Protein AF-0000000087191770 (afdb_homodimer)

pLDDT: mean 87.29, std 17.78, range [25.58, 98.81]

Solvent-accessible surface area (backbone atoms only — not comparable to full-atom values): 45806 Å² total; per-residue (Å²): 61,39,18,42,29,46,66,27,35,41,39,40,50,39,38,47,44,65,54,40,71,90,58,90,42,52,38,33,34,34,71,60,96,37,43,56,50,73,69,57,51,58,70,58,73,58,81,58,78,39,78,43,78,31,52,62,39,42,44,56,72,62,70,34,41,80,88,36,58,60,39,39,45,22,48,60,33,58,56,41,35,36,49,43,40,28,40,20,50,73,40,55,88,48,69,49,63,42,40,36,34,34,60,69,76,62,84,80,74,65,52,56,57,36,42,49,52,29,49,41,34,44,61,30,34,45,16,45,6,56,53,44,31,54,52,51,34,49,52,30,48,23,73,72,40,86,39,81,29,55,32,47,28,41,62,65,82,64,63,78,74,65,59,69,93,67,58,62,89,79,43,53,57,19,38,31,37,46,56,49,72,68,44,60,70,48,62,67,58,43,49,50,54,51,49,50,52,42,49,50,28,70,75,34,73,72,30,37,29,35,38,35,40,85,66,60,93,89,59,87,52,93,62,80,49,90,66,49,64,76,64,51,46,70,65,36,83,87,43,64,50,94,44,34,47,82,43,71,75,61,64,68,68,55,53,74,60,41,57,30,42,35,30,46,55,47,69,62,51,55,43,35,44,47,18,62,26,40,36,35,29,42,20,26,71,43,50,24,60,92,49,41,32,49,70,46,58,45,27,42,20,70,40,18,68,56,40,45,76,71,66,52,74,48,54,71,31,64,71,46,31,34,36,54,45,28,66,31,95,56,66,72,88,56,36,40,49,63,44,30,51,50,52,52,54,57,56,68,42,76,65,67,81,54,46,62,46,70,67,37,73,55,45,10,54,73,32,49,43,62,48,19,43,76,58,36,20,40,81,76,23,45,56,31,91,92,41,59,51,74,66,74,81,67,40,62,63,50,49,58,46,50,56,54,44,53,57,51,48,58,52,48,57,56,51,45,55,66,57,46,52,60,52,58,58,53,61,67,71,102,60,40,20,39,28,47,68,26,35,42,40,40,49,39,39,47,43,64,53,40,71,88,57,89,42,51,37,34,34,35,72,62,97,38,43,55,52,72,68,56,49,58,70,59,72,56,80,58,79,39,79,45,78,31,51,62,38,43,42,57,72,62,70,35,42,77,86,37,60,59,42,38,44,22,49,59,34,57,56,40,36,34,49,43,40,27,40,21,49,71,40,56,87,47,68,49,63,42,42,37,35,33,60,70,74,61,81,80,74,63,54,56,58,37,41,49,51,29,50,40,34,42,61,30,34,48,16,46,6,57,54,44,31,54,53,51,34,48,53,31,49,21,73,71,40,87,41,81,32,57,33,47,28,40,62,64,81,66,63,78,74,65,59,69,92,67,58,63,88,78,42,54,58,20,38,31,38,45,56,49,74,68,46,59,68,49,61,67,57,45,49,49,53,51,49,50,54,42,48,50,27,70,74,32,73,74,31,37,29,36,38,36,40,87,65,59,94,87,60,87,53,94,63,80,50,91,66,47,64,73,63,51,44,72,63,37,83,88,43,62,50,93,43,34,46,82,42,70,73,62,65,67,67,56,54,75,60,40,56,30,42,34,30,48,54,46,69,63,51,55,42,35,44,46,18,61,28,42,38,37,29,41,19,27,72,43,51,24,61,92,51,41,33,49,71,46,55,45,27,41,20,70,41,18,68,58,41,46,76,72,67,52,75,47,54,70,32,65,69,45,32,36,37,54,46,28,65,32,95,58,63,73,87,56,36,38,49,63,43,30,50,50,51,52,54,57,55,67,42,76,66,68,81,54,48,63,46,70,68,39,73,54,45,10,54,71,31,49,45,61,48,19,43,76,58,35,20,40,82,75,23,46,58,31,91,91,41,60,52,74,64,76,82,66,43,60,65,52,49,60,45,49,55,52,44,51,56,51,47,58,52,48,56,57,53,45,54,67,57,46,50,60,52,56,56,54,61,68,71,103

Structure (mmCIF, N/CA/C/O backbone):
data_AF-0000000087191770-model_v1
#
loop_
_entity.id
_entity.type
_entity.pdbx_description
1 polymer 'Uncharacterized protein'
#
loop_
_atom_site.group_PDB
_atom_site.id
_atom_site.type_symbol
_atom_site.label_atom_id
_atom_site.label_alt_id
_atom_site.label_comp_id
_atom_site.label_asym_id
_atom_site.label_entity_id
_atom_site.label_seq_id
_atom_site.pdbx_PDB_ins_code
_atom_site.Cartn_x
_atom_site.Cartn_y
_atom_site.Cartn_z
_atom_site.occupancy
_atom_site.B_iso_or_equiv
_atom_site.auth_seq_id
_atom_site.auth_comp_id
_atom_site.auth_asym_id
_atom_site.auth_atom_id
_atom_site.pdbx_PDB_model_num
ATOM 1 N N . MET A 1 1 ? 1.428 -27.531 -14.336 1 95.94 1 MET A N 1
ATOM 2 C CA . MET A 1 1 ? 1.643 -26.141 -13.969 1 95.94 1 MET A CA 1
ATOM 3 C C . MET A 1 1 ? 1.146 -25.203 -15.062 1 95.94 1 MET A C 1
ATOM 5 O O . MET A 1 1 ? 1.35 -25.469 -16.25 1 95.94 1 MET A O 1
ATOM 9 N N . LEU A 1 2 ? 0.427 -24.172 -14.688 1 96.81 2 LEU A N 1
ATOM 10 C CA . LEU A 1 2 ? -0.014 -23.125 -15.602 1 96.81 2 LEU A CA 1
ATOM 11 C C . LEU A 1 2 ? 0.756 -21.828 -15.367 1 96.81 2 LEU A C 1
ATOM 13 O O . LEU A 1 2 ? 0.868 -21.375 -14.227 1 96.81 2 LEU A O 1
ATOM 17 N N . ALA A 1 3 ? 1.304 -21.266 -16.422 1 95.31 3 ALA A N 1
ATOM 18 C CA . ALA A 1 3 ? 1.997 -19.984 -16.328 1 95.31 3 ALA A CA 1
ATOM 19 C C . ALA A 1 3 ? 1.536 -19.031 -17.438 1 95.31 3 ALA A C 1
ATOM 21 O O . ALA A 1 3 ? 1.21 -19.469 -18.531 1 95.31 3 ALA A O 1
ATOM 22 N N . ASP A 1 4 ? 1.535 -17.766 -17.172 1 93.44 4 ASP A N 1
ATOM 23 C CA . ASP A 1 4 ? 1.05 -16.797 -18.156 1 93.44 4 ASP A CA 1
ATOM 24 C C . ASP A 1 4 ? 2.143 -15.805 -18.531 1 93.44 4 ASP A C 1
ATOM 26 O O . ASP A 1 4 ? 1.888 -14.836 -19.25 1 93.44 4 ASP A O 1
ATOM 30 N N . SER A 1 5 ? 3.314 -15.906 -17.984 1 87.94 5 SER A N 1
ATOM 31 C CA . SER A 1 5 ? 4.461 -15.07 -18.312 1 87.94 5 SER A CA 1
ATOM 32 C C . SER A 1 5 ? 5.773 -15.805 -18.062 1 87.94 5 SER A C 1
ATOM 34 O O . SER A 1 5 ? 5.785 -16.875 -17.438 1 87.94 5 SER A O 1
ATOM 36 N N . ASP A 1 6 ? 6.855 -15.258 -18.516 1 82.06 6 ASP A N 1
ATOM 37 C CA . ASP A 1 6 ? 8.172 -15.859 -18.328 1 82.06 6 ASP A CA 1
ATOM 38 C C . ASP A 1 6 ? 8.57 -15.867 -16.844 1 82.06 6 ASP A C 1
ATOM 40 O O . ASP A 1 6 ? 9.07 -16.875 -16.344 1 82.06 6 ASP A O 1
ATOM 44 N N . THR A 1 7 ? 8.312 -14.75 -16.141 1 83.88 7 THR A N 1
ATOM 45 C CA . THR A 1 7 ? 8.672 -14.641 -14.727 1 83.88 7 THR A CA 1
ATOM 46 C C . THR A 1 7 ? 7.883 -15.641 -13.891 1 83.88 7 THR A C 1
ATOM 48 O O . THR A 1 7 ? 8.438 -16.266 -12.984 1 83.88 7 THR A O 1
ATOM 51 N N . ARG A 1 8 ? 6.688 -15.844 -14.258 1 91.62 8 ARG A N 1
ATOM 52 C CA . ARG A 1 8 ? 5.848 -16.75 -13.484 1 91.62 8 ARG A CA 1
ATOM 53 C C . ARG A 1 8 ? 6.113 -18.203 -13.875 1 91.62 8 ARG A C 1
ATOM 55 O O . ARG A 1 8 ? 6 -19.109 -13.047 1 91.62 8 ARG A O 1
ATOM 62 N N . TRP A 1 9 ? 6.559 -18.422 -15.109 1 90.69 9 TRP A N 1
ATOM 63 C CA . TRP A 1 9 ? 7.051 -19.75 -15.469 1 90.69 9 TRP A CA 1
ATOM 64 C C . TRP A 1 9 ? 8.281 -20.109 -14.633 1 90.69 9 TRP A C 1
ATOM 66 O O . TRP A 1 9 ? 8.352 -21.203 -14.07 1 90.69 9 TRP A O 1
ATOM 76 N N . LYS A 1 10 ? 9.164 -19.188 -14.531 1 86.44 10 LYS A N 1
ATOM 77 C CA . LYS A 1 10 ? 10.375 -19.438 -13.758 1 86.44 10 LYS A CA 1
ATOM 78 C C . LYS A 1 10 ? 10.039 -19.781 -12.305 1 86.44 10 LYS A C 1
ATOM 80 O O . LYS A 1 10 ? 10.523 -20.766 -11.766 1 86.44 10 LYS A O 1
ATOM 85 N N . TRP A 1 11 ? 9.266 -18.969 -11.719 1 92.75 11 TRP A N 1
ATOM 86 C CA . TRP A 1 11 ? 8.867 -19.219 -10.336 1 92.75 11 TRP A CA 1
ATOM 87 C C . TRP A 1 11 ? 8.164 -20.562 -10.211 1 92.75 11 TRP A C 1
ATOM 89 O O . TRP A 1 11 ? 8.492 -21.359 -9.328 1 92.75 11 TRP A O 1
ATOM 99 N N . GLY A 1 12 ? 7.168 -20.797 -11.078 1 95.06 12 GLY A N 1
ATOM 100 C CA . GLY A 1 12 ? 6.379 -22.016 -11.016 1 95.06 12 GLY A CA 1
ATOM 101 C C . GLY A 1 12 ? 7.211 -23.281 -11.188 1 95.06 12 GLY A C 1
ATOM 102 O O . GLY A 1 12 ? 7.07 -24.234 -10.422 1 95.06 12 GLY A O 1
ATOM 103 N N . ALA A 1 13 ? 8.078 -23.266 -12.195 1 93.38 13 ALA A N 1
ATOM 104 C CA . ALA A 1 13 ? 8.906 -24.438 -12.484 1 93.38 13 ALA A CA 1
ATOM 105 C C . ALA A 1 13 ? 9.859 -24.75 -11.336 1 93.38 13 ALA A C 1
ATOM 107 O O . ALA A 1 13 ? 9.992 -25.891 -10.914 1 93.38 13 ALA A O 1
ATOM 108 N N . LEU A 1 14 ? 10.43 -23.719 -10.812 1 92.31 14 LEU A N 1
ATOM 109 C CA . LEU A 1 14 ? 11.359 -23.906 -9.703 1 92.31 14 LEU A CA 1
ATOM 110 C C . LEU A 1 14 ? 10.617 -24.344 -8.438 1 92.31 14 LEU A C 1
ATOM 112 O O . LEU A 1 14 ? 11.117 -25.172 -7.68 1 92.31 14 LEU A O 1
ATOM 116 N N . THR A 1 15 ? 9.477 -23.797 -8.234 1 95.81 15 THR A N 1
ATOM 117 C CA . THR A 1 15 ? 8.648 -24.188 -7.102 1 95.81 15 THR A CA 1
ATOM 118 C C . THR A 1 15 ? 8.227 -25.641 -7.219 1 95.81 15 THR A C 1
ATOM 120 O O . THR A 1 15 ? 8.297 -26.406 -6.246 1 95.81 15 THR A O 1
ATOM 123 N N . ALA A 1 16 ? 7.816 -26.031 -8.438 1 95.81 16 ALA A N 1
ATOM 124 C CA . ALA A 1 16 ? 7.441 -27.422 -8.672 1 95.81 16 ALA A CA 1
ATOM 125 C C . ALA A 1 16 ? 8.594 -28.359 -8.336 1 95.81 16 ALA A C 1
ATOM 127 O O . ALA A 1 16 ? 8.391 -29.375 -7.672 1 95.81 16 ALA A O 1
ATOM 128 N N . HIS A 1 17 ? 9.758 -27.953 -8.719 1 92.88 17 HIS A N 1
ATOM 129 C CA . HIS A 1 17 ? 10.938 -28.766 -8.461 1 92.88 17 HIS A CA 1
ATOM 130 C C . HIS A 1 17 ? 11.242 -28.844 -6.969 1 92.88 17 HIS A C 1
ATOM 132 O O . HIS A 1 17 ? 11.664 -29.891 -6.469 1 92.88 17 HIS A O 1
ATOM 138 N N . ARG A 1 18 ? 11.023 -27.734 -6.277 1 93.25 18 ARG A N 1
ATOM 139 C CA . ARG A 1 18 ? 11.281 -27.703 -4.84 1 93.25 18 ARG A CA 1
ATOM 140 C C . ARG A 1 18 ? 10.25 -28.531 -4.082 1 93.25 18 ARG A C 1
ATOM 142 O O . ARG A 1 18 ? 10.586 -29.188 -3.086 1 93.25 18 ARG A O 1
ATOM 149 N N . LEU A 1 19 ? 9.039 -28.547 -4.535 1 95.19 19 LEU A N 1
ATOM 150 C CA . LEU A 1 19 ? 7.941 -29.219 -3.85 1 95.19 19 LEU A CA 1
ATOM 151 C C . LEU A 1 19 ? 7.992 -30.719 -4.102 1 95.19 19 LEU A C 1
ATOM 153 O O . LEU A 1 19 ? 7.66 -31.516 -3.215 1 95.19 19 LEU A O 1
ATOM 157 N N . ALA A 1 20 ? 8.359 -31.109 -5.312 1 93.31 20 ALA A N 1
ATOM 158 C CA . ALA A 1 20 ? 8.367 -32.531 -5.699 1 93.31 20 ALA A CA 1
ATOM 159 C C . ALA A 1 20 ? 9.555 -32.844 -6.605 1 93.31 20 ALA A C 1
ATOM 161 O O . ALA A 1 20 ? 9.391 -33.031 -7.809 1 93.31 20 ALA A O 1
ATOM 162 N N . PRO A 1 21 ? 10.641 -32.938 -5.953 1 89.75 21 PRO A N 1
ATOM 163 C CA . PRO A 1 21 ? 11.82 -33.25 -6.762 1 89.75 21 PRO A CA 1
ATOM 164 C C . PRO A 1 21 ? 11.688 -34.562 -7.531 1 89.75 21 PRO A C 1
ATOM 166 O O . PRO A 1 21 ? 11.289 -35.594 -6.957 1 89.75 21 PRO A O 1
ATOM 169 N N . GLY A 1 22 ? 11.898 -34.562 -8.828 1 88.38 22 GLY A N 1
ATOM 170 C CA . GLY A 1 22 ? 11.906 -35.781 -9.648 1 88.38 22 GLY A CA 1
ATOM 171 C C . GLY A 1 22 ? 10.555 -36.094 -10.258 1 88.38 22 GLY A C 1
ATOM 172 O O . GLY A 1 22 ? 10.43 -37 -11.062 1 88.38 22 GLY A O 1
ATOM 173 N N . ALA A 1 23 ? 9.531 -35.406 -9.836 1 92.06 23 ALA A N 1
ATOM 174 C CA . ALA A 1 23 ? 8.195 -35.625 -10.383 1 92.06 23 ALA A CA 1
ATOM 175 C C . ALA A 1 23 ? 8.102 -35.125 -11.828 1 92.06 23 ALA A C 1
ATOM 177 O O . ALA A 1 23 ? 8.859 -34.25 -12.234 1 92.06 23 ALA A O 1
ATOM 178 N N . ARG A 1 24 ? 7.199 -35.719 -12.539 1 94.19 24 ARG A N 1
ATOM 179 C CA . ARG A 1 24 ? 6.922 -35.25 -13.891 1 94.19 24 ARG A CA 1
ATOM 180 C C . ARG A 1 24 ? 6.281 -33.844 -13.859 1 94.19 24 ARG A C 1
ATOM 182 O O . ARG A 1 24 ? 5.41 -33.594 -13.031 1 94.19 24 ARG A O 1
ATOM 189 N N . LEU A 1 25 ? 6.789 -32.969 -14.711 1 94.38 25 LEU A N 1
ATOM 190 C CA . LEU A 1 25 ? 6.266 -31.625 -14.805 1 94.38 25 LEU A CA 1
ATOM 191 C C . LEU A 1 25 ? 5.703 -31.359 -16.203 1 94.38 25 LEU A C 1
ATOM 193 O O . LEU A 1 25 ? 6.449 -31.344 -17.188 1 94.38 25 LEU A O 1
ATOM 197 N N . ASP A 1 26 ? 4.41 -31.234 -16.359 1 94.81 26 ASP A N 1
ATOM 198 C CA . ASP A 1 26 ? 3.783 -30.75 -17.578 1 94.81 26 ASP A CA 1
ATOM 199 C C . ASP A 1 26 ? 3.518 -29.25 -17.5 1 94.81 26 ASP A C 1
ATOM 201 O O . ASP A 1 26 ? 2.803 -28.781 -16.609 1 94.81 26 ASP A O 1
ATOM 205 N N . GLY A 1 27 ? 4.09 -28.531 -18.422 1 93.81 27 GLY A N 1
ATOM 206 C CA . GLY A 1 27 ? 3.93 -27.094 -18.469 1 93.81 27 GLY A CA 1
ATOM 207 C C . GLY A 1 27 ? 2.846 -26.625 -19.422 1 93.81 27 GLY A C 1
ATOM 208 O O . GLY A 1 27 ? 2.814 -27.047 -20.578 1 93.81 27 GLY A O 1
ATOM 209 N N . PHE A 1 28 ? 1.908 -25.875 -18.938 1 94.69 28 PHE A N 1
ATOM 210 C CA . PHE A 1 28 ? 0.887 -25.203 -19.75 1 94.69 28 PHE A CA 1
ATOM 211 C C . PHE A 1 28 ? 1.129 -23.703 -19.781 1 94.69 28 PHE A C 1
ATOM 213 O O . PHE A 1 28 ? 1.325 -23.062 -18.734 1 94.69 28 PHE A O 1
ATOM 220 N N . LEU A 1 29 ? 1.186 -23.156 -20.953 1 93.88 29 LEU A N 1
ATOM 221 C CA . LEU A 1 29 ? 1.36 -21.719 -21.141 1 93.88 29 LEU A CA 1
ATOM 222 C C . LEU A 1 29 ? 0.061 -21.062 -21.609 1 93.88 29 LEU A C 1
ATOM 224 O O . LEU A 1 29 ? -0.452 -21.375 -22.688 1 93.88 29 LEU A O 1
ATOM 228 N N . LEU A 1 30 ? -0.453 -20.203 -20.766 1 94.81 30 LEU A N 1
ATOM 229 C CA . LEU A 1 30 ? -1.713 -19.531 -21.094 1 94.81 30 LEU A CA 1
ATOM 230 C C . LEU A 1 30 ? -1.538 -18.578 -22.266 1 94.81 30 LEU A C 1
ATOM 232 O O . LEU A 1 30 ? -0.66 -17.719 -22.234 1 94.81 30 LEU A O 1
ATOM 236 N N . ARG A 1 31 ? -2.396 -18.719 -23.203 1 89.69 31 ARG A N 1
ATOM 237 C CA . ARG A 1 31 ? -2.338 -17.844 -24.375 1 89.69 31 ARG A CA 1
ATOM 238 C C . ARG A 1 31 ? -2.662 -16.406 -24 1 89.69 31 ARG A C 1
ATOM 240 O O . ARG A 1 31 ? -3.654 -16.141 -23.312 1 89.69 31 ARG A O 1
ATOM 247 N N . GLY A 1 32 ? -1.785 -15.539 -24.312 1 81.94 32 GLY A N 1
ATOM 248 C CA . GLY A 1 32 ? -1.969 -14.117 -24.062 1 81.94 32 GLY A CA 1
ATOM 249 C C . GLY A 1 32 ? -0.791 -13.273 -24.5 1 81.94 32 GLY A C 1
ATOM 250 O O . GLY A 1 32 ? 0.093 -13.758 -25.219 1 81.94 32 GLY A O 1
ATOM 251 N N . ARG A 1 33 ? -0.726 -12.047 -24.141 1 69.75 33 ARG A N 1
ATOM 252 C CA . ARG A 1 33 ? 0.277 -11.078 -24.594 1 69.75 33 ARG A CA 1
ATOM 253 C C . ARG A 1 33 ? 1.642 -11.398 -23.984 1 69.75 33 ARG A C 1
ATOM 255 O O . ARG A 1 33 ? 2.676 -11.094 -24.594 1 69.75 33 ARG A O 1
ATOM 262 N N . ALA A 1 34 ? 1.578 -12.086 -22.875 1 70.88 34 ALA A N 1
ATOM 263 C CA . ALA A 1 34 ? 2.832 -12.289 -22.156 1 70.88 34 ALA A CA 1
ATOM 264 C C . ALA A 1 34 ? 3.24 -13.766 -22.172 1 70.88 34 ALA A C 1
ATOM 266 O O . ALA A 1 34 ? 3.99 -14.211 -21.297 1 70.88 34 ALA A O 1
ATOM 267 N N . THR A 1 35 ? 2.766 -14.484 -23.141 1 74.56 35 THR A N 1
ATOM 268 C CA . THR A 1 35 ? 3.139 -15.891 -23.25 1 74.56 35 THR A CA 1
ATOM 269 C C . THR A 1 35 ? 4.645 -16.031 -23.438 1 74.56 35 THR A C 1
ATOM 271 O O . THR A 1 35 ? 5.227 -15.383 -24.312 1 74.56 35 THR A O 1
ATOM 274 N N . PRO A 1 36 ? 5.262 -16.781 -22.578 1 75.75 36 PRO A N 1
ATOM 275 C CA . PRO A 1 36 ? 6.719 -16.906 -22.656 1 75.75 36 PRO A CA 1
ATOM 276 C C . PRO A 1 36 ? 7.195 -17.5 -23.984 1 75.75 36 PRO A C 1
ATOM 278 O O . PRO A 1 36 ? 6.504 -18.344 -24.562 1 75.75 36 PRO A O 1
ATOM 281 N N . THR A 1 37 ? 8.352 -16.984 -24.438 1 70.38 37 THR A N 1
ATOM 282 C CA . THR A 1 37 ? 8.992 -17.562 -25.609 1 70.38 37 THR A CA 1
ATOM 283 C C . THR A 1 37 ? 9.781 -18.812 -25.234 1 70.38 37 THR A C 1
ATOM 285 O O . THR A 1 37 ? 10.039 -19.047 -24.047 1 70.38 37 THR A O 1
ATOM 288 N N . ARG A 1 38 ? 10.195 -19.578 -26.234 1 68.25 38 ARG A N 1
ATOM 289 C CA . ARG A 1 38 ? 10.984 -20.781 -26.016 1 68.25 38 ARG A CA 1
ATOM 290 C C . ARG A 1 38 ? 12.305 -20.469 -25.328 1 68.25 38 ARG A C 1
ATOM 292 O O . ARG A 1 38 ? 12.742 -21.203 -24.453 1 68.25 38 ARG A O 1
ATOM 299 N N . ARG A 1 39 ? 12.938 -19.453 -25.734 1 64.06 39 ARG A N 1
ATOM 300 C CA . ARG A 1 39 ? 14.203 -19.047 -25.125 1 64.06 39 ARG A CA 1
ATOM 301 C C . ARG A 1 39 ? 14.039 -18.766 -23.641 1 64.06 39 ARG A C 1
ATOM 303 O O . ARG A 1 39 ? 14.859 -19.188 -22.828 1 64.06 39 ARG A O 1
ATOM 310 N N . GLN A 1 40 ? 12.953 -18.094 -23.344 1 66.44 40 GLN A N 1
ATOM 311 C CA . GLN A 1 40 ? 12.703 -17.719 -21.953 1 66.44 40 GLN A CA 1
ATOM 312 C C . GLN A 1 40 ? 12.438 -18.953 -21.094 1 66.44 40 GLN A C 1
ATOM 314 O O . GLN A 1 40 ? 12.859 -19.016 -19.938 1 66.44 40 GLN A O 1
ATOM 319 N N . LEU A 1 41 ? 11.859 -19.891 -21.75 1 71.75 41 LEU A N 1
ATOM 320 C CA . LEU A 1 41 ? 11.531 -21.125 -21.047 1 71.75 41 LEU A CA 1
ATOM 321 C C . LEU A 1 41 ? 12.789 -21.922 -20.75 1 71.75 41 LEU A C 1
ATOM 323 O O . LEU A 1 41 ? 12.906 -22.531 -19.672 1 71.75 41 LEU A O 1
ATOM 327 N N . THR A 1 42 ? 13.766 -21.828 -21.578 1 67.69 42 THR A N 1
ATOM 328 C CA . THR A 1 42 ? 14.977 -22.625 -21.438 1 67.69 42 THR A CA 1
ATOM 329 C C . THR A 1 42 ? 15.945 -21.969 -20.453 1 67.69 42 THR A C 1
ATOM 331 O O . THR A 1 42 ? 16.75 -22.641 -19.828 1 67.69 42 THR A O 1
ATOM 334 N N . GLU A 1 43 ? 15.797 -20.719 -20.281 1 64.81 43 GLU A N 1
ATOM 335 C CA . GLU A 1 43 ? 16.703 -19.984 -19.406 1 64.81 43 GLU A CA 1
ATOM 336 C C . GLU A 1 43 ? 16.469 -20.344 -17.938 1 64.81 43 GLU A C 1
ATOM 338 O O . GLU A 1 43 ? 17.375 -20.172 -17.109 1 64.81 43 GLU A O 1
ATOM 343 N N . VAL A 1 44 ? 15.336 -20.891 -17.625 1 65.69 44 VAL A N 1
ATOM 344 C CA . VAL A 1 44 ? 14.984 -21.172 -16.234 1 65.69 44 VAL A CA 1
ATOM 345 C C . VAL A 1 44 ? 15.695 -22.438 -15.773 1 65.69 44 VAL A C 1
ATOM 347 O O . VAL A 1 44 ? 15.906 -22.641 -14.57 1 65.69 44 VAL A O 1
ATOM 350 N N . GLY A 1 45 ? 16.234 -23.203 -16.578 1 66.38 45 GLY A N 1
ATOM 351 C CA . GLY A 1 45 ? 17 -24.391 -16.234 1 66.38 45 GLY A CA 1
ATOM 352 C C . GLY A 1 45 ? 16.109 -25.562 -15.828 1 66.38 45 GLY A C 1
ATOM 353 O O . GLY A 1 45 ? 16.609 -26.609 -15.414 1 66.38 45 GLY A O 1
ATOM 354 N N . VAL A 1 46 ? 14.875 -25.375 -15.672 1 69.06 46 VAL A N 1
ATOM 355 C CA . VAL A 1 46 ? 13.969 -26.484 -15.375 1 69.06 46 VAL A CA 1
ATOM 356 C C . VAL A 1 46 ? 13.273 -26.938 -16.656 1 69.06 46 VAL A C 1
ATOM 358 O O . VAL A 1 46 ? 12.711 -26.125 -17.391 1 69.06 46 VAL A O 1
ATOM 361 N N . ARG A 1 47 ? 13.508 -28.188 -16.875 1 78.44 47 ARG A N 1
ATOM 362 C CA . ARG A 1 47 ? 12.938 -28.734 -18.094 1 78.44 47 ARG A CA 1
ATOM 363 C C . ARG A 1 47 ? 11.586 -29.391 -17.828 1 78.44 47 ARG A C 1
ATOM 365 O O . ARG A 1 47 ? 11.477 -30.266 -16.969 1 78.44 47 ARG A O 1
ATOM 372 N N . ALA A 1 48 ? 10.617 -28.906 -18.484 1 85.94 48 ALA A N 1
ATOM 373 C CA . ALA A 1 48 ? 9.305 -29.547 -18.453 1 85.94 48 ALA A CA 1
ATOM 374 C C . ALA A 1 48 ? 9.281 -30.797 -19.328 1 85.94 48 ALA A C 1
ATOM 376 O O . ALA A 1 48 ? 9.953 -30.844 -20.359 1 85.94 48 ALA A O 1
ATOM 377 N N . ASP A 1 49 ? 8.562 -31.766 -18.922 1 88.44 49 ASP A N 1
ATOM 378 C CA . ASP A 1 49 ? 8.414 -33 -19.688 1 88.44 49 ASP A CA 1
ATOM 379 C C . ASP A 1 49 ? 7.531 -32.781 -20.922 1 88.44 49 ASP A C 1
ATOM 381 O O . ASP A 1 49 ? 7.703 -33.438 -21.938 1 88.44 49 ASP A O 1
ATOM 385 N N . ALA A 1 50 ? 6.633 -31.859 -20.781 1 89.5 50 ALA A N 1
ATOM 386 C CA . ALA A 1 50 ? 5.754 -31.438 -21.859 1 89.5 50 ALA A CA 1
ATOM 387 C C . ALA A 1 50 ? 5.406 -29.969 -21.75 1 89.5 50 ALA A C 1
ATOM 389 O O . ALA A 1 50 ? 5.324 -29.422 -20.641 1 89.5 50 ALA A O 1
ATOM 390 N N . LEU A 1 51 ? 5.273 -29.328 -22.906 1 90.12 51 LEU A N 1
ATOM 391 C CA . LEU A 1 51 ? 4.891 -27.922 -22.969 1 90.12 51 LEU A CA 1
ATOM 392 C C . LEU A 1 51 ? 3.775 -27.703 -23.984 1 90.12 51 LEU A C 1
ATOM 394 O O . LEU A 1 51 ? 3.855 -28.203 -25.109 1 90.12 51 LEU A O 1
ATOM 398 N N . ARG A 1 52 ? 2.723 -27.031 -23.547 1 90 52 ARG A N 1
ATOM 399 C CA . ARG A 1 52 ? 1.609 -26.734 -24.438 1 90 52 ARG A CA 1
ATOM 400 C C . ARG A 1 52 ? 1.054 -25.344 -24.188 1 90 52 ARG A C 1
ATOM 402 O O . ARG A 1 52 ? 0.957 -24.906 -23.031 1 90 52 ARG A O 1
ATOM 409 N N . GLU A 1 53 ? 0.742 -24.672 -25.219 1 91.81 53 GLU A N 1
ATOM 410 C CA . GLU A 1 53 ? -0.029 -23.438 -25.109 1 91.81 53 GLU A CA 1
ATOM 411 C C . GLU A 1 53 ? -1.525 -23.734 -25.031 1 91.81 53 GLU A C 1
ATOM 413 O O . GLU A 1 53 ? -2.051 -24.531 -25.812 1 91.81 53 GLU A O 1
ATOM 418 N N . VAL A 1 54 ? -2.188 -23.094 -24.156 1 93.94 54 VAL A N 1
ATOM 419 C CA . VAL A 1 54 ? -3.584 -23.438 -23.906 1 93.94 54 VAL A CA 1
ATOM 420 C C . VAL A 1 54 ? -4.395 -22.172 -23.656 1 93.94 54 VAL A C 1
ATOM 422 O O . VAL A 1 54 ? -3.844 -21.141 -23.266 1 93.94 54 VAL A O 1
ATOM 425 N N . THR A 1 55 ? -5.73 -22.234 -23.953 1 93.75 55 THR A N 1
ATOM 426 C CA . THR A 1 55 ? -6.691 -21.281 -23.391 1 93.75 55 THR A CA 1
ATOM 427 C C . THR A 1 55 ? -7.082 -21.688 -21.984 1 93.75 55 THR A C 1
ATOM 429 O O . THR A 1 55 ? -6.754 -22.797 -21.531 1 93.75 55 THR A O 1
ATOM 432 N N . ALA A 1 56 ? -7.727 -20.828 -21.297 1 96.06 56 ALA A N 1
ATOM 433 C CA . ALA A 1 56 ? -8.188 -21.125 -19.953 1 96.06 56 ALA A CA 1
ATOM 434 C C . ALA A 1 56 ? -9.117 -22.344 -19.938 1 96.06 56 ALA A C 1
ATOM 436 O O . ALA A 1 56 ? -9 -23.203 -19.062 1 96.06 56 ALA A O 1
ATOM 437 N N . ALA A 1 57 ? -9.984 -22.406 -20.891 1 94.94 57 ALA A N 1
ATOM 438 C CA . ALA A 1 57 ? -10.945 -23.516 -20.969 1 94.94 57 ALA A CA 1
ATOM 439 C C . ALA A 1 57 ? -10.234 -24.844 -21.234 1 94.94 57 ALA A C 1
ATOM 441 O O . ALA A 1 57 ? -10.57 -25.859 -20.641 1 94.94 57 ALA A O 1
ATOM 442 N N . GLU A 1 58 ? -9.273 -24.797 -22.141 1 94.5 58 GLU A N 1
ATOM 443 C CA . GLU A 1 58 ? -8.508 -26 -22.453 1 94.5 58 GLU A CA 1
ATOM 444 C C . GLU A 1 58 ? -7.742 -26.516 -21.234 1 94.5 58 GLU A C 1
ATOM 446 O O . GLU A 1 58 ? -7.691 -27.719 -20.984 1 94.5 58 GLU A O 1
ATOM 451 N N . PHE A 1 59 ? -7.176 -25.641 -20.469 1 96.38 59 PHE A N 1
ATOM 452 C CA . PHE A 1 59 ? -6.453 -26.031 -19.266 1 96.38 59 PHE A CA 1
ATOM 453 C C . PHE A 1 59 ? -7.398 -26.656 -18.25 1 96.38 59 PHE A C 1
ATOM 455 O O . PHE A 1 59 ? -7.07 -27.688 -17.641 1 96.38 59 PHE A O 1
ATOM 462 N N . THR A 1 60 ? -8.523 -25.969 -18.062 1 96.12 60 THR A N 1
ATOM 463 C CA . THR A 1 60 ? -9.508 -26.469 -17.109 1 96.12 60 THR A CA 1
ATOM 464 C C . THR A 1 60 ? -9.93 -27.891 -17.453 1 96.12 60 THR A C 1
ATOM 466 O O . THR A 1 60 ? -10.055 -28.734 -16.562 1 96.12 60 THR A O 1
ATOM 469 N N . ALA A 1 61 ? -10.023 -28.188 -18.703 1 93.31 61 ALA A N 1
ATOM 470 C CA . ALA A 1 61 ? -10.445 -29.5 -19.156 1 93.31 61 ALA A CA 1
ATOM 471 C C . ALA A 1 61 ? -9.328 -30.531 -18.969 1 93.31 61 ALA A C 1
ATOM 473 O O . ALA A 1 61 ? -9.586 -31.703 -18.688 1 93.31 61 ALA A O 1
ATOM 474 N N . ALA A 1 62 ? -8.117 -30.031 -19 1 94 62 ALA A N 1
ATOM 475 C CA . ALA A 1 62 ? -6.969 -30.938 -19.016 1 94 62 ALA A CA 1
ATOM 476 C C . ALA A 1 62 ? -6.484 -31.234 -17.594 1 94 62 ALA A C 1
ATOM 478 O O . ALA A 1 62 ? -5.906 -32.281 -17.328 1 94 62 ALA A O 1
ATOM 479 N N . ALA A 1 63 ? -6.719 -30.312 -16.703 1 93.75 63 ALA A N 1
ATOM 480 C CA . ALA A 1 63 ? -6.062 -30.312 -15.406 1 93.75 63 ALA A CA 1
ATOM 481 C C . ALA A 1 63 ? -6.852 -31.141 -14.398 1 93.75 63 ALA A C 1
ATOM 483 O O . ALA A 1 63 ? -7.305 -30.625 -13.375 1 93.75 63 ALA A O 1
ATOM 484 N N . GLY A 1 64 ? -7.027 -32.375 -14.617 1 92.88 64 GLY A N 1
ATOM 485 C CA . GLY A 1 64 ? -7.73 -33.281 -13.703 1 92.88 64 GLY A CA 1
ATOM 486 C C . GLY A 1 64 ? -6.852 -34.375 -13.156 1 92.88 64 GLY A C 1
ATOM 487 O O . GLY A 1 64 ? -5.68 -34.5 -13.523 1 92.88 64 GLY A O 1
ATOM 488 N N . ARG A 1 65 ? -7.434 -35.125 -12.188 1 90.25 65 ARG A N 1
ATOM 489 C CA . ARG A 1 65 ? -6.824 -36.344 -11.641 1 90.25 65 ARG A CA 1
ATOM 490 C C . ARG A 1 65 ? -7.637 -37.594 -12.008 1 90.25 65 ARG A C 1
ATOM 492 O O . ARG A 1 65 ? -8.82 -37.656 -11.695 1 90.25 65 ARG A O 1
ATOM 499 N N . PRO A 1 66 ? -6.922 -38.625 -12.695 1 87.62 66 PRO A N 1
ATOM 500 C CA . PRO A 1 66 ? -5.57 -38.562 -13.25 1 87.62 66 PRO A CA 1
ATOM 501 C C . PRO A 1 66 ? -5.473 -37.656 -14.477 1 87.62 66 PRO A C 1
ATOM 503 O O . PRO A 1 66 ? -6.5 -37.25 -15.031 1 87.62 66 PRO A O 1
ATOM 506 N N . PRO A 1 67 ? -4.414 -37.312 -14.852 1 92.12 67 PRO A N 1
ATOM 507 C CA . PRO A 1 67 ? -3.094 -37.844 -14.492 1 92.12 67 PRO A CA 1
ATOM 508 C C . PRO A 1 67 ? -2.365 -36.938 -13.492 1 92.12 67 PRO A C 1
ATOM 510 O O . PRO A 1 67 ? -1.254 -37.281 -13.062 1 92.12 67 PRO A O 1
ATOM 513 N N . TYR A 1 68 ? -2.873 -35.844 -13.07 1 95.75 68 TYR A N 1
ATOM 514 C CA . TYR A 1 68 ? -2.111 -34.875 -12.266 1 95.75 68 TYR A CA 1
ATOM 515 C C . TYR A 1 68 ? -2.477 -35 -10.789 1 95.75 68 TYR A C 1
ATOM 517 O O . TYR A 1 68 ? -3.658 -35.062 -10.438 1 95.75 68 TYR A O 1
ATOM 525 N N . ASP A 1 69 ? -1.498 -35 -9.969 1 96.88 69 ASP A N 1
ATOM 526 C CA . ASP A 1 69 ? -1.693 -35 -8.523 1 96.88 69 ASP A CA 1
ATOM 527 C C . ASP A 1 69 ? -1.761 -33.562 -7.996 1 96.88 69 ASP A C 1
ATOM 529 O O . ASP A 1 69 ? -2.436 -33.281 -7 1 96.88 69 ASP A O 1
ATOM 533 N N . VAL A 1 70 ? -1.019 -32.688 -8.664 1 98.06 70 VAL A N 1
ATOM 534 C CA . VAL A 1 70 ? -0.909 -31.297 -8.234 1 98.06 70 VAL A CA 1
ATOM 535 C C . VAL A 1 70 ? -1.074 -30.359 -9.438 1 98.06 70 VAL A C 1
ATOM 537 O O . VAL A 1 70 ? -0.544 -30.641 -10.516 1 98.06 70 VAL A O 1
ATOM 540 N N . VAL A 1 71 ? -1.835 -29.359 -9.289 1 98.25 71 VAL A N 1
ATOM 541 C CA . VAL A 1 71 ? -1.925 -28.25 -10.219 1 98.25 71 VAL A CA 1
ATOM 542 C C . VAL A 1 71 ? -1.314 -27 -9.594 1 98.25 71 VAL A C 1
ATOM 544 O O . VAL A 1 71 ? -1.801 -26.516 -8.578 1 98.25 71 VAL A O 1
ATOM 547 N N . LEU A 1 72 ? -0.24 -26.5 -10.148 1 98.31 72 LEU A N 1
ATOM 548 C CA . LEU A 1 72 ? 0.407 -25.281 -9.695 1 98.31 72 LEU A CA 1
ATOM 549 C C . LEU A 1 72 ? 0.024 -24.109 -10.594 1 98.31 72 LEU A C 1
ATOM 551 O O . LEU A 1 72 ? 0.344 -24.094 -11.781 1 98.31 72 LEU A O 1
ATOM 555 N N . LEU A 1 73 ? -0.676 -23.141 -10.023 1 98.56 73 LEU A N 1
ATOM 556 C CA . LEU A 1 73 ? -1.083 -21.938 -10.75 1 98.56 73 LEU A CA 1
ATOM 557 C C . LEU A 1 73 ? -0.076 -20.812 -10.555 1 98.56 73 LEU A C 1
ATOM 559 O O . LEU A 1 73 ? -0.111 -20.125 -9.539 1 98.56 73 LEU A O 1
ATOM 563 N N . ALA A 1 74 ? 0.764 -20.625 -11.508 1 97.12 74 ALA A N 1
ATOM 564 C CA . ALA A 1 74 ? 1.722 -19.516 -11.547 1 97.12 74 ALA A CA 1
ATOM 565 C C . ALA A 1 74 ? 1.245 -18.422 -12.484 1 97.12 74 ALA A C 1
ATOM 567 O O . ALA A 1 74 ? 1.786 -18.25 -13.586 1 97.12 74 ALA A O 1
ATOM 568 N N . CYS A 1 75 ? 0.271 -17.656 -12.039 1 96.88 75 CYS A N 1
ATOM 569 C CA . CYS A 1 75 ? -0.414 -16.672 -12.859 1 96.88 75 CYS A CA 1
ATOM 570 C C . CYS A 1 75 ? -0.733 -15.414 -12.062 1 96.88 75 CYS A C 1
ATOM 572 O O . CYS A 1 75 ? -0.544 -15.383 -10.844 1 96.88 75 CYS A O 1
ATOM 574 N N . VAL A 1 76 ? -1.129 -14.359 -12.789 1 95.62 76 VAL A N 1
ATOM 575 C CA . VAL A 1 76 ? -1.631 -13.164 -12.125 1 95.62 76 VAL A CA 1
ATOM 576 C C . VAL A 1 76 ? -2.91 -13.492 -11.359 1 95.62 76 VAL A C 1
ATOM 578 O O . VAL A 1 76 ? -3.588 -14.477 -11.672 1 95.62 76 VAL A O 1
ATOM 581 N N . GLY A 1 77 ? -3.242 -12.703 -10.438 1 97.31 77 GLY A N 1
ATOM 582 C CA . GLY A 1 77 ? -4.348 -12.969 -9.531 1 97.31 77 GLY A CA 1
ATOM 583 C C . GLY A 1 77 ? -5.656 -13.242 -10.242 1 97.31 77 GLY A C 1
ATOM 584 O O . GLY A 1 77 ? -6.371 -14.188 -9.898 1 97.31 77 GLY A O 1
ATOM 585 N N . GLY A 1 78 ? -5.977 -12.414 -11.219 1 97.31 78 GLY A N 1
ATOM 586 C CA . GLY A 1 78 ? -7.219 -12.609 -11.945 1 97.31 78 GLY A CA 1
ATOM 587 C C . GLY A 1 78 ? -7.312 -13.969 -12.617 1 97.31 78 GLY A C 1
ATOM 588 O O . GLY A 1 78 ? -8.375 -14.594 -12.609 1 97.31 78 GLY A O 1
ATOM 589 N N . THR A 1 79 ? -6.223 -14.422 -13.203 1 97.56 79 THR A N 1
ATOM 590 C CA . THR A 1 79 ? -6.184 -15.734 -13.836 1 97.56 79 THR A CA 1
ATOM 591 C C . THR A 1 79 ? -6.348 -16.844 -12.797 1 97.56 79 THR A C 1
ATOM 593 O O . THR A 1 79 ? -7.105 -17.797 -13.008 1 97.56 79 THR A O 1
ATOM 596 N N . VAL A 1 80 ? -5.664 -16.703 -11.672 1 98.38 80 VAL A N 1
ATOM 597 C CA . VAL A 1 80 ? -5.785 -17.688 -10.609 1 98.38 80 VAL A CA 1
ATOM 598 C C . VAL A 1 80 ? -7.246 -17.797 -10.172 1 98.38 80 VAL A C 1
ATOM 600 O O . VAL A 1 80 ? -7.781 -18.906 -10.055 1 98.38 80 VAL A O 1
ATOM 603 N N . GLN A 1 81 ? -7.887 -16.656 -9.977 1 98.44 81 GLN A N 1
ATOM 604 C CA . GLN A 1 81 ? -9.281 -16.641 -9.555 1 98.44 81 GLN A CA 1
ATOM 605 C C . GLN A 1 81 ? -10.172 -17.344 -10.578 1 98.44 81 GLN A C 1
ATOM 607 O O . GLN A 1 81 ? -11.031 -18.156 -10.203 1 98.44 81 GLN A O 1
ATOM 612 N N . ALA A 1 82 ? -9.961 -17.078 -11.797 1 98 82 ALA A N 1
ATOM 613 C CA . ALA A 1 82 ? -10.742 -17.688 -12.859 1 98 82 ALA A CA 1
ATOM 614 C C . ALA A 1 82 ? -10.562 -19.203 -12.867 1 98 82 ALA A C 1
ATOM 616 O O . ALA A 1 82 ? -11.531 -19.953 -12.992 1 98 82 ALA A O 1
ATOM 617 N N . MET A 1 83 ? -9.32 -19.641 -12.734 1 98.12 83 MET A N 1
ATOM 618 C CA . MET A 1 83 ? -9.031 -21.062 -12.734 1 98.12 83 MET A CA 1
ATOM 619 C C . MET A 1 83 ? -9.672 -21.75 -11.531 1 98.12 83 MET A C 1
ATOM 621 O O . MET A 1 83 ? -10.172 -22.875 -11.641 1 98.12 83 MET A O 1
ATOM 625 N N . LEU A 1 84 ? -9.633 -21.078 -10.375 1 98.25 84 LEU A N 1
ATOM 626 C CA . LEU A 1 84 ? -10.227 -21.656 -9.172 1 98.25 84 LEU A CA 1
ATOM 627 C C . LEU A 1 84 ? -11.727 -21.875 -9.352 1 98.25 84 LEU A C 1
ATOM 629 O O . LEU A 1 84 ? -12.25 -22.922 -8.977 1 98.25 84 LEU A O 1
ATOM 633 N N . HIS A 1 85 ? -12.391 -20.922 -9.906 1 97.94 85 HIS A N 1
ATOM 634 C CA . HIS A 1 85 ? -13.828 -21.062 -10.141 1 97.94 85 HIS A CA 1
ATOM 635 C C . HIS A 1 85 ? -14.109 -22.125 -11.188 1 97.94 85 HIS A C 1
ATOM 637 O O . HIS A 1 85 ? -15.016 -22.953 -11.008 1 97.94 85 HIS A O 1
ATOM 643 N N . ALA A 1 86 ? -13.344 -22.109 -12.273 1 97.69 86 ALA A N 1
ATOM 644 C CA . ALA A 1 86 ? -13.531 -23.078 -13.336 1 97.69 86 ALA A CA 1
ATOM 645 C C . ALA A 1 86 ? -13.305 -24.5 -12.82 1 97.69 86 ALA A C 1
ATOM 647 O O . ALA A 1 86 ? -14.086 -25.406 -13.117 1 97.69 86 ALA A O 1
ATOM 648 N N . HIS A 1 87 ? -12.281 -24.703 -12.047 1 97.75 87 HIS A N 1
ATOM 649 C CA . HIS A 1 87 ? -11.961 -26.016 -11.516 1 97.75 87 HIS A CA 1
ATOM 650 C C . HIS A 1 87 ? -12.961 -26.438 -10.453 1 97.75 87 HIS A C 1
ATOM 652 O O . HIS A 1 87 ? -13.281 -27.625 -10.32 1 97.75 87 HIS A O 1
ATOM 658 N N . ALA A 1 88 ? -13.398 -25.469 -9.625 1 97 88 ALA A N 1
ATOM 659 C CA . ALA A 1 88 ? -14.438 -25.797 -8.656 1 97 88 ALA A CA 1
ATOM 660 C C . ALA A 1 88 ? -15.648 -26.438 -9.336 1 97 88 ALA A C 1
ATOM 662 O O . ALA A 1 88 ? -16.188 -27.422 -8.844 1 97 88 ALA A O 1
ATOM 663 N N . ARG A 1 89 ? -16.016 -25.891 -10.43 1 95.31 89 ARG A N 1
ATOM 664 C CA . ARG A 1 89 ? -17.141 -26.422 -11.18 1 95.31 89 ARG A CA 1
ATOM 665 C C . ARG A 1 89 ? -16.797 -27.766 -11.805 1 95.31 89 ARG A C 1
ATOM 667 O O . ARG A 1 89 ? -17.562 -28.734 -11.688 1 95.31 89 ARG A O 1
ATOM 674 N N . ALA A 1 90 ? -15.633 -27.828 -12.461 1 94.44 90 ALA A N 1
ATOM 675 C CA . ALA A 1 90 ? -15.219 -29.016 -13.203 1 94.44 90 ALA A CA 1
ATOM 676 C C . ALA A 1 90 ? -15.07 -30.219 -12.273 1 94.44 90 ALA A C 1
ATOM 678 O O . ALA A 1 90 ? -15.336 -31.344 -12.68 1 94.44 90 ALA A O 1
ATOM 679 N N . TRP A 1 91 ? -14.719 -29.938 -11.062 1 95.25 91 TRP A N 1
ATOM 680 C CA . TRP A 1 91 ? -14.391 -31.031 -10.164 1 95.25 91 TRP A CA 1
ATOM 681 C C . TRP A 1 91 ? -15.531 -31.297 -9.188 1 95.25 91 TRP A C 1
ATOM 683 O O . TRP A 1 91 ? -15.398 -32.125 -8.281 1 95.25 91 TRP A O 1
ATOM 693 N N . THR A 1 92 ? -16.594 -30.531 -9.344 1 91.88 92 THR A N 1
ATOM 694 C CA . THR A 1 92 ? -17.766 -30.828 -8.523 1 91.88 92 THR A CA 1
ATOM 695 C C . THR A 1 92 ? -18.219 -32.281 -8.734 1 91.88 92 THR A C 1
ATOM 697 O O . THR A 1 92 ? -18.438 -32.688 -9.867 1 91.88 92 THR A O 1
ATOM 700 N N . GLY A 1 93 ? -18.281 -33 -7.68 1 88.88 93 GLY A N 1
ATOM 701 C CA . GLY A 1 93 ? -18.75 -34.375 -7.758 1 88.88 93 GLY A CA 1
ATOM 702 C C . GLY A 1 93 ? -17.656 -35.375 -8.133 1 88.88 93 GLY A C 1
ATOM 703 O O . GLY A 1 93 ? -17.891 -36.594 -8.156 1 88.88 93 GLY A O 1
ATOM 704 N N . ALA A 1 94 ? -16.516 -34.875 -8.445 1 89.19 94 ALA A N 1
ATOM 705 C CA . ALA A 1 94 ? -15.414 -35.75 -8.812 1 89.19 94 ALA A CA 1
ATOM 706 C C . ALA A 1 94 ? -14.945 -36.562 -7.613 1 89.19 94 ALA A C 1
ATOM 708 O O . ALA A 1 94 ? -14.945 -36.062 -6.48 1 89.19 94 ALA A O 1
ATOM 709 N N . GLU A 1 95 ? -14.648 -37.781 -7.844 1 84.88 95 GLU A N 1
ATOM 710 C CA . GLU A 1 95 ? -14.148 -38.656 -6.785 1 84.88 95 GLU A CA 1
ATOM 711 C C . GLU A 1 95 ? -12.812 -38.156 -6.242 1 84.88 95 GLU A C 1
ATOM 713 O O . GLU A 1 95 ? -12.602 -38.125 -5.027 1 84.88 95 GLU A O 1
ATOM 718 N N . ARG A 1 96 ? -11.914 -37.812 -7.242 1 92.19 96 ARG A N 1
ATOM 719 C CA . ARG A 1 96 ? -10.594 -37.281 -6.906 1 92.19 96 ARG A CA 1
ATOM 720 C C . ARG A 1 96 ? -10.258 -36.062 -7.75 1 92.19 96 ARG A C 1
ATOM 722 O O . ARG A 1 96 ? -10.695 -35.969 -8.898 1 92.19 96 ARG A O 1
ATOM 729 N N . ARG A 1 97 ? -9.578 -35.125 -7.145 1 96.06 97 ARG A N 1
ATOM 730 C CA . ARG A 1 97 ? -9.078 -33.969 -7.859 1 96.06 97 ARG A CA 1
ATOM 731 C C . ARG A 1 97 ? -7.652 -33.625 -7.426 1 96.06 97 ARG A C 1
ATOM 733 O O . ARG A 1 97 ? -7.203 -34.062 -6.367 1 96.06 97 ARG A O 1
ATOM 740 N N . PRO A 1 98 ? -6.918 -32.906 -8.281 1 97.56 98 PRO A N 1
ATOM 741 C CA . PRO A 1 98 ? -5.562 -32.531 -7.891 1 97.56 98 PRO A CA 1
ATOM 742 C C . PRO A 1 98 ? -5.551 -31.516 -6.738 1 97.56 98 PRO A C 1
ATOM 744 O O . PRO A 1 98 ? -6.566 -30.875 -6.461 1 97.56 98 PRO A O 1
ATOM 747 N N . VAL A 1 99 ? -4.445 -31.469 -6.055 1 98.12 99 VAL A N 1
ATOM 748 C CA . VAL A 1 99 ? -4.172 -30.391 -5.105 1 98.12 99 VAL A CA 1
ATOM 749 C C . VAL A 1 99 ? -3.814 -29.109 -5.855 1 98.12 99 VAL A C 1
ATOM 751 O O . VAL A 1 99 ? -2.967 -29.125 -6.75 1 98.12 99 VAL A O 1
ATOM 754 N N . VAL A 1 100 ? -4.477 -28.016 -5.551 1 98.62 100 VAL A N 1
ATOM 755 C CA . VAL A 1 100 ? -4.215 -26.75 -6.227 1 98.62 100 VAL A CA 1
ATOM 756 C C . VAL A 1 100 ? -3.268 -25.906 -5.379 1 98.62 100 VAL A C 1
ATOM 758 O O . VAL A 1 100 ? -3.574 -25.578 -4.23 1 98.62 100 VAL A O 1
ATOM 761 N N . VAL A 1 101 ? -2.109 -25.547 -5.961 1 98.75 101 VAL A N 1
ATOM 762 C CA . VAL A 1 101 ? -1.089 -24.734 -5.301 1 98.75 101 VAL A CA 1
ATOM 763 C C . VAL A 1 101 ? -0.897 -23.422 -6.066 1 98.75 101 VAL A C 1
ATOM 765 O O . VAL A 1 101 ? -0.908 -23.406 -7.297 1 98.75 101 VAL A O 1
ATOM 768 N N . THR A 1 102 ? -0.822 -22.344 -5.383 1 98.69 102 THR A N 1
ATOM 769 C CA . THR A 1 102 ? -0.464 -21.062 -5.988 1 98.69 102 THR A CA 1
ATOM 770 C C . THR A 1 102 ? 0.396 -20.234 -5.039 1 98.69 102 THR A C 1
ATOM 772 O O . THR A 1 102 ? 0.754 -20.703 -3.953 1 98.69 102 THR A O 1
ATOM 775 N N . GLY A 1 103 ? 0.835 -19.062 -5.457 1 98 103 GLY A N 1
ATOM 776 C CA . GLY A 1 103 ? 1.689 -18.188 -4.676 1 98 103 GLY A CA 1
ATOM 777 C C . GLY A 1 103 ? 2.086 -16.922 -5.422 1 98 103 GLY A C 1
ATOM 778 O O . GLY A 1 103 ? 1.299 -16.391 -6.203 1 98 103 GLY A O 1
ATOM 779 N N . TYR A 1 104 ? 3.287 -16.406 -5.027 1 95.56 104 TYR A N 1
ATOM 780 C CA . TYR A 1 104 ? 3.777 -15.156 -5.605 1 95.56 104 TYR A CA 1
ATOM 781 C C . TYR A 1 104 ? 5.188 -15.328 -6.156 1 95.56 104 TYR A C 1
ATOM 783 O O . TYR A 1 104 ? 6.004 -16.047 -5.582 1 95.56 104 TYR A O 1
ATOM 791 N N . VAL A 1 105 ? 5.531 -14.688 -7.273 1 89.19 105 VAL A N 1
ATOM 792 C CA . VAL A 1 105 ? 6.805 -14.812 -7.977 1 89.19 105 VAL A CA 1
ATOM 793 C C . VAL A 1 105 ? 7.879 -14.008 -7.238 1 89.19 105 VAL A C 1
ATOM 795 O O . VAL A 1 105 ? 9.07 -14.312 -7.344 1 89.19 105 VAL A O 1
ATOM 798 N N . GLY A 1 106 ? 7.559 -13.133 -6.461 1 86.94 106 GLY A N 1
ATOM 799 C CA . GLY A 1 106 ? 8.531 -12.273 -5.801 1 86.94 106 GLY A CA 1
ATOM 800 C C . GLY A 1 106 ? 7.988 -11.609 -4.551 1 86.94 106 GLY A C 1
ATOM 801 O O . GLY A 1 106 ? 7.188 -12.203 -3.824 1 86.94 106 GLY A O 1
ATOM 802 N N . VAL A 1 107 ? 8.578 -10.516 -4.391 1 86.94 107 VAL A N 1
ATOM 803 C CA . VAL A 1 107 ? 8.211 -9.758 -3.201 1 86.94 107 VAL A CA 1
ATOM 804 C C . VAL A 1 107 ? 6.824 -9.148 -3.377 1 86.94 107 VAL A C 1
ATOM 806 O O . VAL A 1 107 ? 6.492 -8.648 -4.453 1 86.94 107 VAL A O 1
ATOM 809 N N . VAL A 1 108 ? 6.109 -9.258 -2.334 1 90.12 108 VAL A N 1
ATOM 810 C CA . VAL A 1 108 ? 4.758 -8.703 -2.354 1 90.12 108 VAL A CA 1
ATOM 811 C C . VAL A 1 108 ? 4.738 -7.363 -1.629 1 90.12 108 VAL A C 1
ATOM 813 O O . VAL A 1 108 ? 4.504 -7.305 -0.419 1 90.12 108 VAL A O 1
ATOM 816 N N . TYR A 1 109 ? 4.914 -6.27 -2.357 1 88.06 109 TYR A N 1
ATOM 817 C CA . TYR A 1 109 ? 5.004 -4.992 -1.654 1 88.06 109 TYR A CA 1
ATOM 818 C C . TYR A 1 109 ? 3.855 -4.07 -2.047 1 88.06 109 TYR A C 1
ATOM 820 O O . TYR A 1 109 ? 3.711 -2.979 -1.495 1 88.06 109 TYR A O 1
ATOM 828 N N . GLU A 1 110 ? 3.105 -4.535 -2.977 1 89.56 110 GLU A N 1
ATOM 829 C CA . GLU A 1 110 ? 1.951 -3.721 -3.346 1 89.56 110 GLU A CA 1
ATOM 830 C C . GLU A 1 110 ? 0.722 -4.59 -3.596 1 89.56 110 GLU A C 1
ATOM 832 O O . GLU A 1 110 ? 0.846 -5.746 -4 1 89.56 110 GLU A O 1
ATOM 837 N N . LYS A 1 111 ? -0.415 -4.062 -3.373 1 93.88 111 LYS A N 1
ATOM 838 C CA . LYS A 1 111 ? -1.702 -4.68 -3.668 1 93.88 111 LYS A CA 1
ATOM 839 C C . LYS A 1 111 ? -1.803 -6.066 -3.039 1 93.88 111 LYS A C 1
ATOM 841 O O . LYS A 1 111 ? -2.162 -7.035 -3.713 1 93.88 111 LYS A O 1
ATOM 846 N N . LEU A 1 112 ? -1.477 -6.137 -1.835 1 95.94 112 LEU A N 1
ATOM 847 C CA . LEU A 1 112 ? -1.484 -7.422 -1.141 1 95.94 112 LEU A CA 1
ATOM 848 C C . LEU A 1 112 ? -2.9 -7.98 -1.045 1 95.94 112 LEU A C 1
ATOM 850 O O . LEU A 1 112 ? -3.16 -9.102 -1.476 1 95.94 112 LEU A O 1
ATOM 854 N N . ALA A 1 113 ? -3.824 -7.172 -0.486 1 97.75 113 ALA A N 1
ATOM 855 C CA . ALA A 1 113 ? -5.188 -7.66 -0.296 1 97.75 113 ALA A CA 1
ATOM 856 C C . ALA A 1 113 ? -5.832 -8.023 -1.631 1 97.75 113 ALA A C 1
ATOM 858 O O . ALA A 1 113 ? -6.434 -9.086 -1.769 1 97.75 113 ALA A O 1
ATOM 859 N N . ASP A 1 114 ? -5.641 -7.168 -2.57 1 97.38 114 ASP A N 1
ATOM 860 C CA . ASP A 1 114 ? -6.207 -7.359 -3.902 1 97.38 114 ASP A CA 1
ATOM 861 C C . ASP A 1 114 ? -5.73 -8.672 -4.516 1 97.38 114 ASP A C 1
ATOM 863 O O . ASP A 1 114 ? -6.547 -9.531 -4.867 1 97.38 114 ASP A O 1
ATOM 867 N N . GLY A 1 115 ? -4.418 -8.828 -4.539 1 97.69 115 GLY A N 1
ATOM 868 C CA . GLY A 1 115 ? -3.84 -10.008 -5.16 1 97.69 115 GLY A CA 1
ATOM 869 C C . GLY A 1 115 ? -4.102 -11.289 -4.379 1 97.69 115 GLY A C 1
ATOM 870 O O . GLY A 1 115 ? -4.348 -12.344 -4.969 1 97.69 115 GLY A O 1
ATOM 871 N N . LEU A 1 116 ? -4.059 -11.195 -3.049 1 98.56 116 LEU A N 1
ATOM 872 C CA . LEU A 1 116 ? -4.141 -12.383 -2.205 1 98.56 116 LEU A CA 1
ATOM 873 C C . LEU A 1 116 ? -5.559 -12.945 -2.193 1 98.56 116 LEU A C 1
ATOM 875 O O . LEU A 1 116 ? -5.75 -14.164 -2.234 1 98.56 116 LEU A O 1
ATOM 879 N N . LEU A 1 117 ? -6.523 -12.047 -2.186 1 98.75 117 LEU A N 1
ATOM 880 C CA . LEU A 1 117 ? -7.902 -12.523 -2.158 1 98.75 117 LEU A CA 1
ATOM 881 C C . LEU A 1 117 ? -8.273 -13.188 -3.48 1 98.75 117 LEU A C 1
ATOM 883 O O . LEU A 1 117 ? -9.125 -14.078 -3.516 1 98.75 117 LEU A O 1
ATOM 887 N N . LEU A 1 118 ? -7.594 -12.82 -4.539 1 98.62 118 LEU A N 1
ATOM 888 C CA . LEU A 1 118 ? -7.793 -13.469 -5.828 1 98.62 118 LEU A CA 1
ATOM 889 C C . LEU A 1 118 ? -7.199 -14.875 -5.828 1 98.62 118 LEU A C 1
ATOM 891 O O . LEU A 1 118 ? -7.492 -15.68 -6.719 1 98.62 118 LEU A O 1
ATOM 895 N N . ARG A 1 119 ? -6.426 -15.203 -4.832 1 98.62 119 ARG A N 1
ATOM 896 C CA . ARG A 1 119 ? -5.766 -16.5 -4.742 1 98.62 119 ARG A CA 1
ATOM 897 C C . ARG A 1 119 ? -6.43 -17.375 -3.691 1 98.62 119 ARG A C 1
ATOM 899 O O . ARG A 1 119 ? -6.113 -18.562 -3.578 1 98.62 119 ARG A O 1
ATOM 906 N N . HIS A 1 120 ? -7.355 -16.766 -2.928 1 98.69 120 HIS A N 1
ATOM 907 C CA . HIS A 1 120 ? -8.055 -17.562 -1.922 1 98.69 120 HIS A CA 1
ATOM 908 C C . HIS A 1 120 ? -8.906 -18.656 -2.57 1 98.69 120 HIS A C 1
ATOM 910 O O . HIS A 1 120 ? -9.57 -18.406 -3.576 1 98.69 120 HIS A O 1
ATOM 916 N N . GLY A 1 121 ? -8.922 -19.812 -1.962 1 97.94 121 GLY A N 1
ATOM 917 C CA . GLY A 1 121 ? -9.625 -20.969 -2.496 1 97.94 121 GLY A CA 1
ATOM 918 C C . GLY A 1 121 ? -8.688 -22.094 -2.912 1 97.94 121 GLY A C 1
ATOM 919 O O . GLY A 1 121 ? -9.117 -23.25 -3.041 1 97.94 121 GLY A O 1
ATOM 920 N N . ALA A 1 122 ? -7.422 -21.75 -3.203 1 98.69 122 ALA A N 1
ATOM 921 C CA . ALA A 1 122 ? -6.426 -22.781 -3.443 1 98.69 122 ALA A CA 1
ATOM 922 C C . ALA A 1 122 ? -6.184 -23.609 -2.186 1 98.69 122 ALA A C 1
ATOM 924 O O . ALA A 1 122 ? -6.359 -23.125 -1.067 1 98.69 122 ALA A O 1
ATOM 925 N N . ASP A 1 123 ? -5.758 -24.812 -2.4 1 98.44 123 ASP A N 1
ATOM 926 C CA . ASP A 1 123 ? -5.48 -25.688 -1.259 1 98.44 123 ASP A CA 1
ATOM 927 C C . ASP A 1 123 ? -4.242 -25.203 -0.499 1 98.44 123 ASP A C 1
ATOM 929 O O . ASP A 1 123 ? -4.164 -25.359 0.722 1 98.44 123 ASP A O 1
ATOM 933 N N . VAL A 1 124 ? -3.297 -24.719 -1.287 1 98.75 124 VAL A N 1
ATOM 934 C CA . VAL A 1 124 ? -2.043 -24.219 -0.726 1 98.75 124 VAL A CA 1
ATOM 935 C C . VAL A 1 124 ? -1.684 -22.891 -1.365 1 98.75 124 VAL A C 1
ATOM 937 O O . VAL A 1 124 ? -1.584 -22.781 -2.59 1 98.75 124 VAL A O 1
ATOM 940 N N . VAL A 1 125 ? -1.586 -21.891 -0.558 1 98.81 125 VAL A N 1
ATOM 941 C CA . VAL A 1 125 ? -1.044 -20.594 -0.971 1 98.81 125 VAL A CA 1
ATOM 942 C C . VAL A 1 125 ? 0.338 -20.391 -0.354 1 98.81 125 VAL A C 1
ATOM 944 O O . VAL A 1 125 ? 0.458 -20.156 0.851 1 98.81 125 VAL A O 1
ATOM 947 N N . LEU A 1 126 ? 1.326 -20.469 -1.188 1 98.56 126 LEU A N 1
ATOM 948 C CA . LEU A 1 126 ? 2.705 -20.406 -0.713 1 98.56 126 LEU A CA 1
ATOM 949 C C . LEU A 1 126 ? 3.09 -18.984 -0.351 1 98.56 126 LEU A C 1
ATOM 951 O O . LEU A 1 126 ? 2.846 -18.047 -1.125 1 98.56 126 LEU A O 1
ATOM 955 N N . ALA A 1 127 ? 3.602 -18.797 0.818 1 97.69 127 ALA A N 1
ATOM 956 C CA . ALA A 1 127 ? 4.215 -17.547 1.263 1 97.69 127 ALA A CA 1
ATOM 957 C C . ALA A 1 127 ? 5.738 -17.641 1.229 1 97.69 127 ALA A C 1
ATOM 959 O O . ALA A 1 127 ? 6.324 -18.516 1.864 1 97.69 127 ALA A O 1
ATOM 960 N N . ASN A 1 128 ? 6.363 -16.719 0.592 1 94.94 128 ASN A N 1
ATOM 961 C CA . ASN A 1 128 ? 7.789 -16.828 0.304 1 94.94 128 ASN A CA 1
ATOM 962 C C . ASN A 1 128 ? 8.633 -16.484 1.528 1 94.94 128 ASN A C 1
ATOM 964 O O . ASN A 1 128 ? 9.859 -16.391 1.434 1 94.94 128 ASN A O 1
ATOM 968 N N . SER A 1 129 ? 8.047 -16.219 2.648 1 94.5 129 SER A N 1
ATOM 969 C CA . SER A 1 129 ? 8.734 -15.914 3.9 1 94.5 129 SER A CA 1
ATOM 970 C C . SER A 1 129 ? 7.773 -15.969 5.086 1 94.5 129 SER A C 1
ATOM 972 O O . SER A 1 129 ? 6.555 -16.031 4.902 1 94.5 129 SER A O 1
ATOM 974 N N . ARG A 1 130 ? 8.359 -15.984 6.223 1 94.75 130 ARG A N 1
ATOM 975 C CA . ARG A 1 130 ? 7.555 -15.875 7.434 1 94.75 130 ARG A CA 1
ATOM 976 C C . ARG A 1 130 ? 6.773 -14.57 7.461 1 94.75 130 ARG A C 1
ATOM 978 O O . ARG A 1 130 ? 5.609 -14.539 7.863 1 94.75 130 ARG A O 1
ATOM 985 N N . HIS A 1 131 ? 7.445 -13.477 7.035 1 95.69 131 HIS A N 1
ATOM 986 C CA . HIS A 1 131 ? 6.793 -12.18 6.938 1 95.69 131 HIS A CA 1
ATOM 987 C C . HIS A 1 131 ? 5.555 -12.25 6.051 1 95.69 131 HIS A C 1
ATOM 989 O O . HIS A 1 131 ? 4.484 -11.773 6.434 1 95.69 131 HIS A O 1
ATOM 995 N N . ASP A 1 132 ? 5.676 -12.875 4.965 1 96.81 132 ASP A N 1
ATOM 996 C CA . ASP A 1 132 ? 4.555 -13.016 4.039 1 96.81 132 ASP A CA 1
ATOM 997 C C . ASP A 1 132 ? 3.463 -13.906 4.637 1 96.81 132 ASP A C 1
ATOM 999 O O . ASP A 1 132 ? 2.275 -13.586 4.535 1 96.81 132 ASP A O 1
ATOM 1003 N N . ALA A 1 133 ? 3.869 -15 5.207 1 97.81 133 ALA A N 1
ATOM 1004 C CA . ALA A 1 133 ? 2.893 -15.93 5.773 1 97.81 133 ALA A CA 1
ATOM 1005 C C . ALA A 1 133 ? 2.002 -15.227 6.797 1 97.81 133 ALA A C 1
ATOM 1007 O O . ALA A 1 133 ? 0.781 -15.391 6.781 1 97.81 133 ALA A O 1
ATOM 1008 N N . GLU A 1 134 ? 2.617 -14.461 7.621 1 97.69 134 GLU A N 1
ATOM 1009 C CA . GLU A 1 134 ? 1.874 -13.727 8.648 1 97.69 134 GLU A CA 1
ATOM 1010 C C . GLU A 1 134 ? 0.909 -12.727 8.016 1 97.69 134 GLU A C 1
ATOM 1012 O O . GLU A 1 134 ? -0.259 -12.656 8.406 1 97.69 134 GLU A O 1
ATOM 1017 N N . ARG A 1 135 ? 1.363 -12.023 7.074 1 97.62 135 ARG A N 1
ATOM 1018 C CA . ARG A 1 135 ? 0.536 -11.023 6.41 1 97.62 135 ARG A CA 1
ATOM 1019 C C . ARG A 1 135 ? -0.604 -11.68 5.637 1 97.62 135 ARG A C 1
ATOM 1021 O O . ARG A 1 135 ? -1.725 -11.164 5.621 1 97.62 135 ARG A O 1
ATOM 1028 N N . PHE A 1 136 ? -0.292 -12.789 4.965 1 98.69 136 PHE A N 1
ATOM 1029 C CA . PHE A 1 136 ? -1.317 -13.492 4.199 1 98.69 136 PHE A CA 1
ATOM 1030 C C . PHE A 1 136 ? -2.436 -13.977 5.113 1 98.69 136 PHE A C 1
ATOM 1032 O O . PHE A 1 136 ? -3.615 -13.766 4.832 1 98.69 136 PHE A O 1
ATOM 1039 N N . ARG A 1 137 ? -2.066 -14.586 6.191 1 98.75 137 ARG A N 1
ATOM 1040 C CA . ARG A 1 137 ? -3.062 -15.086 7.137 1 98.75 137 ARG A CA 1
ATOM 1041 C C . ARG A 1 137 ? -3.914 -13.953 7.688 1 98.75 137 ARG A C 1
ATOM 1043 O O . ARG A 1 137 ? -5.133 -14.086 7.812 1 98.75 137 ARG A O 1
ATOM 1050 N N . ALA A 1 138 ? -3.291 -12.859 7.957 1 98 138 ALA A N 1
ATOM 1051 C CA . ALA A 1 138 ? -4.016 -11.711 8.492 1 98 138 ALA A CA 1
ATOM 1052 C C . ALA A 1 138 ? -5.078 -11.227 7.512 1 98 138 ALA A C 1
ATOM 1054 O O . ALA A 1 138 ? -6.184 -10.859 7.914 1 98 138 ALA A O 1
ATOM 1055 N N . VAL A 1 139 ? -4.727 -11.203 6.25 1 98.44 139 VAL A N 1
ATOM 1056 C CA . VAL A 1 139 ? -5.676 -10.758 5.238 1 98.44 139 VAL A CA 1
ATOM 1057 C C . VAL A 1 139 ? -6.859 -11.719 5.172 1 98.44 139 VAL A C 1
ATOM 1059 O O . VAL A 1 139 ? -8.016 -11.297 5.219 1 98.44 139 VAL A O 1
ATOM 1062 N N . TYR A 1 140 ? -6.566 -13.039 5.082 1 98.75 140 TYR A N 1
ATOM 1063 C CA . TYR A 1 140 ? -7.645 -14.016 4.992 1 98.75 140 TYR A CA 1
ATOM 1064 C C . TYR A 1 140 ? -8.516 -13.992 6.246 1 98.75 140 TYR A C 1
ATOM 1066 O O . TYR A 1 140 ? -9.742 -13.891 6.156 1 98.75 140 TYR A O 1
ATOM 1074 N N . GLU A 1 141 ? -7.902 -13.977 7.379 1 98.31 141 GLU A N 1
ATOM 1075 C CA . GLU A 1 141 ? -8.648 -13.906 8.633 1 98.31 141 GLU A CA 1
ATOM 1076 C C . GLU A 1 141 ? -9.445 -12.609 8.734 1 98.31 141 GLU A C 1
ATOM 1078 O O . GLU A 1 141 ? -10.539 -12.586 9.297 1 98.31 141 GLU A O 1
ATOM 1083 N N . GLY A 1 142 ? -8.875 -11.586 8.195 1 97.75 142 GLY A N 1
ATOM 1084 C CA . GLY A 1 142 ? -9.5 -10.281 8.242 1 97.75 142 GLY A CA 1
ATOM 1085 C C . GLY A 1 142 ? -10.828 -10.227 7.516 1 97.75 142 GLY A C 1
ATOM 1086 O O . GLY A 1 142 ? -11.672 -9.375 7.812 1 97.75 142 GLY A O 1
ATOM 1087 N N . VAL A 1 143 ? -11 -11.078 6.57 1 97.94 143 VAL A N 1
ATOM 1088 C CA . VAL A 1 143 ? -12.273 -11.109 5.848 1 97.94 143 VAL A CA 1
ATOM 1089 C C . VAL A 1 143 ? -13.109 -12.297 6.309 1 97.94 143 VAL A C 1
ATOM 1091 O O . VAL A 1 143 ? -14.141 -12.609 5.711 1 97.94 143 VAL A O 1
ATOM 1094 N N . GLY A 1 144 ? -12.641 -13.008 7.309 1 96.5 144 GLY A N 1
ATOM 1095 C CA . GLY A 1 144 ? -13.352 -14.148 7.859 1 96.5 144 GLY A CA 1
ATOM 1096 C C . GLY A 1 144 ? -13.18 -15.414 7.031 1 96.5 144 GLY A C 1
ATOM 1097 O O . GLY A 1 144 ? -14.008 -16.328 7.098 1 96.5 144 GLY A O 1
ATOM 1098 N N . ALA A 1 145 ? -12.203 -15.469 6.188 1 97.81 145 ALA A N 1
ATOM 1099 C CA . ALA A 1 145 ? -11.93 -16.641 5.352 1 97.81 145 ALA A CA 1
ATOM 1100 C C . ALA A 1 145 ? -10.891 -17.547 6 1 97.81 145 ALA A C 1
ATOM 1102 O O . ALA A 1 145 ? -10.039 -17.078 6.766 1 97.81 145 ALA A O 1
ATOM 1103 N N . PRO A 1 146 ? -10.953 -18.844 5.707 1 97.69 146 PRO A N 1
ATOM 1104 C CA . PRO A 1 146 ? -9.938 -19.75 6.238 1 97.69 146 PRO A CA 1
ATOM 1105 C C . PRO A 1 146 ? -8.531 -19.406 5.746 1 97.69 146 PRO A C 1
ATOM 1107 O O . PRO A 1 146 ? -8.352 -19.031 4.586 1 97.69 146 PRO A O 1
ATOM 1110 N N . ALA A 1 147 ? -7.602 -19.5 6.656 1 98.38 147 ALA A N 1
ATOM 1111 C CA . ALA A 1 147 ? -6.227 -19.125 6.32 1 98.38 147 ALA A CA 1
ATOM 1112 C C . ALA A 1 147 ? -5.301 -20.344 6.418 1 98.38 147 ALA A C 1
ATOM 1114 O O . ALA A 1 147 ? -4.082 -20.203 6.289 1 98.38 147 ALA A O 1
ATOM 1115 N N . ASP A 1 148 ? -5.793 -21.5 6.598 1 97.06 148 ASP A N 1
ATOM 1116 C CA . ASP A 1 148 ? -5 -22.703 6.859 1 97.06 148 ASP A CA 1
ATOM 1117 C C . ASP A 1 148 ? -4.191 -23.094 5.633 1 97.06 148 ASP A C 1
ATOM 1119 O O . ASP A 1 148 ? -3.193 -23.812 5.746 1 97.06 148 ASP A O 1
ATOM 1123 N N . GLY A 1 149 ? -4.629 -22.688 4.488 1 97.81 149 GLY A N 1
ATOM 1124 C CA . GLY A 1 149 ? -3.92 -23.031 3.27 1 97.81 149 GLY A CA 1
ATOM 1125 C C . GLY A 1 149 ? -2.621 -22.266 3.096 1 97.81 149 GLY A C 1
ATOM 1126 O O . GLY A 1 149 ? -1.776 -22.641 2.279 1 97.81 149 GLY A O 1
ATOM 1127 N N . VAL A 1 150 ? -2.459 -21.125 3.811 1 98.75 150 VAL A N 1
ATOM 1128 C CA . VAL A 1 150 ? -1.226 -20.359 3.725 1 98.75 150 VAL A CA 1
ATOM 1129 C C . VAL A 1 150 ? -0.061 -21.172 4.281 1 98.75 150 VAL A C 1
ATOM 1131 O O . VAL A 1 150 ? -0.1 -21.609 5.43 1 98.75 150 VAL A O 1
ATOM 1134 N N . THR A 1 151 ? 0.941 -21.391 3.48 1 98.56 151 THR A N 1
ATOM 1135 C CA . THR A 1 151 ? 2.062 -22.25 3.863 1 98.56 151 THR A CA 1
ATOM 1136 C C . THR A 1 151 ? 3.391 -21.531 3.627 1 98.56 151 THR A C 1
ATOM 1138 O O . THR A 1 151 ? 3.697 -21.141 2.498 1 98.56 151 THR A O 1
ATOM 1141 N N . GLU A 1 152 ? 4.125 -21.391 4.676 1 96.62 152 GLU A N 1
ATOM 1142 C CA . GLU A 1 152 ? 5.418 -20.703 4.621 1 96.62 152 GLU A CA 1
ATOM 1143 C C . GLU A 1 152 ? 6.441 -21.547 3.852 1 96.62 152 GLU A C 1
ATOM 1145 O O . GLU A 1 152 ? 6.551 -22.75 4.059 1 96.62 152 GLU A O 1
ATOM 1150 N N . CYS A 1 153 ? 7.148 -20.906 2.979 1 95.25 153 CYS A N 1
ATOM 1151 C CA . CYS A 1 153 ? 8.328 -21.438 2.311 1 95.25 153 CYS A CA 1
ATOM 1152 C C . CYS A 1 153 ? 9.344 -20.344 2.033 1 95.25 153 CYS A C 1
ATOM 1154 O O . CYS A 1 153 ? 9.539 -19.453 2.861 1 95.25 153 CYS A O 1
ATOM 1156 N N . ALA A 1 154 ? 10.078 -20.406 0.986 1 93.38 154 ALA A N 1
ATOM 1157 C CA . ALA A 1 154 ? 11.047 -19.406 0.561 1 93.38 154 ALA A CA 1
ATOM 1158 C C . ALA A 1 154 ? 10.961 -19.172 -0.944 1 93.38 154 ALA A C 1
ATOM 1160 O O . ALA A 1 154 ? 10.234 -19.859 -1.651 1 93.38 154 ALA A O 1
ATOM 1161 N N . LEU A 1 155 ? 11.625 -18.109 -1.345 1 93.62 155 LEU A N 1
ATOM 1162 C CA . LEU A 1 155 ? 11.766 -17.938 -2.785 1 93.62 155 LEU A CA 1
ATOM 1163 C C . LEU A 1 155 ? 12.508 -19.125 -3.408 1 93.62 155 LEU A C 1
ATOM 1165 O O . LEU A 1 155 ? 13.555 -19.531 -2.914 1 93.62 155 LEU A O 1
ATOM 1169 N N . PRO A 1 156 ? 12.008 -19.641 -4.488 1 92.62 156 PRO A N 1
ATOM 1170 C CA . PRO A 1 156 ? 12.547 -20.906 -4.973 1 92.62 156 PRO A CA 1
ATOM 1171 C C . PRO A 1 156 ? 13.859 -20.75 -5.738 1 92.62 156 PRO A C 1
ATOM 1173 O O . PRO A 1 156 ? 14.531 -21.734 -6.051 1 92.62 156 PRO A O 1
ATOM 1176 N N . PHE A 1 157 ? 14.281 -19.547 -6.02 1 88.56 157 PHE A N 1
ATOM 1177 C CA . PHE A 1 157 ? 15.438 -19.359 -6.883 1 88.56 157 PHE A CA 1
ATOM 1178 C C . PHE A 1 157 ? 16.656 -18.922 -6.074 1 88.56 157 PHE A C 1
ATOM 1180 O O . PHE A 1 157 ? 17.703 -18.609 -6.641 1 88.56 157 PHE A O 1
ATOM 1187 N N . LEU A 1 158 ? 16.5 -18.859 -4.727 1 91.12 158 LEU A N 1
ATOM 1188 C CA . LEU A 1 158 ? 17.656 -18.5 -3.902 1 91.12 158 LEU A CA 1
ATOM 1189 C C . LEU A 1 158 ? 18.719 -19.578 -3.961 1 91.12 158 LEU A C 1
ATOM 1191 O O . LEU A 1 158 ? 18.406 -20.766 -3.979 1 91.12 158 LEU A O 1
ATOM 1195 N N . GLY A 1 159 ? 19.969 -19.141 -4.051 1 88.38 159 GLY A N 1
ATOM 1196 C CA . GLY A 1 159 ? 21.094 -20.047 -4.113 1 88.38 159 GLY A CA 1
ATOM 1197 C C . GLY A 1 159 ? 22.406 -19.359 -4.434 1 88.38 159 GLY A C 1
ATOM 1198 O O . GLY A 1 159 ? 22.547 -18.156 -4.258 1 88.38 159 GLY A O 1
ATOM 1199 N N . GLY A 1 160 ? 23.359 -20.234 -4.727 1 88.12 160 GLY A N 1
ATOM 1200 C CA . GLY A 1 160 ? 24.672 -19.719 -5.059 1 88.12 160 GLY A CA 1
ATOM 1201 C C . GLY A 1 160 ? 25.641 -19.766 -3.889 1 88.12 160 GLY A C 1
ATOM 1202 O O . GLY A 1 160 ? 25.234 -19.969 -2.744 1 88.12 160 GLY A O 1
ATOM 1203 N N . ARG A 1 161 ? 26.922 -19.484 -4.23 1 90.44 161 ARG A N 1
ATOM 1204 C CA . ARG A 1 161 ? 27.969 -19.516 -3.225 1 90.44 161 ARG A CA 1
ATOM 1205 C C . ARG A 1 161 ? 27.953 -18.266 -2.355 1 90.44 161 ARG A C 1
ATOM 1207 O O . ARG A 1 161 ? 27.703 -17.172 -2.854 1 90.44 161 ARG A O 1
ATOM 1214 N N . PRO A 1 162 ? 28.172 -18.5 -1.098 1 92.06 162 PRO A N 1
ATOM 1215 C CA . PRO A 1 162 ? 28.266 -17.312 -0.231 1 92.06 162 PRO A CA 1
ATOM 1216 C C . PRO A 1 162 ? 29.359 -16.344 -0.683 1 92.06 162 PRO A C 1
ATOM 1218 O O . PRO A 1 162 ? 30.391 -16.766 -1.195 1 92.06 162 PRO A O 1
ATOM 1221 N N . TYR A 1 163 ? 29.109 -15.156 -0.44 1 93.81 163 TYR A N 1
ATOM 1222 C CA . TYR A 1 163 ? 30.031 -14.078 -0.794 1 93.81 163 TYR A CA 1
ATOM 1223 C C . TYR A 1 163 ? 31.312 -14.172 0.03 1 93.81 163 TYR A C 1
ATOM 1225 O O . TYR A 1 163 ? 31.266 -14.305 1.255 1 93.81 163 TYR A O 1
ATOM 1233 N N . GLU A 1 164 ? 32.406 -14.141 -0.631 1 92.06 164 GLU A N 1
ATOM 1234 C CA . GLU A 1 164 ? 33.75 -14.008 -0.062 1 92.06 164 GLU A CA 1
ATOM 1235 C C . GLU A 1 164 ? 34.531 -12.898 -0.747 1 92.06 164 GLU A C 1
ATOM 1237 O O . GLU A 1 164 ? 34.75 -12.938 -1.96 1 92.06 164 GLU A O 1
ATOM 1242 N N . PRO A 1 165 ? 34.938 -11.922 0.069 1 90.31 165 PRO A N 1
ATOM 1243 C CA . PRO A 1 165 ? 35.719 -10.859 -0.553 1 90.31 165 PRO A CA 1
ATOM 1244 C C . PRO A 1 165 ? 37 -11.375 -1.217 1 90.31 165 PRO A C 1
ATOM 1246 O O . PRO A 1 165 ? 37.688 -12.25 -0.664 1 90.31 165 PRO A O 1
ATOM 1249 N N . ALA A 1 166 ? 37.25 -10.898 -2.387 1 88 166 ALA A N 1
ATOM 1250 C CA . ALA A 1 166 ? 38.469 -11.273 -3.104 1 88 166 ALA A CA 1
ATOM 1251 C C . ALA A 1 166 ? 39.531 -10.18 -3.002 1 88 166 ALA A C 1
ATOM 1253 O O . ALA A 1 166 ? 39.188 -8.992 -3.014 1 88 166 ALA A O 1
ATOM 1254 N N . PRO A 1 167 ? 40.812 -10.688 -2.922 1 87.88 167 PRO A N 1
ATOM 1255 C CA . PRO A 1 167 ? 41.875 -9.688 -3.02 1 87.88 167 PRO A CA 1
ATOM 1256 C C . PRO A 1 167 ? 41.844 -8.906 -4.332 1 87.88 167 PRO A C 1
ATOM 1258 O O . PRO A 1 167 ? 41.5 -9.469 -5.375 1 87.88 167 PRO A O 1
ATOM 1261 N N . ARG A 1 168 ? 42.188 -7.715 -4.25 1 87.06 168 ARG A N 1
ATOM 1262 C CA . ARG A 1 168 ? 42.094 -6.801 -5.383 1 87.06 168 ARG A CA 1
ATOM 1263 C C . ARG A 1 168 ? 43 -7.223 -6.52 1 87.06 168 ARG A C 1
ATOM 1265 O O . ARG A 1 168 ? 42.781 -6.898 -7.684 1 87.06 168 ARG A O 1
ATOM 1272 N N . GLU A 1 169 ? 44 -7.996 -6.164 1 88.5 169 GLU A N 1
ATOM 1273 C CA . GLU A 1 169 ? 44.938 -8.508 -7.156 1 88.5 169 GLU A CA 1
ATOM 1274 C C . GLU A 1 169 ? 44.281 -9.578 -8.031 1 88.5 169 GLU A C 1
ATOM 1276 O O . GLU A 1 169 ? 44.688 -9.789 -9.172 1 88.5 169 GLU A O 1
ATOM 1281 N N . VAL A 1 170 ? 43.312 -10.164 -7.492 1 87.56 170 VAL A N 1
ATOM 1282 C CA . VAL A 1 170 ? 42.625 -11.242 -8.203 1 87.56 170 VAL A CA 1
ATOM 1283 C C . VAL A 1 170 ? 41.562 -10.656 -9.117 1 87.56 170 VAL A C 1
ATOM 1285 O O . VAL A 1 170 ? 41.469 -11.016 -10.297 1 87.56 170 VAL A O 1
ATOM 1288 N N . ARG A 1 171 ? 40.781 -9.797 -8.539 1 90.44 171 ARG A N 1
ATOM 1289 C CA . ARG A 1 171 ? 39.75 -9.109 -9.328 1 90.44 171 ARG A CA 1
ATOM 1290 C C . ARG A 1 171 ? 39.375 -7.777 -8.695 1 90.44 171 ARG A C 1
ATOM 1292 O O . ARG A 1 171 ? 39.469 -7.609 -7.477 1 90.44 171 ARG A O 1
ATOM 1299 N N . PRO A 1 172 ? 38.969 -6.887 -9.484 1 95.25 172 PRO A N 1
ATOM 1300 C CA . PRO A 1 172 ? 38.562 -5.59 -8.945 1 95.25 172 PRO A CA 1
ATOM 1301 C C . PRO A 1 172 ? 37.312 -5.684 -8.078 1 95.25 172 PRO A C 1
ATOM 1303 O O . PRO A 1 172 ? 36.5 -6.617 -8.242 1 95.25 172 PRO A O 1
ATOM 1306 N N . TYR A 1 173 ? 37.219 -4.758 -7.105 1 96.88 173 TYR A N 1
ATOM 1307 C CA . TYR A 1 173 ? 35.969 -4.578 -6.391 1 96.88 173 TYR A CA 1
ATOM 1308 C C . TYR A 1 173 ? 34.812 -4.246 -7.355 1 96.88 173 TYR A C 1
ATOM 1310 O O . TYR A 1 173 ? 34.906 -3.279 -8.117 1 96.88 173 TYR A O 1
ATOM 1318 N N . THR A 1 174 ? 33.781 -5.035 -7.363 1 98.12 174 THR A N 1
ATOM 1319 C CA . THR A 1 174 ? 32.75 -4.906 -8.383 1 98.12 174 THR A CA 1
ATOM 1320 C C . THR A 1 174 ? 31.438 -4.449 -7.762 1 98.12 174 THR A C 1
ATOM 1322 O O . THR A 1 174 ? 30.906 -5.113 -6.875 1 98.12 174 THR A O 1
ATOM 1325 N N . VAL A 1 175 ? 30.938 -3.305 -8.242 1 98.5 175 VAL A N 1
ATOM 1326 C CA . VAL A 1 175 ? 29.641 -2.766 -7.871 1 98.5 175 VAL A CA 1
ATOM 1327 C C . VAL A 1 175 ? 28.625 -3.051 -8.977 1 98.5 175 VAL A C 1
ATOM 1329 O O . VAL A 1 175 ? 28.859 -2.707 -10.141 1 98.5 175 VAL A O 1
ATOM 1332 N N . VAL A 1 176 ? 27.547 -3.689 -8.602 1 98.56 176 VAL A N 1
ATOM 1333 C CA . VAL A 1 176 ? 26.531 -4.008 -9.586 1 98.56 176 VAL A CA 1
ATOM 1334 C C . VAL A 1 176 ? 25.266 -3.211 -9.289 1 98.56 176 VAL A C 1
ATOM 1336 O O . VAL A 1 176 ? 24.703 -3.309 -8.195 1 98.56 176 VAL A O 1
ATOM 1339 N N . PHE A 1 177 ? 24.859 -2.418 -10.227 1 98.44 177 PHE A N 1
ATOM 1340 C CA . PHE A 1 177 ? 23.531 -1.796 -10.18 1 98.44 177 PHE A CA 1
ATOM 1341 C C . PHE A 1 177 ? 22.5 -2.662 -10.898 1 98.44 177 PHE A C 1
ATOM 1343 O O . PHE A 1 177 ? 22.484 -2.723 -12.133 1 98.44 177 PHE A O 1
ATOM 1350 N N . ALA A 1 178 ? 21.656 -3.332 -10.07 1 97.31 178 ALA A N 1
ATOM 1351 C CA . ALA A 1 178 ? 20.578 -4.145 -10.633 1 97.31 178 ALA A CA 1
ATOM 1352 C C . ALA A 1 178 ? 19.375 -3.283 -11.016 1 97.31 178 ALA A C 1
ATOM 1354 O O . ALA A 1 178 ? 18.531 -2.975 -10.164 1 97.31 178 ALA A O 1
ATOM 1355 N N . ALA A 1 179 ? 19.297 -3.027 -12.312 1 94.38 179 ALA A N 1
ATOM 1356 C CA . ALA A 1 179 ? 18.25 -2.146 -12.812 1 94.38 179 ALA A CA 1
ATOM 1357 C C . ALA A 1 179 ? 16.938 -2.9 -12.969 1 94.38 179 ALA A C 1
ATOM 1359 O O . ALA A 1 179 ? 16.922 -4.117 -13.164 1 94.38 179 ALA A O 1
ATOM 1360 N N . GLN A 1 180 ? 15.844 -2.176 -12.805 1 89.31 180 GLN A N 1
ATOM 1361 C CA . GLN A 1 180 ? 14.5 -2.715 -12.992 1 89.31 180 GLN A CA 1
ATOM 1362 C C . GLN A 1 180 ? 13.812 -2.078 -14.195 1 89.31 180 GLN A C 1
ATOM 1364 O O . GLN A 1 180 ? 14.055 -0.912 -14.516 1 89.31 180 GLN A O 1
ATOM 1369 N N . PRO A 1 181 ? 13 -2.82 -14.82 1 82.62 181 PRO A N 1
ATOM 1370 C CA . PRO A 1 181 ? 12.352 -2.27 -16.016 1 82.62 181 PRO A CA 1
ATOM 1371 C C . PRO A 1 181 ? 11.398 -1.121 -15.688 1 82.62 181 PRO A C 1
ATOM 1373 O O . PRO A 1 181 ? 11.305 -0.156 -16.453 1 82.62 181 PRO A O 1
ATOM 1376 N N . SER A 1 182 ? 10.719 -1.164 -14.539 1 86 182 SER A N 1
ATOM 1377 C CA . SER A 1 182 ? 9.625 -0.228 -14.328 1 86 182 SER A CA 1
ATOM 1378 C C . SER A 1 182 ? 9.922 0.726 -13.172 1 86 182 SER A C 1
ATOM 1380 O O . SER A 1 182 ? 9.125 1.61 -12.867 1 86 182 SER A O 1
ATOM 1382 N N . VAL A 1 183 ? 11.109 0.54 -12.562 1 92.75 183 VAL A N 1
ATOM 1383 C CA . VAL A 1 183 ? 11.398 1.351 -11.383 1 92.75 183 VAL A CA 1
ATOM 1384 C C . VAL A 1 183 ? 12.828 1.871 -11.445 1 92.75 183 VAL A C 1
ATOM 1386 O O . VAL A 1 183 ? 13.781 1.088 -11.539 1 92.75 183 VAL A O 1
ATOM 1389 N N . PRO A 1 184 ? 13.047 3.129 -11.406 1 95.5 184 PRO A N 1
ATOM 1390 C CA . PRO A 1 184 ? 11.992 4.148 -11.477 1 95.5 184 PRO A CA 1
ATOM 1391 C C . PRO A 1 184 ? 11.391 4.273 -12.875 1 95.5 184 PRO A C 1
ATOM 1393 O O . PRO A 1 184 ? 11.992 3.812 -13.852 1 95.5 184 PRO A O 1
ATOM 1396 N N . GLU A 1 185 ? 10.25 4.922 -12.969 1 93.56 185 GLU A N 1
ATOM 1397 C CA . GLU A 1 185 ? 9.523 4.965 -14.234 1 93.56 185 GLU A CA 1
ATOM 1398 C C . GLU A 1 185 ? 9.984 6.133 -15.094 1 93.56 185 GLU A C 1
ATOM 1400 O O . GLU A 1 185 ? 10.117 6 -16.312 1 93.56 185 GLU A O 1
ATOM 1405 N N . SER A 1 186 ? 10.266 7.25 -14.508 1 93.69 186 SER A N 1
ATOM 1406 C CA . SER A 1 186 ? 10.492 8.461 -15.281 1 93.69 186 SER A CA 1
ATOM 1407 C C . SER A 1 186 ? 11.891 8.469 -15.898 1 93.69 186 SER A C 1
ATOM 1409 O O . SER A 1 186 ? 12.836 7.949 -15.312 1 93.69 186 SER A O 1
ATOM 1411 N N . ARG A 1 187 ? 11.977 9.039 -17.062 1 94.75 187 ARG A N 1
ATOM 1412 C CA . ARG A 1 187 ? 13.242 9.195 -17.766 1 94.75 187 ARG A CA 1
ATOM 1413 C C . ARG A 1 187 ? 14.258 9.938 -16.906 1 94.75 187 ARG A C 1
ATOM 1415 O O . ARG A 1 187 ? 15.422 9.547 -16.828 1 94.75 187 ARG A O 1
ATOM 1422 N N . ALA A 1 188 ? 13.828 10.977 -16.234 1 95.44 188 ALA A N 1
ATOM 1423 C CA . ALA A 1 188 ? 14.711 11.812 -15.43 1 95.44 188 ALA A CA 1
ATOM 1424 C C . ALA A 1 188 ? 15.312 11.016 -14.273 1 95.44 188 ALA A C 1
ATOM 1426 O O . ALA A 1 188 ? 16.516 11.109 -14.008 1 95.44 188 ALA A O 1
ATOM 1427 N N . ASP A 1 189 ? 14.508 10.258 -13.625 1 97.06 189 ASP A N 1
ATOM 1428 C CA . ASP A 1 189 ? 14.977 9.469 -12.5 1 97.06 189 ASP A CA 1
ATOM 1429 C C . ASP A 1 189 ? 15.938 8.375 -12.953 1 97.06 189 ASP A C 1
ATOM 1431 O O . ASP A 1 189 ? 16.938 8.102 -12.297 1 97.06 189 ASP A O 1
ATOM 1435 N N . ARG A 1 190 ? 15.648 7.727 -14.016 1 96.69 190 ARG A N 1
ATOM 1436 C CA . ARG A 1 190 ? 16.516 6.691 -14.562 1 96.69 190 ARG A CA 1
ATOM 1437 C C . ARG A 1 190 ? 17.859 7.277 -14.977 1 96.69 190 ARG A C 1
ATOM 1439 O O . ARG A 1 190 ? 18.906 6.684 -14.703 1 96.69 190 ARG A O 1
ATOM 1446 N N . LEU A 1 191 ? 17.812 8.438 -15.625 1 96.19 191 LEU A N 1
ATOM 1447 C CA . LEU A 1 191 ? 19.047 9.117 -16 1 96.19 191 LEU A CA 1
ATOM 1448 C C . LEU A 1 191 ? 19.859 9.5 -14.758 1 96.19 191 LEU A C 1
ATOM 1450 O O . LEU A 1 191 ? 21.078 9.406 -14.758 1 96.19 191 LEU A O 1
ATOM 1454 N N . TYR A 1 192 ? 19.188 9.953 -13.727 1 96.75 192 TYR A N 1
ATOM 1455 C CA . TYR A 1 192 ? 19.859 10.273 -12.469 1 96.75 192 TYR A CA 1
ATOM 1456 C C . TYR A 1 192 ? 20.641 9.07 -11.945 1 96.75 192 TYR A C 1
ATOM 1458 O O . TYR A 1 192 ? 21.812 9.195 -11.602 1 96.75 192 TYR A O 1
ATOM 1466 N N . LEU A 1 193 ? 20.016 7.926 -11.883 1 97.69 193 LEU A N 1
ATOM 1467 C CA . LEU A 1 193 ? 20.656 6.734 -11.344 1 97.69 193 LEU A CA 1
ATOM 1468 C C . LEU A 1 193 ? 21.828 6.312 -12.219 1 97.69 193 LEU A C 1
ATOM 1470 O O . LEU A 1 193 ? 22.875 5.895 -11.711 1 97.69 193 LEU A O 1
ATOM 1474 N N . LEU A 1 194 ? 21.625 6.422 -13.531 1 97.25 194 LEU A N 1
ATOM 1475 C CA . LEU A 1 194 ? 22.703 6.109 -14.453 1 97.25 194 LEU A CA 1
ATOM 1476 C C . LEU A 1 194 ? 23.891 7.035 -14.234 1 97.25 194 LEU A C 1
ATOM 1478 O O . LEU A 1 194 ? 25.031 6.582 -14.188 1 97.25 194 LEU A O 1
ATOM 1482 N N . ARG A 1 195 ? 23.609 8.305 -14.07 1 97.44 195 ARG A N 1
ATOM 1483 C CA . ARG A 1 195 ? 24.656 9.289 -13.82 1 97.44 195 ARG A CA 1
ATOM 1484 C C . ARG A 1 195 ? 25.391 8.992 -12.523 1 97.44 195 ARG A C 1
ATOM 1486 O O . ARG A 1 195 ? 26.609 9.133 -12.445 1 97.44 195 ARG A O 1
ATOM 1493 N N . ARG A 1 196 ? 24.688 8.586 -11.516 1 97.75 196 ARG A N 1
ATOM 1494 C CA . ARG A 1 196 ? 25.297 8.273 -10.227 1 97.75 196 ARG A CA 1
ATOM 1495 C C . ARG A 1 196 ? 26.203 7.051 -10.328 1 97.75 196 ARG A C 1
ATOM 1497 O O . ARG A 1 196 ? 27.312 7.043 -9.789 1 97.75 196 ARG A O 1
ATOM 1504 N N . ALA A 1 197 ? 25.719 6 -11.023 1 98.06 197 ALA A N 1
ATOM 1505 C CA . ALA A 1 197 ? 26.547 4.812 -11.227 1 98.06 197 ALA A CA 1
ATOM 1506 C C . ALA A 1 197 ? 27.812 5.152 -11.992 1 98.06 197 ALA A C 1
ATOM 1508 O O . ALA A 1 197 ? 28.922 4.754 -11.594 1 98.06 197 ALA A O 1
ATOM 1509 N N . ALA A 1 198 ? 27.672 5.91 -13.047 1 97.88 198 ALA A N 1
ATOM 1510 C CA . ALA A 1 198 ? 28.812 6.34 -13.844 1 97.88 198 ALA A CA 1
ATOM 1511 C C . ALA A 1 198 ? 29.75 7.219 -13.023 1 97.88 198 ALA A C 1
ATOM 1513 O O . ALA A 1 198 ? 30.984 7.105 -13.133 1 97.88 198 ALA A O 1
ATOM 1514 N N . GLY A 1 199 ? 29.141 8.117 -12.281 1 97.44 199 GLY A N 1
ATOM 1515 C CA . GLY A 1 199 ? 29.938 8.969 -11.406 1 97.44 199 GLY A CA 1
ATOM 1516 C C . GLY A 1 199 ? 30.734 8.188 -10.391 1 97.44 199 GLY A C 1
ATOM 1517 O O . GLY A 1 199 ? 31.906 8.523 -10.133 1 97.44 199 GLY A O 1
ATOM 1518 N N . HIS A 1 200 ? 30.141 7.176 -9.828 1 98.12 200 HIS A N 1
ATOM 1519 C CA . HIS A 1 200 ? 30.859 6.297 -8.914 1 98.12 200 HIS A CA 1
ATOM 1520 C C . HIS A 1 200 ? 32.062 5.645 -9.602 1 98.12 200 HIS A C 1
ATOM 1522 O O . HIS A 1 200 ? 33.156 5.59 -9.039 1 98.12 200 HIS A O 1
ATOM 1528 N N . ALA A 1 201 ? 31.859 5.156 -10.773 1 98.12 201 ALA A N 1
ATOM 1529 C CA . ALA A 1 201 ? 32.938 4.535 -11.547 1 98.12 201 ALA A CA 1
ATOM 1530 C C . ALA A 1 201 ? 34.062 5.52 -11.781 1 98.12 201 ALA A C 1
ATOM 1532 O O . ALA A 1 201 ? 35.25 5.164 -11.633 1 98.12 201 ALA A O 1
ATOM 1533 N N . ARG A 1 202 ? 33.75 6.73 -12.18 1 97.5 202 ARG A N 1
ATOM 1534 C CA . ARG A 1 202 ? 34.75 7.75 -12.438 1 97.5 202 ARG A CA 1
ATOM 1535 C C . ARG A 1 202 ? 35.562 8.062 -11.18 1 97.5 202 ARG A C 1
ATOM 1537 O O . ARG A 1 202 ? 36.781 8.281 -11.242 1 97.5 202 ARG A O 1
ATOM 1544 N N . ALA A 1 203 ? 34.875 8.047 -10.094 1 97 203 ALA A N 1
ATOM 1545 C CA . ALA A 1 203 ? 35.531 8.375 -8.82 1 97 203 ALA A CA 1
ATOM 1546 C C . ALA A 1 203 ? 36.406 7.223 -8.344 1 97 203 ALA A C 1
ATOM 1548 O O . ALA A 1 203 ? 37.312 7.418 -7.52 1 97 203 ALA A O 1
ATOM 1549 N N . HIS A 1 204 ? 36.156 6.02 -8.867 1 96.88 204 HIS A N 1
ATOM 1550 C CA . HIS A 1 204 ? 36.906 4.832 -8.445 1 96.88 204 HIS A CA 1
ATOM 1551 C C . HIS A 1 204 ? 37.375 4.023 -9.648 1 96.88 204 HIS A C 1
ATOM 1553 O O . HIS A 1 204 ? 36.875 2.922 -9.891 1 96.88 204 HIS A O 1
ATOM 1559 N N . PRO A 1 205 ? 38.406 4.422 -10.281 1 95.75 205 PRO A N 1
ATOM 1560 C CA . PRO A 1 205 ? 38.844 3.783 -11.523 1 95.75 205 PRO A CA 1
ATOM 1561 C C . PRO A 1 205 ? 39.312 2.342 -11.32 1 95.75 205 PRO A C 1
ATOM 1563 O O . PRO A 1 205 ? 39.344 1.562 -12.273 1 95.75 205 PRO A O 1
ATOM 1566 N N . GLY A 1 206 ? 39.625 1.989 -10.109 1 95.31 206 GLY A N 1
ATOM 1567 C CA . GLY A 1 206 ? 40.062 0.634 -9.82 1 95.31 206 GLY A CA 1
ATOM 1568 C C . GLY A 1 206 ? 38.938 -0.336 -9.602 1 95.31 206 GLY A C 1
ATOM 1569 O O . GLY A 1 206 ? 39.156 -1.538 -9.438 1 95.31 206 GLY A O 1
ATOM 1570 N N . ARG A 1 207 ? 37.688 0.133 -9.609 1 96.88 207 ARG A N 1
ATOM 1571 C CA . ARG A 1 207 ? 36.5 -0.692 -9.422 1 96.88 207 ARG A CA 1
ATOM 1572 C C . ARG A 1 207 ? 35.844 -0.998 -10.758 1 96.88 207 ARG A C 1
ATOM 1574 O O . ARG A 1 207 ? 36.062 -0.304 -11.75 1 96.88 207 ARG A O 1
ATOM 1581 N N . ASP A 1 208 ? 35.125 -2.07 -10.789 1 97.88 208 ASP A N 1
ATOM 1582 C CA . ASP A 1 208 ? 34.188 -2.33 -11.875 1 97.88 208 ASP A CA 1
ATOM 1583 C C . ASP A 1 208 ? 32.75 -1.967 -11.469 1 97.88 208 ASP A C 1
ATOM 1585 O O . ASP A 1 208 ? 32.312 -2.293 -10.367 1 97.88 208 ASP A O 1
ATOM 1589 N N . VAL A 1 209 ? 32.125 -1.267 -12.344 1 98.56 209 VAL A N 1
ATOM 1590 C CA . VAL A 1 209 ? 30.703 -0.945 -12.125 1 98.56 209 VAL A CA 1
ATOM 1591 C C . VAL A 1 209 ? 29.859 -1.56 -13.242 1 98.56 209 VAL A C 1
ATOM 1593 O O . VAL A 1 209 ? 29.984 -1.179 -14.406 1 98.56 209 VAL A O 1
ATOM 1596 N N . LEU A 1 210 ? 29.031 -2.504 -12.859 1 98.31 210 LEU A N 1
ATOM 1597 C CA . LEU A 1 210 ? 28.188 -3.207 -13.82 1 98.31 210 LEU A CA 1
ATOM 1598 C C . LEU A 1 210 ? 26.734 -2.777 -13.695 1 98.31 210 LEU A C 1
ATOM 1600 O O . LEU A 1 210 ? 26.188 -2.746 -12.586 1 98.31 210 LEU A O 1
ATOM 1604 N N . ILE A 1 211 ? 26.125 -2.434 -14.789 1 97.75 211 ILE A N 1
ATOM 1605 C CA . ILE A 1 211 ? 24.688 -2.174 -14.852 1 97.75 211 ILE A CA 1
ATOM 1606 C C . ILE A 1 211 ? 23.969 -3.393 -15.422 1 97.75 211 ILE A C 1
ATOM 1608 O O . ILE A 1 211 ? 24.016 -3.645 -16.625 1 97.75 211 ILE A O 1
ATOM 1612 N N . LYS A 1 212 ? 23.344 -4.059 -14.531 1 96.19 212 LYS A N 1
ATOM 1613 C CA . LYS A 1 212 ? 22.688 -5.309 -14.906 1 96.19 212 LYS A CA 1
ATOM 1614 C C . LYS A 1 212 ? 21.266 -5.062 -15.398 1 96.19 212 LYS A C 1
ATOM 1616 O O . LYS A 1 212 ? 20.422 -4.602 -14.633 1 96.19 212 LYS A O 1
ATOM 1621 N N . LEU A 1 213 ? 21.031 -5.41 -16.656 1 91.25 213 LEU A N 1
ATOM 1622 C CA . LEU A 1 213 ? 19.719 -5.203 -17.281 1 91.25 213 LEU A CA 1
ATOM 1623 C C . LEU A 1 213 ? 19 -6.531 -17.469 1 91.25 213 LEU A C 1
ATOM 1625 O O . LEU A 1 213 ? 19.641 -7.582 -17.594 1 91.25 213 LEU A O 1
ATOM 1629 N N . ARG A 1 214 ? 17.656 -6.527 -17.375 1 76.25 214 ARG A N 1
ATOM 1630 C CA . ARG A 1 214 ? 16.828 -7.727 -17.484 1 76.25 214 ARG A CA 1
ATOM 1631 C C . ARG A 1 214 ? 16.766 -8.219 -18.922 1 76.25 214 ARG A C 1
ATOM 1633 O O . ARG A 1 214 ? 16.828 -9.422 -19.188 1 76.25 214 ARG A O 1
ATOM 1640 N N . SER A 1 215 ? 16.5 -7.277 -19.875 1 68.94 215 SER A N 1
ATOM 1641 C CA . SER A 1 215 ? 16.25 -7.715 -21.25 1 68.94 215 SER A CA 1
ATOM 1642 C C . SER A 1 215 ? 17.219 -7.074 -22.219 1 68.94 215 SER A C 1
ATOM 1644 O O . SER A 1 215 ? 17.625 -5.926 -22.047 1 68.94 215 SER A O 1
ATOM 1646 N N . LYS A 1 216 ? 17.562 -8.039 -23.109 1 65.44 216 LYS A N 1
ATOM 1647 C CA . LYS A 1 216 ? 18.328 -7.5 -24.219 1 65.44 216 LYS A CA 1
ATOM 1648 C C . LYS A 1 216 ? 17.438 -6.68 -25.156 1 65.44 216 LYS A C 1
ATOM 1650 O O . LYS A 1 216 ? 16.219 -6.848 -25.172 1 65.44 216 LYS A O 1
ATOM 1655 N N . PRO A 1 217 ? 18.125 -5.824 -25.859 1 60.56 217 PRO A N 1
ATOM 1656 C CA . PRO A 1 217 ? 17.328 -5.07 -26.828 1 60.56 217 PRO A CA 1
ATOM 1657 C C . PRO A 1 217 ? 16.469 -5.973 -27.719 1 60.56 217 PRO A C 1
ATOM 1659 O O . PRO A 1 217 ? 16.953 -6.988 -28.219 1 60.56 217 PRO A O 1
ATOM 1662 N N . GLY A 1 218 ? 15.062 -5.766 -27.812 1 55.88 218 GLY A N 1
ATOM 1663 C CA . GLY A 1 218 ? 14.195 -6.512 -28.703 1 55.88 218 GLY A CA 1
ATOM 1664 C C . GLY A 1 218 ? 13.398 -7.594 -28 1 55.88 218 GLY A C 1
ATOM 1665 O O . GLY A 1 218 ? 12.43 -8.125 -28.547 1 55.88 218 GLY A O 1
ATOM 1666 N N . GLU A 1 219 ? 13.773 -7.926 -26.844 1 58.91 219 GLU A N 1
ATOM 1667 C CA . GLU A 1 219 ? 13.047 -8.969 -26.141 1 58.91 219 GLU A CA 1
ATOM 1668 C C . GLU A 1 219 ? 11.805 -8.406 -25.453 1 58.91 219 GLU A C 1
ATOM 1670 O O . GLU A 1 219 ? 11.836 -7.293 -24.922 1 58.91 219 GLU A O 1
ATOM 1675 N N . HIS A 1 220 ? 10.656 -9.094 -25.766 1 53.03 220 HIS A N 1
ATOM 1676 C CA . HIS A 1 220 ? 9.406 -8.688 -25.141 1 53.03 220 HIS A CA 1
ATOM 1677 C C . HIS A 1 220 ? 9.352 -9.141 -23.688 1 53.03 220 HIS A C 1
ATOM 1679 O O . HIS A 1 220 ? 9.68 -10.289 -23.375 1 53.03 220 HIS A O 1
ATOM 1685 N N . THR A 1 221 ? 9.375 -8.25 -22.812 1 56.5 221 THR A N 1
ATOM 1686 C CA . THR A 1 221 ? 9.164 -8.578 -21.406 1 56.5 221 THR A CA 1
ATOM 1687 C C . THR A 1 221 ? 7.777 -8.133 -20.953 1 56.5 221 THR A C 1
ATOM 1689 O O . THR A 1 221 ? 7.07 -7.434 -21.688 1 56.5 221 THR A O 1
ATOM 1692 N N . THR A 1 222 ? 7.219 -8.789 -19.891 1 52.66 222 THR A N 1
ATOM 1693 C CA . THR A 1 222 ? 5.969 -8.398 -19.266 1 52.66 222 THR A CA 1
ATOM 1694 C C . THR A 1 222 ? 5.863 -6.875 -19.172 1 52.66 222 THR A C 1
ATOM 1696 O O . THR A 1 222 ? 4.781 -6.309 -19.344 1 52.66 222 THR A O 1
ATOM 1699 N N . HIS A 1 223 ? 7.094 -6.281 -19.047 1 58.16 223 HIS A N 1
ATOM 1700 C CA . HIS A 1 223 ? 7.062 -4.84 -18.844 1 58.16 223 HIS A CA 1
ATOM 1701 C C . HIS A 1 223 ? 7.738 -4.102 -20 1 58.16 223 HIS A C 1
ATOM 1703 O O . HIS A 1 223 ? 8.875 -4.414 -20.359 1 58.16 223 HIS A O 1
ATOM 1709 N N . ILE A 1 224 ? 7.023 -3.445 -20.812 1 59.16 224 ILE A N 1
ATOM 1710 C CA . ILE A 1 224 ? 7.605 -2.586 -21.828 1 59.16 224 ILE A CA 1
ATOM 1711 C C . ILE A 1 224 ? 8.312 -1.404 -21.172 1 59.16 224 ILE A C 1
ATOM 1713 O O . ILE A 1 224 ? 7.703 -0.66 -20.406 1 59.16 224 ILE A O 1
ATOM 1717 N N . GLU A 1 225 ? 9.656 -1.386 -21.359 1 69.81 225 GLU A N 1
ATOM 1718 C CA . GLU A 1 225 ? 10.422 -0.262 -20.828 1 69.81 225 GLU A CA 1
ATOM 1719 C C . GLU A 1 225 ? 10.336 0.948 -21.75 1 69.81 225 GLU A C 1
ATOM 1721 O O . GLU A 1 225 ? 10.906 0.936 -22.844 1 69.81 225 GLU A O 1
ATOM 1726 N N . GLU A 1 226 ? 9.695 1.983 -21.297 1 77.94 226 GLU A N 1
ATOM 1727 C CA . GLU A 1 226 ? 9.57 3.205 -22.094 1 77.94 226 GLU A CA 1
ATOM 1728 C C . GLU A 1 226 ? 10.922 3.893 -22.266 1 77.94 226 GLU A C 1
ATOM 1730 O O . GLU A 1 226 ? 11.211 4.441 -23.328 1 77.94 226 GLU A O 1
ATOM 1735 N N . HIS A 1 227 ? 11.781 3.744 -21.234 1 88.44 227 HIS A N 1
ATOM 1736 C CA . HIS A 1 227 ? 13.078 4.414 -21.234 1 88.44 227 HIS A CA 1
ATOM 1737 C C . HIS A 1 227 ? 14.195 3.436 -20.891 1 88.44 227 HIS A C 1
ATOM 1739 O O . HIS A 1 227 ? 14.766 3.482 -19.797 1 88.44 227 HIS A O 1
ATOM 1745 N N . PRO A 1 228 ? 14.57 2.65 -21.906 1 89.56 228 PRO A N 1
ATOM 1746 C CA . PRO A 1 228 ? 15.594 1.639 -21.641 1 89.56 228 PRO A CA 1
ATOM 1747 C C . PRO A 1 228 ? 16.953 2.248 -21.297 1 89.56 228 PRO A C 1
ATOM 1749 O O . PRO A 1 228 ? 17.359 3.238 -21.922 1 89.56 228 PRO A O 1
ATOM 1752 N N . TYR A 1 229 ? 17.703 1.722 -20.391 1 92.81 229 TYR A N 1
ATOM 1753 C CA . TYR A 1 229 ? 19 2.211 -19.938 1 92.81 229 TYR A CA 1
ATOM 1754 C C . TYR A 1 229 ? 20.016 2.18 -21.078 1 92.81 229 TYR A C 1
ATOM 1756 O O . TYR A 1 229 ? 20.938 2.992 -21.125 1 92.81 229 TYR A O 1
ATOM 1764 N N . GLN A 1 230 ? 19.859 1.273 -22.016 1 91.88 230 GLN A N 1
ATOM 1765 C CA . GLN A 1 230 ? 20.719 1.204 -23.188 1 91.88 230 GLN A CA 1
ATOM 1766 C C . GLN A 1 230 ? 20.703 2.52 -23.969 1 91.88 230 GLN A C 1
ATOM 1768 O O . GLN A 1 230 ? 21.766 3.031 -24.359 1 91.88 230 GLN A O 1
ATOM 1773 N N . LYS A 1 231 ? 19.484 2.984 -24.141 1 91.25 231 LYS A N 1
ATOM 1774 C CA . LYS A 1 231 ? 19.312 4.242 -24.859 1 91.25 231 LYS A CA 1
ATOM 1775 C C . LYS A 1 231 ? 19.812 5.422 -24.016 1 91.25 231 LYS A C 1
ATOM 1777 O O . LYS A 1 231 ? 20.469 6.324 -24.531 1 91.25 231 LYS A O 1
ATOM 1782 N N . LEU A 1 232 ? 19.562 5.359 -22.781 1 93.94 232 LEU A N 1
ATOM 1783 C CA . LEU A 1 232 ? 19.938 6.457 -21.906 1 93.94 232 LEU A CA 1
ATOM 1784 C C . LEU A 1 232 ? 21.453 6.547 -21.766 1 93.94 232 LEU A C 1
ATOM 1786 O O . LEU A 1 232 ? 22.016 7.645 -21.672 1 93.94 232 LEU A O 1
ATOM 1790 N N . ALA A 1 233 ? 22.109 5.441 -21.766 1 94.75 233 ALA A N 1
ATOM 1791 C CA . ALA A 1 233 ? 23.562 5.395 -21.625 1 94.75 233 ALA A CA 1
ATOM 1792 C C . ALA A 1 233 ? 24.25 6.109 -22.781 1 94.75 233 ALA A C 1
ATOM 1794 O O . ALA A 1 233 ? 25.297 6.738 -22.609 1 94.75 233 ALA A O 1
ATOM 1795 N N . THR A 1 234 ? 23.672 6.027 -23.922 1 92.12 234 THR A N 1
ATOM 1796 C CA . THR A 1 234 ? 24.25 6.664 -25.094 1 92.12 234 THR A CA 1
ATOM 1797 C C . THR A 1 234 ? 24.109 8.18 -25.016 1 92.12 234 THR A C 1
ATOM 1799 O O . THR A 1 234 ? 24.812 8.914 -25.719 1 92.12 234 THR A O 1
ATOM 1802 N N . ARG A 1 235 ? 23.25 8.602 -24.188 1 90.06 235 ARG A N 1
ATOM 1803 C CA . ARG A 1 235 ? 22.969 10.031 -24.094 1 90.06 235 ARG A CA 1
ATOM 1804 C C . ARG A 1 235 ? 23.734 10.672 -22.938 1 90.06 235 ARG A C 1
ATOM 1806 O O . ARG A 1 235 ? 23.672 11.883 -22.734 1 90.06 235 ARG A O 1
ATOM 1813 N N . LEU A 1 236 ? 24.359 9.82 -22.219 1 93.56 236 LEU A N 1
ATOM 1814 C CA . LEU A 1 236 ? 25.156 10.367 -21.141 1 93.56 236 LEU A CA 1
ATOM 1815 C C . LEU A 1 236 ? 26.328 11.164 -21.672 1 93.56 236 LEU A C 1
ATOM 1817 O O . LEU A 1 236 ? 27.078 10.68 -22.531 1 93.56 236 LEU A O 1
ATOM 1821 N N . PRO A 1 237 ? 26.422 12.398 -21.25 1 90.5 237 PRO A N 1
ATOM 1822 C CA . PRO A 1 237 ? 27.625 13.133 -21.672 1 90.5 237 PRO A CA 1
ATOM 1823 C C . PRO A 1 237 ? 28.922 12.398 -21.359 1 90.5 237 PRO A C 1
ATOM 1825 O O . PRO A 1 237 ? 29.156 12.008 -20.219 1 90.5 237 PRO A O 1
ATOM 1828 N N . GLY A 1 238 ? 29.766 12.18 -22.359 1 90.81 238 GLY A N 1
ATOM 1829 C CA . GLY A 1 238 ? 31.031 11.469 -22.188 1 90.81 238 GLY A CA 1
ATOM 1830 C C . GLY A 1 238 ? 30.859 9.961 -22.188 1 90.81 238 GLY A C 1
ATOM 1831 O O . GLY A 1 238 ? 31.844 9.219 -22.172 1 90.81 238 GLY A O 1
ATOM 1832 N N . GLY A 1 239 ? 29.656 9.539 -22.219 1 92.06 239 GLY A N 1
ATOM 1833 C CA . GLY A 1 239 ? 29.375 8.109 -22.219 1 92.06 239 GLY A CA 1
ATOM 1834 C C . GLY A 1 239 ? 29.719 7.434 -20.906 1 92.06 239 GLY A C 1
ATOM 1835 O O . GLY A 1 239 ? 30.031 8.102 -19.922 1 92.06 239 GLY A O 1
ATOM 1836 N N . LEU A 1 240 ? 29.594 6.117 -20.891 1 96.56 240 LEU A N 1
ATOM 1837 C CA . LEU A 1 240 ? 30 5.336 -19.734 1 96.56 240 LEU A CA 1
ATOM 1838 C C . LEU A 1 240 ? 31.516 5.223 -19.672 1 96.56 240 LEU A C 1
ATOM 1840 O O . LEU A 1 240 ? 32.188 4.988 -20.688 1 96.56 240 LEU A O 1
ATOM 1844 N N . PRO A 1 241 ? 32.125 5.508 -18.484 1 97 241 PRO A N 1
ATOM 1845 C CA . PRO A 1 241 ? 33.562 5.273 -18.375 1 97 241 PRO A CA 1
ATOM 1846 C C . PRO A 1 241 ? 33.938 3.83 -18.688 1 97 241 PRO A C 1
ATOM 1848 O O . PRO A 1 241 ? 33.094 2.951 -18.734 1 97 241 PRO A O 1
ATOM 1851 N N . ALA A 1 242 ? 35.219 3.52 -18.859 1 96.56 242 ALA A N 1
ATOM 1852 C CA . ALA A 1 242 ? 35.719 2.227 -19.328 1 96.56 242 ALA A CA 1
ATOM 1853 C C . ALA A 1 242 ? 35.406 1.125 -18.312 1 96.56 242 ALA A C 1
ATOM 1855 O O . ALA A 1 242 ? 35.219 -0.032 -18.688 1 96.56 242 ALA A O 1
ATOM 1856 N N . ASN A 1 243 ? 35.375 1.513 -17.078 1 98 243 ASN A N 1
ATOM 1857 C CA . ASN A 1 243 ? 35.156 0.518 -16.031 1 98 243 ASN A CA 1
ATOM 1858 C C . ASN A 1 243 ? 33.688 0.424 -15.648 1 98 243 ASN A C 1
ATOM 1860 O O . ASN A 1 243 ? 33.344 -0.072 -14.578 1 98 243 ASN A O 1
ATOM 1864 N N . CYS A 1 244 ? 32.75 1.003 -16.469 1 98.19 244 CYS A N 1
ATOM 1865 C CA . CYS A 1 244 ? 31.297 0.926 -16.297 1 98.19 244 CYS A CA 1
ATOM 1866 C C . CYS A 1 244 ? 30.641 0.354 -17.547 1 98.19 244 CYS A C 1
ATOM 1868 O O . CYS A 1 244 ? 30.797 0.899 -18.641 1 98.19 244 CYS A O 1
ATOM 1870 N N . ARG A 1 245 ? 29.906 -0.724 -17.406 1 96.81 245 ARG A N 1
ATOM 1871 C CA . ARG A 1 245 ? 29.344 -1.329 -18.609 1 96.81 245 ARG A CA 1
ATOM 1872 C C . ARG A 1 245 ? 27.984 -1.951 -18.344 1 96.81 245 ARG A C 1
ATOM 1874 O O . ARG A 1 245 ? 27.672 -2.311 -17.203 1 96.81 245 ARG A O 1
ATOM 1881 N N . LEU A 1 246 ? 27.172 -2.057 -19.406 1 96.12 246 LEU A N 1
ATOM 1882 C CA . LEU A 1 246 ? 25.891 -2.775 -19.375 1 96.12 246 LEU A CA 1
ATOM 1883 C C . LEU A 1 246 ? 26.125 -4.281 -19.469 1 96.12 246 LEU A C 1
ATOM 1885 O O . LEU A 1 246 ? 26.906 -4.742 -20.297 1 96.12 246 LEU A O 1
ATOM 1889 N N . VAL A 1 247 ? 25.484 -5.004 -18.578 1 94.88 247 VAL A N 1
ATOM 1890 C CA . VAL A 1 247 ? 25.641 -6.457 -18.625 1 94.88 247 VAL A CA 1
ATOM 1891 C C . VAL A 1 247 ? 24.266 -7.121 -18.609 1 94.88 247 VAL A C 1
ATOM 1893 O O . VAL A 1 247 ? 23.266 -6.516 -18.188 1 94.88 247 VAL A O 1
ATOM 1896 N N . TYR A 1 248 ? 24.219 -8.336 -19.125 1 88.62 248 TYR A N 1
ATOM 1897 C CA . TYR A 1 248 ? 23 -9.117 -19.266 1 88.62 248 TYR A CA 1
ATOM 1898 C C . TYR A 1 248 ? 23.188 -10.523 -18.703 1 88.62 248 TYR A C 1
ATOM 1900 O O . TYR A 1 248 ? 24.234 -10.828 -18.125 1 88.62 248 TYR A O 1
ATOM 1908 N N . GLY A 1 249 ? 22.156 -11.344 -18.766 1 80.19 249 GLY A N 1
ATOM 1909 C CA . GLY A 1 249 ? 22.281 -12.742 -18.406 1 80.19 249 GLY A CA 1
ATOM 1910 C C . GLY A 1 249 ? 21.703 -13.055 -17.031 1 80.19 249 GLY A C 1
ATOM 1911 O O . GLY A 1 249 ? 20.922 -12.266 -16.5 1 80.19 249 GLY A O 1
ATOM 1912 N N . ASN A 1 250 ? 22.078 -14.211 -16.5 1 80.88 250 ASN A N 1
ATOM 1913 C CA . ASN A 1 250 ? 21.562 -14.727 -15.234 1 80.88 250 ASN A CA 1
ATOM 1914 C C . ASN A 1 250 ? 22.094 -13.93 -14.047 1 80.88 250 ASN A C 1
ATOM 1916 O O . ASN A 1 250 ? 23.297 -13.664 -13.961 1 80.88 250 ASN A O 1
ATOM 1920 N N . MET A 1 251 ? 21.297 -13.578 -13.148 1 88.5 251 MET A N 1
ATOM 1921 C CA . MET A 1 251 ? 21.672 -12.781 -11.984 1 88.5 251 MET A CA 1
ATOM 1922 C C . MET A 1 251 ? 22.672 -13.523 -11.109 1 88.5 251 MET A C 1
ATOM 1924 O O . MET A 1 251 ? 23.578 -12.906 -10.539 1 88.5 251 MET A O 1
ATOM 1928 N N . GLY A 1 252 ? 22.516 -14.844 -11.023 1 89.94 252 GLY A N 1
ATOM 1929 C CA . GLY A 1 252 ? 23.438 -15.641 -10.227 1 89.94 252 GLY A CA 1
ATOM 1930 C C . GLY A 1 252 ? 24.875 -15.508 -10.688 1 89.94 252 GLY A C 1
ATOM 1931 O O . GLY A 1 252 ? 25.781 -15.359 -9.867 1 89.94 252 GLY A O 1
ATOM 1932 N N . ALA A 1 253 ? 25.047 -15.531 -11.961 1 90.75 253 ALA A N 1
ATOM 1933 C CA . ALA A 1 253 ? 26.391 -15.398 -12.531 1 90.75 253 ALA A CA 1
ATOM 1934 C C . ALA A 1 253 ? 26.984 -14.023 -12.227 1 90.75 253 ALA A C 1
ATOM 1936 O O . ALA A 1 253 ? 28.172 -13.906 -11.93 1 90.75 253 ALA A O 1
ATOM 1937 N N . VAL A 1 254 ? 26.172 -13.062 -12.273 1 94.62 254 VAL A N 1
ATOM 1938 C CA . VAL A 1 254 ? 26.625 -11.711 -11.977 1 94.62 254 VAL A CA 1
ATOM 1939 C C . VAL A 1 254 ? 26.969 -11.594 -10.492 1 94.62 254 VAL A C 1
ATOM 1941 O O . VAL A 1 254 ? 28 -11 -10.133 1 94.62 254 VAL A O 1
ATOM 1944 N N . LEU A 1 255 ? 26.203 -12.227 -9.633 1 95.88 255 LEU A N 1
ATOM 1945 C CA . LEU A 1 255 ? 26.406 -12.156 -8.188 1 95.88 255 LEU A CA 1
ATOM 1946 C C . LEU A 1 255 ? 27.688 -12.859 -7.781 1 95.88 255 LEU A C 1
ATOM 1948 O O . LEU A 1 255 ? 28.297 -12.516 -6.762 1 95.88 255 LEU A O 1
ATOM 1952 N N . ASP A 1 256 ? 28.156 -13.789 -8.609 1 94.69 256 ASP A N 1
ATOM 1953 C CA . ASP A 1 256 ? 29.391 -14.516 -8.32 1 94.69 256 ASP A CA 1
ATOM 1954 C C . ASP A 1 256 ? 30.594 -13.578 -8.25 1 94.69 256 ASP A C 1
ATOM 1956 O O . ASP A 1 256 ? 31.578 -13.875 -7.594 1 94.69 256 ASP A O 1
ATOM 1960 N N . ARG A 1 257 ? 30.484 -12.461 -8.852 1 94.62 257 ARG A N 1
ATOM 1961 C CA . ARG A 1 257 ? 31.625 -11.555 -8.875 1 94.62 257 ARG A CA 1
ATOM 1962 C C . ARG A 1 257 ? 31.266 -10.219 -8.219 1 94.62 257 ARG A C 1
ATOM 1964 O O . ARG A 1 257 ? 32 -9.242 -8.367 1 94.62 257 ARG A O 1
ATOM 1971 N N . THR A 1 258 ? 30.156 -10.117 -7.621 1 97.44 258 THR A N 1
ATOM 1972 C CA . THR A 1 258 ? 29.656 -8.867 -7.062 1 97.44 258 THR A CA 1
ATOM 1973 C C . THR A 1 258 ? 30.172 -8.672 -5.641 1 97.44 258 THR A C 1
ATOM 1975 O O . THR A 1 258 ? 30.094 -9.586 -4.816 1 97.44 258 THR A O 1
ATOM 1978 N N . ASP A 1 259 ? 30.688 -7.465 -5.371 1 97.75 259 ASP A N 1
ATOM 1979 C CA . ASP A 1 259 ? 31.125 -7.117 -4.023 1 97.75 259 ASP A CA 1
ATOM 1980 C C . ASP A 1 259 ? 30.094 -6.215 -3.334 1 97.75 259 ASP A C 1
ATOM 1982 O O . ASP A 1 259 ? 30.062 -6.141 -2.104 1 97.75 259 ASP A O 1
ATOM 1986 N N . LEU A 1 260 ? 29.328 -5.496 -4.113 1 98.31 260 LEU A N 1
ATOM 1987 C CA . LEU A 1 260 ? 28.234 -4.633 -3.658 1 98.31 260 LEU A CA 1
ATOM 1988 C C . LEU A 1 260 ? 27.109 -4.602 -4.676 1 98.31 260 LEU A C 1
ATOM 1990 O O . LEU A 1 260 ? 27.328 -4.27 -5.844 1 98.31 260 LEU A O 1
ATOM 1994 N N . LEU A 1 261 ? 25.969 -5.023 -4.223 1 98.62 261 LEU A N 1
ATOM 1995 C CA . LEU A 1 261 ? 24.797 -4.902 -5.078 1 98.62 261 LEU A CA 1
ATOM 1996 C C . LEU A 1 261 ? 24 -3.645 -4.73 1 98.62 261 LEU A C 1
ATOM 1998 O O . LEU A 1 261 ? 23.719 -3.389 -3.561 1 98.62 261 LEU A O 1
ATOM 2002 N N . VAL A 1 262 ? 23.656 -2.848 -5.723 1 98.75 262 VAL A N 1
ATOM 2003 C CA . VAL A 1 262 ? 22.875 -1.631 -5.574 1 98.75 262 VAL A CA 1
ATOM 2004 C C . VAL A 1 262 ? 21.594 -1.744 -6.402 1 98.75 262 VAL A C 1
ATOM 2006 O O . VAL A 1 262 ? 21.625 -2.152 -7.566 1 98.75 262 VAL A O 1
ATOM 2009 N N . THR A 1 263 ? 20.484 -1.439 -5.848 1 98.31 263 THR A N 1
ATOM 2010 C CA . THR A 1 263 ? 19.219 -1.452 -6.582 1 98.31 263 THR A CA 1
ATOM 2011 C C . THR A 1 263 ? 18.203 -0.536 -5.918 1 98.31 263 THR A C 1
ATOM 2013 O O . THR A 1 263 ? 18.5 0.11 -4.91 1 98.31 263 THR A O 1
ATOM 2016 N N . VAL A 1 264 ? 17.094 -0.344 -6.527 1 97.38 264 VAL A N 1
ATOM 2017 C CA . VAL A 1 264 ? 16 0.418 -5.926 1 97.38 264 VAL A CA 1
ATOM 2018 C C . VAL A 1 264 ? 15.109 -0.514 -5.113 1 97.38 264 VAL A C 1
ATOM 2020 O O . VAL A 1 264 ? 14.906 -0.299 -3.916 1 97.38 264 VAL A O 1
ATOM 2023 N N . SER A 1 265 ? 14.625 -1.572 -5.711 1 94.88 265 SER A N 1
ATOM 2024 C CA . SER A 1 265 ? 13.758 -2.521 -5.016 1 94.88 265 SER A CA 1
ATOM 2025 C C . SER A 1 265 ? 13.695 -3.854 -5.754 1 94.88 265 SER A C 1
ATOM 2027 O O . SER A 1 265 ? 12.688 -4.559 -5.684 1 94.88 265 SER A O 1
ATOM 2029 N N . SER A 1 266 ? 14.625 -4.227 -6.383 1 89.81 266 SER A N 1
ATOM 2030 C CA . SER A 1 266 ? 14.664 -5.461 -7.16 1 89.81 266 SER A CA 1
ATOM 2031 C C . SER A 1 266 ? 14.734 -6.684 -6.25 1 89.81 266 SER A C 1
ATOM 2033 O O . SER A 1 266 ? 15.375 -6.645 -5.199 1 89.81 266 SER A O 1
ATOM 2035 N N . THR A 1 267 ? 14.195 -7.805 -6.773 1 89.12 267 THR A N 1
ATOM 2036 C CA . THR A 1 267 ? 14.312 -9.078 -6.074 1 89.12 267 THR A CA 1
ATOM 2037 C C . THR A 1 267 ? 15.773 -9.531 -6.016 1 89.12 267 THR A C 1
ATOM 2039 O O . THR A 1 267 ? 16.141 -10.344 -5.172 1 89.12 267 THR A O 1
ATOM 2042 N N . ALA A 1 268 ? 16.609 -8.969 -6.871 1 92.88 268 ALA A N 1
ATOM 2043 C CA . ALA A 1 268 ? 18.031 -9.242 -6.84 1 92.88 268 ALA A CA 1
ATOM 2044 C C . ALA A 1 268 ? 18.625 -8.922 -5.473 1 92.88 268 ALA A C 1
ATOM 2046 O O . ALA A 1 268 ? 19.625 -9.523 -5.066 1 92.88 268 ALA A O 1
ATOM 2047 N N . ALA A 1 269 ? 18.016 -7.992 -4.809 1 96.19 269 ALA A N 1
ATOM 2048 C CA . ALA A 1 269 ? 18.484 -7.66 -3.467 1 96.19 269 ALA A CA 1
ATOM 2049 C C . ALA A 1 269 ? 18.406 -8.867 -2.539 1 96.19 269 ALA A C 1
ATOM 2051 O O . ALA A 1 269 ? 19.328 -9.133 -1.771 1 96.19 269 ALA A O 1
ATOM 2052 N N . LEU A 1 270 ? 17.328 -9.625 -2.686 1 94.81 270 LEU A N 1
ATOM 2053 C CA . LEU A 1 270 ? 17.141 -10.789 -1.822 1 94.81 270 LEU A CA 1
ATOM 2054 C C . LEU A 1 270 ? 18.109 -11.906 -2.195 1 94.81 270 LEU A C 1
ATOM 2056 O O . LEU A 1 270 ? 18.625 -12.609 -1.32 1 94.81 270 LEU A O 1
ATOM 2060 N N . GLU A 1 271 ? 18.391 -12.055 -3.469 1 93.88 271 GLU A N 1
ATOM 2061 C CA . GLU A 1 271 ? 19.391 -13.023 -3.904 1 93.88 271 GLU A CA 1
ATOM 2062 C C . GLU A 1 271 ? 20.781 -12.664 -3.375 1 93.88 271 GLU A C 1
ATOM 2064 O O . GLU A 1 271 ? 21.516 -13.539 -2.906 1 93.88 271 GLU A O 1
ATOM 2069 N N . ALA A 1 272 ? 21.094 -11.43 -3.447 1 96.44 272 ALA A N 1
ATOM 2070 C CA . ALA A 1 272 ? 22.375 -10.953 -2.949 1 96.44 272 ALA A CA 1
ATOM 2071 C C . ALA A 1 272 ? 22.484 -11.164 -1.441 1 96.44 272 ALA A C 1
ATOM 2073 O O . ALA A 1 272 ? 23.5 -11.672 -0.954 1 96.44 272 ALA A O 1
ATOM 2074 N N . LEU A 1 273 ? 21.469 -10.797 -0.771 1 96.06 273 LEU A N 1
ATOM 2075 C CA . LEU A 1 273 ? 21.453 -10.914 0.682 1 96.06 273 LEU A CA 1
ATOM 2076 C C . LEU A 1 273 ? 21.562 -12.375 1.108 1 96.06 273 LEU A C 1
ATOM 2078 O O . LEU A 1 273 ? 22.203 -12.688 2.109 1 96.06 273 LEU A O 1
ATOM 2082 N N . HIS A 1 274 ? 20.922 -13.219 0.331 1 94.44 274 HIS A N 1
ATOM 2083 C CA . HIS A 1 274 ? 21 -14.648 0.605 1 94.44 274 HIS A CA 1
ATOM 2084 C C . HIS A 1 274 ? 22.453 -15.125 0.577 1 94.44 274 HIS A C 1
ATOM 2086 O O . HIS A 1 274 ? 22.828 -16.016 1.348 1 94.44 274 HIS A O 1
ATOM 2092 N N . ARG A 1 275 ? 23.281 -14.523 -0.251 1 94.25 275 ARG A N 1
ATOM 2093 C CA . ARG A 1 275 ? 24.688 -14.898 -0.415 1 94.25 275 ARG A CA 1
ATOM 2094 C C . ARG A 1 275 ? 25.594 -14.07 0.498 1 94.25 275 ARG A C 1
ATOM 2096 O O . ARG A 1 275 ? 26.812 -14.195 0.458 1 94.25 275 ARG A O 1
ATOM 2103 N N . ALA A 1 276 ? 25 -13.148 1.21 1 94.19 276 ALA A N 1
ATOM 2104 C CA . ALA A 1 276 ? 25.688 -12.266 2.146 1 94.19 276 ALA A CA 1
ATOM 2105 C C . ALA A 1 276 ? 26.5 -11.211 1.405 1 94.19 276 ALA A C 1
ATOM 2107 O O . ALA A 1 276 ? 27.531 -10.742 1.91 1 94.19 276 ALA A O 1
ATOM 2108 N N . VAL A 1 277 ? 26.109 -10.93 0.207 1 96.06 277 VAL A N 1
ATOM 2109 C CA . VAL A 1 277 ? 26.688 -9.805 -0.514 1 96.06 277 VAL A CA 1
ATOM 2110 C C . VAL A 1 277 ? 26.172 -8.492 0.078 1 96.06 277 VAL A C 1
ATOM 2112 O O . VAL A 1 277 ? 24.969 -8.32 0.279 1 96.06 277 VAL A O 1
ATOM 2115 N N . PRO A 1 278 ? 27.109 -7.547 0.431 1 97.19 278 PRO A N 1
ATOM 2116 C CA . PRO A 1 278 ? 26.594 -6.227 0.811 1 97.19 278 PRO A CA 1
ATOM 2117 C C . PRO A 1 278 ? 25.609 -5.664 -0.201 1 97.19 278 PRO A C 1
ATOM 2119 O O . PRO A 1 278 ? 25.859 -5.707 -1.408 1 97.19 278 PRO A O 1
ATOM 2122 N N . THR A 1 279 ? 24.438 -5.207 0.282 1 98.38 279 THR A N 1
ATOM 2123 C CA . THR A 1 279 ? 23.328 -4.82 -0.596 1 98.38 279 THR A CA 1
ATOM 2124 C C . THR A 1 279 ? 22.797 -3.441 -0.214 1 98.38 279 THR A C 1
ATOM 2126 O O . THR A 1 279 ? 22.484 -3.191 0.951 1 98.38 279 THR A O 1
ATOM 2129 N N . ALA A 1 280 ? 22.75 -2.59 -1.207 1 98.81 280 ALA A N 1
ATOM 2130 C CA . ALA A 1 280 ? 22.234 -1.234 -1.02 1 98.81 280 ALA A CA 1
ATOM 2131 C C . ALA A 1 280 ? 20.891 -1.054 -1.719 1 98.81 280 ALA A C 1
ATOM 2133 O O . ALA A 1 280 ? 20.766 -1.315 -2.918 1 98.81 280 ALA A O 1
ATOM 2134 N N . VAL A 1 281 ? 19.922 -0.637 -0.959 1 98.69 281 VAL A N 1
ATOM 2135 C CA . VAL A 1 281 ? 18.641 -0.198 -1.486 1 98.69 281 VAL A CA 1
ATOM 2136 C C . VAL A 1 281 ? 18.562 1.326 -1.466 1 98.69 281 VAL A C 1
ATOM 2138 O O . VAL A 1 281 ? 18.562 1.939 -0.396 1 98.69 281 VAL A O 1
ATOM 2141 N N . LEU A 1 282 ? 18.406 1.864 -2.623 1 98.75 282 LEU A N 1
ATOM 2142 C CA . LEU A 1 282 ? 18.672 3.289 -2.785 1 98.75 282 LEU A CA 1
ATOM 2143 C C . LEU A 1 282 ? 17.516 4.125 -2.25 1 98.75 282 LEU A C 1
ATOM 2145 O O . LEU A 1 282 ? 16.359 3.838 -2.537 1 98.75 282 LEU A O 1
ATOM 2149 N N . THR A 1 283 ? 17.891 5.191 -1.522 1 98.69 283 THR A N 1
ATOM 2150 C CA . THR A 1 283 ? 16.938 6.176 -1.021 1 98.69 283 THR A CA 1
ATOM 2151 C C . THR A 1 283 ? 17.016 7.473 -1.819 1 98.69 283 THR A C 1
ATOM 2153 O O . THR A 1 283 ? 16.297 8.43 -1.543 1 98.69 283 THR A O 1
ATOM 2156 N N . ASP A 1 284 ? 17.891 7.547 -2.85 1 98.62 284 ASP A N 1
ATOM 2157 C CA . ASP A 1 284 ? 18.188 8.742 -3.629 1 98.62 284 ASP A CA 1
ATOM 2158 C C . ASP A 1 284 ? 16.906 9.438 -4.086 1 98.62 284 ASP A C 1
ATOM 2160 O O . ASP A 1 284 ? 16.828 10.664 -4.074 1 98.62 284 ASP A O 1
ATOM 2164 N N . LEU A 1 285 ? 16.016 8.602 -4.473 1 98.5 285 LEU A N 1
ATOM 2165 C CA . LEU A 1 285 ? 14.773 9.133 -5.043 1 98.5 285 LEU A CA 1
ATOM 2166 C C . LEU A 1 285 ? 13.633 9.039 -4.035 1 98.5 285 LEU A C 1
ATOM 2168 O O . LEU A 1 285 ? 12.461 9.039 -4.422 1 98.5 285 LEU A O 1
ATOM 2172 N N . GLY A 1 286 ? 13.977 8.914 -2.713 1 98.31 286 GLY A N 1
ATOM 2173 C CA . GLY A 1 286 ? 13 8.758 -1.649 1 98.31 286 GLY A CA 1
ATOM 2174 C C . GLY A 1 286 ? 12.664 7.309 -1.352 1 98.31 286 GLY A C 1
ATOM 2175 O O . GLY A 1 286 ? 12.969 6.418 -2.146 1 98.31 286 GLY A O 1
ATOM 2176 N N . ILE A 1 287 ? 12.188 7.055 -0.185 1 98.5 287 ILE A N 1
ATOM 2177 C CA . ILE A 1 287 ? 11.578 5.777 0.169 1 98.5 287 ILE A CA 1
ATOM 2178 C C . ILE A 1 287 ? 10.07 5.855 -0.034 1 98.5 287 ILE A C 1
ATOM 2180 O O . ILE A 1 287 ? 9.359 6.48 0.759 1 98.5 287 ILE A O 1
ATOM 2184 N N . ARG A 1 288 ? 9.617 5.219 -1.087 1 97.44 288 ARG A N 1
ATOM 2185 C CA . ARG A 1 288 ? 8.258 5.434 -1.567 1 97.44 288 ARG A CA 1
ATOM 2186 C C . ARG A 1 288 ? 7.633 4.125 -2.043 1 97.44 288 ARG A C 1
ATOM 2188 O O . ARG A 1 288 ? 8.312 3.289 -2.641 1 97.44 288 ARG A O 1
ATOM 2195 N N . GLU A 1 289 ? 6.352 4.051 -1.887 1 96.19 289 GLU A N 1
ATOM 2196 C CA . GLU A 1 289 ? 5.633 2.85 -2.303 1 96.19 289 GLU A CA 1
ATOM 2197 C C . GLU A 1 289 ? 5.734 2.641 -3.811 1 96.19 289 GLU A C 1
ATOM 2199 O O . GLU A 1 289 ? 5.898 1.51 -4.277 1 96.19 289 GLU A O 1
ATOM 2204 N N . ARG A 1 290 ? 5.742 3.678 -4.605 1 94.31 290 ARG A N 1
ATOM 2205 C CA . ARG A 1 290 ? 5.805 3.553 -6.059 1 94.31 290 ARG A CA 1
ATOM 2206 C C . ARG A 1 290 ? 7.148 2.979 -6.5 1 94.31 290 ARG A C 1
ATOM 2208 O O . ARG A 1 290 ? 7.262 2.432 -7.602 1 94.31 290 ARG A O 1
ATOM 2215 N N . LEU A 1 291 ? 8.141 3.084 -5.648 1 96.75 291 LEU A N 1
ATOM 2216 C CA . LEU A 1 291 ? 9.461 2.559 -5.961 1 96.75 291 LEU A CA 1
ATOM 2217 C C . LEU A 1 291 ? 9.633 1.152 -5.395 1 96.75 291 LEU A C 1
ATOM 2219 O O . LEU A 1 291 ? 10.578 0.446 -5.762 1 96.75 291 LEU A O 1
ATOM 2223 N N . GLY A 1 292 ? 8.883 0.79 -4.477 1 96.06 292 GLY A N 1
ATOM 2224 C CA . GLY A 1 292 ? 8.922 -0.534 -3.877 1 96.06 292 GLY A CA 1
ATOM 2225 C C . GLY A 1 292 ? 9.953 -0.656 -2.771 1 96.06 292 GLY A C 1
ATOM 2226 O O . GLY A 1 292 ? 10 -1.666 -2.066 1 96.06 292 GLY A O 1
ATOM 2227 N N . ASN A 1 293 ? 10.805 0.379 -2.576 1 97.75 293 ASN A N 1
ATOM 2228 C CA . ASN A 1 293 ? 11.922 0.237 -1.646 1 97.75 293 ASN A CA 1
ATOM 2229 C C . ASN A 1 293 ? 11.453 0.348 -0.196 1 97.75 293 ASN A C 1
ATOM 2231 O O . ASN A 1 293 ? 12.203 0.009 0.726 1 97.75 293 ASN A O 1
ATOM 2235 N N . HIS A 1 294 ? 10.148 0.744 0.029 1 97.38 294 HIS A N 1
ATOM 2236 C CA . HIS A 1 294 ? 9.594 0.725 1.379 1 97.38 294 HIS A CA 1
ATOM 2237 C C . HIS A 1 294 ? 9.539 -0.696 1.931 1 97.38 294 HIS A C 1
ATOM 2239 O O . HIS A 1 294 ? 9.461 -0.893 3.145 1 97.38 294 HIS A O 1
ATOM 2245 N N . HIS A 1 295 ? 9.562 -1.708 1.072 1 96.19 295 HIS A N 1
ATOM 2246 C CA . HIS A 1 295 ? 9.57 -3.105 1.488 1 96.19 295 HIS A CA 1
ATOM 2247 C C . HIS A 1 295 ? 10.805 -3.418 2.334 1 96.19 295 HIS A C 1
ATOM 2249 O O . HIS A 1 295 ? 10.789 -4.359 3.131 1 96.19 295 HIS A O 1
ATOM 2255 N N . PHE A 1 296 ? 11.875 -2.643 2.262 1 97.81 296 PHE A N 1
ATOM 2256 C CA . PHE A 1 296 ? 13.148 -2.932 2.902 1 97.81 296 PHE A CA 1
ATOM 2257 C C . PHE A 1 296 ? 13.32 -2.098 4.168 1 97.81 296 PHE A C 1
ATOM 2259 O O . PHE A 1 296 ? 14.414 -2.027 4.727 1 97.81 296 PHE A O 1
ATOM 2266 N N . LEU A 1 297 ? 12.234 -1.439 4.605 1 98 297 LEU A N 1
ATOM 2267 C CA . LEU A 1 297 ? 12.281 -0.772 5.902 1 98 297 LEU A CA 1
ATOM 2268 C C . LEU A 1 297 ? 12.711 -1.74 7 1 98 297 LEU A C 1
ATOM 2270 O O . LEU A 1 297 ? 12.188 -2.85 7.098 1 98 297 LEU A O 1
ATOM 2274 N N . GLY A 1 298 ? 13.727 -1.334 7.777 1 97.88 298 GLY A N 1
ATOM 2275 C CA . GLY A 1 298 ? 14.234 -2.15 8.867 1 97.88 298 GLY A CA 1
ATOM 2276 C C . GLY A 1 298 ? 15.32 -3.123 8.438 1 97.88 298 GLY A C 1
ATOM 2277 O O . GLY A 1 298 ? 15.898 -3.82 9.266 1 97.88 298 GLY A O 1
ATOM 2278 N N . SER A 1 299 ? 15.695 -3.164 7.16 1 97.75 299 SER A N 1
ATOM 2279 C CA . SER A 1 299 ? 16.594 -4.176 6.621 1 97.75 299 SER A CA 1
ATOM 2280 C C . SER A 1 299 ? 18.047 -3.83 6.926 1 97.75 299 SER A C 1
ATOM 2282 O O . SER A 1 299 ? 18.922 -4.695 6.871 1 97.75 299 SER A O 1
ATOM 2284 N N . GLY A 1 300 ? 18.281 -2.521 7.184 1 97.94 300 GLY A N 1
ATOM 2285 C CA . GLY A 1 300 ? 19.641 -2.055 7.301 1 97.94 300 GLY A CA 1
ATOM 2286 C C . GLY A 1 300 ? 20.312 -1.808 5.961 1 97.94 300 GLY A C 1
ATOM 2287 O O . GLY A 1 300 ? 21.5 -1.461 5.902 1 97.94 300 GLY A O 1
ATOM 2288 N N . CYS A 1 301 ? 19.547 -1.913 4.871 1 98.44 301 CYS A N 1
ATOM 2289 C CA . CYS A 1 301 ? 20.125 -1.858 3.535 1 98.44 301 CYS A CA 1
ATOM 2290 C C . CYS A 1 301 ? 19.828 -0.522 2.863 1 98.44 301 CYS A C 1
ATOM 2292 O O . CYS A 1 301 ? 20.391 -0.216 1.808 1 98.44 301 CYS A O 1
ATOM 2294 N N . LEU A 1 302 ? 18.938 0.284 3.477 1 98.62 302 LEU A N 1
ATOM 2295 C CA . LEU A 1 302 ? 18.562 1.562 2.887 1 98.62 302 LEU A CA 1
ATOM 2296 C C . LEU A 1 302 ? 19.703 2.568 2.984 1 98.62 302 LEU A C 1
ATOM 2298 O O . LEU A 1 302 ? 20.219 2.828 4.078 1 98.62 302 LEU A O 1
ATOM 2302 N N . THR A 1 303 ? 20.125 3.076 1.853 1 98.44 303 THR A N 1
ATOM 2303 C CA . THR A 1 303 ? 21.234 4.031 1.799 1 98.44 303 THR A CA 1
ATOM 2304 C C . THR A 1 303 ? 21.203 4.82 0.494 1 98.44 303 THR A C 1
ATOM 2306 O O . THR A 1 303 ? 20.312 4.629 -0.333 1 98.44 303 THR A O 1
ATOM 2309 N N . SER A 1 304 ? 22.031 5.766 0.348 1 98.44 304 SER A N 1
ATOM 2310 C CA . SER A 1 304 ? 22.109 6.594 -0.851 1 98.44 304 SER A CA 1
ATOM 2311 C C . SER A 1 304 ? 23.469 6.457 -1.527 1 98.44 304 SER A C 1
ATOM 2313 O O . SER A 1 304 ? 24.422 5.957 -0.924 1 98.44 304 SER A O 1
ATOM 2315 N N . TRP A 1 305 ? 23.562 6.867 -2.777 1 98.31 305 TRP A N 1
ATOM 2316 C CA . TRP A 1 305 ? 24.844 6.891 -3.479 1 98.31 305 TRP A CA 1
ATOM 2317 C C . TRP A 1 305 ? 25.844 7.777 -2.75 1 98.31 305 TRP A C 1
ATOM 2319 O O . TRP A 1 305 ? 27.047 7.484 -2.729 1 98.31 305 TRP A O 1
ATOM 2329 N N . ASP A 1 306 ? 25.359 8.867 -2.139 1 97.81 306 ASP A N 1
ATOM 2330 C CA . ASP A 1 306 ? 26.25 9.742 -1.387 1 97.81 306 ASP A CA 1
ATOM 2331 C C . ASP A 1 306 ? 26.922 8.984 -0.235 1 97.81 306 ASP A C 1
ATOM 2333 O O . ASP A 1 306 ? 28.125 9.109 -0.017 1 97.81 306 ASP A O 1
ATOM 2337 N N . HIS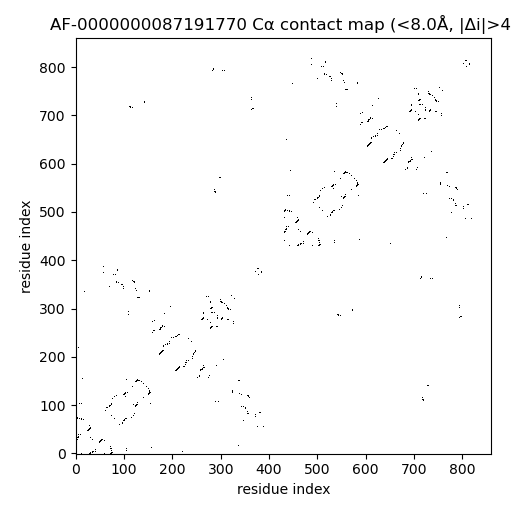 A 1 307 ? 26.141 8.242 0.455 1 97.56 307 HIS A N 1
ATOM 2338 C CA . HIS A 1 307 ? 26.688 7.457 1.555 1 97.56 307 HIS A CA 1
ATOM 2339 C C . HIS A 1 307 ? 27.656 6.395 1.043 1 97.56 307 HIS A C 1
ATOM 2341 O O . HIS A 1 307 ? 28.703 6.176 1.637 1 97.56 307 HIS A O 1
ATOM 2347 N N . LEU A 1 308 ? 27.281 5.723 -0.04 1 98 308 LEU A N 1
ATOM 2348 C CA . LEU A 1 308 ? 28.156 4.707 -0.623 1 98 308 LEU A CA 1
ATOM 2349 C C . LEU A 1 308 ? 29.484 5.316 -1.061 1 98 308 LEU A C 1
ATOM 2351 O O . LEU A 1 308 ? 30.547 4.754 -0.8 1 98 308 LEU A O 1
ATOM 2355 N N . ASP A 1 309 ? 29.406 6.465 -1.679 1 97.44 309 ASP A N 1
ATOM 2356 C CA . ASP A 1 309 ? 30.609 7.133 -2.172 1 97.44 309 ASP A CA 1
ATOM 2357 C C . ASP A 1 309 ? 31.484 7.617 -1.015 1 97.44 309 ASP A C 1
ATOM 2359 O O . ASP A 1 309 ? 32.688 7.789 -1.172 1 97.44 309 ASP A O 1
ATOM 2363 N N . ALA A 1 310 ? 30.891 7.836 0.123 1 96.75 310 ALA A N 1
ATOM 2364 C CA . ALA A 1 310 ? 31.625 8.227 1.318 1 96.75 310 ALA A CA 1
ATOM 2365 C C . ALA A 1 310 ? 32.219 7.004 2.01 1 96.75 310 ALA A C 1
ATOM 2367 O O . ALA A 1 310 ? 32.875 7.133 3.045 1 96.75 310 ALA A O 1
ATOM 2368 N N . GLY A 1 311 ? 31.922 5.824 1.486 1 94.94 311 GLY A N 1
ATOM 2369 C CA . GLY A 1 311 ? 32.531 4.609 1.997 1 94.94 311 GLY A CA 1
ATOM 2370 C C . GLY A 1 311 ? 31.672 3.895 3.025 1 94.94 311 GLY A C 1
ATOM 2371 O O . GLY A 1 311 ? 32.125 2.943 3.664 1 94.94 311 GLY A O 1
ATOM 2372 N N . ARG A 1 312 ? 30.453 4.324 3.168 1 95.81 312 ARG A N 1
ATOM 2373 C CA . ARG A 1 312 ? 29.562 3.691 4.125 1 95.81 312 ARG A CA 1
ATOM 2374 C C . ARG A 1 312 ? 28.797 2.535 3.48 1 95.81 312 ARG A C 1
ATOM 2376 O O . ARG A 1 312 ? 27.938 2.75 2.619 1 95.81 312 ARG A O 1
ATOM 2383 N N . LEU A 1 313 ? 29.125 1.318 3.896 1 96 313 LEU A N 1
ATOM 238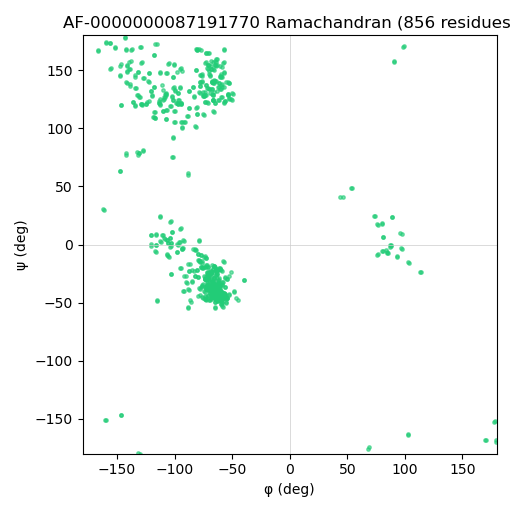4 C CA . LEU A 1 313 ? 28.469 0.136 3.359 1 96 313 LEU A CA 1
ATOM 2385 C C . LEU A 1 313 ? 27.312 -0.292 4.258 1 96 313 LEU A C 1
ATOM 2387 O O . LEU A 1 313 ? 27.438 -0.303 5.484 1 96 313 LEU A O 1
ATOM 2391 N N . PRO A 1 314 ? 26.203 -0.592 3.674 1 96.5 314 PRO A N 1
ATOM 2392 C CA . PRO A 1 314 ? 25.094 -1.069 4.488 1 96.5 314 PRO A CA 1
ATOM 2393 C C . PRO A 1 314 ? 25.344 -2.445 5.098 1 96.5 314 PRO A C 1
ATOM 2395 O O . PRO A 1 314 ? 26.141 -3.221 4.566 1 96.5 314 PRO A O 1
ATOM 2398 N N . LYS A 1 315 ? 24.75 -2.637 6.188 1 96.12 315 LYS A N 1
ATOM 2399 C CA . LYS A 1 315 ? 24.781 -3.928 6.871 1 96.12 315 LYS A CA 1
ATOM 2400 C C . LYS A 1 315 ? 23.375 -4.449 7.137 1 96.12 315 LYS A C 1
ATOM 2402 O O . LYS A 1 315 ? 22.594 -3.822 7.859 1 96.12 315 LYS A O 1
ATOM 2407 N N . ALA A 1 316 ? 23.109 -5.582 6.605 1 96.38 316 ALA A N 1
ATOM 2408 C CA . ALA A 1 316 ? 21.766 -6.156 6.727 1 96.38 316 ALA A CA 1
ATOM 2409 C C . ALA A 1 316 ? 21.469 -6.547 8.172 1 96.38 316 ALA A C 1
ATOM 2411 O O . ALA A 1 316 ? 22.344 -7.059 8.875 1 96.38 316 ALA A O 1
ATOM 2412 N N . GLU A 1 317 ? 20.266 -6.309 8.609 1 96.44 317 GLU A N 1
ATOM 2413 C CA . GLU A 1 317 ? 19.812 -6.684 9.938 1 96.44 317 GLU A CA 1
ATOM 2414 C C . GLU A 1 317 ? 19.406 -8.156 9.992 1 96.44 317 GLU A C 1
ATOM 2416 O O . GLU A 1 317 ? 18.469 -8.578 9.312 1 96.44 317 GLU A O 1
ATOM 2421 N N . PRO A 1 318 ? 20.047 -8.977 10.766 1 94.88 318 PRO A N 1
ATOM 2422 C CA . PRO A 1 318 ? 19.844 -10.43 10.758 1 94.88 318 PRO A CA 1
ATOM 2423 C C . PRO A 1 318 ? 18.391 -10.812 11.031 1 94.88 318 PRO A C 1
ATOM 2425 O O . PRO A 1 318 ? 17.859 -11.742 10.414 1 94.88 318 PRO A O 1
ATOM 2428 N N . GLU A 1 319 ? 17.766 -10.141 11.969 1 94.19 319 GLU A N 1
ATOM 2429 C CA . GLU A 1 319 ? 16.375 -10.469 12.266 1 94.19 319 GLU A CA 1
ATOM 2430 C C . GLU A 1 319 ? 15.477 -10.203 11.062 1 94.19 319 GLU A C 1
ATOM 2432 O O . GLU A 1 319 ? 14.562 -10.977 10.781 1 94.19 319 GLU A O 1
ATOM 2437 N N . TRP A 1 320 ? 15.742 -9.109 10.406 1 95.62 320 TRP A N 1
ATOM 2438 C CA . TRP A 1 320 ? 14.984 -8.797 9.203 1 95.62 320 TRP A CA 1
ATOM 2439 C C . TRP A 1 320 ? 15.188 -9.867 8.133 1 95.62 320 TRP A C 1
ATOM 2441 O O . TRP A 1 320 ? 14.227 -10.344 7.527 1 95.62 320 TRP A O 1
ATOM 2451 N N . LEU A 1 321 ? 16.422 -10.297 7.926 1 94.69 321 LEU A N 1
ATOM 2452 C CA . LEU A 1 321 ? 16.75 -11.32 6.941 1 94.69 321 LEU A CA 1
ATOM 2453 C C . LEU A 1 321 ? 16 -12.625 7.25 1 94.69 321 LEU A C 1
ATOM 2455 O O . LEU A 1 321 ? 15.375 -13.203 6.363 1 94.69 321 LEU A O 1
ATOM 2459 N N . ALA A 1 322 ? 16.016 -12.977 8.469 1 92.56 322 ALA A N 1
ATOM 2460 C CA . ALA A 1 322 ? 15.367 -14.219 8.875 1 92.56 322 ALA A CA 1
ATOM 2461 C C . ALA A 1 322 ? 13.867 -14.164 8.617 1 92.56 322 ALA A C 1
ATOM 2463 O O . ALA A 1 322 ? 13.281 -15.125 8.109 1 92.56 322 ALA A O 1
ATOM 2464 N N . ARG A 1 323 ? 13.266 -13.07 8.883 1 93.31 323 ARG A N 1
ATOM 2465 C CA . ARG A 1 323 ? 11.828 -12.914 8.695 1 93.31 323 ARG A CA 1
ATOM 2466 C C . ARG A 1 323 ? 11.461 -12.922 7.219 1 93.31 323 ARG A C 1
ATOM 2468 O O . ARG A 1 323 ? 10.352 -13.328 6.852 1 93.31 323 ARG A O 1
ATOM 2475 N N . GLN A 1 324 ? 12.469 -12.516 6.398 1 92.69 324 GLN A N 1
ATOM 2476 C CA . GLN A 1 324 ? 12.227 -12.461 4.961 1 92.69 324 GLN A CA 1
ATOM 2477 C C . GLN A 1 324 ? 12.625 -13.766 4.281 1 92.69 324 GLN A C 1
ATOM 2479 O O . GLN A 1 324 ? 12.57 -13.875 3.055 1 92.69 324 GLN A O 1
ATOM 2484 N N . GLY A 1 325 ? 13.039 -14.688 5.062 1 88.88 325 GLY A N 1
ATOM 2485 C CA . GLY A 1 325 ? 13.375 -16 4.523 1 88.88 325 GLY A CA 1
ATOM 2486 C C . GLY A 1 325 ? 14.711 -16.031 3.814 1 88.88 325 GLY A C 1
ATOM 2487 O O . GLY A 1 325 ? 14.953 -16.875 2.955 1 88.88 325 GLY A O 1
ATOM 2488 N N . VAL A 1 326 ? 15.43 -14.969 4.16 1 87.88 326 VAL A N 1
ATOM 2489 C CA . VAL A 1 326 ? 16.75 -14.828 3.572 1 87.88 326 VAL A CA 1
ATOM 2490 C C . VAL A 1 326 ? 17.828 -15.062 4.641 1 87.88 326 VAL A C 1
ATOM 2492 O O . VAL A 1 326 ? 17.75 -14.484 5.73 1 87.88 326 VAL A O 1
ATOM 2495 N N . ALA A 1 327 ? 18.859 -15.891 4.332 1 70.56 327 ALA A N 1
ATOM 2496 C CA . ALA A 1 327 ? 19.953 -16.203 5.254 1 70.56 327 ALA A CA 1
ATOM 2497 C C . ALA A 1 327 ? 19.422 -16.547 6.641 1 70.56 327 ALA A C 1
ATOM 2499 O O . ALA A 1 327 ? 19.906 -16.016 7.645 1 70.56 327 ALA A O 1
ATOM 2500 N N . ALA A 1 328 ? 18.422 -17.234 6.605 1 65.75 328 ALA A N 1
ATOM 2501 C CA . ALA A 1 328 ? 17.75 -17.625 7.848 1 65.75 328 ALA A CA 1
ATOM 2502 C C . ALA A 1 328 ? 18.609 -18.609 8.648 1 65.75 328 ALA A C 1
ATOM 2504 O O . ALA A 1 328 ? 19.625 -19.094 8.148 1 65.75 328 ALA A O 1
ATOM 2505 N N . ASP A 1 329 ? 18.359 -18.562 9.883 1 65.75 329 ASP A N 1
ATOM 2506 C CA . ASP A 1 329 ? 19.062 -19.484 10.781 1 65.75 329 ASP A CA 1
ATOM 2507 C C . ASP A 1 329 ? 18.953 -20.922 10.289 1 65.75 329 ASP A C 1
ATOM 2509 O O . ASP A 1 329 ? 19.859 -21.734 10.516 1 65.75 329 ASP A O 1
ATOM 2513 N N . ARG A 1 330 ? 17.906 -21.125 9.523 1 69.62 330 ARG A N 1
ATOM 2514 C CA . ARG A 1 330 ? 17.719 -22.484 9.016 1 69.62 330 ARG A CA 1
ATOM 2515 C C . ARG A 1 330 ? 18.25 -22.609 7.598 1 69.62 330 ARG A C 1
ATOM 2517 O O . ARG A 1 330 ? 18.219 -21.656 6.82 1 69.62 330 ARG A O 1
ATOM 2524 N N . PRO A 1 331 ? 18.75 -23.906 7.344 1 83.5 331 PRO A N 1
ATOM 2525 C CA . PRO A 1 331 ? 19.25 -24.141 5.984 1 83.5 331 PRO A CA 1
ATOM 2526 C C . PRO A 1 331 ? 18.156 -23.969 4.922 1 83.5 331 PRO A C 1
ATOM 2528 O O . PRO A 1 331 ? 17.016 -24.359 5.137 1 83.5 331 PRO A O 1
ATOM 2531 N N . TYR A 1 332 ? 18.453 -23.328 3.881 1 88.19 332 TYR A N 1
ATOM 2532 C CA . TYR A 1 332 ? 17.547 -23.047 2.771 1 88.19 332 TYR A CA 1
ATOM 2533 C C . TYR A 1 332 ? 16.922 -24.328 2.234 1 88.19 332 TYR A C 1
ATOM 2535 O O . TYR A 1 332 ? 15.758 -24.328 1.821 1 88.19 332 TYR A O 1
ATOM 2543 N N . GLU A 1 333 ? 17.625 -25.438 2.328 1 84.56 333 GLU A N 1
ATOM 2544 C CA . GLU A 1 333 ? 17.156 -26.719 1.809 1 84.56 333 GLU A CA 1
ATOM 2545 C C . GLU A 1 333 ? 15.898 -27.188 2.541 1 84.56 333 GLU A C 1
ATOM 2547 O O . GLU A 1 333 ? 15.109 -27.953 1.999 1 84.56 333 GLU A O 1
ATOM 2552 N N . ARG A 1 334 ? 15.758 -26.672 3.717 1 91.06 334 ARG A N 1
ATOM 2553 C CA . ARG A 1 334 ? 14.633 -27.109 4.535 1 91.06 334 ARG A CA 1
ATOM 2554 C C . ARG A 1 334 ? 13.477 -26.125 4.441 1 91.06 334 ARG A C 1
ATOM 2556 O O . ARG A 1 334 ? 12.414 -26.359 5.035 1 91.06 334 ARG A O 1
ATOM 2563 N N . ALA A 1 335 ? 13.641 -25.141 3.701 1 92.56 335 ALA A N 1
ATOM 2564 C CA . ALA A 1 335 ? 12.656 -24.062 3.639 1 92.56 335 ALA A CA 1
ATOM 2565 C C . ALA A 1 335 ? 11.352 -24.547 3.008 1 92.56 335 ALA A C 1
ATOM 2567 O O . ALA A 1 335 ? 10.289 -23.953 3.23 1 92.56 335 ALA A O 1
ATOM 2568 N N . PHE A 1 336 ? 11.367 -25.688 2.283 1 95.19 336 PHE A N 1
ATOM 2569 C CA . PHE A 1 336 ? 10.188 -26.141 1.571 1 95.19 336 PHE A CA 1
ATOM 2570 C C . PHE A 1 336 ? 9.586 -27.375 2.248 1 95.19 336 PHE A C 1
ATOM 2572 O O . PHE A 1 336 ? 8.602 -27.922 1.77 1 95.19 336 PHE A O 1
ATOM 2579 N N . ASP A 1 337 ? 10.133 -27.766 3.375 1 95.12 337 ASP A N 1
ATOM 2580 C CA . ASP A 1 337 ? 9.703 -28.984 4.047 1 95.12 337 ASP A CA 1
ATOM 2581 C C . ASP A 1 337 ? 8.227 -28.922 4.418 1 95.12 337 ASP A C 1
ATOM 2583 O O . ASP A 1 337 ? 7.473 -29.859 4.16 1 95.12 337 ASP A O 1
ATOM 2587 N N . ALA A 1 338 ? 7.836 -27.844 5.008 1 95.75 338 ALA A N 1
ATOM 2588 C CA . ALA A 1 338 ? 6.441 -27.703 5.422 1 95.75 338 ALA A CA 1
ATOM 2589 C C . ALA A 1 338 ? 5.504 -27.766 4.223 1 95.75 338 ALA A C 1
ATOM 2591 O O . ALA A 1 338 ? 4.453 -28.406 4.281 1 95.75 338 ALA A O 1
ATOM 2592 N N . ALA A 1 339 ? 5.895 -27.125 3.164 1 97.56 339 ALA A N 1
ATOM 2593 C CA . ALA A 1 339 ? 5.082 -27.125 1.951 1 97.56 339 ALA A CA 1
ATOM 2594 C C . ALA A 1 339 ? 5.012 -28.516 1.341 1 97.56 339 ALA A C 1
ATOM 2596 O O . ALA A 1 339 ? 3.941 -28.969 0.921 1 97.56 339 ALA A O 1
ATOM 2597 N N . ARG A 1 340 ? 6.113 -29.234 1.3 1 97.5 340 ARG A N 1
ATOM 2598 C CA . ARG A 1 340 ? 6.156 -30.594 0.795 1 97.5 340 ARG A CA 1
ATOM 2599 C C . ARG A 1 340 ? 5.23 -31.5 1.595 1 97.5 340 ARG A C 1
ATOM 2601 O O . ARG A 1 340 ? 4.457 -32.281 1.019 1 97.5 340 ARG A O 1
ATOM 2608 N N . ARG A 1 341 ? 5.367 -31.359 2.834 1 97.62 341 ARG A N 1
ATOM 2609 C CA . ARG A 1 341 ? 4.547 -32.188 3.709 1 97.62 341 ARG A CA 1
ATOM 2610 C C . ARG A 1 341 ? 3.064 -31.906 3.506 1 97.62 341 ARG A C 1
ATOM 2612 O O . ARG A 1 341 ? 2.256 -32.812 3.4 1 97.62 341 ARG A O 1
ATOM 2619 N N . ARG A 1 342 ? 2.719 -30.719 3.41 1 97.88 342 ARG A N 1
ATOM 2620 C CA . ARG A 1 342 ? 1.318 -30.344 3.236 1 97.88 342 ARG A CA 1
ATOM 2621 C C . ARG A 1 342 ? 0.772 -30.859 1.912 1 97.88 342 ARG A C 1
ATOM 2623 O O . ARG A 1 342 ? -0.323 -31.422 1.863 1 97.88 342 ARG A O 1
ATOM 2630 N N . VAL A 1 343 ? 1.491 -30.641 0.871 1 97.94 343 VAL A N 1
ATOM 2631 C CA . VAL A 1 343 ? 1.066 -31.094 -0.448 1 97.94 343 VAL A CA 1
ATOM 2632 C C . VAL A 1 343 ? 0.932 -32.625 -0.451 1 97.94 343 VAL A C 1
ATOM 2634 O O . VAL A 1 343 ? -0.063 -33.156 -0.941 1 97.94 343 VAL A O 1
ATOM 2637 N N . ALA A 1 344 ? 1.926 -33.281 0.125 1 97.31 344 ALA A N 1
ATOM 2638 C CA . ALA A 1 344 ? 1.889 -34.75 0.187 1 97.31 344 ALA A CA 1
ATOM 2639 C C . ALA A 1 344 ? 0.666 -35.219 0.96 1 97.31 344 ALA A C 1
ATOM 2641 O O . ALA A 1 344 ? -0.014 -36.156 0.535 1 97.31 344 ALA A O 1
ATOM 2642 N N . ASP A 1 345 ? 0.403 -34.594 2.088 1 97.69 345 ASP A N 1
ATOM 2643 C CA . ASP A 1 345 ? -0.747 -34.969 2.912 1 97.69 345 ASP A CA 1
ATOM 2644 C C . ASP A 1 345 ? -2.053 -34.781 2.145 1 97.69 345 ASP A C 1
ATOM 2646 O O . ASP A 1 345 ? -2.955 -35.594 2.223 1 97.69 345 ASP A O 1
ATOM 2650 N N . LEU A 1 346 ? -2.189 -33.719 1.413 1 97.38 346 LEU A N 1
ATOM 2651 C CA . LEU A 1 346 ? -3.396 -33.438 0.648 1 97.38 346 LEU A CA 1
ATOM 2652 C C . LEU A 1 346 ? -3.559 -34.406 -0.512 1 97.38 346 LEU A C 1
ATOM 2654 O O . LEU A 1 346 ? -4.668 -34.875 -0.793 1 97.38 346 LEU A O 1
ATOM 2658 N N . VAL A 1 347 ? -2.455 -34.688 -1.192 1 96.75 347 VAL A N 1
ATOM 2659 C CA . VAL A 1 347 ? -2.48 -35.625 -2.314 1 96.75 347 VAL A CA 1
ATOM 2660 C C . VAL A 1 347 ? -2.928 -37 -1.83 1 96.75 347 VAL A C 1
ATOM 2662 O O . VAL A 1 347 ? -3.623 -37.719 -2.549 1 96.75 347 VAL A O 1
ATOM 2665 N N . ALA A 1 348 ? -2.588 -37.344 -0.614 1 96.25 348 ALA A N 1
ATOM 2666 C CA . ALA A 1 348 ? -2.848 -38.656 -0.058 1 96.25 348 ALA A CA 1
ATOM 2667 C C . ALA A 1 348 ? -4.301 -38.812 0.391 1 96.25 348 ALA A C 1
ATOM 2669 O O . ALA A 1 348 ? -4.785 -39.906 0.633 1 96.25 348 ALA A O 1
ATOM 2670 N N . ARG A 1 349 ? -4.988 -37.75 0.487 1 94.88 349 ARG A N 1
ATOM 2671 C CA . ARG A 1 349 ? -6.379 -37.781 0.929 1 94.88 349 ARG A CA 1
ATOM 2672 C C . ARG A 1 349 ? -7.266 -38.438 -0.124 1 94.88 349 ARG A C 1
ATOM 2674 O O . ARG A 1 349 ? -7.062 -38.25 -1.324 1 94.88 349 ARG A O 1
ATOM 2681 N N . ASP A 1 350 ? -8.258 -39.156 0.351 1 89.62 350 ASP A N 1
ATOM 2682 C CA . ASP A 1 350 ? -9.18 -39.844 -0.546 1 89.62 350 ASP A CA 1
ATOM 2683 C C . ASP A 1 350 ? -10.047 -38.844 -1.311 1 89.62 350 ASP A C 1
ATOM 2685 O O . ASP A 1 350 ? -10.312 -39.031 -2.5 1 89.62 350 ASP A O 1
ATOM 2689 N N . ARG A 1 351 ? -10.406 -37.844 -0.478 1 91.94 351 ARG A N 1
ATOM 2690 C CA . ARG A 1 351 ? -11.266 -36.812 -1.089 1 91.94 351 ARG A CA 1
ATOM 2691 C C . ARG A 1 351 ? -10.867 -35.438 -0.651 1 91.94 351 ARG A C 1
ATOM 2693 O O . ARG A 1 351 ? -10.539 -35.188 0.516 1 91.94 351 ARG A O 1
ATOM 2700 N N . LEU A 1 352 ? -10.867 -34.5 -1.614 1 94.69 352 LEU A N 1
ATOM 2701 C CA . LEU A 1 352 ? -10.711 -33.062 -1.382 1 94.69 352 LEU A CA 1
ATOM 2702 C C . LEU A 1 352 ? -11.938 -32.312 -1.873 1 94.69 352 LEU A C 1
ATOM 2704 O O . LEU A 1 352 ? -12.445 -32.562 -2.965 1 94.69 352 LEU A O 1
ATOM 2708 N N . PRO A 1 353 ? -12.469 -31.484 -0.989 1 94.38 353 PRO A N 1
ATOM 2709 C CA . PRO A 1 353 ? -13.562 -30.656 -1.516 1 94.38 353 PRO A CA 1
ATOM 2710 C C . PRO A 1 353 ? -13.117 -29.766 -2.676 1 94.38 353 PRO A C 1
ATOM 2712 O O . PRO A 1 353 ? -11.922 -29.469 -2.805 1 94.38 353 PRO A O 1
ATOM 2715 N N . PRO A 1 354 ? -14.047 -29.391 -3.578 1 95.44 354 PRO A N 1
ATOM 2716 C CA . PRO A 1 354 ? -13.672 -28.422 -4.617 1 95.44 354 PRO A CA 1
ATOM 2717 C C . PRO A 1 354 ? -13.156 -27.109 -4.039 1 95.44 354 PRO A C 1
ATOM 2719 O O . PRO A 1 354 ? -13.445 -26.781 -2.889 1 95.44 354 PRO A O 1
ATOM 2722 N N . PRO A 1 355 ? -12.359 -26.422 -4.871 1 96.38 355 PRO A N 1
ATOM 2723 C CA . PRO A 1 355 ? -11.938 -25.094 -4.422 1 96.38 355 PRO A CA 1
ATOM 2724 C C . PRO A 1 355 ? -13.117 -24.203 -4.027 1 96.38 355 PRO A C 1
ATOM 2726 O O . PRO A 1 355 ? -14.172 -24.25 -4.668 1 96.38 355 PRO A O 1
ATOM 2729 N N . SER A 1 356 ? -12.961 -23.469 -2.988 1 96.44 356 SER A N 1
ATOM 2730 C CA . SER A 1 356 ? -13.992 -22.578 -2.467 1 96.44 356 SER A CA 1
ATOM 2731 C C . SER A 1 356 ? -13.461 -21.156 -2.27 1 96.44 356 SER A C 1
ATOM 2733 O O . SER A 1 356 ? -13.117 -20.766 -1.15 1 96.44 356 SER A O 1
ATOM 2735 N N . PRO A 1 357 ? -13.398 -20.375 -3.346 1 97.62 357 PRO A N 1
ATOM 2736 C CA . PRO A 1 357 ? -12.859 -19.016 -3.277 1 97.62 357 PRO A CA 1
ATOM 2737 C C . PRO A 1 357 ? -13.68 -18.094 -2.379 1 97.62 357 PRO A C 1
ATOM 2739 O O . PRO A 1 357 ? -14.883 -18.312 -2.199 1 97.62 357 PRO A O 1
ATOM 2742 N N . TYR A 1 358 ? -13.047 -17.062 -1.828 1 98.19 358 TYR A N 1
ATOM 2743 C CA . TYR A 1 358 ? -13.711 -16.031 -1.043 1 98.19 358 TYR A CA 1
ATOM 2744 C C . TYR A 1 358 ? -14.695 -15.242 -1.898 1 98.19 358 TYR A C 1
ATOM 2746 O O . TYR A 1 358 ? -15.82 -14.977 -1.468 1 98.19 358 TYR A O 1
ATOM 2754 N N . TYR A 1 359 ? -14.219 -14.852 -3.09 1 97.94 359 TYR A N 1
ATOM 2755 C CA . TYR A 1 359 ? -15.102 -14.102 -3.98 1 97.94 359 TYR A CA 1
ATOM 2756 C C . TYR A 1 359 ? -16.156 -15.016 -4.594 1 97.94 359 TYR A C 1
ATOM 2758 O O . TYR A 1 359 ? -15.828 -16.047 -5.188 1 97.94 359 TYR A O 1
ATOM 2766 N N . THR A 1 360 ? -17.344 -14.758 -4.426 1 97.12 360 THR A N 1
ATOM 2767 C CA . THR A 1 360 ? -18.516 -15.367 -5.031 1 97.12 360 THR A CA 1
ATOM 2768 C C . THR A 1 360 ? -19.453 -14.297 -5.605 1 97.12 360 THR A C 1
ATOM 2770 O O . THR A 1 360 ? -19.219 -13.102 -5.402 1 97.12 360 THR A O 1
ATOM 2773 N N . PRO A 1 361 ? -20.406 -14.656 -6.32 1 95.06 361 PRO A N 1
ATOM 2774 C CA . PRO A 1 361 ? -21.391 -13.672 -6.785 1 95.06 361 PRO A CA 1
ATOM 2775 C C . PRO A 1 361 ? -22.062 -12.922 -5.633 1 95.06 361 PRO A C 1
ATOM 2777 O O . PRO A 1 361 ? -22.672 -11.867 -5.848 1 95.06 361 PRO A O 1
ATOM 2780 N N . GLU A 1 362 ? -21.938 -13.406 -4.449 1 95.69 362 GLU A N 1
ATOM 2781 C CA . GLU A 1 362 ? -22.531 -12.758 -3.287 1 95.69 362 GLU A CA 1
ATOM 2782 C C . GLU A 1 362 ? -21.562 -11.781 -2.631 1 95.69 362 GLU A C 1
ATOM 2784 O O . GLU A 1 362 ? -21.953 -10.688 -2.211 1 95.69 362 GLU A O 1
ATOM 2789 N N . THR A 1 363 ? -20.281 -12.164 -2.561 1 96.75 363 THR A N 1
ATOM 2790 C CA . THR A 1 363 ? -19.312 -11.359 -1.816 1 96.75 363 THR A CA 1
ATOM 2791 C C . THR A 1 363 ? -18.719 -10.281 -2.707 1 96.75 363 THR A C 1
ATOM 2793 O O . THR A 1 363 ? -18.203 -9.273 -2.211 1 96.75 363 THR A O 1
ATOM 2796 N N . ALA A 1 364 ? -18.766 -10.508 -4.02 1 97.75 364 ALA A N 1
ATOM 2797 C CA . ALA A 1 364 ? -18.203 -9.516 -4.934 1 97.75 364 ALA A CA 1
ATOM 2798 C C . ALA A 1 364 ? -18.969 -9.484 -6.254 1 97.75 364 ALA A C 1
ATOM 2800 O O . ALA A 1 364 ? -18.375 -9.664 -7.324 1 97.75 364 ALA A O 1
ATOM 2801 N N . PRO A 1 365 ? -20.25 -9.117 -6.184 1 97 365 PRO A N 1
ATOM 2802 C CA . PRO A 1 365 ? -21.109 -9.203 -7.363 1 97 365 PRO A CA 1
ATOM 2803 C C . PRO A 1 365 ? -20.688 -8.242 -8.469 1 97 365 PRO A C 1
ATOM 2805 O O . PRO A 1 365 ? -20.938 -8.508 -9.648 1 97 365 PRO A O 1
ATOM 2808 N N . GLY A 1 366 ? -20.094 -7.141 -8.141 1 97.06 366 GLY A N 1
ATOM 2809 C CA . GLY A 1 366 ? -19.719 -6.152 -9.141 1 97.06 366 GLY A CA 1
ATOM 2810 C C . GLY A 1 366 ? -18.297 -6.324 -9.633 1 97.06 366 GLY A C 1
ATOM 2811 O O . GLY A 1 366 ? -17.859 -5.625 -10.547 1 97.06 366 GLY A O 1
ATOM 2812 N N . TYR A 1 367 ? -17.578 -7.238 -9.086 1 97.62 367 TYR A N 1
ATOM 2813 C CA . TYR A 1 367 ? -16.156 -7.402 -9.375 1 97.62 367 TYR A CA 1
ATOM 2814 C C . TYR A 1 367 ? -15.891 -8.742 -10.055 1 97.62 367 TYR A C 1
ATOM 2816 O O . TYR A 1 367 ? -15.297 -8.789 -11.133 1 97.62 367 TYR A O 1
ATOM 2824 N N . LEU A 1 368 ? -16.406 -9.836 -9.547 1 97.62 368 LEU A N 1
ATOM 2825 C CA . LEU A 1 368 ? -16.062 -11.211 -9.883 1 97.62 368 LEU A CA 1
ATOM 2826 C C . LEU A 1 368 ? -16.469 -11.547 -11.312 1 97.62 368 LEU A C 1
ATOM 2828 O O . LEU A 1 368 ? -15.672 -12.109 -12.07 1 97.62 368 LEU A O 1
ATOM 2832 N N . PRO A 1 369 ? -17.672 -11.133 -11.781 1 96.88 369 PRO A N 1
ATOM 2833 C CA . PRO A 1 369 ? -18.094 -11.531 -13.133 1 96.88 369 PRO A CA 1
ATOM 2834 C C . PRO A 1 369 ? -17.141 -11.023 -14.211 1 96.88 369 PRO A C 1
ATOM 2836 O O . PRO A 1 369 ? -16.828 -11.75 -15.156 1 96.88 369 PRO A O 1
ATOM 2839 N N . ALA A 1 370 ? -16.672 -9.844 -14.062 1 96.19 370 ALA A N 1
ATOM 2840 C CA . ALA A 1 370 ? -15.766 -9.289 -15.062 1 96.19 370 ALA A CA 1
ATOM 2841 C C . ALA A 1 370 ? -14.43 -10.031 -15.055 1 96.19 370 ALA A C 1
ATOM 2843 O O . ALA A 1 370 ? -13.836 -10.258 -16.109 1 96.19 370 ALA A O 1
ATOM 2844 N N . VAL A 1 371 ? -13.953 -10.383 -13.875 1 96.94 371 VAL A N 1
ATOM 2845 C CA . VAL A 1 371 ? -12.703 -11.117 -13.742 1 96.94 371 VAL A CA 1
ATOM 2846 C C . VAL A 1 371 ? -12.812 -12.461 -14.461 1 96.94 371 VAL A C 1
ATOM 2848 O O . VAL A 1 371 ? -11.914 -12.836 -15.219 1 96.94 371 VAL A O 1
ATOM 2851 N N . LEU A 1 372 ? -13.922 -13.156 -14.258 1 97.88 372 LEU A N 1
ATOM 2852 C CA . LEU A 1 372 ? -14.125 -14.461 -14.859 1 97.88 372 LEU A CA 1
ATOM 2853 C C . LEU A 1 372 ? -14.359 -14.344 -16.359 1 97.88 372 LEU A C 1
ATOM 2855 O O . LEU A 1 372 ? -13.797 -15.109 -17.141 1 97.88 372 LEU A O 1
ATOM 2859 N N . ALA A 1 373 ? -15.078 -13.328 -16.781 1 96.69 373 ALA A N 1
ATOM 2860 C CA . ALA A 1 373 ? -15.414 -13.133 -18.188 1 96.69 373 ALA A CA 1
ATOM 2861 C C . ALA A 1 373 ? -14.164 -12.867 -19.016 1 96.69 373 ALA A C 1
ATOM 2863 O O . ALA A 1 373 ? -14.078 -13.289 -20.172 1 96.69 373 ALA A O 1
ATOM 2864 N N . ARG A 1 374 ? -13.258 -12.188 -18.484 1 94.88 374 ARG A N 1
ATOM 2865 C CA . ARG A 1 374 ? -12.008 -11.891 -19.156 1 94.88 374 ARG A CA 1
ATOM 2866 C C . ARG A 1 374 ? -11.273 -13.172 -19.547 1 94.88 374 ARG A C 1
ATOM 2868 O O . ARG A 1 374 ? -10.461 -13.18 -20.469 1 94.88 374 ARG A O 1
ATOM 2875 N N . HIS A 1 375 ? -11.602 -14.258 -18.828 1 95.38 375 HIS A N 1
ATOM 2876 C CA . HIS A 1 375 ? -10.953 -15.539 -19.094 1 95.38 375 HIS A CA 1
ATOM 2877 C C . HIS A 1 375 ? -11.914 -16.531 -19.734 1 95.38 375 HIS A C 1
ATOM 2879 O O . HIS A 1 375 ? -11.625 -17.719 -19.797 1 95.38 375 HIS A O 1
ATOM 2885 N N . GLY A 1 376 ? -13.094 -16 -20.078 1 95.56 376 GLY A N 1
ATOM 2886 C CA . GLY A 1 376 ? -14.031 -16.797 -20.859 1 95.56 376 GLY A CA 1
ATOM 2887 C C . GLY A 1 376 ? -14.961 -17.625 -19.984 1 95.56 376 GLY A C 1
ATOM 2888 O O . GLY A 1 376 ? -15.484 -18.656 -20.422 1 95.56 376 GLY A O 1
ATOM 2889 N N . PHE A 1 377 ? -15.164 -17.203 -18.766 1 97.06 377 PHE A N 1
ATOM 2890 C CA . PHE A 1 377 ? -16.016 -17.984 -17.875 1 97.06 377 PHE A CA 1
ATOM 2891 C C . PHE A 1 377 ? -17.172 -17.156 -17.359 1 97.06 377 PHE A C 1
ATOM 2893 O O . PHE A 1 377 ? -17.031 -15.945 -17.156 1 97.06 377 PHE A O 1
ATOM 2900 N N . ALA A 1 378 ? -18.25 -17.781 -17.141 1 95.06 378 ALA A N 1
ATOM 2901 C CA . ALA A 1 378 ? -19.406 -17.203 -16.453 1 95.06 378 ALA A CA 1
ATOM 2902 C C . ALA A 1 378 ? -19.188 -17.188 -14.945 1 95.06 378 ALA A C 1
ATOM 2904 O O . ALA A 1 378 ? -18.266 -17.812 -14.438 1 95.06 378 ALA A O 1
ATOM 2905 N N . PRO A 1 379 ? -20 -16.516 -14.195 1 90.25 379 PRO A N 1
ATOM 2906 C CA . PRO A 1 379 ? -19.828 -16.391 -12.742 1 90.25 379 PRO A CA 1
ATOM 2907 C C . PRO A 1 379 ? -19.891 -17.75 -12.031 1 90.25 379 PRO A C 1
ATOM 2909 O O . PRO A 1 379 ? -19.375 -17.875 -10.914 1 90.25 379 PRO A O 1
ATOM 2912 N N . ASP A 1 380 ? -20.469 -18.703 -12.703 1 88.75 380 ASP A N 1
ATOM 2913 C CA . ASP A 1 380 ? -20.562 -20.016 -12.07 1 88.75 380 ASP A CA 1
ATOM 2914 C C . ASP A 1 380 ? -19.406 -20.922 -12.516 1 88.75 380 ASP A C 1
ATOM 2916 O O . ASP A 1 380 ? -19.391 -22.125 -12.195 1 88.75 380 ASP A O 1
ATOM 2920 N N . GLY A 1 381 ? -18.516 -20.438 -13.305 1 90 381 GLY A N 1
ATOM 2921 C CA . GLY A 1 381 ? -17.328 -21.172 -13.695 1 90 381 GLY A CA 1
ATOM 2922 C C . GLY A 1 381 ? -17.484 -21.875 -15.031 1 90 381 GLY A C 1
ATOM 2923 O O . GLY A 1 381 ? -16.516 -22.438 -15.547 1 90 381 GLY A O 1
ATOM 2924 N N . ARG A 1 382 ? -18.609 -21.812 -15.633 1 92.56 382 ARG A N 1
ATOM 2925 C CA . ARG A 1 382 ? -18.828 -22.422 -16.938 1 92.56 382 ARG A CA 1
ATOM 2926 C C . ARG A 1 382 ? -18.188 -21.594 -18.047 1 92.56 382 ARG A C 1
ATOM 2928 O O . ARG A 1 382 ? -18.25 -20.359 -18.016 1 92.56 382 ARG A O 1
ATOM 2935 N N . PRO A 1 383 ? -17.609 -22.281 -18.984 1 92.38 383 PRO A N 1
ATOM 2936 C CA . PRO A 1 383 ? -17.094 -21.516 -20.125 1 92.38 383 PRO A CA 1
ATOM 2937 C C . PRO A 1 383 ? -18.203 -20.734 -20.844 1 92.38 383 PRO A C 1
ATOM 2939 O O . PRO A 1 383 ? -19.328 -21.219 -20.969 1 92.38 383 PRO A O 1
ATOM 2942 N N . LEU A 1 384 ? -17.891 -19.562 -21.172 1 91.81 384 LEU A N 1
ATOM 2943 C CA . LEU A 1 384 ? -18.828 -18.75 -21.953 1 91.81 384 LEU A CA 1
ATOM 2944 C C . LEU A 1 384 ? -19.062 -19.375 -23.328 1 91.81 384 LEU A C 1
ATOM 2946 O O . LEU A 1 384 ? -18.234 -20.141 -23.812 1 91.81 384 LEU A O 1
ATOM 2950 N N . PRO A 1 385 ? -20.203 -19.016 -23.906 1 85.94 385 PRO A N 1
ATOM 2951 C CA . PRO A 1 385 ? -20.469 -19.562 -25.234 1 85.94 385 PRO A CA 1
ATOM 2952 C C . PRO A 1 385 ? -19.328 -19.297 -26.219 1 85.94 385 PRO A C 1
ATOM 2954 O O . PRO A 1 385 ? -18.797 -18.188 -26.266 1 85.94 385 PRO A O 1
ATOM 2957 N N . GLY A 1 386 ? -18.875 -20.328 -26.891 1 84.12 386 GLY A N 1
ATOM 2958 C CA . GLY A 1 386 ? -17.812 -20.219 -27.875 1 84.12 386 GLY A CA 1
ATOM 2959 C C . GLY A 1 386 ? -16.422 -20.359 -27.281 1 84.12 386 GLY A C 1
ATOM 2960 O O . GLY A 1 386 ? -15.422 -20.344 -28 1 84.12 386 GLY A O 1
ATOM 2961 N N . ARG A 1 387 ? -16.375 -20.516 -26.031 1 81.25 387 ARG A N 1
ATOM 2962 C CA . ARG A 1 387 ? -15.07 -20.547 -25.359 1 81.25 387 ARG A CA 1
ATOM 2963 C C . ARG A 1 387 ? -14.766 -21.938 -24.812 1 81.25 387 ARG A C 1
ATOM 2965 O O . ARG A 1 387 ? -13.75 -22.141 -24.141 1 81.25 387 ARG A O 1
ATOM 2972 N N . ALA A 1 388 ? -15.656 -22.875 -25.047 1 79.38 388 ALA A N 1
ATOM 2973 C CA . ALA A 1 388 ? -15.469 -24.219 -24.5 1 79.38 388 ALA A CA 1
ATOM 2974 C C . ALA A 1 388 ? -14.305 -24.922 -25.203 1 79.38 388 ALA A C 1
ATOM 2976 O O . ALA A 1 388 ? -14.008 -24.641 -26.359 1 79.38 388 ALA A O 1
ATOM 2977 N N . ALA A 1 389 ? -13.602 -25.844 -24.391 1 79 389 ALA A N 1
ATOM 2978 C CA . ALA A 1 389 ? -12.508 -26.625 -24.953 1 79 389 ALA A CA 1
ATOM 2979 C C . ALA A 1 389 ? -13.023 -27.578 -26.016 1 79 389 ALA A C 1
ATOM 2981 O O . ALA A 1 389 ? -14.078 -28.188 -25.859 1 79 389 ALA A O 1
ATOM 2982 N N . PRO A 1 390 ? -12.352 -27.562 -27.141 1 69.88 390 PRO A N 1
ATOM 2983 C CA . PRO A 1 390 ? -12.773 -28.562 -28.125 1 69.88 390 PRO A CA 1
ATOM 2984 C C . PRO A 1 390 ? -12.664 -29.984 -27.609 1 69.88 390 PRO A C 1
ATOM 2986 O O . PRO A 1 390 ? -11.875 -30.266 -26.688 1 69.88 390 PRO A O 1
ATOM 2989 N N . PRO A 1 391 ? -13.617 -30.875 -28.016 1 62.59 391 PRO A N 1
ATOM 2990 C CA . PRO A 1 391 ? -13.547 -32.281 -27.578 1 62.59 391 PRO A CA 1
ATOM 2991 C C . PRO A 1 391 ? -12.195 -32.906 -27.859 1 62.59 391 PRO A C 1
ATOM 2993 O O . PRO A 1 391 ? -11.492 -32.5 -28.797 1 62.59 391 PRO A O 1
ATOM 2996 N N . PRO A 1 392 ? -11.609 -33.75 -26.906 1 55 392 PRO A N 1
ATOM 2997 C CA . PRO A 1 392 ? -10.266 -34.312 -27.031 1 55 392 PRO A CA 1
ATOM 2998 C C . PRO A 1 392 ? -9.984 -34.906 -28.422 1 55 392 PRO A C 1
ATOM 3000 O O . PRO A 1 392 ? -8.836 -34.906 -28.875 1 55 392 PRO A O 1
ATOM 3003 N N . GLY A 1 393 ? -10.781 -35.688 -29.094 1 48.53 393 GLY A N 1
ATOM 3004 C CA . GLY A 1 393 ? -10.508 -36.406 -30.328 1 48.53 393 GLY A CA 1
ATOM 3005 C C . GLY A 1 393 ? -10.039 -35.5 -31.453 1 48.53 393 GLY A C 1
ATOM 3006 O O . GLY A 1 393 ? -9.297 -35.938 -32.344 1 48.53 393 GLY A O 1
ATOM 3007 N N . ARG A 1 394 ? -10.578 -34.5 -31.719 1 49.34 394 ARG A N 1
ATOM 3008 C CA . ARG A 1 394 ? -10.328 -33.656 -32.844 1 49.34 394 ARG A CA 1
ATOM 3009 C C . ARG A 1 394 ? -9.047 -32.844 -32.656 1 49.34 394 ARG A C 1
ATOM 3011 O O . ARG A 1 394 ? -8.617 -32.125 -33.562 1 49.34 394 ARG A O 1
ATOM 3018 N N . SER A 1 395 ? -8.586 -32.812 -31.547 1 44.69 395 SER A N 1
ATOM 3019 C CA . SER A 1 395 ? -7.504 -31.922 -31.094 1 44.69 395 SER A CA 1
ATOM 3020 C C . SER A 1 395 ? -6.145 -32.469 -31.531 1 44.69 395 SER A C 1
ATOM 3022 O O . SER A 1 395 ? -5.172 -31.703 -31.609 1 44.69 395 SER A O 1
ATOM 3024 N N . ALA A 1 396 ? -5.922 -33.781 -31.719 1 41.5 396 ALA A N 1
ATOM 3025 C CA . ALA A 1 396 ? -4.629 -34.312 -32.156 1 41.5 396 ALA A CA 1
ATOM 3026 C C . ALA A 1 396 ? -4.262 -33.75 -33.531 1 41.5 396 ALA A C 1
ATOM 3028 O O . ALA A 1 396 ? -3.107 -33.406 -33.781 1 41.5 396 ALA A O 1
ATOM 3029 N N . LEU A 1 397 ? -5.199 -33.719 -34.406 1 40.88 397 LEU A N 1
ATOM 3030 C CA . LEU A 1 397 ? -4.926 -33.25 -35.75 1 40.88 397 LEU A CA 1
ATOM 3031 C C . LEU A 1 397 ? -4.699 -31.75 -35.781 1 40.88 397 LEU A C 1
ATOM 3033 O O . LEU A 1 397 ? -3.814 -31.25 -36.469 1 40.88 397 LEU A O 1
ATOM 3037 N N . ARG A 1 398 ? -5.457 -30.969 -35.125 1 44.31 398 ARG A N 1
ATOM 3038 C CA . ARG A 1 398 ? -5.309 -29.516 -35.062 1 44.31 398 ARG A CA 1
ATOM 3039 C C . ARG A 1 398 ? -4.113 -29.125 -34.188 1 44.31 398 ARG A C 1
ATOM 3041 O O . ARG A 1 398 ? -3.553 -28.047 -34.375 1 44.31 398 ARG A O 1
ATOM 3048 N N . ARG A 1 399 ? -3.795 -29.891 -33.25 1 45.22 399 ARG A N 1
ATOM 3049 C CA . ARG A 1 399 ? -2.611 -29.672 -32.438 1 45.22 399 ARG A CA 1
ATOM 3050 C C . ARG A 1 399 ? -1.336 -29.797 -33.25 1 45.22 399 ARG A C 1
ATOM 3052 O O . ARG A 1 399 ? -0.416 -28.984 -33.094 1 45.22 399 ARG A O 1
ATOM 3059 N N . ALA A 1 400 ? -1.198 -30.812 -34.125 1 41.56 400 ALA A N 1
ATOM 3060 C CA . ALA A 1 400 ? -0.105 -30.969 -35.094 1 41.56 400 ALA A CA 1
ATOM 3061 C C . ALA A 1 400 ? -0.074 -29.797 -36.062 1 41.56 400 ALA A C 1
ATOM 3063 O O . ALA A 1 400 ? 1 -29.328 -36.469 1 41.56 400 ALA A O 1
ATOM 3064 N N . GLY A 1 401 ? -1.211 -29.281 -36.438 1 41.25 401 GLY A N 1
ATOM 3065 C CA . GLY A 1 401 ? -1.269 -28.172 -37.375 1 41.25 401 GLY A CA 1
ATOM 3066 C C . GLY A 1 401 ? -0.955 -26.828 -36.75 1 41.25 401 GLY A C 1
ATOM 3067 O O . GLY A 1 401 ? -0.284 -25.984 -37.344 1 41.25 401 GLY A O 1
ATOM 3068 N N . ARG A 1 402 ? -1.444 -26.516 -35.625 1 42.12 402 ARG A N 1
ATOM 3069 C CA . ARG A 1 402 ? -1.188 -25.234 -34.969 1 42.12 402 ARG A CA 1
ATOM 3070 C C . ARG A 1 402 ? 0.233 -25.172 -34.406 1 42.12 402 ARG A C 1
ATOM 3072 O O . ARG A 1 402 ? 0.789 -24.094 -34.219 1 42.12 402 ARG A O 1
ATOM 3079 N N . ASP A 1 403 ? 0.848 -26.281 -34 1 40 403 ASP A N 1
ATOM 3080 C CA . ASP A 1 403 ? 2.271 -26.312 -33.688 1 40 403 ASP A CA 1
ATOM 3081 C C . ASP A 1 403 ? 3.117 -25.938 -34.906 1 40 403 ASP A C 1
ATOM 3083 O O . ASP A 1 403 ? 4.117 -25.234 -34.781 1 40 403 ASP A O 1
ATOM 3087 N N . VAL A 1 404 ? 2.812 -26.5 -36.125 1 35.91 404 VAL A N 1
ATOM 3088 C CA . VAL A 1 404 ? 3.49 -26.172 -37.375 1 35.91 404 VAL A CA 1
ATOM 3089 C C . VAL A 1 404 ? 3.207 -24.719 -37.75 1 35.91 404 VAL A C 1
ATOM 3091 O O . VAL A 1 404 ? 4.117 -23.984 -38.156 1 35.91 404 VAL A O 1
ATOM 3094 N N . LEU A 1 405 ? 1.939 -24.234 -37.656 1 38 405 LEU A N 1
ATOM 3095 C CA . LEU A 1 405 ? 1.628 -22.891 -38.125 1 38 405 LEU A CA 1
ATOM 3096 C C . LEU A 1 405 ? 2.121 -21.844 -37.125 1 38 405 LEU A C 1
ATOM 3098 O O . LEU A 1 405 ? 2.504 -20.734 -37.531 1 38 405 LEU A O 1
ATOM 3102 N N . ARG A 1 406 ? 2.082 -22.062 -35.906 1 41.97 406 ARG A N 1
ATOM 3103 C CA . ARG A 1 406 ? 2.65 -21.141 -34.906 1 41.97 406 ARG A CA 1
ATOM 3104 C C . ARG A 1 406 ? 4.176 -21.172 -34.969 1 41.97 406 ARG A C 1
ATOM 3106 O O . ARG A 1 406 ? 4.832 -20.203 -34.562 1 41.97 406 ARG A O 1
ATOM 3113 N N . GLY A 1 407 ? 4.754 -22.234 -35.406 1 35.41 407 GLY A N 1
ATOM 3114 C CA . GLY A 1 407 ? 6.145 -22.203 -35.812 1 35.41 407 GLY A CA 1
ATOM 3115 C C . GLY A 1 407 ? 6.387 -21.266 -37 1 35.41 407 GLY A C 1
ATOM 3116 O O . GLY A 1 407 ? 7.379 -20.531 -37 1 35.41 407 GLY A O 1
ATOM 3117 N N . ALA A 1 408 ? 5.562 -21.359 -38.094 1 36.31 408 ALA A N 1
ATOM 3118 C CA . ALA A 1 408 ? 5.676 -20.547 -39.281 1 36.31 408 ALA A CA 1
ATOM 3119 C C . ALA A 1 408 ? 5.191 -19.125 -39.031 1 36.31 408 ALA A C 1
ATOM 3121 O O . ALA A 1 408 ? 5.797 -18.156 -39.5 1 36.31 408 ALA A O 1
ATOM 3122 N N . ALA A 1 409 ? 4.047 -18.812 -38.406 1 37.66 409 ALA A N 1
ATOM 31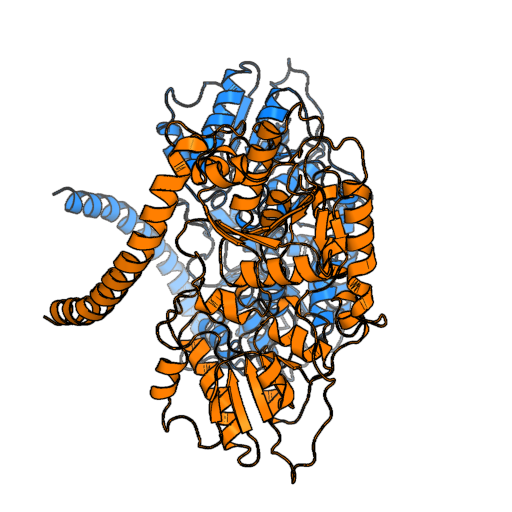23 C CA . ALA A 1 409 ? 3.482 -17.469 -38.25 1 37.66 409 ALA A CA 1
ATOM 3124 C C . ALA A 1 409 ? 4.242 -16.688 -37.188 1 37.66 409 ALA A C 1
ATOM 3126 O O . ALA A 1 409 ? 4.332 -15.461 -37.25 1 37.66 409 ALA A O 1
ATOM 3127 N N . ARG A 1 410 ? 4.77 -17.219 -36.125 1 38.56 410 ARG A N 1
ATOM 3128 C CA . ARG A 1 410 ? 5.695 -16.578 -35.188 1 38.56 410 ARG A CA 1
ATOM 3129 C C . ARG A 1 410 ? 7.008 -16.234 -35.875 1 38.56 410 ARG A C 1
ATOM 3131 O O . ARG A 1 410 ? 7.688 -15.281 -35.5 1 38.56 410 ARG A O 1
ATOM 3138 N N . GLY A 1 411 ? 7.355 -16.953 -36.906 1 33.06 411 GLY A N 1
ATOM 3139 C CA . GLY A 1 411 ? 8.406 -16.562 -37.844 1 33.06 411 GLY A CA 1
ATOM 3140 C C . GLY A 1 411 ? 8.039 -15.359 -38.688 1 33.06 411 GLY A C 1
ATOM 3141 O O . GLY A 1 411 ? 8.867 -14.477 -38.938 1 33.06 411 GLY A O 1
ATOM 3142 N N . ALA A 1 412 ? 6.824 -15.273 -39.312 1 35.09 412 ALA A N 1
ATOM 3143 C CA . ALA A 1 412 ? 6.398 -14.195 -40.219 1 35.09 412 ALA A CA 1
ATOM 3144 C C . ALA A 1 412 ? 6.059 -12.938 -39.406 1 35.09 412 ALA A C 1
ATOM 3146 O O . ALA A 1 412 ? 6.375 -11.82 -39.844 1 35.09 412 ALA A O 1
ATOM 3147 N N . TYR A 1 413 ? 5.324 -12.914 -38.312 1 32.81 413 TYR A N 1
ATOM 3148 C CA . TYR A 1 413 ? 4.961 -11.688 -37.594 1 32.81 413 TYR A CA 1
ATOM 3149 C C . TYR A 1 413 ? 6.184 -11.055 -36.938 1 32.81 413 TYR A C 1
ATOM 3151 O O . TYR A 1 413 ? 6.211 -9.844 -36.719 1 32.81 413 TYR A O 1
ATOM 3159 N N . ARG A 1 414 ? 7.195 -11.75 -36.531 1 33.22 414 ARG A N 1
ATOM 3160 C CA . ARG A 1 414 ? 8.5 -11.203 -36.156 1 33.22 414 ARG A CA 1
ATOM 3161 C C . ARG A 1 414 ? 9.164 -10.539 -37.344 1 33.22 414 ARG A C 1
ATOM 3163 O O . ARG A 1 414 ? 9.812 -9.5 -37.219 1 33.22 414 ARG A O 1
ATOM 3170 N N . HIS A 1 415 ? 9.016 -11.07 -38.531 1 33.03 415 HIS A N 1
ATOM 3171 C CA . HIS A 1 415 ? 9.586 -10.461 -39.719 1 33.03 415 HIS A CA 1
ATOM 3172 C C . HIS A 1 415 ? 8.82 -9.203 -40.125 1 33.03 415 HIS A C 1
ATOM 3174 O O . HIS A 1 415 ? 9.406 -8.25 -40.656 1 33.03 415 HIS A O 1
ATOM 3180 N N . GLY A 1 416 ? 7.484 -9.164 -39.969 1 33.91 416 GLY A N 1
ATOM 3181 C CA . GLY A 1 416 ? 6.75 -7.984 -40.375 1 33.91 416 GLY A CA 1
ATOM 3182 C C . GLY A 1 416 ? 6.961 -6.797 -39.438 1 33.91 416 GLY A C 1
ATOM 3183 O O . GLY A 1 416 ? 7.09 -5.66 -39.906 1 33.91 416 GLY A O 1
ATOM 3184 N N . VAL A 1 417 ? 6.918 -6.969 -38.156 1 34.56 417 VAL A N 1
ATOM 3185 C CA . VAL A 1 417 ? 7.09 -5.801 -37.281 1 34.56 417 VAL A CA 1
ATOM 3186 C C . VAL A 1 417 ? 8.539 -5.32 -37.344 1 34.56 417 VAL A C 1
ATOM 3188 O O . VAL A 1 417 ? 8.82 -4.141 -37.125 1 34.56 417 VAL A O 1
ATOM 3191 N N . GLN A 1 418 ? 9.492 -6.164 -37.562 1 31.92 418 GLN A N 1
ATOM 3192 C CA . GLN A 1 418 ? 10.844 -5.641 -37.75 1 31.92 418 GLN A CA 1
ATOM 3193 C C . GLN A 1 418 ? 10.945 -4.844 -39.031 1 31.92 418 GLN A C 1
ATOM 3195 O O . GLN A 1 418 ? 11.867 -4.039 -39.188 1 31.92 418 GLN A O 1
ATOM 3200 N N . ARG A 1 419 ? 10.188 -5.262 -40.094 1 35.84 419 ARG A N 1
ATOM 3201 C CA . ARG A 1 419 ? 10.297 -4.52 -41.344 1 35.84 419 ARG A CA 1
ATOM 3202 C C . ARG A 1 419 ? 9.375 -3.301 -41.344 1 35.84 419 ARG A C 1
ATOM 3204 O O . ARG A 1 419 ? 9.625 -2.326 -42.031 1 35.84 419 ARG A O 1
ATOM 3211 N N . VAL A 1 420 ? 8.234 -3.389 -40.656 1 36.97 420 VAL A N 1
ATOM 3212 C CA . VAL A 1 420 ? 7.312 -2.271 -40.812 1 36.97 420 VAL A CA 1
ATOM 3213 C C . VAL A 1 420 ? 7.652 -1.171 -39.812 1 36.97 420 VAL A C 1
ATOM 3215 O O . VAL A 1 420 ? 7.242 -0.02 -40 1 36.97 420 VAL A O 1
ATOM 3218 N N . ALA A 1 421 ? 8.406 -1.476 -38.812 1 36.81 421 ALA A N 1
ATOM 3219 C CA . ALA A 1 421 ? 8.742 -0.406 -37.875 1 36.81 421 ALA A CA 1
ATOM 3220 C C . ALA A 1 421 ? 9.656 0.629 -38.531 1 36.81 421 ALA A C 1
ATOM 3222 O O . ALA A 1 421 ? 9.477 1.834 -38.344 1 36.81 421 ALA A O 1
ATOM 3223 N N . PRO A 1 422 ? 10.523 0.201 -39.438 1 37.56 422 PRO A N 1
ATOM 3224 C CA . PRO A 1 422 ? 11.273 1.305 -40.031 1 37.56 422 PRO A CA 1
ATOM 3225 C C . PRO A 1 422 ? 10.414 2.154 -40.969 1 37.56 422 PRO A C 1
ATOM 3227 O O . PRO A 1 422 ? 10.633 3.365 -41.094 1 37.56 422 PRO A O 1
ATOM 3230 N N . VAL A 1 423 ? 9.477 1.578 -41.656 1 40.12 423 VAL A N 1
ATOM 3231 C CA . VAL A 1 423 ? 8.75 2.314 -42.688 1 40.12 423 VAL A CA 1
ATOM 3232 C C . VAL A 1 423 ? 7.773 3.289 -42.031 1 40.12 423 VAL A C 1
ATOM 3234 O O . VAL A 1 423 ? 7.633 4.43 -42.469 1 40.12 423 VAL A O 1
ATOM 3237 N N . ILE A 1 424 ? 7.094 2.971 -41 1 33.41 424 ILE A N 1
ATOM 3238 C CA . ILE A 1 424 ? 6.152 3.912 -40.406 1 33.41 424 ILE A CA 1
ATOM 3239 C C . ILE A 1 424 ? 6.914 5.047 -39.719 1 33.41 424 ILE A C 1
ATOM 3241 O O . ILE A 1 424 ? 6.453 6.191 -39.719 1 33.41 424 ILE A O 1
ATOM 3245 N N . ARG A 1 425 ? 8.102 4.828 -39.25 1 34.78 425 ARG A N 1
ATOM 3246 C CA . ARG A 1 425 ? 8.875 5.965 -38.781 1 34.78 425 ARG A CA 1
ATOM 3247 C C . ARG A 1 425 ? 9.195 6.938 -39.906 1 34.78 425 ARG A C 1
ATOM 3249 O O . ARG A 1 425 ? 9.273 8.148 -39.688 1 34.78 425 ARG A O 1
ATOM 3256 N N . ARG A 1 426 ? 9.445 6.348 -41.062 1 36.19 426 ARG A N 1
ATOM 3257 C CA . ARG A 1 426 ? 9.797 7.258 -42.156 1 36.19 426 ARG A CA 1
ATOM 3258 C C . ARG A 1 426 ? 8.578 8.055 -42.625 1 36.19 426 ARG A C 1
ATOM 3260 O O . ARG A 1 426 ? 8.719 9.164 -43.125 1 36.19 426 ARG A O 1
ATOM 3267 N N . MET A 1 427 ? 7.473 7.48 -42.594 1 36.38 427 MET A N 1
ATOM 3268 C CA . MET A 1 427 ? 6.371 8.273 -43.125 1 36.38 427 MET A CA 1
ATOM 3269 C C . MET A 1 427 ? 6.027 9.422 -42.188 1 36.38 427 MET A C 1
ATOM 3271 O O . MET A 1 427 ? 5.371 10.391 -42.594 1 36.38 427 MET A O 1
ATOM 3275 N N . GLY A 1 428 ? 6.316 9.289 -40.875 1 32.44 428 GLY A N 1
ATOM 3276 C CA . GLY A 1 428 ? 6.051 10.492 -40.094 1 32.44 428 GLY A CA 1
ATOM 3277 C C . GLY A 1 428 ? 7.109 11.562 -40.281 1 32.44 428 GLY A C 1
ATOM 3278 O O . GLY A 1 428 ? 7.023 12.633 -39.688 1 32.44 428 GLY A O 1
ATOM 3279 N N . GLU A 1 429 ? 8.312 11.203 -40.75 1 29.42 429 GLU A N 1
ATOM 3280 C CA . GLU A 1 429 ? 9.258 12.297 -40.969 1 29.42 429 GLU A CA 1
ATOM 3281 C C . GLU A 1 429 ? 8.898 13.102 -42.219 1 29.42 429 GLU A C 1
ATOM 3283 O O . GLU A 1 429 ? 9.586 14.07 -42.562 1 29.42 429 GLU A O 1
ATOM 3288 N N . LEU A 1 430 ? 7.973 12.68 -43.094 1 25.58 430 LEU A N 1
ATOM 3289 C CA . LEU A 1 430 ? 7.684 13.656 -44.156 1 25.58 430 LEU A CA 1
ATOM 3290 C C . LEU A 1 430 ? 6.629 14.656 -43.688 1 25.58 430 LEU A C 1
ATOM 3292 O O . LEU A 1 430 ? 5.672 14.281 -43 1 25.58 430 LEU A O 1
ATOM 3296 N N . MET B 1 1 ? -1.316 28.078 12.312 1 96 1 MET B N 1
ATOM 3297 C CA . MET B 1 1 ? -1.596 26.875 11.539 1 96 1 MET B CA 1
ATOM 3298 C C . MET B 1 1 ? -1.525 27.172 10.047 1 96 1 MET B C 1
ATOM 3300 O O . MET B 1 1 ? -1.995 28.219 9.586 1 96 1 MET B O 1
ATOM 3304 N N . LEU B 1 2 ? -0.867 26.312 9.305 1 96.81 2 LEU B N 1
ATOM 3305 C CA . LEU B 1 2 ? -0.818 26.391 7.852 1 96.81 2 LEU B CA 1
ATOM 3306 C C . LEU B 1 2 ? -1.655 25.281 7.223 1 96.81 2 LEU B C 1
ATOM 3308 O O . LEU B 1 2 ? -1.521 24.109 7.59 1 96.81 2 LEU B O 1
ATOM 3312 N N . ALA B 1 3 ? -2.521 25.641 6.312 1 95.31 3 ALA B N 1
ATOM 3313 C CA . ALA B 1 3 ? -3.322 24.656 5.578 1 95.31 3 ALA B CA 1
ATOM 3314 C C . ALA B 1 3 ? -3.289 24.938 4.078 1 95.31 3 ALA B C 1
ATOM 3316 O O . ALA B 1 3 ? -3.217 26.094 3.66 1 95.31 3 ALA B O 1
ATOM 3317 N N . ASP B 1 4 ? -3.381 23.922 3.275 1 93.5 4 ASP B N 1
ATOM 3318 C CA . ASP B 1 4 ? -3.295 24.094 1.829 1 93.5 4 ASP B CA 1
ATOM 3319 C C . ASP B 1 4 ? -4.562 23.609 1.139 1 93.5 4 ASP B C 1
ATOM 3321 O O . ASP B 1 4 ? -4.625 23.547 -0.091 1 93.5 4 ASP B O 1
ATOM 3325 N N . SER B 1 5 ? -5.516 23.109 1.865 1 88 5 SER B N 1
ATOM 3326 C CA . SER B 1 5 ? -6.805 22.688 1.332 1 88 5 SER B CA 1
ATOM 3327 C C . SER B 1 5 ? -7.902 22.797 2.385 1 88 5 SER B C 1
ATOM 3329 O O . SER B 1 5 ? -7.621 23.016 3.564 1 88 5 SER B O 1
ATOM 3331 N N . ASP B 1 6 ? -9.133 22.641 1.975 1 82.06 6 ASP B N 1
ATOM 3332 C CA . ASP B 1 6 ? -10.273 22.734 2.883 1 82.06 6 ASP B CA 1
ATOM 3333 C C . ASP B 1 6 ? -10.258 21.578 3.881 1 82.06 6 ASP B C 1
ATOM 3335 O O . ASP B 1 6 ? -10.477 21.781 5.078 1 82.06 6 ASP B O 1
ATOM 3339 N N . THR B 1 7 ? -9.961 20.359 3.396 1 83.88 7 THR B N 1
ATOM 3340 C CA . THR B 1 7 ? -9.945 19.172 4.258 1 83.88 7 THR B CA 1
ATOM 3341 C C . THR B 1 7 ? -8.852 19.281 5.312 1 83.88 7 THR B C 1
ATOM 3343 O O . THR B 1 7 ? -9.055 18.938 6.473 1 83.88 7 THR B O 1
ATOM 3346 N N . ARG B 1 8 ? -7.785 19.844 4.934 1 91.75 8 ARG B N 1
ATOM 3347 C CA . ARG B 1 8 ? -6.664 19.953 5.863 1 91.75 8 ARG B CA 1
ATOM 3348 C C . ARG B 1 8 ? -6.844 21.156 6.793 1 91.75 8 ARG B C 1
ATOM 3350 O O . ARG B 1 8 ? -6.406 21.109 7.945 1 91.75 8 ARG B O 1
ATOM 3357 N N . TRP B 1 9 ? -7.57 22.172 6.324 1 90.75 9 TRP B N 1
ATOM 3358 C CA . TRP B 1 9 ? -7.973 23.234 7.242 1 90.75 9 TRP B CA 1
ATOM 3359 C C . TRP B 1 9 ? -8.883 22.688 8.344 1 90.75 9 TRP B C 1
ATOM 3361 O O . TRP B 1 9 ? -8.664 22.953 9.523 1 90.75 9 TRP B O 1
ATOM 3371 N N . LYS B 1 10 ? -9.812 21.891 7.941 1 86.5 10 LYS B N 1
ATOM 3372 C CA . LYS B 1 10 ? -10.734 21.312 8.914 1 86.5 10 LYS B CA 1
ATOM 3373 C C . LYS B 1 10 ? -9.992 20.484 9.953 1 86.5 10 LYS B C 1
ATOM 3375 O O . LYS B 1 10 ? -10.195 20.656 11.156 1 86.5 10 LYS B O 1
ATOM 3380 N N . TRP B 1 11 ? -9.188 19.609 9.492 1 92.75 11 TRP B N 1
ATOM 3381 C CA . TRP B 1 11 ? -8.414 18.781 10.406 1 92.75 11 TRP B CA 1
ATOM 3382 C C . TRP B 1 11 ? -7.539 19.641 11.312 1 92.75 11 TRP B C 1
ATOM 3384 O O . TRP B 1 11 ? -7.523 19.453 12.531 1 92.75 11 TRP B O 1
ATOM 3394 N N . GLY B 1 12 ? -6.797 20.578 10.711 1 95.06 12 GLY B N 1
ATOM 3395 C CA . GLY B 1 12 ? -5.871 21.422 11.461 1 95.06 12 GLY B CA 1
ATOM 3396 C C . GLY B 1 12 ? -6.555 22.25 12.523 1 95.06 12 GLY B C 1
ATOM 3397 O O . GLY B 1 12 ? -6.102 22.297 13.672 1 95.06 12 GLY B O 1
ATOM 3398 N N . ALA B 1 13 ? -7.648 22.906 12.141 1 93.44 13 ALA B N 1
ATOM 3399 C CA . ALA B 1 13 ? -8.367 23.781 13.062 1 93.44 13 ALA B CA 1
ATOM 3400 C C . ALA B 1 13 ? -8.938 22.984 14.234 1 93.44 13 ALA B C 1
ATOM 3402 O O . ALA B 1 13 ? -8.812 23.391 15.391 1 93.44 13 ALA B O 1
ATOM 3403 N N . LEU B 1 14 ? -9.477 21.844 13.93 1 92.38 14 LEU B N 1
ATOM 3404 C CA . LEU B 1 14 ? -10.055 21.016 14.977 1 92.38 14 LEU B CA 1
ATOM 3405 C C . LEU B 1 14 ? -8.961 20.438 15.867 1 92.38 14 LEU B C 1
ATOM 3407 O O . LEU B 1 14 ? -9.125 20.344 17.094 1 92.38 14 LEU B O 1
ATOM 3411 N N . THR B 1 15 ? -7.883 20.078 15.273 1 95.88 15 THR B N 1
ATOM 3412 C CA . THR B 1 15 ? -6.742 19.562 16.031 1 95.88 15 THR B CA 1
ATOM 3413 C C . THR B 1 15 ? -6.188 20.656 16.953 1 95.88 15 THR B C 1
ATOM 3415 O O . THR B 1 15 ? -5.906 20.391 18.125 1 95.88 15 THR B O 1
ATOM 3418 N N . ALA B 1 16 ? -6.066 21.875 16.406 1 95.81 16 ALA B N 1
ATOM 3419 C CA . ALA B 1 16 ? -5.594 23 17.219 1 95.81 16 ALA B CA 1
ATOM 3420 C C . ALA B 1 16 ? -6.488 23.203 18.438 1 95.81 16 ALA B C 1
ATOM 3422 O O . ALA B 1 16 ? -5.992 23.391 19.547 1 95.81 16 ALA B O 1
ATOM 3423 N N . HIS B 1 17 ? -7.758 23.078 18.203 1 93 17 HIS B N 1
ATOM 3424 C CA . HIS B 1 17 ? -8.719 23.266 19.281 1 93 17 HIS B CA 1
ATOM 3425 C C . HIS B 1 17 ? -8.602 22.156 20.312 1 93 17 HIS B C 1
ATOM 3427 O O . HIS B 1 17 ? -8.75 22.391 21.516 1 93 17 HIS B O 1
ATOM 3433 N N . ARG B 1 18 ? -8.352 20.938 19.844 1 93.31 18 ARG B N 1
ATOM 3434 C CA . ARG B 1 18 ? -8.227 19.797 20.75 1 93.31 18 ARG B CA 1
ATOM 3435 C C . ARG B 1 18 ? -6.938 19.891 21.562 1 93.31 18 ARG B C 1
ATOM 3437 O O . ARG B 1 18 ? -6.91 19.516 22.734 1 93.31 18 ARG B O 1
ATOM 3444 N N . LEU B 1 19 ? -5.895 20.391 20.969 1 95.25 19 LEU B N 1
ATOM 3445 C CA . LEU B 1 19 ? -4.582 20.453 21.609 1 95.25 19 LEU B CA 1
ATOM 3446 C C . LEU B 1 19 ? -4.512 21.594 22.609 1 95.25 19 LEU B C 1
ATOM 3448 O O . LEU B 1 19 ? -3.867 21.484 23.656 1 95.25 19 LEU B O 1
ATOM 3452 N N . ALA B 1 20 ? -5.129 22.719 22.266 1 93.44 20 ALA B N 1
ATOM 3453 C CA . ALA B 1 20 ? -5.066 23.922 23.109 1 93.44 20 ALA B CA 1
ATOM 3454 C C . A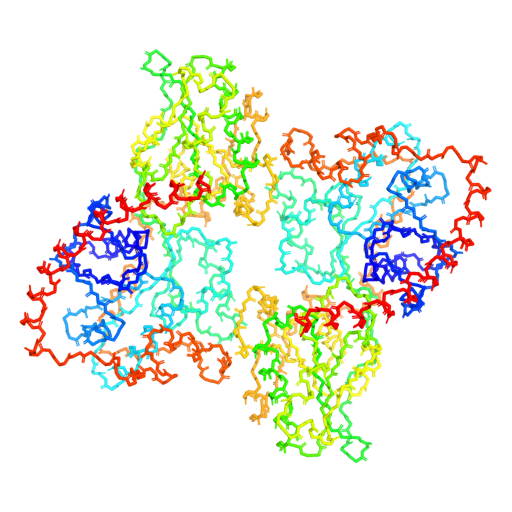LA B 1 20 ? -6.402 24.656 23.109 1 93.44 20 ALA B C 1
ATOM 3456 O O . ALA B 1 20 ? -6.535 25.719 22.484 1 93.44 20 ALA B O 1
ATOM 3457 N N . PRO B 1 21 ? -7.25 24.109 23.875 1 89.88 21 PRO B N 1
ATOM 3458 C CA . PRO B 1 21 ? -8.555 24.766 23.938 1 89.88 21 PRO B CA 1
ATOM 3459 C C . PRO B 1 21 ? -8.469 26.219 24.422 1 89.88 21 PRO B C 1
ATOM 3461 O O . PRO B 1 21 ? -7.809 26.484 25.438 1 89.88 21 PRO B O 1
ATOM 3464 N N . GLY B 1 22 ? -9.008 27.172 23.703 1 88.44 22 GLY B N 1
ATOM 3465 C CA . GLY B 1 22 ? -9.078 28.562 24.125 1 88.44 22 GLY B CA 1
ATOM 3466 C C . GLY B 1 22 ? -7.906 29.391 23.641 1 88.44 22 GLY B C 1
ATOM 3467 O O . GLY B 1 22 ? -7.883 30.609 23.812 1 88.44 22 GLY B O 1
ATOM 3468 N N . ALA B 1 23 ? -6.902 28.75 23.094 1 92.12 23 ALA B N 1
ATOM 3469 C CA . ALA B 1 23 ? -5.746 29.484 22.578 1 92.12 23 ALA B CA 1
ATOM 3470 C C . ALA B 1 23 ? -6.098 30.25 21.312 1 92.12 23 ALA B C 1
ATOM 3472 O O . ALA B 1 23 ? -7.039 29.906 20.609 1 92.12 23 ALA B O 1
ATOM 3473 N N . ARG B 1 24 ? -5.348 31.281 21.094 1 94.25 24 ARG B N 1
ATOM 3474 C CA . ARG B 1 24 ? -5.492 32.031 19.844 1 94.25 24 ARG B CA 1
ATOM 3475 C C . ARG B 1 24 ? -5.047 31.203 18.656 1 94.25 24 ARG B C 1
ATOM 3477 O O . ARG B 1 24 ? -4.035 30.5 18.719 1 94.25 24 ARG B O 1
ATOM 3484 N N . LEU B 1 25 ? -5.863 31.219 17.609 1 94.44 25 LEU B N 1
ATOM 3485 C CA . LEU B 1 25 ? -5.562 30.484 16.391 1 94.44 25 LEU B CA 1
ATOM 3486 C C . LEU B 1 25 ? -5.422 31.438 15.195 1 94.44 25 LEU B C 1
ATOM 3488 O O . LEU B 1 25 ? -6.395 32.094 14.797 1 94.44 25 LEU B O 1
ATOM 3492 N N . ASP B 1 26 ? -4.242 31.625 14.68 1 94.81 26 ASP B N 1
ATOM 3493 C CA . ASP B 1 26 ? -4.02 32.312 13.406 1 94.81 26 ASP B CA 1
ATOM 3494 C C . ASP B 1 26 ? -3.939 31.312 12.258 1 94.81 26 ASP B C 1
ATOM 3496 O O . ASP B 1 26 ? -3.08 30.438 12.25 1 94.81 26 ASP B O 1
ATOM 3500 N N . GLY B 1 27 ? -4.82 31.484 11.305 1 93.88 27 GLY B N 1
ATOM 3501 C CA . GLY B 1 27 ? -4.867 30.594 10.148 1 93.88 27 GLY B CA 1
ATOM 3502 C C . GLY B 1 27 ? -4.137 31.156 8.945 1 93.88 27 GLY B C 1
ATOM 3503 O O . GLY B 1 27 ? -4.367 32.312 8.547 1 93.88 27 GLY B O 1
ATOM 3504 N N . PHE B 1 28 ? -3.201 30.438 8.422 1 94.69 28 PHE B N 1
ATOM 3505 C CA . PHE B 1 28 ? -2.516 30.734 7.168 1 94.69 28 PHE B CA 1
ATOM 3506 C C . PHE B 1 28 ? -2.943 29.75 6.074 1 94.69 28 PHE B C 1
ATOM 3508 O O . PHE B 1 28 ? -2.943 28.547 6.281 1 94.69 28 PHE B O 1
ATOM 3515 N N . LEU B 1 29 ? -3.365 30.281 4.965 1 94 29 LEU B N 1
ATOM 3516 C CA . LEU B 1 29 ? -3.76 29.484 3.814 1 94 29 LEU B CA 1
ATOM 3517 C C . LEU B 1 29 ? -2.717 29.578 2.703 1 94 29 LEU B C 1
ATOM 3519 O O . LEU B 1 29 ? -2.469 30.656 2.168 1 94 29 LEU B O 1
ATOM 3523 N N . LEU B 1 30 ? -2.123 28.438 2.432 1 94.88 30 LEU B N 1
ATOM 3524 C CA . LEU B 1 30 ? -1.085 28.422 1.407 1 94.88 30 LEU B CA 1
ATOM 3525 C C . LEU B 1 30 ? -1.681 28.656 0.025 1 94.88 30 LEU B C 1
ATOM 3527 O O . LEU B 1 30 ? -2.621 27.969 -0.381 1 94.88 30 LEU B O 1
ATOM 3531 N N . ARG B 1 31 ? -1.08 29.578 -0.669 1 89.88 31 ARG B N 1
ATOM 3532 C CA . ARG B 1 31 ? -1.552 29.891 -2.014 1 89.88 31 ARG B CA 1
ATOM 3533 C C . ARG B 1 31 ? -1.319 28.719 -2.965 1 89.88 31 ARG B C 1
ATOM 3535 O O . ARG B 1 31 ? -0.221 28.156 -3.014 1 89.88 31 ARG B O 1
ATOM 3542 N N . GLY B 1 32 ? -2.355 28.281 -3.586 1 82 32 GLY B N 1
ATOM 3543 C CA . GLY B 1 32 ? -2.283 27.188 -4.547 1 82 32 GLY B CA 1
ATOM 3544 C C . GLY B 1 32 ? -3.631 26.828 -5.145 1 82 32 GLY B C 1
ATOM 3545 O O . GLY B 1 32 ? -4.605 27.562 -4.977 1 82 32 GLY B O 1
ATOM 3546 N N . ARG B 1 33 ? -3.748 25.766 -5.848 1 70.31 33 ARG B N 1
ATOM 3547 C CA . ARG B 1 33 ? -4.941 25.344 -6.582 1 70.31 33 ARG B CA 1
ATOM 3548 C C . ARG B 1 33 ? -6.051 24.922 -5.625 1 70.31 33 ARG B C 1
ATOM 3550 O O . ARG B 1 33 ? -7.234 25.047 -5.941 1 70.31 33 ARG B O 1
ATOM 3557 N N . ALA B 1 34 ? -5.613 24.531 -4.438 1 71 34 ALA B N 1
ATOM 3558 C CA . ALA B 1 34 ? -6.598 23.969 -3.52 1 71 34 ALA B CA 1
ATOM 3559 C C . ALA B 1 34 ? -6.809 24.875 -2.312 1 71 34 ALA B C 1
ATOM 3561 O O . ALA B 1 34 ? -7.246 24.422 -1.254 1 71 34 ALA B O 1
ATOM 3562 N N . THR B 1 35 ? -6.535 26.141 -2.473 1 74.69 35 THR B N 1
ATOM 3563 C CA . THR B 1 35 ? -6.75 27.078 -1.379 1 74.69 35 THR B CA 1
ATOM 3564 C C . THR B 1 35 ? -8.227 27.141 -0.992 1 74.69 35 THR B C 1
ATOM 3566 O O . THR B 1 35 ? -9.094 27.281 -1.854 1 74.69 35 THR B O 1
ATOM 3569 N N . PRO B 1 36 ? -8.492 26.891 0.252 1 76 36 PRO B N 1
ATOM 3570 C CA . PRO B 1 36 ? -9.891 26.844 0.68 1 76 36 PRO B CA 1
ATOM 3571 C C . PRO B 1 36 ? -10.625 28.172 0.454 1 76 36 PRO B C 1
ATOM 3573 O O . PRO B 1 36 ? -10.016 29.234 0.55 1 76 36 PRO B O 1
ATOM 3576 N N . THR B 1 37 ? -11.914 28.016 0.108 1 70.38 37 THR B N 1
ATOM 3577 C CA . THR B 1 37 ? -12.773 29.188 0.006 1 70.38 37 THR B CA 1
ATOM 3578 C C . THR B 1 37 ? -13.273 29.625 1.383 1 70.38 37 THR B C 1
ATOM 3580 O O . THR B 1 37 ? -13.172 28.859 2.348 1 70.38 37 THR B O 1
ATOM 3583 N N . ARG B 1 38 ? -13.844 30.828 1.461 1 68.25 38 ARG B N 1
ATOM 3584 C CA . ARG B 1 38 ? -14.391 31.359 2.711 1 68.25 38 ARG B CA 1
ATOM 3585 C C . ARG B 1 38 ? -15.508 30.453 3.236 1 68.25 38 ARG B C 1
ATOM 3587 O O . ARG B 1 38 ? -15.602 30.219 4.441 1 68.25 38 ARG B O 1
ATOM 3594 N N . ARG B 1 39 ? -16.328 30.016 2.396 1 64.06 39 ARG B N 1
ATOM 3595 C CA . ARG B 1 39 ? -17.438 29.141 2.793 1 64.06 39 ARG B CA 1
ATOM 3596 C C . ARG B 1 39 ? -16.922 27.859 3.439 1 64.06 39 ARG B C 1
ATOM 3598 O O . ARG B 1 39 ? -17.438 27.438 4.473 1 64.06 39 ARG B O 1
ATOM 3605 N N . GLN B 1 40 ? -15.891 27.328 2.836 1 66.62 40 GLN B N 1
ATOM 3606 C CA . GLN B 1 40 ? -15.32 26.078 3.33 1 66.62 40 GLN B CA 1
ATOM 3607 C C . GLN B 1 40 ? -14.688 26.266 4.703 1 66.62 40 GLN B C 1
ATOM 3609 O O . GLN B 1 40 ? -14.773 25.391 5.559 1 66.62 40 GLN B O 1
ATOM 3614 N N . LEU B 1 41 ? -14.195 27.453 4.855 1 71.75 41 LEU B N 1
ATOM 3615 C CA . LEU B 1 41 ? -13.539 27.766 6.121 1 71.75 41 LEU B CA 1
ATOM 3616 C C . LEU B 1 41 ? -14.562 27.906 7.242 1 71.75 41 LEU B C 1
ATOM 3618 O O . LEU B 1 41 ? -14.305 27.469 8.375 1 71.75 41 LEU B O 1
ATOM 3622 N N . THR B 1 42 ? -15.734 28.328 6.918 1 67.81 42 THR B N 1
ATOM 3623 C CA . THR B 1 42 ? -16.75 28.594 7.926 1 67.81 42 THR B CA 1
ATOM 3624 C C . THR B 1 42 ? -17.5 27.312 8.281 1 67.81 42 THR B C 1
ATOM 3626 O O . THR B 1 42 ? -18.031 27.172 9.391 1 67.81 42 THR B O 1
ATOM 3629 N N . GLU B 1 43 ? -17.453 26.391 7.414 1 65.06 43 GLU B N 1
ATOM 3630 C CA . GLU B 1 43 ? -18.188 25.141 7.621 1 65.06 43 GLU B CA 1
ATOM 3631 C C . GLU B 1 43 ? -17.547 24.297 8.719 1 65.06 43 GLU B C 1
ATOM 3633 O O . GLU B 1 43 ? -18.219 23.453 9.328 1 65.06 43 GLU B O 1
ATOM 3638 N N . VAL B 1 44 ? -16.328 24.547 9.023 1 66.12 44 VAL B N 1
ATOM 3639 C CA . VAL B 1 44 ? -15.586 23.734 9.984 1 66.12 44 VAL B CA 1
ATOM 3640 C C . VAL B 1 44 ? -15.992 24.109 11.406 1 66.12 44 VAL B C 1
ATOM 3642 O O . VAL B 1 44 ? -15.852 23.312 12.336 1 66.12 44 VAL B O 1
ATOM 3645 N N . GLY B 1 45 ? -16.625 25.141 11.633 1 66.69 45 GLY B N 1
ATOM 3646 C CA . GLY B 1 45 ? -17.109 25.562 12.945 1 66.69 45 GLY B CA 1
ATOM 3647 C C . GLY B 1 45 ? -16 26.125 13.828 1 66.69 45 GLY B C 1
ATOM 3648 O O . GLY B 1 45 ? -16.25 26.422 15 1 66.69 45 GLY B O 1
ATOM 3649 N N . VAL B 1 46 ? -14.805 26.031 13.469 1 69.44 46 VAL B N 1
ATOM 3650 C CA . VAL B 1 46 ? -13.719 26.641 14.234 1 69.44 46 VAL B CA 1
ATOM 3651 C C . VAL B 1 46 ? -13.336 27.969 13.609 1 69.44 46 VAL B C 1
ATOM 3653 O O . VAL B 1 46 ? -13.078 28.062 12.406 1 69.44 46 VAL B O 1
ATOM 3656 N N . ARG B 1 47 ? -13.469 28.922 14.477 1 78.69 47 ARG B N 1
ATOM 3657 C CA . ARG B 1 47 ? -13.172 30.266 13.992 1 78.69 47 ARG B CA 1
ATOM 3658 C C . ARG B 1 47 ? -11.734 30.656 14.289 1 78.69 47 ARG B C 1
ATOM 3660 O O . ARG B 1 47 ? -11.297 30.609 15.445 1 78.69 47 ARG B O 1
ATOM 3667 N N . ALA B 1 48 ? -11.031 30.953 13.281 1 86.31 48 ALA B N 1
ATOM 3668 C CA . ALA B 1 48 ? -9.688 31.5 13.445 1 86.31 48 ALA B CA 1
ATOM 3669 C C . ALA B 1 48 ? -9.742 32.969 13.852 1 86.31 48 ALA B C 1
ATOM 3671 O O . ALA B 1 48 ? -10.656 33.719 13.453 1 86.31 48 ALA B O 1
ATOM 3672 N N . ASP B 1 49 ? -8.828 33.406 14.633 1 88.69 49 ASP B N 1
ATOM 3673 C CA . ASP B 1 49 ? -8.734 34.781 15.062 1 88.69 49 ASP B CA 1
ATOM 3674 C C . ASP B 1 49 ? -8.242 35.688 13.93 1 88.69 49 ASP B C 1
ATOM 3676 O O . ASP B 1 49 ? -8.594 36.875 13.859 1 88.69 49 ASP B O 1
ATOM 3680 N N . ALA B 1 50 ? -7.461 35.094 13.086 1 89.75 50 ALA B N 1
ATOM 3681 C CA . ALA B 1 50 ? -6.961 35.75 11.875 1 89.75 50 ALA B CA 1
ATOM 3682 C C . ALA B 1 50 ? -6.785 34.75 10.742 1 89.75 50 ALA B C 1
ATOM 3684 O O . ALA B 1 50 ? -6.484 33.594 10.977 1 89.75 50 ALA B O 1
ATOM 3685 N N . LEU B 1 51 ? -7.031 35.25 9.539 1 90.19 51 LEU B N 1
ATOM 3686 C CA . LEU B 1 51 ? -6.859 34.438 8.336 1 90.19 51 LEU B CA 1
ATOM 3687 C C . LEU B 1 51 ? -6.082 35.188 7.273 1 90.19 51 LEU B C 1
ATOM 3689 O O . LEU B 1 51 ? -6.391 36.375 6.988 1 90.19 51 LEU B O 1
ATOM 3693 N N . ARG B 1 52 ? -5.047 34.562 6.742 1 90.06 52 ARG B N 1
ATOM 3694 C CA . ARG B 1 52 ? -4.254 35.188 5.688 1 90.06 52 ARG B CA 1
ATOM 3695 C C . ARG B 1 52 ? -3.822 34.156 4.645 1 90.06 52 ARG B C 1
ATOM 3697 O O . ARG B 1 52 ? -3.482 33.031 4.988 1 90.06 52 ARG B O 1
ATOM 3704 N N . GLU B 1 53 ? -3.871 34.531 3.438 1 91.81 53 GLU B N 1
ATOM 3705 C CA . GLU B 1 53 ? -3.256 33.75 2.371 1 91.81 53 GLU B CA 1
ATOM 3706 C C . GLU B 1 53 ? -1.768 34.062 2.246 1 91.81 53 GLU B C 1
ATOM 3708 O O . GLU B 1 53 ? -1.368 35.25 2.25 1 91.81 53 GLU B O 1
ATOM 3713 N N . VAL B 1 54 ? -0.983 33.062 2.115 1 93.94 54 VAL B N 1
ATOM 3714 C CA . VAL B 1 54 ? 0.46 33.281 2.154 1 93.94 54 VAL B CA 1
ATOM 3715 C C . VAL B 1 54 ? 1.145 32.375 1.135 1 93.94 54 VAL B C 1
ATOM 3717 O O . VAL B 1 54 ? 0.595 31.344 0.744 1 93.94 54 VAL B O 1
ATOM 3720 N N . THR B 1 55 ? 2.355 32.812 0.659 1 93.75 55 THR B N 1
ATOM 3721 C CA . THR B 1 55 ? 3.303 31.906 0.031 1 93.75 55 THR B CA 1
ATOM 3722 C C . THR B 1 55 ? 4.098 31.141 1.085 1 93.75 55 THR B C 1
ATOM 3724 O O . THR B 1 55 ? 4.039 31.469 2.273 1 93.75 55 THR B O 1
ATOM 3727 N N . ALA B 1 56 ? 4.789 30.156 0.676 1 96 56 ALA B N 1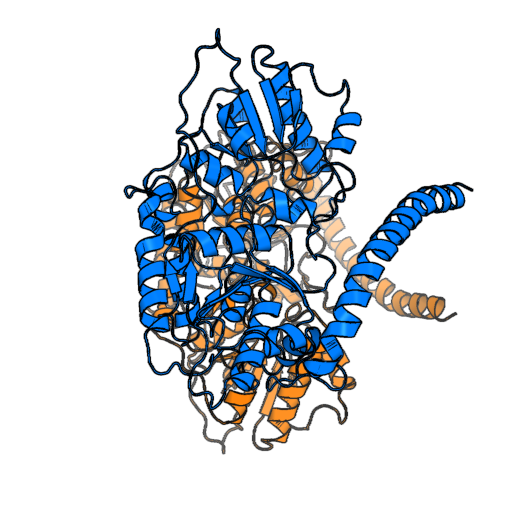
ATOM 3728 C CA . ALA B 1 56 ? 5.621 29.375 1.589 1 96 56 ALA B CA 1
ATOM 3729 C C . ALA B 1 56 ? 6.664 30.266 2.27 1 96 56 ALA B C 1
ATOM 3731 O O . ALA B 1 56 ? 6.879 30.156 3.48 1 96 56 ALA B O 1
ATOM 3732 N N . ALA B 1 57 ? 7.262 31.141 1.527 1 95 57 ALA B N 1
ATOM 3733 C CA . ALA B 1 57 ? 8.289 32.031 2.061 1 95 57 ALA B CA 1
ATOM 3734 C C . ALA B 1 57 ? 7.699 33 3.078 1 95 57 ALA B C 1
ATOM 3736 O O . ALA B 1 57 ? 8.305 33.25 4.121 1 95 57 ALA B O 1
ATOM 3737 N N . GLU B 1 58 ? 6.535 33.531 2.754 1 94.5 58 GLU B N 1
ATOM 3738 C CA . GLU B 1 58 ? 5.863 34.469 3.666 1 94.5 58 GLU B CA 1
ATOM 3739 C C . GLU B 1 58 ? 5.516 33.781 4.984 1 94.5 58 GLU B C 1
ATOM 3741 O O . GLU B 1 58 ? 5.684 34.344 6.055 1 94.5 58 GLU B O 1
ATOM 3746 N N . PHE B 1 59 ? 5.07 32.562 4.941 1 96.31 59 PHE B N 1
ATOM 3747 C CA . PHE B 1 59 ? 4.742 31.812 6.145 1 96.31 59 PHE B CA 1
ATOM 3748 C C . PHE B 1 59 ? 5.988 31.562 6.988 1 96.31 59 PHE B C 1
ATOM 3750 O O . PHE B 1 59 ? 5.961 31.719 8.211 1 96.31 59 PHE B O 1
ATOM 3757 N N . THR B 1 60 ? 7.031 31.125 6.293 1 96.12 60 THR B N 1
ATOM 3758 C CA . THR B 1 60 ? 8.281 30.844 6.98 1 96.12 60 THR B CA 1
ATOM 3759 C C . THR B 1 60 ? 8.773 32.062 7.742 1 96.12 60 THR B C 1
ATOM 3761 O O . THR B 1 60 ? 9.234 31.969 8.883 1 96.12 60 THR B O 1
ATOM 3764 N N . ALA B 1 61 ? 8.578 33.219 7.18 1 93.25 61 ALA B N 1
ATOM 3765 C CA . ALA B 1 61 ? 9.023 34.469 7.797 1 93.25 61 ALA B CA 1
ATOM 3766 C C . ALA B 1 61 ? 8.133 34.844 8.977 1 93.25 61 ALA B C 1
ATOM 3768 O O . ALA B 1 61 ? 8.594 35.406 9.961 1 93.25 61 ALA B O 1
ATOM 3769 N N . ALA B 1 62 ? 6.891 34.406 8.891 1 93.81 62 ALA B N 1
ATOM 3770 C CA . ALA B 1 62 ? 5.902 34.844 9.859 1 93.81 62 ALA B CA 1
ATOM 3771 C C . ALA B 1 62 ? 5.844 33.906 11.062 1 93.81 62 ALA B C 1
ATOM 3773 O O . ALA B 1 62 ? 5.48 34.312 12.164 1 93.81 62 ALA B O 1
ATOM 3774 N N . ALA B 1 63 ? 6.188 32.688 10.852 1 93.56 63 ALA B N 1
ATOM 3775 C CA . ALA B 1 63 ? 5.898 31.609 11.82 1 93.56 63 ALA B CA 1
ATOM 3776 C C . ALA B 1 63 ? 7.02 31.484 12.844 1 93.56 63 ALA B C 1
ATOM 3778 O O . ALA B 1 63 ? 7.641 30.422 12.969 1 93.56 63 ALA B O 1
ATOM 3779 N N . GLY B 1 64 ? 7.285 32.5 13.57 1 92.75 64 GLY B N 1
ATOM 3780 C CA . GLY B 1 64 ? 8.305 32.469 14.609 1 92.75 64 GLY B CA 1
ATOM 3781 C C . GLY B 1 64 ? 7.75 32.656 16 1 92.75 64 GLY B C 1
ATOM 3782 O O . GLY B 1 64 ? 6.543 32.875 16.172 1 92.75 64 GLY B O 1
ATOM 3783 N N . ARG B 1 65 ? 8.648 32.469 17 1 89.56 65 ARG B N 1
ATOM 3784 C CA . ARG B 1 65 ? 8.367 32.781 18.406 1 89.56 65 ARG B CA 1
ATOM 3785 C C . ARG B 1 65 ? 9.203 33.938 18.891 1 89.56 65 ARG B C 1
ATOM 3787 O O . ARG B 1 65 ? 10.438 33.906 18.828 1 89.56 65 ARG B O 1
ATOM 3794 N N . PRO B 1 66 ? 8.469 35.062 19.469 1 87.25 66 PRO B N 1
ATOM 3795 C CA . PRO B 1 66 ? 7.016 35.25 19.453 1 87.25 66 PRO B CA 1
ATOM 3796 C C . PRO B 1 66 ? 6.477 35.594 18.078 1 87.25 66 PRO B C 1
ATOM 3798 O O . PRO B 1 66 ? 7.254 35.875 17.156 1 87.25 66 PRO B O 1
ATOM 3801 N N . PRO B 1 67 ? 5.32 35.5 17.875 1 92 67 PRO B N 1
ATOM 3802 C CA . PRO B 1 67 ? 4.23 35.406 18.844 1 92 67 PRO B CA 1
ATOM 3803 C C . PRO B 1 67 ? 3.693 33.969 18.953 1 92 67 PRO B C 1
ATOM 3805 O O . PRO B 1 67 ? 2.791 33.719 19.766 1 92 67 PRO B O 1
ATOM 3808 N N . TYR B 1 68 ? 4.156 33 18.219 1 95.69 68 TYR B N 1
ATOM 3809 C CA . TYR B 1 68 ? 3.521 31.703 18.188 1 95.69 68 TYR B CA 1
ATOM 3810 C C . TYR B 1 68 ? 4.273 30.703 19.078 1 95.69 68 TYR B C 1
ATOM 3812 O O . TYR B 1 68 ? 5.504 30.625 19.016 1 95.69 68 TYR B O 1
ATOM 3820 N N . ASP B 1 69 ? 3.547 29.969 19.828 1 96.88 69 ASP B N 1
ATOM 3821 C CA . ASP B 1 69 ? 4.113 28.891 20.641 1 96.88 69 ASP B CA 1
ATOM 3822 C C . ASP B 1 69 ? 4.137 27.578 19.844 1 96.88 69 ASP B C 1
ATOM 3824 O O . ASP B 1 69 ? 5.012 26.734 20.062 1 96.88 69 ASP B O 1
ATOM 3828 N N . VAL B 1 70 ? 3.154 27.406 18.984 1 98.06 70 VAL B N 1
ATOM 3829 C CA . VAL B 1 70 ? 2.99 26.188 18.219 1 98.06 70 VAL B CA 1
ATOM 3830 C C . VAL B 1 70 ? 2.715 26.516 16.75 1 98.06 70 VAL B C 1
ATOM 3832 O O . VAL B 1 70 ? 1.955 27.438 16.453 1 98.06 70 VAL B O 1
ATOM 3835 N N . VAL B 1 71 ? 3.359 25.859 15.883 1 98.25 71 VAL B N 1
ATOM 3836 C CA . VAL B 1 71 ? 3.059 25.859 14.453 1 98.25 71 VAL B CA 1
ATOM 3837 C C . VAL B 1 71 ? 2.484 24.5 14.047 1 98.25 71 VAL B C 1
ATOM 3839 O O . VAL B 1 71 ? 3.158 23.469 14.164 1 98.25 71 VAL B O 1
ATOM 3842 N N . LEU B 1 72 ? 1.252 24.469 13.625 1 98.38 72 LEU B N 1
ATOM 3843 C CA . LEU B 1 72 ? 0.601 23.266 13.141 1 98.38 72 LEU B CA 1
ATOM 3844 C C . LEU B 1 72 ? 0.586 23.219 11.617 1 98.38 72 LEU B C 1
ATOM 3846 O O . LEU B 1 72 ? -0.032 24.078 10.977 1 98.38 72 LEU B O 1
ATOM 3850 N N . LEU B 1 73 ? 1.281 22.266 11.047 1 98.56 73 LEU B N 1
ATOM 3851 C CA . LEU B 1 73 ? 1.33 22.094 9.594 1 98.56 73 LEU B CA 1
ATOM 3852 C C . LEU B 1 73 ? 0.278 21.094 9.133 1 98.56 73 LEU B C 1
ATOM 3854 O O . LEU B 1 73 ? 0.491 19.875 9.211 1 98.56 73 LEU B O 1
ATOM 3858 N N . ALA B 1 74 ? -0.797 21.578 8.625 1 97.12 74 ALA B N 1
ATOM 3859 C CA . ALA B 1 74 ? -1.861 20.781 8.016 1 97.12 74 ALA B CA 1
ATOM 3860 C C . ALA B 1 74 ? -1.788 20.844 6.492 1 97.12 74 ALA B C 1
ATOM 3862 O O . ALA B 1 74 ? -2.617 21.484 5.848 1 97.12 74 ALA B O 1
ATOM 3863 N N . CYS B 1 75 ? -0.833 20.125 5.938 1 96.94 75 CYS B N 1
ATOM 3864 C CA . CYS B 1 75 ? -0.518 20.203 4.516 1 96.94 75 CYS B CA 1
ATOM 3865 C C . CYS B 1 75 ? -0.158 18.828 3.965 1 96.94 75 CYS B C 1
ATOM 3867 O O . CYS B 1 75 ? -0.025 17.859 4.723 1 96.94 75 CYS B O 1
ATOM 3869 N N . VAL B 1 76 ? -0.095 18.75 2.631 1 95.62 76 VAL B N 1
ATOM 3870 C CA . VAL B 1 76 ? 0.413 17.547 1.996 1 95.62 76 VAL B CA 1
ATOM 3871 C C . VAL B 1 76 ? 1.879 17.344 2.371 1 95.62 76 VAL B C 1
ATOM 3873 O O . VAL B 1 76 ? 2.566 18.281 2.752 1 95.62 76 VAL B O 1
ATOM 3876 N N . GLY B 1 77 ? 2.35 16.156 2.244 1 97.31 77 GLY B N 1
ATOM 3877 C CA . GLY B 1 77 ? 3.678 15.789 2.699 1 97.31 77 GLY B CA 1
ATOM 3878 C C . GLY B 1 77 ? 4.777 16.672 2.133 1 97.31 77 GLY B C 1
ATOM 3879 O O . GLY B 1 77 ? 5.668 17.109 2.863 1 97.31 77 GLY B O 1
ATOM 3880 N N . GLY B 1 78 ? 4.715 16.906 0.841 1 97.38 78 GLY B N 1
ATOM 3881 C CA . GLY B 1 78 ? 5.738 17.734 0.224 1 97.38 78 GLY B CA 1
ATOM 3882 C C . GLY B 1 78 ? 5.82 19.125 0.823 1 97.38 78 GLY B C 1
ATOM 3883 O O . GLY B 1 78 ? 6.914 19.672 1.016 1 97.38 78 GLY B O 1
ATOM 3884 N N . THR B 1 79 ? 4.676 19.734 1.095 1 97.56 79 THR B N 1
ATOM 3885 C CA . THR B 1 79 ? 4.633 21.047 1.715 1 97.56 79 THR B CA 1
ATOM 3886 C C . THR B 1 79 ? 5.199 21 3.133 1 97.56 79 THR B C 1
ATOM 3888 O O . THR B 1 79 ? 5.98 21.875 3.525 1 97.56 79 THR B O 1
ATOM 3891 N N . VAL B 1 80 ? 4.828 19.969 3.879 1 98.38 80 VAL B N 1
ATOM 3892 C CA . VAL B 1 80 ? 5.348 19.828 5.234 1 98.38 80 VAL B CA 1
ATOM 3893 C C . VAL B 1 80 ? 6.871 19.75 5.199 1 98.38 80 VAL B C 1
ATOM 3895 O O . VAL B 1 80 ? 7.551 20.438 5.965 1 98.38 80 VAL B O 1
ATOM 3898 N N . GLN B 1 81 ? 7.391 18.953 4.289 1 98.44 81 GLN B N 1
ATOM 3899 C CA . GLN B 1 81 ? 8.836 18.797 4.164 1 98.44 81 GLN B CA 1
ATOM 3900 C C . GLN B 1 81 ? 9.508 20.125 3.848 1 98.44 81 GLN B C 1
ATOM 3902 O O . GLN B 1 81 ? 10.531 20.469 4.449 1 98.44 81 GLN B O 1
ATOM 3907 N N . ALA B 1 82 ? 8.953 20.844 2.957 1 98 82 ALA B N 1
ATOM 3908 C CA . ALA B 1 82 ? 9.5 22.141 2.582 1 98 82 ALA B CA 1
ATOM 3909 C C . ALA B 1 82 ? 9.508 23.094 3.77 1 98 82 ALA B C 1
ATOM 3911 O O . ALA B 1 82 ? 10.5 23.797 4.008 1 98 82 ALA B O 1
ATOM 3912 N N . MET B 1 83 ? 8.414 23.109 4.504 1 98.12 83 MET B N 1
ATOM 3913 C CA . MET B 1 83 ? 8.312 24 5.66 1 98.12 83 MET B CA 1
ATOM 3914 C C . MET B 1 83 ? 9.32 23.609 6.734 1 98.12 83 MET B C 1
ATOM 3916 O O . MET B 1 83 ? 9.914 24.484 7.379 1 98.12 83 MET B O 1
ATOM 3920 N N . LEU B 1 84 ? 9.508 22.312 6.926 1 98.31 84 LEU B N 1
ATOM 3921 C CA . LEU B 1 84 ? 10.461 21.844 7.934 1 98.31 84 LEU B CA 1
ATOM 3922 C C . LEU B 1 84 ? 11.875 22.312 7.598 1 98.31 84 LEU B C 1
ATOM 3924 O O . LEU B 1 84 ? 12.609 22.766 8.477 1 98.31 84 LEU B O 1
ATOM 3928 N N . HIS B 1 85 ? 12.25 22.203 6.371 1 98 85 HIS B N 1
ATOM 3929 C CA . HIS B 1 85 ? 13.57 22.641 5.957 1 98 85 HIS B CA 1
ATOM 3930 C C . HIS B 1 85 ? 13.703 24.156 6.066 1 98 85 HIS B C 1
ATOM 3932 O O . HIS B 1 85 ? 14.719 24.656 6.551 1 98 85 HIS B O 1
ATOM 3938 N N . ALA B 1 86 ? 12.695 24.859 5.59 1 97.69 86 ALA B N 1
ATOM 3939 C CA . ALA B 1 86 ? 12.719 26.328 5.645 1 97.69 86 ALA B CA 1
ATOM 3940 C C . ALA B 1 86 ? 12.805 26.812 7.086 1 97.69 86 ALA B C 1
ATOM 3942 O O . ALA B 1 86 ? 13.594 27.719 7.387 1 97.69 86 ALA B O 1
ATOM 3943 N N . HIS B 1 87 ? 12.047 26.234 7.961 1 97.75 87 HIS B N 1
ATOM 3944 C CA . HIS B 1 87 ? 12.047 26.641 9.359 1 97.75 87 HIS B CA 1
ATOM 3945 C C . HIS B 1 87 ? 13.336 26.234 10.062 1 97.75 87 HIS B C 1
ATOM 3947 O O . HIS B 1 87 ? 13.82 26.938 10.945 1 97.75 87 HIS B O 1
ATOM 3953 N N . ALA B 1 88 ? 13.844 25.031 9.703 1 97.06 88 ALA B N 1
ATOM 3954 C CA . ALA B 1 88 ? 15.141 24.641 10.258 1 97.06 88 ALA B CA 1
ATOM 3955 C C . ALA B 1 88 ? 16.188 25.719 10.016 1 97.06 88 ALA B C 1
ATOM 3957 O O . ALA B 1 88 ? 16.969 26.047 10.914 1 97.06 88 ALA B O 1
ATOM 3958 N N . ARG B 1 89 ? 16.188 26.234 8.852 1 95.38 89 ARG B N 1
ATOM 3959 C CA . ARG B 1 89 ? 17.141 27.297 8.508 1 95.38 89 ARG B CA 1
ATOM 3960 C C . ARG B 1 89 ? 16.812 28.594 9.242 1 95.38 89 ARG B C 1
ATOM 3962 O O . ARG B 1 89 ? 17.688 29.219 9.836 1 95.38 89 ARG B O 1
ATOM 3969 N N . ALA B 1 90 ? 15.531 28.969 9.188 1 94.38 90 ALA B N 1
ATOM 3970 C CA . ALA B 1 90 ? 15.086 30.25 9.75 1 94.38 90 ALA B CA 1
ATOM 3971 C C . ALA B 1 90 ? 15.344 30.312 11.25 1 94.38 90 ALA B C 1
ATOM 3973 O O . ALA B 1 90 ? 15.625 31.375 11.797 1 94.38 90 ALA B O 1
ATOM 3974 N N . TRP B 1 91 ? 15.289 29.172 11.867 1 95.12 91 TRP B N 1
ATOM 3975 C CA . TRP B 1 91 ? 15.344 29.156 13.32 1 95.12 91 TRP B CA 1
ATOM 3976 C C . TRP B 1 91 ? 16.734 28.734 13.805 1 95.12 91 TRP B C 1
ATOM 3978 O O . TRP B 1 91 ? 16.938 28.547 15.008 1 95.12 91 TRP B O 1
ATOM 3988 N N . THR B 1 92 ? 17.609 28.5 12.852 1 91.81 92 THR B N 1
ATOM 3989 C CA . THR B 1 92 ? 18.984 28.203 13.25 1 91.81 92 THR B CA 1
ATOM 3990 C C . THR B 1 92 ? 19.531 29.344 14.109 1 91.81 92 THR B C 1
ATOM 3992 O O . THR B 1 92 ? 19.5 30.516 13.711 1 91.81 92 THR B O 1
ATOM 3995 N N . GLY B 1 93 ? 19.969 29.031 15.289 1 88.69 93 GLY B N 1
ATOM 3996 C CA . GLY B 1 93 ? 20.562 30.016 16.172 1 88.69 93 GLY B CA 1
ATOM 3997 C C . GLY B 1 93 ? 19.547 30.812 16.969 1 88.69 93 GLY B C 1
ATOM 3998 O O . GLY B 1 93 ? 19.906 31.625 17.797 1 88.69 93 GLY B O 1
ATOM 3999 N N . ALA B 1 94 ? 18.312 30.578 16.688 1 88.94 94 ALA B N 1
ATOM 4000 C CA . ALA B 1 94 ? 17.266 31.281 17.422 1 88.94 94 ALA B CA 1
ATOM 4001 C C . ALA B 1 94 ? 17.234 30.844 18.891 1 88.94 94 ALA B C 1
ATOM 4003 O O . ALA B 1 94 ? 17.469 29.672 19.203 1 88.94 94 ALA B O 1
ATOM 4004 N N . GLU B 1 95 ? 17.031 31.766 19.734 1 84 95 GLU B N 1
ATOM 4005 C CA . GLU B 1 95 ? 16.953 31.469 21.172 1 84 95 GLU B CA 1
ATOM 4006 C C . GLU B 1 95 ? 15.75 30.578 21.469 1 84 95 GLU B C 1
ATOM 4008 O O . GLU B 1 95 ? 15.859 29.625 22.25 1 84 95 GLU B O 1
ATOM 4013 N N . ARG B 1 96 ? 14.594 31 20.844 1 92 96 ARG B N 1
ATOM 4014 C CA . ARG B 1 96 ? 13.359 30.234 21 1 92 96 ARG B CA 1
ATOM 4015 C C . ARG B 1 96 ? 12.656 30.047 19.656 1 92 96 ARG B C 1
ATOM 4017 O O . ARG B 1 96 ? 12.766 30.906 18.766 1 92 96 ARG B O 1
ATOM 4024 N N . ARG B 1 97 ? 12.031 28.922 19.5 1 96 97 ARG B N 1
ATOM 4025 C CA . ARG B 1 97 ? 11.219 28.656 18.312 1 96 97 ARG B CA 1
ATOM 4026 C C . ARG B 1 97 ? 9.93 27.922 18.688 1 96 97 ARG B C 1
ATOM 4028 O O . ARG B 1 97 ? 9.828 27.344 19.781 1 96 97 ARG B O 1
ATOM 4035 N N . PRO B 1 98 ? 8.914 28.016 17.844 1 97.5 98 PRO B N 1
ATOM 4036 C CA . PRO B 1 98 ? 7.672 27.297 18.125 1 97.5 98 PRO B CA 1
ATOM 4037 C C . PRO B 1 98 ? 7.844 25.781 18.062 1 97.5 98 PRO B C 1
ATOM 4039 O O . PRO B 1 98 ? 8.812 25.297 17.484 1 97.5 98 PRO B O 1
ATOM 4042 N N . VAL B 1 99 ? 6.965 25.109 18.734 1 98.12 99 VAL B N 1
ATOM 4043 C CA . VAL B 1 99 ? 6.82 23.656 18.562 1 98.12 99 VAL B CA 1
ATOM 4044 C C . VAL B 1 99 ? 6.125 23.359 17.234 1 98.12 99 VAL B C 1
ATOM 4046 O O . VAL B 1 99 ? 5.082 23.938 16.938 1 98.12 99 VAL B O 1
ATOM 4049 N N . VAL B 1 100 ? 6.695 22.516 16.422 1 98.62 100 VAL B N 1
ATOM 4050 C CA . VAL B 1 100 ? 6.113 22.172 15.125 1 98.62 100 VAL B CA 1
ATOM 4051 C C . VAL B 1 100 ? 5.324 20.859 15.234 1 98.62 100 VAL B C 1
ATOM 4053 O O . VAL B 1 100 ? 5.879 19.828 15.602 1 98.62 100 VAL B O 1
ATOM 4056 N N . VAL B 1 101 ? 4.02 20.922 14.922 1 98.75 101 VAL B N 1
ATOM 4057 C CA . VAL B 1 101 ? 3.117 19.781 14.977 1 98.75 101 VAL B CA 1
ATOM 4058 C C . VAL B 1 101 ? 2.57 19.5 13.578 1 98.75 101 VAL B C 1
ATOM 4060 O O . VAL B 1 101 ? 2.252 20.422 12.82 1 98.75 101 VAL B O 1
ATOM 4063 N N . THR B 1 102 ? 2.543 18.281 13.195 1 98.69 102 THR B N 1
ATOM 4064 C CA . THR B 1 102 ? 1.882 17.859 11.961 1 98.69 102 THR B CA 1
ATOM 4065 C C . THR B 1 102 ? 1.206 16.5 12.141 1 98.69 102 THR B C 1
ATOM 4067 O O . THR B 1 102 ? 1.199 15.945 13.234 1 98.69 102 THR B O 1
ATOM 4070 N N . GLY B 1 103 ? 0.538 16 11.109 1 98 103 GLY B N 1
ATOM 4071 C CA . GLY B 1 103 ? -0.184 14.742 11.141 1 98 103 GLY B CA 1
ATOM 4072 C C . GLY B 1 103 ? -0.915 14.445 9.844 1 98 103 GLY B C 1
ATOM 4073 O O . GLY B 1 103 ? -0.438 14.789 8.758 1 98 103 GLY B O 1
ATOM 4074 N N . TYR B 1 104 ? -2.021 13.664 10 1 95.56 104 TYR B N 1
ATOM 4075 C CA . TYR B 1 104 ? -2.799 13.234 8.844 1 95.56 104 TYR B CA 1
ATOM 4076 C C . TYR B 1 104 ? -4.27 13.594 9.008 1 95.56 104 TYR B C 1
ATOM 4078 O O . TYR B 1 104 ? -4.809 13.539 10.117 1 95.56 104 TYR B O 1
ATOM 4086 N N . VAL B 1 105 ? -4.965 13.977 7.938 1 89.5 105 VAL B N 1
ATOM 4087 C CA . VAL B 1 105 ? -6.352 14.422 7.941 1 89.5 105 VAL B CA 1
ATOM 4088 C C . VAL B 1 105 ? -7.285 13.227 8.062 1 89.5 105 VAL B C 1
ATOM 4090 O O . VAL B 1 105 ? -8.414 13.352 8.547 1 89.5 105 VAL B O 1
ATOM 4093 N N . GLY B 1 106 ? -6.887 12.109 7.797 1 87.12 106 GLY B N 1
ATOM 4094 C CA . GLY B 1 106 ? -7.754 10.938 7.809 1 87.12 106 GLY B CA 1
ATOM 4095 C C . GLY B 1 106 ? -6.988 9.633 7.918 1 87.12 106 GLY B C 1
ATOM 4096 O O . GLY B 1 106 ? -5.953 9.562 8.578 1 87.12 106 GLY B O 1
ATOM 4097 N N . VAL B 1 107 ? -7.645 8.734 7.348 1 87.12 107 VAL B N 1
ATOM 4098 C CA . VAL B 1 107 ? -7.082 7.387 7.395 1 87.12 107 VAL B CA 1
ATOM 4099 C C . VAL B 1 107 ? -5.875 7.297 6.465 1 87.12 107 VAL B C 1
ATOM 4101 O O . VAL B 1 107 ? -5.895 7.84 5.359 1 87.12 107 VAL B O 1
ATOM 4104 N N . VAL B 1 108 ? -4.906 6.668 6.984 1 90.25 108 VAL B N 1
ATOM 4105 C CA . VAL B 1 108 ? -3.684 6.496 6.207 1 90.25 108 VAL B CA 1
ATOM 4106 C C . VAL B 1 108 ? -3.643 5.086 5.617 1 90.25 108 VAL B C 1
ATOM 4108 O O . VAL B 1 108 ? -3.1 4.164 6.234 1 90.25 108 VAL B O 1
ATOM 4111 N N . TYR B 1 109 ? -4.145 4.91 4.406 1 88.19 109 TYR B N 1
ATOM 4112 C CA . TYR B 1 109 ? -4.203 3.551 3.885 1 88.19 109 TYR B CA 1
ATOM 4113 C C . TYR B 1 109 ? -3.322 3.398 2.652 1 88.19 109 TYR B C 1
ATOM 4115 O O . TYR B 1 109 ? -3.166 2.295 2.123 1 88.19 109 TYR B O 1
ATOM 4123 N N . GLU B 1 110 ? -2.807 4.492 2.24 1 89.5 110 GLU B N 1
ATOM 4124 C CA . GLU B 1 110 ? -1.9 4.398 1.1 1 89.5 110 GLU B CA 1
ATOM 4125 C C . GLU B 1 110 ? -0.679 5.293 1.288 1 89.5 110 GLU B C 1
ATOM 4127 O O . GLU B 1 110 ? -0.759 6.332 1.95 1 89.5 110 GLU B O 1
ATOM 4132 N N . LYS B 1 111 ? 0.405 4.918 0.73 1 93.75 111 LYS B N 1
ATOM 4133 C CA . LYS B 1 111 ? 1.639 5.695 0.684 1 93.75 111 LYS B CA 1
ATOM 4134 C C . LYS B 1 111 ? 2.07 6.125 2.082 1 93.75 111 LYS B C 1
ATOM 4136 O O . LYS B 1 111 ? 2.359 7.301 2.316 1 93.75 111 LYS B O 1
ATOM 4141 N N . LEU B 1 112 ? 2.08 5.215 2.945 1 95.94 112 LEU B N 1
ATOM 4142 C CA . LEU B 1 112 ? 2.432 5.52 4.328 1 95.94 112 LEU B CA 1
ATOM 4143 C C . LEU B 1 112 ? 3.881 5.98 4.434 1 95.94 112 LEU B C 1
ATOM 4145 O O . LEU B 1 112 ? 4.156 7.062 4.957 1 95.94 112 LEU B O 1
ATOM 4149 N N . ALA B 1 113 ? 4.812 5.164 3.908 1 97.81 113 ALA B N 1
ATOM 4150 C CA . ALA B 1 113 ? 6.23 5.504 4.035 1 97.81 113 ALA B CA 1
ATOM 4151 C C . ALA B 1 113 ? 6.543 6.82 3.334 1 97.81 113 ALA B C 1
ATOM 4153 O O . ALA B 1 113 ? 7.219 7.684 3.896 1 97.81 113 ALA B O 1
ATOM 4154 N N . ASP B 1 114 ? 6 6.961 2.182 1 97.44 114 ASP B N 1
ATOM 4155 C CA . ASP B 1 114 ? 6.219 8.156 1.375 1 97.44 114 ASP B CA 1
ATOM 4156 C C . ASP B 1 114 ? 5.77 9.414 2.123 1 97.44 114 ASP B C 1
ATOM 4158 O O . ASP B 1 114 ? 6.562 10.328 2.34 1 97.44 114 ASP B O 1
ATOM 4162 N N . GLY B 1 115 ? 4.535 9.359 2.572 1 97.75 115 GLY B N 1
ATOM 4163 C CA . GLY B 1 115 ? 3.967 10.516 3.242 1 97.75 115 GLY B CA 1
ATOM 4164 C C . GLY B 1 115 ? 4.582 10.781 4.605 1 97.75 115 GLY B C 1
ATOM 4165 O O . GLY B 1 115 ? 4.793 11.93 4.984 1 97.75 115 GLY B O 1
ATOM 4166 N N . LEU B 1 116 ? 4.875 9.719 5.344 1 98.56 116 LEU B N 1
ATOM 4167 C CA . LEU B 1 116 ? 5.324 9.852 6.727 1 98.56 116 LEU B CA 1
ATOM 4168 C C . LEU B 1 116 ? 6.754 10.383 6.785 1 98.56 116 LEU B C 1
ATOM 4170 O O . LEU B 1 116 ? 7.078 11.227 7.629 1 98.56 116 LEU B O 1
ATOM 4174 N N . LEU B 1 117 ? 7.559 9.922 5.855 1 98.75 117 LEU B N 1
ATOM 4175 C CA . LEU B 1 117 ? 8.945 10.383 5.871 1 98.75 117 LEU B CA 1
ATOM 4176 C C . LEU B 1 117 ? 9.039 11.852 5.477 1 98.75 117 LEU B C 1
ATOM 4178 O O . LEU B 1 117 ? 9.953 12.555 5.902 1 98.75 117 LEU B O 1
ATOM 4182 N N . LEU B 1 118 ? 8.07 12.328 4.742 1 98.62 118 LEU B N 1
ATOM 4183 C CA . LEU B 1 118 ? 8 13.75 4.402 1 98.62 118 LEU B CA 1
ATOM 4184 C C . LEU B 1 118 ? 7.602 14.578 5.617 1 98.62 118 LEU B C 1
ATOM 4186 O O . LEU B 1 118 ? 7.746 15.805 5.609 1 98.62 118 LEU B O 1
ATOM 4190 N N . ARG B 1 119 ? 7.168 13.938 6.66 1 98.62 119 ARG B N 1
ATOM 4191 C CA . ARG B 1 119 ? 6.719 14.625 7.867 1 98.62 119 ARG B CA 1
ATOM 4192 C C . ARG B 1 119 ? 7.738 14.484 8.992 1 98.62 119 ARG B C 1
ATOM 4194 O O . ARG B 1 119 ? 7.609 15.125 10.039 1 98.62 119 ARG B O 1
ATOM 4201 N N . HIS B 1 120 ? 8.75 13.625 8.75 1 98.69 120 HIS B N 1
ATOM 4202 C CA . HIS B 1 120 ? 9.781 13.469 9.766 1 98.69 120 HIS B CA 1
ATOM 4203 C C . HIS B 1 120 ? 10.562 14.758 9.969 1 98.69 120 HIS B C 1
ATOM 4205 O O . HIS B 1 120 ? 10.906 15.445 9.008 1 98.69 120 HIS B O 1
ATOM 4211 N N . GLY B 1 121 ? 10.883 15.055 11.211 1 97.94 121 GLY B N 1
ATOM 4212 C CA . GLY B 1 121 ? 11.555 16.297 11.578 1 97.94 121 GLY B CA 1
ATOM 4213 C C . GLY B 1 121 ? 10.695 17.203 12.422 1 97.94 121 GLY B C 1
ATOM 4214 O O . GLY B 1 121 ? 11.211 18.109 13.102 1 97.94 121 GLY B O 1
ATOM 4215 N N . ALA B 1 122 ? 9.367 17.047 12.32 1 98.69 122 ALA B N 1
ATOM 4216 C CA . ALA B 1 122 ? 8.477 17.781 13.227 1 98.69 122 ALA B CA 1
ATOM 4217 C C . ALA B 1 122 ? 8.68 17.328 14.672 1 98.69 122 ALA B C 1
ATOM 4219 O O . ALA B 1 122 ? 9.078 16.203 14.922 1 98.69 122 ALA B O 1
ATOM 4220 N N . ASP B 1 123 ? 8.367 18.219 15.547 1 98.44 123 ASP B N 1
ATOM 4221 C CA . ASP B 1 123 ? 8.508 17.891 16.969 1 98.44 123 ASP B CA 1
ATOM 4222 C C . ASP B 1 123 ? 7.465 16.859 17.391 1 98.44 123 ASP B C 1
ATOM 4224 O O . ASP B 1 123 ? 7.727 16.016 18.266 1 98.44 123 ASP B O 1
ATOM 4228 N N . VAL B 1 124 ? 6.289 17.016 16.797 1 98.75 124 VAL B N 1
ATOM 4229 C CA . VAL B 1 124 ? 5.176 16.125 17.094 1 98.75 124 VAL B CA 1
ATOM 4230 C C . VAL B 1 124 ? 4.496 15.695 15.789 1 98.75 124 VAL B C 1
ATOM 4232 O O . VAL B 1 124 ? 4.062 16.547 15.008 1 98.75 124 VAL B O 1
ATOM 4235 N N . VAL B 1 125 ? 4.496 14.43 15.547 1 98.81 125 VAL B N 1
ATOM 4236 C CA . VAL B 1 125 ? 3.709 13.844 14.469 1 98.81 125 VAL B CA 1
ATOM 4237 C C . VAL B 1 125 ? 2.523 13.078 15.055 1 98.81 125 VAL B C 1
ATOM 4239 O O . VAL B 1 125 ? 2.695 12 15.633 1 98.81 125 VAL B O 1
ATOM 4242 N N . LEU B 1 126 ? 1.371 13.641 14.875 1 98.56 126 LEU B N 1
ATOM 4243 C CA . LEU B 1 126 ? 0.169 13.07 15.477 1 98.56 126 LEU B CA 1
ATOM 4244 C C . LEU B 1 126 ? -0.282 11.828 14.711 1 98.56 126 LEU B C 1
ATOM 4246 O O . LEU B 1 126 ? -0.366 11.844 13.484 1 98.56 126 LEU B O 1
ATOM 4250 N N . ALA B 1 127 ? -0.496 10.758 15.414 1 97.75 127 ALA B N 1
ATOM 4251 C CA . ALA B 1 127 ? -1.122 9.539 14.898 1 97.75 127 ALA B CA 1
ATOM 4252 C C . ALA B 1 127 ? -2.576 9.445 15.344 1 97.75 127 ALA B C 1
ATOM 4254 O O . ALA B 1 127 ? -2.865 9.461 16.547 1 97.75 127 ALA B O 1
ATOM 4255 N N . ASN B 1 128 ? -3.453 9.242 14.43 1 95 128 ASN B N 1
ATOM 4256 C CA . ASN B 1 128 ? -4.879 9.359 14.711 1 95 128 ASN B CA 1
ATOM 4257 C C . ASN B 1 128 ? -5.41 8.117 15.414 1 95 128 ASN B C 1
ATOM 4259 O O . ASN B 1 128 ? -6.621 7.973 15.609 1 95 128 ASN B O 1
ATOM 4263 N N . SER B 1 129 ? -4.594 7.168 15.727 1 94.56 129 SER B N 1
ATOM 4264 C CA . SER B 1 129 ? -4.961 5.945 16.438 1 94.56 129 SER B CA 1
ATOM 4265 C C . SER B 1 129 ? -3.729 5.199 16.938 1 94.56 129 SER B C 1
ATOM 4267 O O . SER B 1 129 ? -2.604 5.523 16.547 1 94.56 129 SER B O 1
ATOM 4269 N N . ARG B 1 130 ? -3.986 4.27 17.781 1 94.88 130 ARG B N 1
ATOM 4270 C CA . ARG B 1 130 ? -2.91 3.387 18.219 1 94.88 130 ARG B CA 1
ATOM 4271 C C . ARG B 1 130 ? -2.32 2.619 17.047 1 94.88 130 ARG B C 1
ATOM 4273 O O . ARG B 1 130 ? -1.104 2.434 16.953 1 94.88 130 ARG B O 1
ATOM 4280 N N . HIS B 1 131 ? -3.217 2.16 16.141 1 95.69 131 HIS B N 1
ATOM 4281 C CA . HIS B 1 131 ? -2.783 1.476 14.922 1 95.69 131 HIS B CA 1
ATOM 4282 C C . HIS B 1 131 ? -1.819 2.34 14.117 1 95.69 131 HIS B C 1
ATOM 4284 O O . HIS B 1 131 ? -0.755 1.873 13.703 1 95.69 131 HIS B O 1
ATOM 4290 N N . ASP B 1 132 ? -2.141 3.551 13.969 1 96.81 132 ASP B N 1
ATOM 4291 C CA . ASP B 1 132 ? -1.291 4.477 13.227 1 96.81 132 ASP B CA 1
ATOM 4292 C C . ASP B 1 132 ? 0.019 4.734 13.969 1 96.81 132 ASP B C 1
ATOM 4294 O O . ASP B 1 132 ? 1.09 4.758 13.359 1 96.81 132 ASP B O 1
ATOM 4298 N N . ALA B 1 133 ? -0.082 4.957 15.242 1 97.81 133 ALA B N 1
ATOM 4299 C CA . ALA B 1 133 ? 1.115 5.246 16.031 1 97.81 133 ALA B CA 1
ATOM 4300 C C . ALA B 1 133 ? 2.148 4.133 15.883 1 97.81 133 ALA B C 1
ATOM 4302 O O . ALA B 1 133 ? 3.336 4.402 15.68 1 97.81 133 ALA B O 1
ATOM 4303 N N . GLU B 1 134 ? 1.683 2.941 15.961 1 97.69 134 GLU B N 1
ATOM 4304 C CA . GLU B 1 134 ? 2.574 1.793 15.828 1 97.69 134 GLU B CA 1
ATOM 4305 C C . GLU B 1 134 ? 3.211 1.742 14.445 1 97.69 134 GLU B C 1
ATOM 4307 O O . GLU B 1 134 ? 4.422 1.548 14.32 1 97.69 134 GLU B O 1
ATOM 4312 N N . ARG B 1 135 ? 2.439 1.943 13.469 1 97.62 135 ARG B N 1
ATOM 4313 C CA . ARG B 1 135 ? 2.932 1.901 12.094 1 97.62 135 ARG B CA 1
ATOM 4314 C C . ARG B 1 135 ? 3.902 3.047 11.828 1 97.62 135 ARG B C 1
ATOM 4316 O O . ARG B 1 135 ? 4.906 2.867 11.133 1 97.62 135 ARG B O 1
ATOM 4323 N N . PHE B 1 136 ? 3.562 4.238 12.344 1 98.69 136 PHE B N 1
ATOM 4324 C CA . PHE B 1 136 ? 4.43 5.391 12.148 1 98.69 136 PHE B CA 1
ATOM 4325 C C . PHE B 1 136 ? 5.801 5.152 12.773 1 98.69 136 PHE B C 1
ATOM 4327 O O . PHE B 1 136 ? 6.828 5.367 12.125 1 98.69 136 PHE B O 1
ATOM 4334 N N . ARG B 1 137 ? 5.809 4.684 13.977 1 98.75 137 ARG B N 1
ATOM 4335 C CA . ARG B 1 137 ? 7.07 4.418 14.664 1 98.75 137 ARG B CA 1
ATOM 4336 C C . ARG B 1 137 ? 7.891 3.371 13.922 1 98.75 137 ARG B C 1
ATOM 4338 O O . ARG B 1 137 ? 9.109 3.512 13.773 1 98.75 137 ARG B O 1
ATOM 4345 N N . ALA B 1 138 ? 7.223 2.393 13.422 1 98 138 ALA B N 1
ATOM 4346 C CA . ALA B 1 138 ? 7.914 1.335 12.688 1 98 138 ALA B CA 1
ATOM 4347 C C . ALA B 1 138 ? 8.609 1.892 11.453 1 98 138 ALA B C 1
ATOM 4349 O O . ALA B 1 138 ? 9.734 1.489 11.125 1 98 138 ALA B O 1
ATOM 4350 N N . VAL B 1 139 ? 7.945 2.789 10.766 1 98.44 139 VAL B N 1
ATOM 4351 C CA . VAL B 1 139 ? 8.531 3.377 9.57 1 98.44 139 VAL B CA 1
ATOM 4352 C C . VAL B 1 139 ? 9.766 4.195 9.945 1 98.44 139 VAL B C 1
ATOM 4354 O O . VAL B 1 139 ? 10.836 4.027 9.352 1 98.44 139 VAL B O 1
ATOM 4357 N N . TYR B 1 140 ? 9.625 5.082 10.961 1 98.75 140 TYR B N 1
ATOM 4358 C CA . TYR B 1 140 ? 10.758 5.914 11.359 1 98.75 140 TYR B CA 1
ATOM 4359 C C . TYR B 1 140 ? 11.914 5.059 11.867 1 98.75 140 TYR B C 1
ATOM 4361 O O . TYR B 1 140 ? 13.055 5.215 11.422 1 98.75 140 TYR B O 1
ATOM 4369 N N . GLU B 1 141 ? 11.625 4.113 12.695 1 98.31 141 GLU B N 1
ATOM 4370 C CA . GLU B 1 141 ? 12.656 3.219 13.203 1 98.31 141 GLU B CA 1
ATOM 4371 C C . GLU B 1 141 ? 13.281 2.4 12.078 1 98.31 141 GLU B C 1
ATOM 4373 O O . GLU B 1 141 ? 14.477 2.098 12.117 1 98.31 141 GLU B O 1
ATOM 4378 N N . GLY B 1 142 ? 12.477 2.08 11.133 1 97.75 142 GLY B N 1
ATOM 4379 C CA . GLY B 1 142 ? 12.93 1.271 10.008 1 97.75 142 GLY B CA 1
ATOM 4380 C C . GLY B 1 142 ? 14 1.949 9.18 1 97.75 142 GLY B C 1
ATOM 4381 O O . GLY B 1 142 ? 14.773 1.28 8.492 1 97.75 142 GLY B O 1
ATOM 4382 N N . VAL B 1 143 ? 14.023 3.242 9.211 1 97.94 143 VAL B N 1
ATOM 4383 C CA . VAL B 1 143 ? 15.047 3.959 8.461 1 97.94 143 VAL B CA 1
ATOM 4384 C C . VAL B 1 143 ? 16.109 4.48 9.414 1 97.94 143 VAL B C 1
ATOM 4386 O O . VAL B 1 143 ? 16.984 5.258 9.016 1 97.94 143 VAL B O 1
ATOM 4389 N N . GLY B 1 144 ? 16.016 4.133 10.68 1 96.5 144 GLY B N 1
ATOM 4390 C CA . GLY B 1 144 ? 16.984 4.543 11.68 1 96.5 144 GLY B CA 1
ATOM 4391 C C . GLY B 1 144 ? 16.766 5.957 12.18 1 96.5 144 GLY B C 1
ATOM 4392 O O . GLY B 1 144 ? 17.688 6.598 12.68 1 96.5 144 GLY B O 1
ATOM 4393 N N . ALA B 1 145 ? 15.609 6.504 11.977 1 97.81 145 ALA B N 1
ATOM 4394 C CA . ALA B 1 145 ? 15.281 7.852 12.422 1 97.81 145 ALA B CA 1
ATOM 4395 C C . ALA B 1 145 ? 14.562 7.824 13.773 1 97.81 145 ALA B C 1
ATOM 4397 O O . ALA B 1 145 ? 13.891 6.844 14.102 1 97.81 145 ALA B O 1
ATOM 4398 N N . PRO B 1 146 ? 14.727 8.898 14.555 1 97.69 146 PRO B N 1
ATOM 4399 C CA . PRO B 1 146 ? 14 8.953 15.828 1 97.69 146 PRO B CA 1
ATOM 4400 C C . PRO B 1 146 ? 12.484 8.938 15.641 1 97.69 146 PRO B C 1
ATOM 4402 O O . PRO B 1 146 ? 11.961 9.547 14.703 1 97.69 146 PRO B O 1
ATOM 4405 N N . ALA B 1 147 ? 11.836 8.195 16.5 1 98.38 147 ALA B N 1
ATOM 4406 C CA . ALA B 1 147 ? 10.383 8.047 16.391 1 98.38 147 ALA B CA 1
ATOM 4407 C C . ALA B 1 147 ? 9.672 8.633 17.609 1 98.38 147 ALA B C 1
ATOM 4409 O O . ALA B 1 147 ? 8.461 8.492 17.75 1 98.38 147 ALA B O 1
ATOM 4410 N N . ASP B 1 148 ? 10.336 9.305 18.453 1 97 148 ASP B N 1
ATOM 4411 C CA . ASP B 1 148 ? 9.797 9.773 19.734 1 97 148 ASP B CA 1
ATOM 4412 C C . ASP B 1 148 ? 8.75 10.859 19.516 1 97 148 ASP B C 1
ATOM 4414 O O . ASP B 1 148 ? 7.918 11.117 20.391 1 97 148 ASP B O 1
ATOM 4418 N N . GLY B 1 149 ? 8.812 11.516 18.391 1 97.75 149 GLY B N 1
ATOM 4419 C CA . GLY B 1 149 ? 7.859 12.57 18.109 1 97.75 149 GLY B CA 1
ATOM 4420 C C . GLY B 1 149 ? 6.477 12.047 17.766 1 97.75 149 GLY B C 1
ATOM 4421 O O . GLY B 1 149 ? 5.504 12.805 17.781 1 97.75 149 GLY B O 1
ATOM 4422 N N . VAL B 1 150 ? 6.375 10.758 17.375 1 98.75 150 VAL B N 1
ATOM 4423 C CA . VAL B 1 150 ? 5.074 10.172 17.062 1 98.75 150 VAL B CA 1
ATOM 4424 C C . VAL B 1 150 ? 4.207 10.133 18.328 1 98.75 150 VAL B C 1
ATOM 4426 O O . VAL B 1 150 ? 4.602 9.555 19.344 1 98.75 150 VAL B O 1
ATOM 4429 N N . THR B 1 151 ? 3.068 10.758 18.281 1 98.56 151 THR B N 1
ATOM 4430 C CA . THR B 1 151 ? 2.201 10.875 19.438 1 98.56 151 THR B CA 1
ATOM 4431 C C . THR B 1 151 ? 0.781 10.43 19.109 1 98.56 151 THR B C 1
ATOM 4433 O O . THR B 1 151 ? 0.141 10.984 18.219 1 98.56 151 THR B O 1
ATOM 4436 N N . GLU B 1 152 ? 0.333 9.445 19.828 1 96.69 152 GLU B N 1
ATOM 4437 C CA . GLU B 1 152 ? -1.002 8.891 19.625 1 96.69 152 GLU B CA 1
ATOM 4438 C C . GLU B 1 152 ? -2.082 9.875 20.047 1 96.69 152 GLU B C 1
ATOM 4440 O O . GLU B 1 152 ? -1.982 10.484 21.125 1 96.69 152 GLU B O 1
ATOM 4445 N N . CYS B 1 153 ? -3.068 10.039 19.25 1 95.31 153 CYS B N 1
ATOM 4446 C CA . CYS B 1 153 ? -4.309 10.742 19.562 1 95.31 153 CYS B CA 1
ATOM 4447 C C . CYS B 1 153 ? -5.488 10.109 18.828 1 95.31 153 CYS B C 1
ATOM 4449 O O . 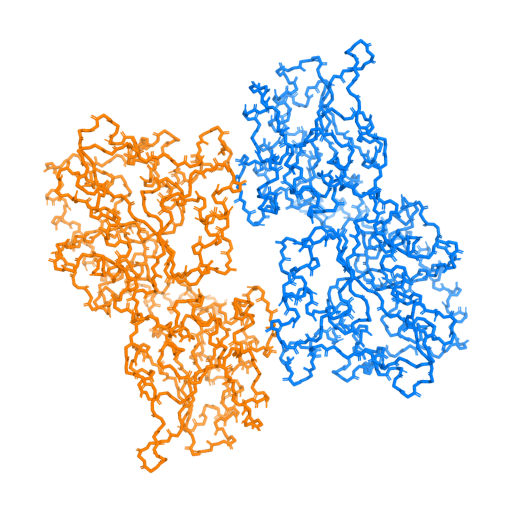CYS B 1 153 ? -5.566 8.891 18.703 1 95.31 153 CYS B O 1
ATOM 4451 N N . ALA B 1 154 ? -6.461 10.852 18.438 1 93.5 154 ALA B N 1
ATOM 4452 C CA . ALA B 1 154 ? -7.629 10.406 17.688 1 93.5 154 ALA B CA 1
ATOM 4453 C C . ALA B 1 154 ? -7.969 11.398 16.578 1 93.5 154 ALA B C 1
ATOM 4455 O O . ALA B 1 154 ? -7.367 12.469 16.484 1 93.5 154 ALA B O 1
ATOM 4456 N N . LEU B 1 155 ? -8.844 10.938 15.719 1 93.62 155 LEU B N 1
ATOM 4457 C CA . LEU B 1 155 ? -9.375 11.898 14.758 1 93.62 155 LEU B CA 1
ATOM 4458 C C . LEU B 1 155 ? -10.102 13.039 15.461 1 93.62 155 LEU B C 1
ATOM 4460 O O . LEU B 1 155 ? -10.93 12.797 16.344 1 93.62 155 LEU B O 1
ATOM 4464 N N . PRO B 1 156 ? -9.836 14.25 15.07 1 92.62 156 PRO B N 1
ATOM 4465 C CA . PRO B 1 156 ? -10.32 15.375 15.883 1 92.62 156 PRO B CA 1
ATOM 4466 C C . PRO B 1 156 ? -11.797 15.68 15.641 1 92.62 156 PRO B C 1
ATOM 4468 O O . PRO B 1 156 ? -12.398 16.469 16.375 1 92.62 156 PRO B O 1
ATOM 4471 N N . PHE B 1 157 ? -12.43 15.062 14.672 1 88.56 157 PHE B N 1
ATOM 4472 C CA . PHE B 1 157 ? -13.789 15.453 14.328 1 88.56 157 PHE B CA 1
ATOM 4473 C C . PHE B 1 157 ? -14.789 14.406 14.805 1 88.56 157 PHE B C 1
ATOM 4475 O O . PHE B 1 157 ? -15.984 14.5 14.508 1 88.56 157 PHE B O 1
ATOM 4482 N N . LEU B 1 158 ? -14.289 13.367 15.516 1 91.19 158 LEU B N 1
ATOM 4483 C CA . LEU B 1 158 ? -15.219 12.375 16.047 1 91.19 158 LEU B CA 1
ATOM 4484 C C . LEU B 1 158 ? -16.125 12.984 17.109 1 91.19 158 LEU B C 1
ATOM 4486 O O . LEU B 1 158 ? -15.68 13.805 17.906 1 91.19 158 LEU B O 1
ATOM 4490 N N . GLY B 1 159 ? -17.391 12.602 17.062 1 88.31 159 GLY B N 1
ATOM 4491 C CA . GLY B 1 159 ? -18.375 13.102 18.016 1 88.31 159 GLY B CA 1
ATOM 4492 C C . GLY B 1 159 ? -19.797 12.734 17.641 1 88.31 159 GLY B C 1
ATOM 4493 O O . GLY B 1 159 ? -20.031 11.789 16.875 1 88.31 159 GLY B O 1
ATOM 4494 N N . GLY B 1 160 ? -20.672 13.414 18.375 1 88 160 GLY B N 1
ATOM 4495 C CA . GLY B 1 160 ? -22.094 13.164 18.125 1 88 160 GLY B CA 1
ATOM 4496 C C . GLY B 1 160 ? -22.703 12.188 19.125 1 88 160 GLY B C 1
ATOM 4497 O O . GLY B 1 160 ? -21.969 11.508 19.859 1 88 160 GLY B O 1
ATOM 4498 N N . ARG B 1 161 ? -24.062 12.109 19.047 1 90.19 161 ARG B N 1
ATOM 4499 C CA . ARG B 1 161 ? -24.797 11.242 19.953 1 90.19 161 ARG B CA 1
ATOM 4500 C C . ARG B 1 161 ? -24.703 9.781 19.516 1 90.19 161 ARG B C 1
ATOM 4502 O O . ARG B 1 161 ? -24.719 9.477 18.328 1 90.19 161 ARG B O 1
ATOM 4509 N N . PRO B 1 162 ? -24.547 8.945 20.516 1 92.06 162 PRO B N 1
ATOM 4510 C CA . PRO B 1 162 ? -24.562 7.52 20.172 1 92.06 162 PRO B CA 1
ATOM 4511 C C . PRO B 1 162 ? -25.844 7.098 19.453 1 92.06 162 PRO B C 1
ATOM 4513 O O . PRO B 1 162 ? -26.922 7.629 19.75 1 92.06 162 PRO B O 1
ATOM 4516 N N . TYR B 1 163 ? -25.688 6.184 18.625 1 93.75 163 TYR B N 1
ATOM 4517 C CA . TYR B 1 163 ? -26.797 5.645 17.844 1 93.75 163 TYR B CA 1
ATOM 4518 C C . TYR B 1 163 ? -27.797 4.918 18.75 1 93.75 163 TYR B C 1
ATOM 4520 O O . TY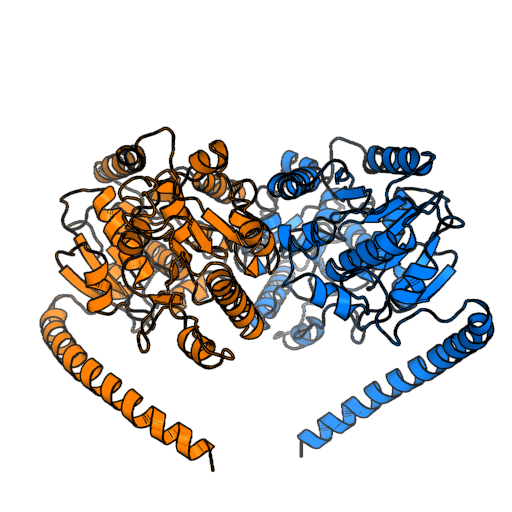R B 1 163 ? -27.406 4.09 19.578 1 93.75 163 TYR B O 1
ATOM 4528 N N . GLU B 1 164 ? -29.031 5.266 18.625 1 92.06 164 GLU B N 1
ATOM 4529 C CA . GLU B 1 164 ? -30.188 4.582 19.219 1 92.06 164 GLU B CA 1
ATOM 4530 C C . GLU B 1 164 ? -31.25 4.285 18.172 1 92.06 164 GLU B C 1
ATOM 4532 O O . GLU B 1 164 ? -31.766 5.203 17.531 1 92.06 164 GLU B O 1
ATOM 4537 N N . PRO B 1 165 ? -31.531 2.988 18.016 1 90.25 165 PRO B N 1
ATOM 4538 C CA . PRO B 1 165 ? -32.594 2.678 17.047 1 90.25 165 PRO B CA 1
ATOM 4539 C C . PRO B 1 165 ? -33.906 3.355 17.375 1 90.25 165 PRO B C 1
ATOM 4541 O O . PRO B 1 165 ? -34.312 3.422 18.547 1 90.25 165 PRO B O 1
ATOM 4544 N N . ALA B 1 166 ? -34.531 3.898 16.391 1 87.88 166 ALA B N 1
ATOM 4545 C CA . ALA B 1 166 ? -35.812 4.531 16.562 1 87.88 166 ALA B CA 1
ATOM 4546 C C . ALA B 1 166 ? -36.938 3.621 16.078 1 87.88 166 ALA B C 1
ATOM 4548 O O . ALA B 1 166 ? -36.781 2.904 15.086 1 87.88 166 ALA B O 1
ATOM 4549 N N . PRO B 1 167 ? -38.094 3.727 16.844 1 87.81 167 PRO B N 1
ATOM 4550 C CA . PRO B 1 167 ? -39.25 3.021 16.312 1 87.81 167 PRO B CA 1
ATOM 4551 C C . PRO B 1 167 ? -39.656 3.516 14.922 1 87.81 167 PRO B C 1
ATOM 4553 O O . PRO B 1 167 ? -39.531 4.707 14.625 1 87.81 167 PRO B O 1
ATOM 4556 N N . ARG B 1 168 ? -40.125 2.639 14.164 1 87 168 ARG B N 1
ATOM 4557 C CA . ARG B 1 168 ? -40.469 2.916 12.766 1 87 168 ARG B CA 1
ATOM 4558 C C . ARG B 1 168 ? -41.594 3.934 12.648 1 87 168 ARG B C 1
ATOM 4560 O O . ARG B 1 168 ? -41.688 4.629 11.641 1 87 168 ARG B O 1
ATOM 4567 N N . GLU B 1 169 ? -42.344 4.039 13.711 1 88.5 169 GLU B N 1
ATOM 4568 C CA . GLU B 1 169 ? -43.438 5.004 13.742 1 88.5 169 GLU B CA 1
ATOM 4569 C C . GLU B 1 169 ? -42.906 6.43 13.852 1 88.5 169 GLU B C 1
ATOM 4571 O O . GLU B 1 169 ? -43.562 7.379 13.438 1 88.5 169 GLU B O 1
ATOM 4576 N N . VAL B 1 170 ? -41.75 6.535 14.359 1 87.62 170 VAL B N 1
ATOM 4577 C CA . VAL B 1 170 ? -41.156 7.848 14.562 1 87.62 170 VAL B CA 1
ATOM 4578 C C . VAL B 1 170 ? -40.438 8.297 13.289 1 87.62 170 VAL B C 1
ATOM 4580 O O . VAL B 1 170 ? -40.594 9.43 12.836 1 87.62 170 VAL B O 1
ATOM 4583 N N . ARG B 1 171 ? -39.656 7.387 12.781 1 90.44 171 ARG B N 1
ATOM 4584 C CA . ARG B 1 171 ? -38.969 7.672 11.523 1 90.44 171 ARG B CA 1
ATOM 4585 C C . ARG B 1 171 ? -38.594 6.379 10.797 1 90.44 171 ARG B C 1
ATOM 4587 O O . ARG B 1 171 ? -38.406 5.34 11.43 1 90.44 171 ARG B O 1
ATOM 4594 N N . PRO B 1 172 ? -38.531 6.457 9.555 1 95.19 172 PRO B N 1
ATOM 4595 C CA . PRO B 1 172 ? -38.156 5.27 8.789 1 95.19 172 PRO B CA 1
ATOM 4596 C C . PRO B 1 172 ? -36.719 4.832 9.047 1 95.19 172 PRO B C 1
ATOM 4598 O O . PRO B 1 172 ? -35.875 5.648 9.453 1 95.19 172 PRO B O 1
ATOM 4601 N N . TYR B 1 173 ? -36.5 3.5 8.914 1 96.81 173 TYR B N 1
ATOM 4602 C CA . TYR B 1 173 ? -35.125 3.002 8.875 1 96.81 173 TYR B CA 1
ATOM 4603 C C . TYR B 1 173 ? -34.344 3.658 7.746 1 96.81 173 TYR B C 1
ATOM 4605 O O . TYR B 1 173 ? -34.75 3.6 6.582 1 96.81 173 TYR B O 1
ATOM 4613 N N . THR B 1 174 ? -33.25 4.305 8.062 1 98.12 174 THR B N 1
ATOM 4614 C CA . THR B 1 174 ? -32.562 5.121 7.082 1 98.12 174 THR B CA 1
ATOM 4615 C C . THR B 1 174 ? -31.188 4.52 6.762 1 98.12 174 THR B C 1
ATOM 4617 O O . THR B 1 174 ? -30.359 4.344 7.656 1 98.12 174 THR B O 1
ATOM 4620 N N . VAL B 1 175 ? -30.984 4.207 5.477 1 98.5 175 VAL B N 1
ATOM 4621 C CA . VAL B 1 175 ? -29.703 3.74 4.953 1 98.5 175 VAL B CA 1
ATOM 4622 C C . VAL B 1 175 ? -28.984 4.887 4.234 1 98.5 175 VAL B C 1
ATOM 4624 O O . VAL B 1 175 ? -29.547 5.512 3.336 1 98.5 175 VAL B O 1
ATOM 4627 N N . VAL B 1 176 ? -27.781 5.148 4.66 1 98.56 176 VAL B N 1
ATOM 4628 C CA . VAL B 1 176 ? -27.016 6.227 4.039 1 98.56 176 VAL B CA 1
ATOM 4629 C C . VAL B 1 176 ? -25.828 5.648 3.283 1 98.56 176 VAL B C 1
ATOM 4631 O O . VAL B 1 176 ? -24.984 4.953 3.867 1 98.56 176 VAL B O 1
ATOM 4634 N N . PHE B 1 177 ? -25.781 5.883 2.014 1 98.44 177 PHE B N 1
ATOM 4635 C CA . PHE B 1 177 ? -24.578 5.613 1.224 1 98.44 177 PHE B CA 1
ATOM 4636 C C . PHE B 1 177 ? -23.672 6.836 1.178 1 98.44 177 PHE B C 1
ATOM 4638 O O . PHE B 1 177 ? -23.969 7.812 0.486 1 98.44 177 PHE B O 1
ATOM 4645 N N . ALA B 1 178 ? -22.562 6.746 1.953 1 97.31 178 ALA B N 1
ATOM 4646 C CA . ALA B 1 178 ? -21.594 7.832 1.947 1 97.31 178 ALA B CA 1
ATOM 4647 C C . ALA B 1 178 ? -20.641 7.707 0.755 1 97.31 178 ALA B C 1
ATOM 4649 O O . ALA B 1 178 ? -19.656 6.973 0.811 1 97.31 178 ALA B O 1
ATOM 4650 N N . ALA B 1 179 ? -20.938 8.539 -0.237 1 94.38 179 ALA B N 1
ATOM 4651 C CA . ALA B 1 179 ? -20.156 8.477 -1.477 1 94.38 179 ALA B CA 1
ATOM 4652 C C . ALA B 1 179 ? -18.844 9.25 -1.345 1 94.38 179 ALA B C 1
ATOM 4654 O O . ALA B 1 179 ? -18.75 10.18 -0.543 1 94.38 179 ALA B O 1
ATOM 4655 N N . GLN B 1 180 ? -17.844 8.789 -2.09 1 89.38 180 GLN B N 1
ATOM 4656 C CA . GLN B 1 180 ? -16.547 9.445 -2.152 1 89.38 180 GLN B CA 1
ATOM 4657 C C . GLN B 1 180 ? -16.297 10.031 -3.539 1 89.38 180 GLN B C 1
ATOM 4659 O O . GLN B 1 180 ? -16.766 9.492 -4.543 1 89.38 180 GLN B O 1
ATOM 4664 N N . PRO B 1 181 ? -15.602 11.094 -3.568 1 82.62 181 PRO B N 1
ATOM 4665 C CA . PRO B 1 181 ? -15.367 11.719 -4.871 1 82.62 181 PRO B CA 1
ATOM 4666 C C . PRO B 1 181 ? -14.516 10.852 -5.797 1 82.62 181 PRO B C 1
ATOM 4668 O O . PRO B 1 181 ? -14.742 10.82 -7.008 1 82.62 181 PRO B O 1
ATOM 4671 N N . SER B 1 182 ? -13.562 10.094 -5.254 1 86.19 182 SER B N 1
ATOM 4672 C CA . SER B 1 182 ? -12.578 9.469 -6.121 1 86.19 182 SER B CA 1
ATOM 4673 C C . SER B 1 182 ? -12.68 7.949 -6.07 1 86.19 182 SER B C 1
ATOM 4675 O O . SER B 1 182 ? -11.945 7.246 -6.773 1 86.19 182 SER B O 1
ATOM 4677 N N . VAL B 1 183 ? -13.617 7.449 -5.254 1 92.75 183 VAL B N 1
ATOM 4678 C CA . VAL B 1 183 ? -13.68 6 -5.082 1 92.75 183 VAL B CA 1
ATOM 4679 C C . VAL B 1 183 ? -15.133 5.535 -5.133 1 92.75 183 VAL B C 1
ATOM 4681 O O . VAL B 1 183 ? -15.961 5.988 -4.344 1 92.75 183 VAL B O 1
ATOM 4684 N N . PRO B 1 184 ? -15.469 4.676 -5.988 1 95.5 184 PRO B N 1
ATOM 4685 C CA . PRO B 1 184 ? -14.609 4.207 -7.078 1 95.5 184 PRO B CA 1
ATOM 4686 C C . PRO B 1 184 ? -14.43 5.254 -8.172 1 95.5 184 PRO B C 1
ATOM 4688 O O . PRO B 1 184 ? -15.203 6.211 -8.258 1 95.5 184 PRO B O 1
ATOM 4691 N N . GLU B 1 185 ? -13.445 5.047 -9.016 1 93.5 185 GLU B N 1
ATOM 4692 C CA . GLU B 1 185 ? -13.086 6.062 -10.008 1 93.5 185 GLU B CA 1
ATOM 4693 C C . GLU B 1 185 ? -13.906 5.902 -11.281 1 93.5 185 GLU B C 1
ATOM 4695 O O . GLU B 1 185 ? -14.336 6.891 -11.883 1 93.5 185 GLU B O 1
ATOM 4700 N N . SER B 1 186 ? -14.141 4.703 -11.703 1 93.75 186 SER B N 1
ATOM 4701 C CA . SER B 1 186 ? -14.719 4.48 -13.023 1 93.75 186 SER B CA 1
ATOM 4702 C C . SER B 1 186 ? -16.219 4.773 -13.039 1 93.75 186 SER B C 1
ATOM 4704 O O . SER B 1 186 ? -16.906 4.543 -12.039 1 93.75 186 SER B O 1
ATOM 4706 N N . ARG B 1 187 ? -16.672 5.27 -14.148 1 94.75 187 ARG B N 1
ATOM 4707 C CA . ARG B 1 187 ? -18.094 5.543 -14.352 1 94.75 187 ARG B CA 1
ATOM 4708 C C . ARG B 1 187 ? -18.938 4.289 -14.125 1 94.75 187 ARG B C 1
ATOM 4710 O O . ARG B 1 187 ? -19.969 4.34 -13.469 1 94.75 187 ARG B O 1
ATOM 4717 N N . ALA B 1 188 ? -18.484 3.176 -14.617 1 95.38 188 ALA B N 1
ATOM 4718 C CA . ALA B 1 188 ? -19.219 1.915 -14.531 1 95.38 188 ALA B CA 1
ATOM 4719 C C . ALA B 1 188 ? -19.391 1.48 -13.078 1 95.38 188 ALA B C 1
ATOM 4721 O O . ALA B 1 188 ? -20.469 1.07 -12.672 1 95.38 188 ALA B O 1
ATOM 4722 N N . ASP B 1 189 ? -18.344 1.58 -12.328 1 97 189 ASP B N 1
ATOM 4723 C CA . ASP B 1 189 ? -18.406 1.18 -10.93 1 97 189 ASP B CA 1
ATOM 4724 C C . ASP B 1 189 ? -19.312 2.111 -10.125 1 97 189 ASP B C 1
ATOM 4726 O O . ASP B 1 189 ? -20.062 1.661 -9.258 1 97 189 ASP B O 1
ATOM 4730 N N . ARG B 1 190 ? -19.219 3.367 -10.352 1 96.69 190 ARG B N 1
ATOM 4731 C CA . ARG B 1 190 ? -20.078 4.34 -9.672 1 96.69 190 ARG B CA 1
ATOM 4732 C C . ARG B 1 190 ? -21.547 4.105 -10 1 96.69 190 ARG B C 1
ATOM 4734 O O . ARG B 1 190 ? -22.406 4.148 -9.117 1 96.69 190 ARG B O 1
ATOM 4741 N N . LEU B 1 191 ? -21.812 3.846 -11.281 1 96.19 191 LEU B N 1
ATOM 4742 C CA . LEU B 1 191 ? -23.172 3.537 -11.688 1 96.19 191 LEU B CA 1
ATOM 4743 C C . LEU B 1 191 ? -23.656 2.254 -11.031 1 96.19 191 LEU B C 1
ATOM 4745 O O . LEU B 1 191 ? -24.828 2.162 -10.633 1 96.19 191 LEU B O 1
ATOM 4749 N N . TYR B 1 192 ? -22.812 1.271 -10.922 1 96.75 192 TYR B N 1
ATOM 4750 C CA . TYR B 1 192 ? -23.156 0.032 -10.234 1 96.75 192 TYR B CA 1
ATOM 4751 C C . TYR B 1 192 ? -23.625 0.31 -8.812 1 96.75 192 TYR B C 1
ATOM 4753 O O . TYR B 1 192 ? -24.672 -0.179 -8.383 1 96.75 192 TYR B O 1
ATOM 4761 N N . LEU B 1 193 ? -22.875 1.076 -8.07 1 97.62 193 LEU B N 1
ATOM 4762 C CA . LEU B 1 193 ? -23.203 1.361 -6.676 1 97.62 193 LEU B CA 1
ATOM 4763 C C . LEU B 1 193 ? -24.5 2.148 -6.574 1 97.62 193 LEU B C 1
ATOM 4765 O O . LEU B 1 193 ? -25.312 1.9 -5.68 1 97.62 193 LEU B O 1
ATOM 4769 N N . LEU B 1 194 ? -24.656 3.09 -7.5 1 97.19 194 LEU B N 1
ATOM 4770 C CA . LEU B 1 194 ? -25.891 3.854 -7.535 1 97.19 194 LEU B CA 1
ATOM 4771 C C . LEU B 1 194 ? -27.094 2.939 -7.789 1 97.19 194 LEU B C 1
ATOM 4773 O O . LEU B 1 194 ? -28.125 3.057 -7.121 1 97.19 194 LEU B O 1
ATOM 4777 N N . ARG B 1 195 ? -26.922 2.035 -8.727 1 97.38 195 ARG B N 1
ATOM 4778 C CA . ARG B 1 195 ? -27.984 1.08 -9.047 1 97.38 195 ARG B CA 1
ATOM 4779 C C . ARG B 1 195 ? -28.297 0.2 -7.84 1 97.38 195 ARG B C 1
ATOM 4781 O O . ARG B 1 195 ? -29.469 -0.101 -7.578 1 97.38 195 ARG B O 1
ATOM 4788 N N . ARG B 1 196 ? -27.328 -0.214 -7.117 1 97.69 196 ARG B N 1
ATOM 4789 C CA . ARG B 1 196 ? -27.531 -1.062 -5.945 1 97.69 196 ARG B CA 1
ATOM 4790 C C . ARG B 1 196 ? -28.281 -0.306 -4.848 1 97.69 196 ARG B C 1
ATOM 4792 O O . ARG B 1 196 ? -29.188 -0.849 -4.223 1 97.69 196 ARG B O 1
ATOM 4799 N N . ALA B 1 197 ? -27.875 0.957 -4.594 1 98.06 197 ALA B N 1
ATOM 4800 C CA . ALA B 1 197 ? -28.562 1.771 -3.604 1 98.06 197 ALA B CA 1
ATOM 4801 C C . ALA B 1 197 ? -30.031 1.973 -3.988 1 98.06 197 ALA B C 1
ATOM 4803 O O . ALA B 1 197 ? -30.922 1.795 -3.158 1 98.06 197 ALA B O 1
ATOM 4804 N N . ALA B 1 198 ? -30.25 2.303 -5.23 1 97.88 198 ALA B N 1
ATOM 4805 C CA . ALA B 1 198 ? -31.609 2.484 -5.734 1 97.88 198 ALA B CA 1
ATOM 4806 C C . ALA B 1 198 ? -32.406 1.181 -5.656 1 97.88 198 ALA B C 1
ATOM 4808 O O . ALA B 1 198 ? -33.594 1.186 -5.312 1 97.88 198 ALA B O 1
ATOM 4809 N N . GLY B 1 199 ? -31.734 0.122 -6.051 1 97.44 199 GLY B N 1
ATOM 4810 C CA . GLY B 1 199 ? -32.344 -1.185 -5.961 1 97.44 199 GLY B CA 1
ATOM 4811 C C . GLY B 1 199 ? -32.781 -1.552 -4.547 1 97.44 199 GLY B C 1
ATOM 4812 O O . GLY B 1 199 ? -33.844 -2.105 -4.336 1 97.44 199 GLY B O 1
ATOM 4813 N N . HIS B 1 200 ? -31.938 -1.251 -3.6 1 98.12 200 HIS B N 1
ATOM 4814 C CA . HIS B 1 200 ? -32.281 -1.465 -2.197 1 98.12 200 HIS B CA 1
ATOM 4815 C C . HIS B 1 200 ? -33.5 -0.671 -1.803 1 98.12 200 HIS B C 1
ATOM 4817 O O . HIS B 1 200 ? -34.406 -1.199 -1.134 1 98.12 200 HIS B O 1
ATOM 4823 N N . ALA B 1 201 ? -33.562 0.556 -2.188 1 98.12 201 ALA B N 1
ATOM 4824 C CA . ALA B 1 201 ? -34.719 1.407 -1.9 1 98.12 201 ALA B CA 1
ATOM 4825 C C . ALA B 1 201 ? -36 0.813 -2.48 1 98.12 201 ALA B C 1
ATOM 4827 O O . ALA B 1 201 ? -37.031 0.786 -1.813 1 98.12 201 ALA B O 1
ATOM 4828 N N . ARG B 1 202 ? -35.938 0.363 -3.721 1 97.44 202 ARG B N 1
ATOM 4829 C CA . ARG B 1 202 ? -37.094 -0.224 -4.379 1 97.44 202 ARG B CA 1
ATOM 4830 C C . ARG B 1 202 ? -37.562 -1.476 -3.645 1 97.44 202 ARG B C 1
ATOM 4832 O O . ARG B 1 202 ? -38.781 -1.718 -3.525 1 97.44 202 ARG B O 1
ATOM 4839 N N . ALA B 1 203 ? -36.656 -2.197 -3.156 1 97 203 ALA B N 1
ATOM 4840 C CA . ALA B 1 203 ? -36.969 -3.443 -2.465 1 97 203 ALA B CA 1
ATOM 4841 C C . ALA B 1 203 ? -37.531 -3.172 -1.076 1 97 203 ALA B C 1
ATOM 4843 O O . ALA B 1 203 ? -38.188 -4.027 -0.492 1 97 203 ALA B O 1
ATOM 4844 N N . HIS B 1 204 ? -37.281 -1.979 -0.545 1 96.88 204 HIS B N 1
ATOM 4845 C CA . HIS B 1 204 ? -37.719 -1.62 0.797 1 96.88 204 HIS B CA 1
ATOM 4846 C C . HIS B 1 204 ? -38.406 -0.253 0.807 1 96.88 204 HIS B C 1
ATOM 4848 O O . HIS B 1 204 ? -37.844 0.708 1.359 1 96.88 204 HIS B O 1
ATOM 4854 N N . PRO B 1 205 ? -39.594 -0.155 0.384 1 95.69 205 PRO B N 1
ATOM 4855 C CA . PRO B 1 205 ? -40.281 1.141 0.232 1 95.69 205 PRO B CA 1
ATOM 4856 C C . PRO B 1 205 ? -40.469 1.858 1.563 1 95.69 205 PRO B C 1
ATOM 4858 O O . PRO B 1 205 ? -40.688 3.076 1.589 1 95.69 205 PRO B O 1
ATOM 4861 N N . GLY B 1 206 ? -40.438 1.126 2.652 1 95.31 206 GLY B N 1
ATOM 4862 C CA . GLY B 1 206 ? -40.594 1.729 3.963 1 95.31 206 GLY B CA 1
ATOM 4863 C C . GLY B 1 206 ? -39.344 2.334 4.523 1 95.31 206 GLY B C 1
ATOM 4864 O O . GLY B 1 206 ? -39.344 2.961 5.586 1 95.31 206 GLY B O 1
ATOM 4865 N N . ARG B 1 207 ? -38.219 2.188 3.838 1 96.88 207 ARG B N 1
ATOM 4866 C CA . ARG B 1 207 ? -36.906 2.727 4.262 1 96.88 207 ARG B CA 1
ATOM 4867 C C . ARG B 1 207 ? -36.594 4.016 3.514 1 96.88 207 ARG B C 1
ATOM 4869 O O . ARG B 1 207 ? -37.156 4.289 2.457 1 96.88 207 ARG B O 1
ATOM 4876 N N . ASP B 1 208 ? -35.781 4.82 4.125 1 97.88 208 ASP B N 1
ATOM 4877 C CA . ASP B 1 208 ? -35.156 5.926 3.42 1 97.88 208 ASP B CA 1
ATOM 4878 C C . ASP B 1 208 ? -33.719 5.566 3.014 1 97.88 208 ASP B C 1
ATOM 4880 O O . ASP B 1 208 ? -32.969 4.996 3.809 1 97.88 208 ASP B O 1
ATOM 4884 N N . VAL B 1 209 ? -33.438 5.844 1.785 1 98.56 209 VAL B N 1
ATOM 4885 C CA . VAL B 1 209 ? -32.062 5.648 1.299 1 98.56 209 VAL B CA 1
ATOM 4886 C C . VAL B 1 209 ? -31.469 6.988 0.872 1 98.56 209 VAL B C 1
ATOM 4888 O O . VAL B 1 209 ? -31.953 7.609 -0.083 1 98.56 209 VAL B O 1
ATOM 4891 N N . LEU B 1 210 ? -30.453 7.418 1.597 1 98.31 210 LEU B N 1
ATOM 4892 C CA . LEU B 1 210 ? -29.812 8.703 1.329 1 98.31 210 LEU B CA 1
ATOM 4893 C C . LEU B 1 210 ? -28.438 8.508 0.701 1 98.31 210 LEU B C 1
ATOM 4895 O O . LEU B 1 210 ? -27.625 7.723 1.2 1 98.31 210 LEU B O 1
ATOM 4899 N N . ILE B 1 211 ? -28.203 9.18 -0.379 1 97.75 211 ILE B N 1
ATOM 4900 C CA . ILE B 1 211 ? -26.875 9.234 -0.987 1 97.75 211 ILE B CA 1
ATOM 4901 C C . ILE B 1 211 ? -26.172 10.539 -0.599 1 97.75 211 ILE B C 1
ATOM 4903 O O . ILE B 1 211 ? -26.516 11.602 -1.118 1 97.75 211 ILE B O 1
ATOM 4907 N N . LYS B 1 212 ? -25.266 10.375 0.272 1 96.12 212 LYS B N 1
ATOM 4908 C CA . LYS B 1 212 ? -24.578 11.555 0.815 1 96.12 212 LYS B CA 1
ATOM 4909 C C . LYS B 1 212 ? -23.375 11.938 -0.039 1 96.12 212 LYS B C 1
ATOM 4911 O O . LYS B 1 212 ? -22.406 11.172 -0.143 1 96.12 212 LYS B O 1
ATOM 4916 N N . LEU B 1 213 ? -23.438 13.125 -0.606 1 91.25 213 LEU B N 1
ATOM 4917 C CA . LEU B 1 213 ? -22.375 13.625 -1.479 1 91.25 213 LEU B CA 1
ATOM 4918 C C . LEU B 1 213 ? -21.562 14.711 -0.782 1 91.25 213 LEU B C 1
ATOM 4920 O O . LEU B 1 213 ? -22.078 15.406 0.102 1 91.25 213 LEU B O 1
ATOM 4924 N N . ARG B 1 214 ? -20.25 14.812 -1.082 1 76.19 214 ARG B N 1
ATOM 4925 C CA . ARG B 1 214 ? -19.344 15.766 -0.457 1 76.19 214 ARG B CA 1
ATOM 4926 C C . ARG B 1 214 ? -19.609 17.188 -0.965 1 76.19 214 ARG B C 1
ATOM 4928 O O . ARG B 1 214 ? -19.578 18.141 -0.189 1 76.19 214 ARG B O 1
ATOM 4935 N N . SER B 1 215 ? -19.734 17.328 -2.318 1 68.81 215 SER B N 1
ATOM 4936 C CA . SER B 1 215 ? -19.797 18.672 -2.875 1 68.81 215 SER B CA 1
ATOM 4937 C C . SER B 1 215 ? -21.078 18.875 -3.686 1 68.81 215 SER B C 1
ATOM 4939 O O . SER B 1 215 ? -21.547 17.953 -4.348 1 68.81 215 SER B O 1
ATOM 4941 N N . LYS B 1 216 ? -21.5 20.141 -3.398 1 65.31 216 LYS B N 1
ATOM 4942 C CA . LYS B 1 216 ? -22.609 20.547 -4.27 1 65.31 216 LYS B CA 1
ATOM 4943 C C . LYS B 1 216 ? -22.109 20.844 -5.684 1 65.31 216 LYS B C 1
ATOM 4945 O O . LYS B 1 216 ? -20.922 21.109 -5.883 1 65.31 216 LYS B O 1
ATOM 4950 N N . PRO B 1 217 ? -23.047 20.719 -6.578 1 60.44 217 PRO B N 1
ATOM 4951 C CA . PRO B 1 217 ? -22.641 21.062 -7.938 1 60.44 217 PRO B CA 1
ATOM 4952 C C . PRO B 1 217 ? -21.953 22.422 -8.008 1 60.44 217 PRO B C 1
ATOM 4954 O O . PRO B 1 217 ? -22.422 23.391 -7.414 1 60.44 217 PRO B O 1
ATOM 4957 N N . GLY B 1 218 ? -20.641 22.547 -8.578 1 55.84 218 GLY B N 1
ATOM 4958 C CA . GLY B 1 218 ? -19.953 23.812 -8.773 1 55.84 218 GLY B CA 1
ATOM 4959 C C . GLY B 1 218 ? -18.875 24.062 -7.746 1 55.84 218 GLY B C 1
ATOM 4960 O O . GLY B 1 218 ? -18.031 24.938 -7.93 1 55.84 218 GLY B O 1
ATOM 4961 N N . GLU B 1 219 ? -18.906 23.344 -6.707 1 58.62 219 GLU B N 1
ATOM 4962 C CA . GLU B 1 219 ? -17.891 23.578 -5.688 1 58.62 219 GLU B CA 1
ATOM 4963 C C . GLU B 1 219 ? -16.594 22.844 -6.035 1 58.62 219 GLU B C 1
ATOM 4965 O O . GLU B 1 219 ? -16.609 21.734 -6.566 1 58.62 219 GLU B O 1
ATOM 4970 N N . HIS B 1 220 ? -15.484 23.688 -6.023 1 52.91 220 HIS B N 1
ATOM 4971 C CA . HIS B 1 220 ? -14.172 23.109 -6.289 1 52.91 220 HIS B CA 1
ATOM 4972 C C . HIS B 1 220 ? -13.672 22.312 -5.09 1 52.91 220 HIS B C 1
ATOM 4974 O O . HIS B 1 220 ? -13.75 22.766 -3.951 1 52.91 220 HIS B O 1
ATOM 4980 N N . THR B 1 221 ? -13.594 21.062 -5.234 1 56.53 221 THR B N 1
ATOM 4981 C CA . THR B 1 221 ? -12.969 20.25 -4.203 1 56.53 221 THR B CA 1
ATOM 4982 C C . THR B 1 221 ? -11.578 19.797 -4.641 1 56.53 221 THR B C 1
ATOM 4984 O O . THR B 1 221 ? -11.188 20 -5.793 1 56.53 221 THR B O 1
ATOM 4987 N N . THR B 1 222 ? -10.664 19.469 -3.654 1 52.41 222 THR B N 1
ATOM 4988 C CA . THR B 1 222 ? -9.344 18.906 -3.904 1 52.41 222 THR B CA 1
ATOM 4989 C C . THR B 1 222 ? -9.406 17.875 -5.023 1 52.41 222 THR B C 1
ATOM 4991 O O . THR B 1 222 ? -8.484 17.781 -5.84 1 52.41 222 THR B O 1
ATOM 4994 N N . HIS B 1 223 ? -10.625 17.234 -5.078 1 58.22 223 HIS B N 1
ATOM 4995 C CA . HIS B 1 223 ? -10.719 16.156 -6.051 1 58.22 223 HIS B CA 1
ATOM 4996 C C . HIS B 1 223 ? -11.758 16.469 -7.121 1 58.22 223 HIS B C 1
ATOM 4998 O O . HIS B 1 223 ? -12.906 16.797 -6.801 1 58.22 223 HIS B O 1
ATOM 5004 N N . ILE B 1 224 ? -11.367 16.75 -8.297 1 59.12 224 ILE B N 1
ATOM 5005 C CA . ILE B 1 224 ? -12.305 16.891 -9.406 1 59.12 224 ILE B CA 1
ATOM 5006 C C . ILE B 1 224 ? -12.961 15.547 -9.711 1 59.12 224 ILE B C 1
ATOM 5008 O O . ILE B 1 224 ? -12.266 14.562 -9.969 1 59.12 224 ILE B O 1
ATOM 5012 N N . GLU B 1 225 ? -14.289 15.5 -9.469 1 69.88 225 GLU B N 1
ATOM 5013 C CA . GLU B 1 225 ? -15.023 14.281 -9.797 1 69.88 225 GLU B CA 1
ATOM 5014 C C . GLU B 1 225 ? -15.352 14.211 -11.281 1 69.88 225 GLU B C 1
ATOM 5016 O O . GLU B 1 225 ? -16.188 14.969 -11.781 1 69.88 225 GLU B O 1
ATOM 5021 N N . GLU B 1 226 ? -14.75 13.281 -11.953 1 77.81 226 GLU B N 1
ATOM 5022 C CA . GLU B 1 226 ? -14.992 13.109 -13.383 1 77.81 226 GLU B CA 1
ATOM 5023 C C . GLU B 1 226 ? -16.422 12.633 -13.648 1 77.81 226 GLU B C 1
ATOM 5025 O O . GLU B 1 226 ? -17.047 13.047 -14.625 1 77.81 226 GLU B O 1
ATOM 5030 N N . HIS B 1 227 ? -16.938 11.852 -12.695 1 88.25 227 HIS B N 1
ATOM 5031 C CA . HIS B 1 227 ? -18.266 11.258 -12.852 1 88.25 227 HIS B CA 1
ATOM 5032 C C . HIS B 1 227 ? -19.125 11.492 -11.617 1 88.25 227 HIS B C 1
ATOM 5034 O O . HIS B 1 227 ? -19.375 10.562 -10.844 1 88.25 227 HIS B O 1
ATOM 5040 N N . PRO B 1 228 ? -19.656 12.719 -11.531 1 89.38 228 PRO B N 1
ATOM 5041 C CA . PRO B 1 228 ? -20.438 13.047 -10.336 1 89.38 228 PRO B CA 1
ATOM 5042 C C . PRO B 1 228 ? -21.719 12.227 -10.234 1 89.38 228 PRO B C 1
ATOM 5044 O O . PRO B 1 228 ? -22.406 12.008 -11.242 1 89.38 228 PRO B O 1
ATOM 5047 N N . TYR B 1 229 ? -22.125 11.773 -9.094 1 92.69 229 TYR B N 1
ATOM 5048 C CA . TYR B 1 229 ? -23.312 10.969 -8.852 1 92.69 229 TYR B CA 1
ATOM 5049 C C . TYR B 1 229 ? -24.578 11.719 -9.25 1 92.69 229 TYR B C 1
ATOM 5051 O O . TYR B 1 229 ? -25.562 11.109 -9.648 1 92.69 229 TYR B O 1
ATOM 5059 N N . GLN B 1 230 ? -24.562 13.039 -9.18 1 91.81 230 GLN B N 1
ATOM 5060 C CA . GLN B 1 230 ? -25.688 13.859 -9.609 1 91.81 230 GLN B CA 1
ATOM 5061 C C . GLN B 1 230 ? -26.047 13.594 -11.07 1 91.81 230 GLN B C 1
ATOM 5063 O O . GLN B 1 230 ? -27.219 13.422 -11.414 1 91.81 230 GLN B O 1
ATOM 5068 N N . LYS B 1 231 ? -24.969 13.578 -11.836 1 91.25 231 LYS B N 1
ATOM 5069 C CA . LYS B 1 231 ? -25.156 13.328 -13.266 1 91.25 231 LYS B CA 1
ATOM 5070 C C . LYS B 1 231 ? -25.547 11.883 -13.523 1 91.25 231 LYS B C 1
ATOM 5072 O O . LYS B 1 231 ? -26.422 11.609 -14.344 1 91.25 231 LYS B O 1
ATOM 5077 N N . LEU B 1 232 ? -24.969 11.016 -12.812 1 93.94 232 LEU B N 1
ATOM 5078 C CA . LEU B 1 232 ? -25.234 9.594 -13.008 1 93.94 232 LEU B CA 1
ATOM 5079 C C . LEU B 1 232 ? -26.672 9.25 -12.602 1 93.94 232 LEU B C 1
ATOM 5081 O O . LEU B 1 232 ? -27.312 8.406 -13.227 1 93.94 232 LEU B O 1
ATOM 5085 N N . ALA B 1 233 ? -27.156 9.891 -11.594 1 94.69 233 ALA B N 1
ATOM 5086 C CA . ALA B 1 233 ? -28.516 9.625 -11.094 1 94.69 233 ALA B CA 1
ATOM 5087 C C . ALA B 1 233 ? -29.562 9.961 -12.148 1 94.69 233 ALA B C 1
ATOM 5089 O O . ALA B 1 233 ? -30.594 9.289 -12.242 1 94.69 233 ALA B O 1
ATOM 5090 N N . THR B 1 234 ? -29.281 10.938 -12.922 1 92 234 THR B N 1
ATOM 5091 C CA . THR B 1 234 ? -30.234 11.352 -13.953 1 92 234 THR B CA 1
ATOM 5092 C C . THR B 1 234 ? -30.266 10.328 -15.086 1 92 234 THR B C 1
ATOM 5094 O O . THR B 1 234 ? -31.219 10.305 -15.875 1 92 234 THR B O 1
ATOM 5097 N N . ARG B 1 235 ? -29.266 9.523 -15.125 1 90 235 ARG B N 1
ATOM 5098 C CA . ARG B 1 235 ? -29.156 8.57 -16.219 1 90 235 ARG B CA 1
ATOM 5099 C C . ARG B 1 235 ? -29.672 7.199 -15.812 1 90 235 ARG B C 1
ATOM 5101 O O . ARG B 1 235 ? -29.688 6.27 -16.625 1 90 235 ARG B O 1
ATOM 5108 N N . LEU B 1 236 ? -29.969 7.133 -14.586 1 93.44 236 LEU B N 1
ATOM 5109 C CA . LEU B 1 236 ? -30.516 5.859 -14.125 1 93.44 236 LEU B CA 1
ATOM 5110 C C . LEU B 1 236 ? -31.875 5.602 -14.742 1 93.44 236 LEU B C 1
ATOM 5112 O O . LEU B 1 236 ? -32.75 6.465 -14.695 1 93.44 236 LEU B O 1
ATOM 5116 N N . PRO B 1 237 ? -32 4.477 -15.383 1 90.44 237 PRO B N 1
ATOM 5117 C CA . PRO B 1 237 ? -33.344 4.172 -15.875 1 90.44 237 PRO B CA 1
ATOM 5118 C C . PRO B 1 237 ? -34.406 4.246 -14.789 1 90.44 237 PRO B C 1
ATOM 5120 O O . PRO B 1 237 ? -34.281 3.602 -13.742 1 90.44 237 PRO B O 1
ATOM 5123 N N . GLY B 1 238 ? -35.469 5.023 -15 1 90.69 238 GLY B N 1
ATOM 5124 C CA . GLY B 1 238 ? -36.531 5.195 -14.023 1 90.69 238 GLY B CA 1
ATOM 5125 C C . GLY B 1 238 ? -36.188 6.188 -12.93 1 90.69 238 GLY B C 1
ATOM 5126 O O . GLY B 1 238 ? -37.031 6.512 -12.086 1 90.69 238 GLY B O 1
ATOM 5127 N N . GLY B 1 239 ? -35 6.645 -12.953 1 91.94 239 GLY B N 1
ATOM 5128 C CA . GLY B 1 239 ? -34.562 7.598 -11.953 1 91.94 239 GLY B CA 1
ATOM 5129 C C . GLY B 1 239 ? -34.469 7 -10.562 1 91.94 239 GLY B C 1
ATOM 5130 O O . GLY B 1 239 ? -34.594 5.781 -10.391 1 91.94 239 GLY B O 1
ATOM 5131 N N . LEU B 1 240 ? -34.156 7.84 -9.586 1 96.5 240 LEU B N 1
ATOM 5132 C CA . LEU B 1 240 ? -34.156 7.418 -8.195 1 96.5 240 LEU B CA 1
ATOM 5133 C C . LEU B 1 240 ? -35.594 7.258 -7.668 1 96.5 240 LEU B C 1
ATOM 5135 O O . LEU B 1 240 ? -36.438 8.094 -7.941 1 96.5 240 LEU B O 1
ATOM 5139 N N . PRO B 1 241 ? -35.875 6.109 -7.016 1 97 241 PRO B N 1
ATOM 5140 C CA . PRO B 1 241 ? -37.188 5.996 -6.391 1 97 241 PRO B CA 1
ATOM 5141 C C . PRO B 1 241 ? -37.469 7.117 -5.387 1 97 241 PRO B C 1
ATOM 5143 O O . PRO B 1 241 ? -36.531 7.824 -4.977 1 97 241 PRO B O 1
ATOM 5146 N N . ALA B 1 242 ? -38.719 7.289 -4.922 1 96.56 242 ALA B N 1
ATOM 5147 C CA . ALA B 1 242 ? -39.125 8.414 -4.098 1 96.56 242 ALA B CA 1
ATOM 5148 C C . ALA B 1 242 ? -38.438 8.398 -2.738 1 96.56 242 ALA B C 1
ATOM 5150 O O . ALA B 1 242 ? -38.188 9.445 -2.145 1 96.56 242 ALA B O 1
ATOM 5151 N N . ASN B 1 243 ? -38.125 7.223 -2.299 1 98 243 ASN B N 1
ATOM 5152 C CA . ASN B 1 243 ? -37.531 7.102 -0.979 1 98 243 ASN B CA 1
ATOM 5153 C C . ASN B 1 243 ? -36 7.059 -1.067 1 98 243 ASN B C 1
ATOM 5155 O O . ASN B 1 243 ? -35.312 6.613 -0.133 1 98 243 ASN B O 1
ATOM 5159 N N . CYS B 1 244 ? -35.406 7.406 -2.25 1 98.19 244 CYS B N 1
ATOM 5160 C CA . CYS B 1 244 ? -33.969 7.512 -2.475 1 98.19 244 CYS B CA 1
ATOM 5161 C C . CYS B 1 244 ? -33.594 8.906 -2.963 1 98.19 244 CYS B C 1
ATOM 5163 O O . CYS B 1 244 ? -34.094 9.359 -3.992 1 98.19 244 CYS B O 1
ATOM 5165 N N . ARG B 1 245 ? -32.688 9.594 -2.256 1 96.75 245 ARG B N 1
ATOM 5166 C CA . ARG B 1 245 ? -32.406 10.961 -2.666 1 96.75 245 ARG B CA 1
ATOM 5167 C C . ARG B 1 245 ? -30.953 11.328 -2.393 1 96.75 245 ARG B C 1
ATOM 5169 O O . ARG B 1 245 ? -30.312 10.734 -1.52 1 96.75 245 ARG B O 1
ATOM 5176 N N . LEU B 1 246 ? -30.438 12.289 -3.174 1 96.06 246 LEU B N 1
ATOM 5177 C CA . LEU B 1 246 ? -29.125 12.883 -2.947 1 96.06 246 LEU B CA 1
ATOM 5178 C C . LEU B 1 246 ? -29.172 13.898 -1.812 1 96.06 246 LEU B C 1
ATOM 5180 O O . LEU B 1 246 ? -30.094 14.727 -1.752 1 96.06 246 LEU B O 1
ATOM 5184 N N . VAL B 1 247 ? -28.25 13.773 -0.886 1 94.81 247 VAL B N 1
ATOM 5185 C CA . VAL B 1 247 ? -28.219 14.727 0.222 1 94.81 247 VAL B CA 1
ATOM 5186 C C . VAL B 1 247 ? -26.828 15.32 0.367 1 94.81 247 VAL B C 1
ATOM 5188 O O . VAL B 1 247 ? -25.844 14.734 -0.098 1 94.81 247 VAL B O 1
ATOM 5191 N N . TYR B 1 248 ? -26.766 16.484 0.971 1 88.5 248 TYR B N 1
ATOM 5192 C CA . TYR B 1 248 ? -25.531 17.234 1.158 1 88.5 248 TYR B CA 1
ATOM 5193 C C . TYR B 1 248 ? -25.406 17.703 2.604 1 88.5 248 TYR B C 1
ATOM 5195 O O . TYR B 1 248 ? -26.203 17.328 3.463 1 88.5 248 TYR B O 1
ATOM 5203 N N . GLY B 1 249 ? -24.328 18.422 2.91 1 80.12 249 GLY B N 1
ATOM 5204 C CA . GLY B 1 249 ? -24.172 19.031 4.219 1 80.12 249 GLY B CA 1
ATOM 5205 C C . GLY B 1 249 ? -23.219 18.266 5.125 1 80.12 249 GLY B C 1
ATOM 5206 O O . GLY B 1 249 ? -22.422 17.453 4.656 1 80.12 249 GLY B O 1
ATOM 5207 N N . ASN B 1 250 ? -23.297 18.562 6.418 1 80.88 250 ASN B N 1
ATOM 5208 C CA . ASN B 1 250 ? -22.406 18 7.434 1 80.88 250 ASN B CA 1
ATOM 5209 C C . ASN B 1 250 ? -22.719 16.531 7.684 1 80.88 250 ASN B C 1
ATOM 5211 O O . ASN B 1 250 ? -23.875 16.141 7.852 1 80.88 250 ASN B O 1
ATOM 5215 N N . MET B 1 251 ? -21.75 15.727 7.75 1 88.44 251 MET B N 1
ATOM 5216 C CA . MET B 1 251 ? -21.906 14.281 7.941 1 88.44 251 MET B CA 1
ATOM 5217 C C . MET B 1 251 ? -22.547 13.977 9.289 1 88.44 251 MET B C 1
ATOM 5219 O O . MET B 1 251 ? -23.328 13.047 9.414 1 88.44 251 MET B O 1
ATOM 5223 N N . GLY B 1 252 ? -22.203 14.789 10.305 1 89.94 252 GLY B N 1
ATOM 5224 C CA . GLY B 1 252 ? -22.781 14.586 11.625 1 89.94 252 GLY B CA 1
ATOM 5225 C C . GLY B 1 252 ? -24.297 14.672 11.625 1 89.94 252 GLY B C 1
ATOM 5226 O O . GLY B 1 252 ? -24.969 13.844 12.242 1 89.94 252 GLY B O 1
ATOM 5227 N N . ALA B 1 253 ? -24.797 15.625 10.914 1 90.75 253 ALA B N 1
ATOM 5228 C CA . ALA B 1 253 ? -26.25 15.805 10.828 1 90.75 253 ALA B CA 1
ATOM 5229 C C . ALA B 1 253 ? -26.906 14.617 10.133 1 90.75 253 ALA B C 1
ATOM 5231 O O . ALA B 1 253 ? -27.984 14.172 10.531 1 90.75 253 ALA B O 1
ATOM 5232 N N . VAL B 1 254 ? -26.266 14.141 9.156 1 94.56 254 VAL B N 1
ATOM 5233 C CA . VAL B 1 254 ? -26.781 12.984 8.438 1 94.56 254 VAL B CA 1
ATOM 5234 C C . VAL B 1 254 ? -26.75 11.75 9.336 1 94.56 254 VAL B C 1
ATOM 5236 O O . VAL B 1 254 ? -27.703 10.969 9.367 1 94.56 254 VAL B O 1
ATOM 5239 N N . LEU B 1 255 ? -25.703 11.594 10.125 1 95.88 255 LEU B N 1
ATOM 5240 C CA . LEU B 1 255 ? -25.516 10.438 10.992 1 95.88 255 LEU B CA 1
ATOM 5241 C C . LEU B 1 255 ? -26.562 10.422 12.109 1 95.88 255 LEU B C 1
ATOM 5243 O O . LEU B 1 255 ? -26.922 9.359 12.617 1 95.88 255 LEU B O 1
ATOM 5247 N N . ASP B 1 256 ? -27.109 11.586 12.43 1 94.69 256 ASP B N 1
ATOM 5248 C CA . ASP B 1 256 ? -28.109 11.688 13.484 1 94.69 256 ASP B CA 1
ATOM 5249 C C . ASP B 1 256 ? -29.359 10.883 13.125 1 94.69 256 ASP B C 1
ATOM 5251 O O . ASP B 1 256 ? -30.109 10.453 14.008 1 94.69 256 ASP B O 1
ATOM 5255 N N . ARG B 1 257 ? -29.547 10.625 11.898 1 94.5 257 ARG B N 1
ATOM 5256 C CA . ARG B 1 257 ? -30.766 9.922 11.492 1 94.5 257 ARG B CA 1
ATOM 5257 C C . ARG B 1 257 ? -30.422 8.609 10.789 1 94.5 257 ARG B C 1
ATOM 5259 O O . ARG B 1 257 ? -31.281 8.008 10.141 1 94.5 257 ARG B O 1
ATOM 5266 N N . THR B 1 258 ? -29.219 8.227 10.789 1 97.38 258 THR B N 1
ATOM 5267 C CA . THR B 1 258 ? -28.75 7.062 10.047 1 97.38 258 THR B CA 1
ATOM 5268 C C . THR B 1 258 ? -28.891 5.797 10.883 1 97.38 258 THR B C 1
ATOM 5270 O O . THR B 1 258 ? -28.484 5.773 12.055 1 97.38 258 THR B O 1
ATOM 5273 N N . ASP B 1 259 ? -29.453 4.762 10.273 1 97.69 259 ASP B N 1
ATOM 5274 C CA . ASP B 1 259 ? -29.547 3.465 10.938 1 97.69 259 ASP B CA 1
ATOM 5275 C C . ASP B 1 259 ? -28.5 2.49 10.398 1 97.69 259 ASP B C 1
ATOM 5277 O O . ASP B 1 259 ? -28.156 1.521 11.078 1 97.69 259 ASP B O 1
ATOM 5281 N N . LEU B 1 260 ? -28.062 2.705 9.188 1 98.31 260 LEU B N 1
ATOM 5282 C CA . LEU B 1 260 ? -27 1.939 8.523 1 98.31 260 LEU B CA 1
ATOM 5283 C C . LEU B 1 260 ? -26.188 2.828 7.59 1 98.31 260 LEU B C 1
ATOM 5285 O O . LEU B 1 260 ? -26.75 3.467 6.695 1 98.31 260 LEU B O 1
ATOM 5289 N N . LEU B 1 261 ? -24.938 2.9 7.887 1 98.62 261 LEU B N 1
ATOM 5290 C CA . LEU B 1 261 ? -24.062 3.611 6.973 1 98.62 261 LEU B CA 1
ATOM 5291 C C . LEU B 1 261 ? -23.359 2.641 6.023 1 98.62 261 LEU B C 1
ATOM 5293 O O . LEU B 1 261 ? -22.812 1.627 6.457 1 98.62 261 LEU B O 1
ATOM 5297 N N . VAL B 1 262 ? -23.391 2.916 4.727 1 98.75 262 VAL B N 1
ATOM 5298 C CA . VAL B 1 262 ? -22.75 2.121 3.686 1 98.75 262 VAL B CA 1
ATOM 5299 C C . VAL B 1 262 ? -21.734 2.977 2.938 1 98.75 262 VAL B C 1
ATOM 5301 O O . VAL B 1 262 ? -22.031 4.109 2.555 1 98.75 262 VAL B O 1
ATOM 5304 N N . THR B 1 263 ? -20.562 2.496 2.75 1 98.31 263 THR B N 1
ATOM 5305 C CA . THR B 1 263 ? -19.547 3.217 1.987 1 98.31 263 THR B CA 1
ATOM 5306 C C . THR B 1 263 ? -18.516 2.252 1.428 1 98.31 263 THR B C 1
ATOM 5308 O O . THR B 1 263 ? -18.609 1.039 1.634 1 98.31 263 THR B O 1
ATOM 5311 N N . VAL B 1 264 ? -17.641 2.721 0.623 1 97.44 264 VAL B N 1
ATOM 5312 C CA . VAL B 1 264 ? -16.531 1.913 0.126 1 97.44 264 VAL B CA 1
ATOM 5313 C C . VAL B 1 264 ? -15.352 2.016 1.085 1 97.44 264 VAL B C 1
ATOM 5315 O O . VAL B 1 264 ? -14.859 1 1.587 1 97.44 264 VAL B O 1
ATOM 5318 N N . SER B 1 265 ? -14.906 3.215 1.393 1 94.88 265 SER B N 1
ATOM 5319 C CA . SER B 1 265 ? -13.789 3.404 2.307 1 94.88 265 SER B CA 1
ATOM 5320 C C . SER B 1 265 ? -13.758 4.828 2.857 1 94.88 265 SER B C 1
ATOM 5322 O O . SER B 1 265 ? -12.688 5.348 3.189 1 94.88 265 SER B O 1
ATOM 5324 N N . SER B 1 266 ? -14.766 5.434 2.986 1 89.75 266 SER B N 1
ATOM 5325 C CA . SER B 1 266 ? -14.859 6.809 3.465 1 89.75 266 SER B CA 1
ATOM 5326 C C . SER B 1 266 ? -14.539 6.898 4.953 1 89.75 266 SER B C 1
ATOM 5328 O O . SER B 1 266 ? -14.883 6 5.723 1 89.75 266 SER B O 1
ATOM 5330 N N . THR B 1 267 ? -14.016 8.078 5.344 1 89.12 267 THR B N 1
ATOM 5331 C CA . THR B 1 267 ? -13.797 8.359 6.758 1 89.12 267 THR B CA 1
ATOM 5332 C C . THR B 1 267 ? -15.117 8.414 7.516 1 89.12 267 THR B C 1
ATOM 5334 O O . THR B 1 267 ? -15.141 8.266 8.742 1 89.12 267 THR B O 1
ATOM 5337 N N . ALA B 1 268 ? -16.203 8.602 6.801 1 92.88 268 ALA B N 1
ATOM 5338 C CA . ALA B 1 268 ? -17.531 8.578 7.402 1 92.88 268 ALA B CA 1
ATOM 5339 C C . ALA B 1 268 ? -17.781 7.266 8.141 1 92.88 268 ALA B C 1
ATOM 5341 O O . ALA B 1 268 ? -18.547 7.219 9.102 1 92.88 268 ALA B O 1
ATOM 5342 N N . ALA B 1 269 ? -17.125 6.242 7.672 1 96.25 269 ALA B N 1
ATOM 5343 C CA . ALA B 1 269 ? -17.266 4.953 8.352 1 96.25 269 ALA B CA 1
ATOM 5344 C C . ALA B 1 269 ? -16.781 5.047 9.797 1 96.25 269 ALA B C 1
ATOM 5346 O O . ALA B 1 269 ? -17.438 4.523 10.703 1 96.25 269 ALA B O 1
ATOM 5347 N N . LEU B 1 270 ? -15.711 5.77 10 1 94.88 270 LEU B N 1
ATOM 5348 C CA . LEU B 1 270 ? -15.156 5.891 11.344 1 94.88 270 LEU B CA 1
ATOM 5349 C C . LEU B 1 270 ? -16.047 6.773 12.219 1 94.88 270 LEU B C 1
ATOM 5351 O O . LEU B 1 270 ? -16.219 6.504 13.414 1 94.88 270 LEU B O 1
ATOM 5355 N N . GLU B 1 271 ? -16.625 7.801 11.641 1 93.94 271 GLU B N 1
ATOM 5356 C CA . GLU B 1 271 ? -17.578 8.633 12.375 1 93.94 271 GLU B CA 1
ATOM 5357 C C . GLU B 1 271 ? -18.812 7.832 12.789 1 93.94 271 GLU B C 1
ATOM 5359 O O . GLU B 1 271 ? -19.281 7.953 13.922 1 93.94 271 GLU B O 1
ATOM 5364 N N . ALA B 1 272 ? -19.281 7.051 11.891 1 96.5 272 ALA B N 1
ATOM 5365 C CA . ALA B 1 272 ? -20.438 6.211 12.172 1 96.5 272 ALA B CA 1
ATOM 5366 C C . ALA B 1 272 ? -20.125 5.195 13.266 1 96.5 272 ALA B C 1
ATOM 5368 O O . ALA B 1 272 ? -20.906 5.031 14.211 1 96.5 272 ALA B O 1
ATOM 5369 N N . LEU B 1 273 ? -19.016 4.574 13.125 1 96.19 273 LEU B N 1
ATOM 5370 C CA . LEU B 1 273 ? -18.609 3.555 14.086 1 96.19 273 LEU B CA 1
ATOM 5371 C C . LEU B 1 273 ? -18.406 4.16 15.469 1 96.19 273 LEU B C 1
ATOM 5373 O O . LEU B 1 273 ? -18.734 3.525 16.484 1 96.19 273 LEU B O 1
ATOM 5377 N N . HIS B 1 274 ? -17.891 5.371 15.469 1 94.56 274 HIS B N 1
ATOM 5378 C CA . HIS B 1 274 ? -17.734 6.074 16.734 1 94.56 274 HIS B CA 1
ATOM 5379 C C . HIS B 1 274 ? -19.062 6.227 17.469 1 94.56 274 HIS B C 1
ATOM 5381 O O . HIS B 1 274 ? -19.109 6.172 18.703 1 94.56 274 HIS B O 1
ATOM 5387 N N . ARG B 1 275 ? -20.156 6.359 16.734 1 94.25 275 ARG B N 1
ATOM 5388 C CA . ARG B 1 275 ? -21.484 6.551 17.281 1 94.25 275 ARG B CA 1
ATOM 5389 C C . ARG B 1 275 ? -22.203 5.215 17.438 1 94.25 275 ARG B C 1
ATOM 5391 O O . ARG B 1 275 ? -23.375 5.18 17.828 1 94.25 275 ARG B O 1
ATOM 5398 N N . ALA B 1 276 ? -21.578 4.156 17.016 1 94.19 276 ALA B N 1
ATOM 5399 C CA . ALA B 1 276 ? -22.109 2.799 17.109 1 94.19 276 ALA B CA 1
ATOM 5400 C C . ALA B 1 276 ? -23.219 2.576 16.078 1 94.19 276 ALA B C 1
ATOM 5402 O O . ALA B 1 276 ? -24.109 1.768 16.297 1 94.19 276 ALA B O 1
ATOM 5403 N N . VAL B 1 277 ? -23.172 3.35 15.039 1 96.12 277 VAL B N 1
ATOM 5404 C CA . VAL B 1 277 ? -24.062 3.098 13.906 1 96.12 277 VAL B CA 1
ATOM 5405 C C . VAL B 1 277 ? -23.578 1.869 13.141 1 96.12 277 VAL B C 1
ATOM 5407 O O . VAL B 1 277 ? -22.391 1.76 12.812 1 96.12 277 VAL B O 1
ATOM 5410 N N . PRO B 1 278 ? -24.5 0.875 12.883 1 97.12 278 PRO B N 1
ATOM 5411 C CA . PRO B 1 278 ? -24.078 -0.198 11.977 1 97.12 278 PRO B CA 1
ATOM 5412 C C . PRO B 1 278 ? -23.453 0.328 10.688 1 97.12 278 PRO B C 1
ATOM 5414 O O . PRO B 1 278 ? -24 1.236 10.062 1 97.12 278 PRO B O 1
ATOM 5417 N N . THR B 1 279 ? -22.266 -0.184 10.32 1 98.38 279 THR B N 1
ATOM 5418 C CA . THR B 1 279 ? -21.5 0.363 9.211 1 98.38 279 THR B CA 1
ATOM 5419 C C . THR B 1 279 ? -21.047 -0.747 8.258 1 98.38 279 THR B C 1
ATOM 5421 O O . THR B 1 279 ? -20.469 -1.748 8.688 1 98.38 279 THR B O 1
ATOM 5424 N N . ALA B 1 280 ? -21.375 -0.543 7.008 1 98.81 280 ALA B N 1
ATOM 5425 C CA . ALA B 1 280 ? -21 -1.495 5.965 1 98.81 280 ALA B CA 1
ATOM 5426 C C . ALA B 1 280 ? -19.922 -0.917 5.055 1 98.81 280 ALA B C 1
ATOM 5428 O O . ALA B 1 280 ? -20.094 0.171 4.496 1 98.81 280 ALA B O 1
ATOM 5429 N N . VAL B 1 281 ? -18.844 -1.645 4.934 1 98.69 281 VAL B N 1
ATOM 5430 C CA . VAL B 1 281 ? -17.812 -1.368 3.951 1 98.69 281 VAL B CA 1
ATOM 5431 C C . VAL B 1 281 ? -17.922 -2.355 2.791 1 98.69 281 VAL B C 1
ATOM 5433 O O . VAL B 1 281 ? -17.703 -3.559 2.971 1 98.69 281 VAL B O 1
ATOM 5436 N N . LEU B 1 282 ? -18.141 -1.806 1.655 1 98.75 282 LEU B N 1
ATOM 5437 C CA . LEU B 1 282 ? -18.609 -2.633 0.552 1 98.75 282 LEU B CA 1
ATOM 5438 C C . LEU B 1 282 ? -17.469 -3.434 -0.058 1 98.75 282 LEU B C 1
ATOM 5440 O O . LEU B 1 282 ? -16.391 -2.889 -0.32 1 98.75 282 LEU B O 1
ATOM 5444 N N . THR B 1 283 ? -17.75 -4.715 -0.333 1 98.69 283 THR B N 1
ATOM 5445 C CA . THR B 1 283 ? -16.828 -5.609 -1.025 1 98.69 283 THR B CA 1
ATOM 5446 C C . THR B 1 283 ? -17.281 -5.852 -2.461 1 98.69 283 THR B C 1
ATOM 5448 O O . THR B 1 283 ? -16.641 -6.586 -3.209 1 98.69 283 THR B O 1
ATOM 5451 N N . ASP B 1 284 ? -18.406 -5.227 -2.91 1 98.62 284 ASP B N 1
ATOM 5452 C CA . ASP B 1 284 ? -19.047 -5.445 -4.203 1 98.62 284 ASP B CA 1
ATOM 5453 C C . ASP B 1 284 ? -18.031 -5.383 -5.34 1 98.62 284 ASP B C 1
ATOM 5455 O O . ASP B 1 284 ? -18.094 -6.172 -6.281 1 98.62 284 ASP B O 1
ATOM 5459 N N . LEU B 1 285 ? -17.156 -4.453 -5.18 1 98.5 285 LEU B N 1
ATOM 5460 C CA . LEU B 1 285 ? -16.188 -4.207 -6.246 1 98.5 285 LEU B CA 1
ATOM 5461 C C . LEU B 1 285 ? -14.82 -4.766 -5.879 1 98.5 285 LEU B C 1
ATOM 5463 O O . LEU B 1 285 ? -13.805 -4.328 -6.418 1 98.5 285 LEU B O 1
ATOM 5467 N N . GLY B 1 286 ? -14.781 -5.727 -4.891 1 98.31 286 GLY B N 1
ATOM 5468 C CA . GLY B 1 286 ? -13.547 -6.309 -4.395 1 98.31 286 GLY B CA 1
ATOM 5469 C C . GLY B 1 286 ? -12.969 -5.559 -3.207 1 98.31 286 GLY B C 1
ATOM 5470 O O . GLY B 1 286 ? -13.367 -4.426 -2.928 1 98.31 286 GLY B O 1
ATOM 5471 N N . ILE B 1 287 ? -12.172 -6.211 -2.445 1 98.5 287 ILE B N 1
ATOM 5472 C CA . ILE B 1 287 ? -11.344 -5.582 -1.424 1 98.5 287 ILE B CA 1
ATOM 5473 C C . ILE B 1 287 ? -9.961 -5.289 -1.994 1 98.5 287 ILE B C 1
ATOM 5475 O O . ILE B 1 287 ? -9.148 -6.203 -2.174 1 98.5 287 ILE B O 1
ATOM 5479 N N . ARG B 1 288 ? -9.727 -4.023 -2.273 1 97.38 288 ARG B N 1
ATOM 5480 C CA . ARG B 1 288 ? -8.578 -3.629 -3.08 1 97.38 288 ARG B CA 1
ATOM 5481 C C . ARG B 1 288 ? -7.945 -2.35 -2.547 1 97.38 288 ARG B C 1
ATOM 5483 O O . ARG B 1 288 ? -8.648 -1.442 -2.1 1 97.38 288 ARG B O 1
ATOM 5490 N N . GLU B 1 289 ? -6.668 -2.262 -2.727 1 96.12 289 GLU B N 1
ATOM 5491 C CA . GLU B 1 289 ? -5.945 -1.084 -2.258 1 96.12 289 GLU B CA 1
ATOM 5492 C C . GLU B 1 289 ? -6.414 0.176 -2.977 1 96.12 289 GLU B C 1
ATOM 5494 O O . GLU B 1 289 ? -6.555 1.235 -2.361 1 96.12 289 GLU B O 1
ATOM 5499 N N . ARG B 1 290 ? -6.762 0.106 -4.234 1 94.25 290 ARG B N 1
ATOM 5500 C CA . ARG B 1 290 ? -7.191 1.273 -4.996 1 94.25 290 ARG B CA 1
ATOM 5501 C C . ARG B 1 290 ? -8.523 1.807 -4.477 1 94.25 290 ARG B C 1
ATOM 5503 O O . ARG B 1 290 ? -8.852 2.975 -4.688 1 94.25 290 ARG B O 1
ATOM 5510 N N . LEU B 1 291 ? -9.258 0.966 -3.783 1 96.75 291 LEU B N 1
ATOM 5511 C CA . LEU B 1 291 ? -10.547 1.369 -3.227 1 96.75 291 LEU B CA 1
ATOM 5512 C C . LEU B 1 291 ? -10.391 1.827 -1.779 1 96.75 291 LEU B C 1
ATOM 5514 O O . LEU B 1 291 ? -11.305 2.434 -1.217 1 96.75 291 LEU B O 1
ATOM 5518 N N . GLY B 1 292 ? -9.383 1.463 -1.158 1 96 292 GLY B N 1
ATOM 5519 C CA . GLY B 1 292 ? -9.102 1.856 0.213 1 96 292 GLY B CA 1
ATOM 5520 C C . GLY B 1 292 ? -9.781 0.975 1.24 1 96 292 GLY B C 1
ATOM 5521 O O . GLY B 1 292 ? -9.516 1.089 2.438 1 96 292 GLY B O 1
ATOM 5522 N N . ASN B 1 293 ? -10.664 0.057 0.799 1 97.75 293 ASN B N 1
ATOM 5523 C CA . ASN B 1 293 ? -11.469 -0.691 1.76 1 97.75 293 ASN B CA 1
ATOM 5524 C C . ASN B 1 293 ? -10.656 -1.8 2.426 1 97.75 293 ASN B C 1
ATOM 5526 O O . ASN B 1 293 ? -11.086 -2.371 3.428 1 97.75 293 ASN B O 1
ATOM 5530 N N . HIS B 1 294 ? -9.398 -2.061 1.922 1 97.38 294 HIS B N 1
ATOM 5531 C CA . HIS B 1 294 ? -8.508 -2.998 2.604 1 97.38 294 HIS B CA 1
ATOM 5532 C C . HIS B 1 294 ? -8.141 -2.492 3.992 1 97.38 294 HIS B C 1
ATOM 5534 O O . HIS B 1 294 ? -7.715 -3.273 4.848 1 97.38 294 HIS B O 1
ATOM 5540 N N . HIS B 1 295 ? -8.266 -1.197 4.238 1 96.12 295 HIS B N 1
ATOM 5541 C CA . HIS B 1 295 ? -7.996 -0.613 5.547 1 96.12 295 HIS B CA 1
ATOM 5542 C C . HIS B 1 295 ? -8.914 -1.206 6.613 1 96.12 295 HIS B C 1
ATOM 5544 O O . HIS B 1 295 ? -8.578 -1.2 7.801 1 96.12 295 HIS B O 1
ATOM 5550 N N . PHE B 1 296 ? -10.047 -1.788 6.266 1 97.81 296 PHE B N 1
ATOM 5551 C CA . PHE B 1 296 ? -11.062 -2.248 7.203 1 97.81 296 PHE B CA 1
ATOM 5552 C C . PHE B 1 296 ? -10.992 -3.76 7.379 1 97.81 296 PHE B C 1
ATOM 5554 O O . PHE B 1 296 ? -11.906 -4.367 7.945 1 97.81 296 PHE B O 1
ATOM 5561 N N . LEU B 1 297 ? -9.93 -4.379 6.859 1 98.06 297 LEU B N 1
ATOM 5562 C CA . LEU B 1 297 ? -9.711 -5.789 7.148 1 98.06 297 LEU B CA 1
ATOM 5563 C C . LEU B 1 297 ? -9.719 -6.043 8.656 1 98.06 297 LEU B C 1
ATOM 5565 O O . LEU B 1 297 ? -9.047 -5.336 9.414 1 98.06 297 LEU B O 1
ATOM 5569 N N . GLY B 1 298 ? -10.523 -7.02 9.086 1 97.88 298 GLY B N 1
ATOM 5570 C CA . GLY B 1 298 ? -10.617 -7.379 10.492 1 97.88 298 GLY B CA 1
ATOM 5571 C C . GLY B 1 298 ? -11.648 -6.555 11.25 1 97.88 298 GLY B C 1
ATOM 5572 O O . GLY B 1 298 ? -11.898 -6.801 12.43 1 97.88 298 GLY B O 1
ATOM 5573 N N . SER B 1 299 ? -12.344 -5.613 10.609 1 97.81 299 SER B N 1
ATOM 5574 C CA . SER B 1 299 ? -13.227 -4.672 11.289 1 97.81 299 SER B CA 1
ATOM 5575 C C . SER B 1 299 ? -14.578 -5.305 11.594 1 97.81 299 SER B C 1
ATOM 5577 O O . SER B 1 299 ? -15.32 -4.812 12.453 1 97.81 299 SER B O 1
ATOM 5579 N N . GLY B 1 300 ? -14.883 -6.363 10.82 1 97.94 300 GLY B N 1
ATOM 5580 C CA . GLY B 1 300 ? -16.219 -6.926 10.898 1 97.94 300 GLY B CA 1
ATOM 5581 C C . GLY B 1 300 ? -17.25 -6.156 10.078 1 97.94 300 GLY B C 1
ATOM 5582 O O . GLY B 1 300 ? -18.438 -6.48 10.094 1 97.94 300 GLY B O 1
ATOM 5583 N N . CYS B 1 301 ? -16.781 -5.168 9.312 1 98.44 301 CYS B N 1
ATOM 5584 C CA . CYS B 1 301 ? -17.703 -4.27 8.617 1 98.44 301 CYS B CA 1
ATOM 5585 C C . CYS B 1 301 ? -17.766 -4.59 7.133 1 98.44 301 CYS B C 1
ATOM 5587 O O . CYS B 1 301 ? -18.609 -4.062 6.414 1 98.44 301 CYS B O 1
ATOM 5589 N N . LEU B 1 302 ? -16.844 -5.457 6.656 1 98.62 302 LEU B N 1
ATOM 5590 C CA . LEU B 1 302 ? -16.797 -5.789 5.234 1 98.62 302 LEU B CA 1
ATOM 5591 C C . LEU B 1 302 ? -17.984 -6.652 4.836 1 98.62 302 LEU B C 1
ATOM 5593 O O . LEU B 1 302 ? -18.234 -7.703 5.438 1 98.62 302 LEU B O 1
ATOM 5597 N N . THR B 1 303 ? -18.766 -6.176 3.877 1 98.44 303 THR B N 1
ATOM 5598 C CA . THR B 1 303 ? -19.953 -6.887 3.414 1 98.44 303 THR B CA 1
ATOM 5599 C C . THR B 1 303 ? -20.359 -6.406 2.025 1 98.44 303 THR B C 1
ATOM 5601 O O . THR B 1 303 ? -19.703 -5.547 1.439 1 98.44 303 THR B O 1
ATOM 5604 N N . SER B 1 304 ? -21.297 -7.016 1.44 1 98.44 304 SER B N 1
ATOM 5605 C CA . SER B 1 304 ? -21.797 -6.652 0.117 1 98.44 304 SER B CA 1
ATOM 5606 C C . SER B 1 304 ? -23.266 -6.227 0.174 1 98.44 304 SER B C 1
ATOM 5608 O O . SER B 1 304 ? -23.953 -6.48 1.165 1 98.44 304 SER B O 1
ATOM 5610 N N . TRP B 1 305 ? -23.734 -5.555 -0.864 1 98.31 305 TRP B N 1
ATOM 5611 C CA . TRP B 1 305 ? -25.156 -5.203 -0.963 1 98.31 305 TRP B CA 1
ATOM 5612 C C . TRP B 1 305 ? -26.031 -6.449 -0.934 1 98.31 305 TRP B C 1
ATOM 5614 O O . TRP B 1 305 ? -27.125 -6.426 -0.381 1 98.31 305 TRP B O 1
ATOM 5624 N N . ASP B 1 306 ? -25.531 -7.551 -1.515 1 97.81 306 ASP B N 1
ATOM 5625 C CA . ASP B 1 306 ? -26.297 -8.789 -1.488 1 97.81 306 ASP B CA 1
ATOM 5626 C C . ASP B 1 306 ? -26.531 -9.258 -0.055 1 97.81 306 ASP B C 1
ATOM 5628 O O . ASP B 1 306 ? -27.641 -9.656 0.299 1 97.81 306 ASP B O 1
ATOM 5632 N N . HIS B 1 307 ? -25.516 -9.203 0.715 1 97.56 307 HIS B N 1
ATOM 5633 C CA . HIS B 1 307 ? -25.641 -9.602 2.113 1 97.56 307 HIS B CA 1
ATOM 5634 C C . HIS B 1 307 ? -26.578 -8.648 2.863 1 97.56 307 HIS B C 1
ATOM 5636 O O . HIS B 1 307 ? -27.406 -9.086 3.664 1 97.56 307 HIS B O 1
ATOM 5642 N N . LEU B 1 308 ? -26.422 -7.352 2.627 1 98 308 LEU B N 1
ATOM 5643 C CA . LEU B 1 308 ? -27.281 -6.371 3.273 1 98 308 LEU B CA 1
ATOM 5644 C C . LEU B 1 308 ? -28.75 -6.598 2.898 1 98 308 LEU B C 1
ATOM 5646 O O . LEU B 1 308 ? -29.625 -6.562 3.764 1 98 308 LEU B O 1
ATOM 5650 N N . ASP B 1 309 ? -28.984 -6.859 1.643 1 97.38 309 ASP B N 1
ATOM 5651 C CA . ASP B 1 309 ? -30.344 -7.07 1.157 1 97.38 309 ASP B CA 1
ATOM 5652 C C . ASP B 1 309 ? -30.938 -8.367 1.714 1 97.38 309 ASP B C 1
ATOM 5654 O O . ASP B 1 309 ? -32.156 -8.508 1.812 1 97.38 309 ASP B O 1
ATOM 5658 N N . ALA B 1 310 ? -30.094 -9.289 2.068 1 96.69 310 ALA B N 1
ATOM 5659 C CA . ALA B 1 310 ? -30.531 -10.531 2.688 1 96.69 310 ALA B CA 1
ATOM 5660 C C . ALA B 1 310 ? -30.781 -10.344 4.184 1 96.69 310 ALA B C 1
ATOM 5662 O O . ALA B 1 310 ? -31.156 -11.289 4.879 1 96.69 310 ALA B O 1
ATOM 5663 N N . GLY B 1 311 ? -30.469 -9.148 4.684 1 94.88 311 GLY B N 1
ATOM 5664 C CA . GLY B 1 311 ? -30.781 -8.828 6.07 1 94.88 311 GLY B CA 1
ATOM 5665 C C . GLY B 1 311 ? -29.594 -9.031 7 1 94.88 311 GLY B C 1
ATOM 5666 O O . GLY B 1 311 ? -29.75 -8.953 8.227 1 94.88 311 GLY B O 1
ATOM 5667 N N . ARG B 1 312 ? -28.453 -9.266 6.441 1 95.81 312 ARG B N 1
ATOM 5668 C CA . ARG B 1 312 ? -27.25 -9.461 7.258 1 95.81 312 ARG B CA 1
ATOM 5669 C C . ARG B 1 312 ? -26.562 -8.133 7.543 1 95.81 312 ARG B C 1
ATOM 5671 O O . ARG B 1 312 ? -26.016 -7.5 6.637 1 95.81 312 ARG B O 1
ATOM 5678 N N . LEU B 1 313 ? -26.609 -7.715 8.797 1 96 313 LEU B N 1
ATOM 5679 C CA . LEU B 1 313 ? -25.969 -6.465 9.195 1 96 313 LEU B CA 1
ATOM 5680 C C . LEU B 1 313 ? -24.578 -6.719 9.75 1 96 313 LEU B C 1
ATOM 5682 O O . LEU B 1 313 ? -24.375 -7.652 10.531 1 96 313 LEU B O 1
ATOM 5686 N N . PRO B 1 314 ? -23.641 -5.941 9.344 1 96.44 314 PRO B N 1
ATOM 5687 C CA . PRO B 1 314 ? -22.297 -6.105 9.891 1 96.44 314 PRO B CA 1
ATOM 5688 C C . PRO B 1 314 ? -22.203 -5.711 11.367 1 96.44 314 PRO B C 1
ATOM 5690 O O . PRO B 1 314 ? -23.016 -4.91 11.844 1 96.44 314 PRO B O 1
ATOM 5693 N N . LYS B 1 315 ? -21.328 -6.328 12.016 1 96.06 315 LYS B N 1
ATOM 5694 C CA . LYS B 1 315 ? -21.016 -6.016 13.414 1 96.06 315 LYS B CA 1
ATOM 5695 C C . LYS B 1 315 ? -19.531 -5.707 13.594 1 96.06 315 LYS B C 1
ATOM 5697 O O . LYS B 1 315 ? -18.688 -6.559 13.352 1 96.06 315 LYS B O 1
ATOM 5702 N N . ALA B 1 316 ? -19.281 -4.555 14.055 1 96.44 316 ALA B N 1
ATOM 5703 C CA . ALA B 1 316 ? -17.891 -4.109 14.211 1 96.44 316 ALA B CA 1
ATOM 5704 C C . ALA B 1 316 ? -17.172 -4.906 15.289 1 96.44 316 ALA B C 1
ATOM 5706 O O . ALA B 1 316 ? -17.766 -5.215 16.328 1 96.44 316 ALA B O 1
ATOM 5707 N N . GLU B 1 317 ? -15.945 -5.246 15.062 1 96.5 317 GLU B N 1
ATOM 5708 C CA . GLU B 1 317 ? -15.109 -5.949 16.031 1 96.5 317 GLU B CA 1
ATOM 5709 C C . GLU B 1 317 ? -14.531 -4.984 17.062 1 96.5 317 GLU B C 1
ATOM 5711 O O . GLU B 1 317 ? -13.766 -4.086 16.719 1 96.5 317 GLU B O 1
ATOM 5716 N N . PRO B 1 318 ? -14.836 -5.121 18.328 1 95 318 PRO B N 1
ATOM 5717 C CA . PRO B 1 318 ? -14.461 -4.156 19.359 1 95 318 PRO B CA 1
ATOM 5718 C C . PRO B 1 318 ? -12.953 -3.928 19.422 1 95 318 PRO B C 1
ATOM 5720 O O . PRO B 1 318 ? -12.5 -2.795 19.625 1 95 318 PRO B O 1
ATOM 5723 N N . GLU B 1 319 ? -12.188 -4.984 19.328 1 94.25 319 GLU B N 1
ATOM 5724 C CA . GLU B 1 319 ? -10.734 -4.82 19.375 1 94.25 319 GLU B CA 1
ATOM 5725 C C . GLU B 1 319 ? -10.227 -3.977 18.219 1 94.25 319 GLU B C 1
ATOM 5727 O O . GLU B 1 319 ? -9.328 -3.148 18.391 1 94.25 319 GLU B O 1
ATOM 5732 N N . TRP B 1 320 ? -10.789 -4.23 17.062 1 95.69 320 TRP B N 1
ATOM 5733 C CA . TRP B 1 320 ? -10.422 -3.428 15.906 1 95.69 320 TRP B CA 1
ATOM 5734 C C . TRP B 1 320 ? -10.773 -1.96 16.125 1 95.69 320 TRP B C 1
ATOM 5736 O O . TRP B 1 320 ? -9.953 -1.075 15.859 1 95.69 320 TRP B O 1
ATOM 5746 N N . LEU B 1 321 ? -11.953 -1.69 16.656 1 94.81 321 LEU B N 1
ATOM 5747 C CA . LEU B 1 321 ? -12.406 -0.328 16.922 1 94.81 321 LEU B CA 1
ATOM 5748 C C . LEU B 1 321 ? -11.453 0.376 17.875 1 94.81 321 LEU B C 1
ATOM 5750 O O . LEU B 1 321 ? -11.008 1.493 17.609 1 94.81 321 LEU B O 1
ATOM 5754 N N . ALA B 1 322 ? -11.102 -0.299 18.891 1 92.69 322 ALA B N 1
ATOM 5755 C CA . ALA B 1 322 ? -10.219 0.277 19.906 1 92.69 322 ALA B CA 1
ATOM 5756 C C . ALA B 1 322 ? -8.859 0.623 19.312 1 92.69 322 ALA B C 1
ATOM 5758 O O . ALA B 1 322 ? -8.312 1.696 19.578 1 92.69 322 ALA B O 1
ATOM 5759 N N . ARG B 1 323 ? -8.352 -0.209 18.5 1 93.44 323 ARG B N 1
ATOM 5760 C CA . ARG B 1 323 ? -7.039 0.003 17.875 1 93.44 323 ARG B CA 1
ATOM 5761 C C . ARG B 1 323 ? -7.078 1.167 16.906 1 93.44 323 ARG B C 1
ATOM 5763 O O . ARG B 1 323 ? -6.066 1.843 16.688 1 93.44 323 ARG B O 1
ATOM 5770 N N . GLN B 1 324 ? -8.32 1.401 16.375 1 92.81 324 GLN B N 1
ATOM 5771 C CA . GLN B 1 324 ? -8.469 2.479 15.398 1 92.81 324 GLN B CA 1
ATOM 5772 C C . GLN B 1 324 ? -8.867 3.783 16.078 1 92.81 324 GLN B C 1
ATOM 5774 O O . GLN B 1 324 ? -9.133 4.785 15.414 1 92.81 324 GLN B O 1
ATOM 5779 N N . GLY B 1 325 ? -8.93 3.746 17.359 1 89.06 325 GLY B N 1
ATOM 5780 C CA . GLY B 1 325 ? -9.234 4.953 18.125 1 89.06 325 GLY B CA 1
ATOM 5781 C C . GLY B 1 325 ? -10.703 5.336 18.078 1 89.06 325 GLY B C 1
ATOM 5782 O O . GLY B 1 325 ? -11.055 6.5 18.266 1 89.06 325 GLY B O 1
ATOM 5783 N N . VAL B 1 326 ? -11.445 4.328 17.688 1 88.69 326 VAL B N 1
ATOM 5784 C CA . VAL B 1 326 ? -12.891 4.52 17.578 1 88.69 326 VAL B CA 1
ATOM 5785 C C . VAL B 1 326 ? -13.602 3.711 18.672 1 88.69 326 VAL B C 1
ATOM 5787 O O . VAL B 1 326 ? -13.289 2.541 18.891 1 88.69 326 VAL B O 1
ATOM 5790 N N . ALA B 1 327 ? -14.633 4.328 19.312 1 71.5 327 ALA B N 1
ATOM 5791 C CA . ALA B 1 327 ? -15.406 3.68 20.359 1 71.5 327 ALA B CA 1
ATOM 5792 C C . ALA B 1 327 ? -14.492 2.93 21.328 1 71.5 327 ALA B C 1
ATOM 5794 O O . ALA B 1 327 ? -14.75 1.77 21.656 1 71.5 327 ALA B O 1
ATOM 5795 N N . ALA B 1 328 ? -13.453 3.568 21.594 1 65.94 328 ALA B N 1
ATOM 5796 C CA . ALA B 1 328 ? -12.453 2.961 22.469 1 65.94 328 ALA B CA 1
ATOM 5797 C C . ALA B 1 328 ? -12.938 2.891 23.906 1 65.94 328 ALA B C 1
ATOM 5799 O O . ALA B 1 328 ? -13.977 3.461 24.25 1 65.94 328 ALA B O 1
ATOM 5800 N N . ASP B 1 329 ? -12.383 1.96 24.562 1 66.5 329 ASP B N 1
ATOM 5801 C CA . ASP B 1 329 ? -12.719 1.798 25.969 1 66.5 329 ASP B CA 1
ATOM 5802 C C . ASP B 1 329 ? -12.547 3.111 26.734 1 66.5 329 ASP B C 1
ATOM 5804 O O . ASP B 1 329 ? -13.281 3.383 27.688 1 66.5 329 ASP B O 1
ATOM 5808 N N . ARG B 1 330 ? -11.648 3.91 26.188 1 70.12 330 ARG B N 1
ATOM 5809 C CA . ARG B 1 330 ? -11.422 5.188 26.859 1 70.12 330 ARG B CA 1
ATOM 5810 C C . ARG B 1 330 ? -12.297 6.285 26.25 1 70.12 330 ARG B C 1
ATOM 5812 O O . ARG B 1 330 ? -12.578 6.266 25.047 1 70.12 330 ARG B O 1
ATOM 5819 N N . PRO B 1 331 ? -12.656 7.262 27.203 1 83.44 331 PRO B N 1
ATOM 5820 C CA . PRO B 1 331 ? -13.445 8.391 26.688 1 83.44 331 PRO B CA 1
ATOM 5821 C C . PRO B 1 331 ? -12.703 9.195 25.641 1 83.44 331 PRO B C 1
ATOM 5823 O O . PRO B 1 331 ? -11.5 9.43 25.766 1 83.44 331 PRO B O 1
ATOM 5826 N N . TYR B 1 332 ? -13.352 9.531 24.594 1 88.25 332 TYR B N 1
ATOM 5827 C CA . TYR B 1 332 ? -12.805 10.289 23.484 1 88.25 332 TYR B CA 1
ATOM 5828 C C . TYR B 1 332 ? -12.188 11.602 23.953 1 88.25 332 TYR B C 1
ATOM 5830 O O . TYR B 1 332 ? -11.18 12.055 23.406 1 88.25 332 TYR B O 1
ATOM 5838 N N . GLU B 1 333 ? -12.695 12.164 25.031 1 84.62 333 GLU B N 1
ATOM 5839 C CA . GLU B 1 333 ? -12.211 13.438 25.547 1 84.62 333 GLU B CA 1
ATOM 5840 C C . GLU B 1 333 ? -10.766 13.336 26.016 1 84.62 333 GLU B C 1
ATOM 5842 O O . GLU B 1 333 ? -10.047 14.336 26.062 1 84.62 333 GLU B O 1
ATOM 5847 N N . ARG B 1 334 ? -10.383 12.141 26.312 1 90.94 334 ARG B N 1
ATOM 5848 C CA . ARG B 1 334 ? -9.031 11.938 26.828 1 90.94 334 ARG B CA 1
ATOM 5849 C C . ARG B 1 334 ? -8.07 11.516 25.734 1 90.94 334 ARG B C 1
ATOM 5851 O O . ARG B 1 334 ? -6.879 11.336 25.969 1 90.94 334 ARG B O 1
ATOM 5858 N N . ALA B 1 335 ? -8.562 11.406 24.578 1 92.62 335 ALA B N 1
ATOM 5859 C CA . ALA B 1 335 ? -7.77 10.883 23.453 1 92.62 335 ALA B CA 1
ATOM 5860 C C . ALA B 1 335 ? -6.629 11.836 23.109 1 92.62 335 ALA B C 1
ATOM 5862 O O . ALA B 1 335 ? -5.629 11.414 22.516 1 92.62 335 ALA B O 1
ATOM 5863 N N . PHE B 1 336 ? -6.695 13.109 23.547 1 95.19 336 PHE B N 1
ATOM 5864 C CA . PHE B 1 336 ? -5.691 14.086 23.141 1 95.19 336 PHE B CA 1
ATOM 5865 C C . PHE B 1 336 ? -4.793 14.445 24.328 1 95.19 336 PHE B C 1
ATOM 5867 O O . PHE B 1 336 ? -3.906 15.289 24.203 1 95.19 336 PHE B O 1
ATOM 5874 N N . ASP B 1 337 ? -4.969 13.773 25.438 1 95.12 337 ASP B N 1
ATOM 5875 C CA . ASP B 1 337 ? -4.23 14.109 26.656 1 95.12 337 ASP B CA 1
ATOM 5876 C C . ASP B 1 337 ? -2.727 13.969 26.438 1 95.12 337 ASP B C 1
ATOM 5878 O O . ASP B 1 337 ? -1.958 14.867 26.797 1 95.12 337 ASP B O 1
ATOM 5882 N N . ALA B 1 338 ? -2.328 12.883 25.875 1 95.69 338 ALA B N 1
ATOM 5883 C CA . ALA B 1 338 ? -0.904 12.648 25.641 1 95.69 338 ALA B CA 1
ATOM 5884 C C . ALA B 1 338 ? -0.315 13.711 24.719 1 95.69 338 ALA B C 1
ATOM 5886 O O . ALA B 1 338 ? 0.786 14.211 24.969 1 95.69 338 ALA B O 1
ATOM 5887 N N . ALA B 1 339 ? -1.048 14.055 23.719 1 97.56 339 ALA B N 1
ATOM 5888 C CA . ALA B 1 339 ? -0.592 15.07 22.766 1 97.56 339 ALA B CA 1
ATOM 5889 C C . ALA B 1 339 ? -0.512 16.438 23.438 1 97.56 339 ALA B C 1
ATOM 5891 O O . ALA B 1 339 ? 0.455 17.172 23.234 1 97.56 339 ALA B O 1
ATOM 5892 N N . ARG B 1 340 ? -1.487 16.797 24.234 1 97.5 340 ARG B N 1
ATOM 5893 C CA . ARG B 1 340 ? -1.491 18.047 24.969 1 97.5 340 ARG B CA 1
ATOM 5894 C C . ARG B 1 340 ? -0.281 18.156 25.891 1 97.5 340 ARG B C 1
ATOM 5896 O O . ARG B 1 340 ? 0.403 19.172 25.922 1 97.5 340 ARG B O 1
ATOM 5903 N N . ARG B 1 341 ? -0.109 17.109 26.578 1 97.62 341 ARG B N 1
ATOM 5904 C CA . ARG B 1 341 ? 1.011 17.078 27.516 1 97.62 341 ARG B CA 1
ATOM 5905 C C . ARG B 1 341 ? 2.34 17.234 26.781 1 97.62 341 ARG B C 1
ATOM 5907 O O . ARG B 1 341 ? 3.201 18 27.203 1 97.62 341 ARG B O 1
ATOM 5914 N N . ARG B 1 342 ? 2.5 16.578 25.734 1 97.88 342 ARG B N 1
ATOM 5915 C CA . ARG B 1 342 ? 3.746 16.641 24.969 1 97.88 342 ARG B CA 1
ATOM 5916 C C . ARG B 1 342 ? 3.984 18.047 24.422 1 97.88 342 ARG B C 1
ATOM 5918 O O . ARG B 1 342 ? 5.09 18.578 24.531 1 97.88 342 ARG B O 1
ATOM 5925 N N . VAL B 1 343 ? 2.988 18.578 23.828 1 97.94 343 VAL B N 1
ATOM 5926 C CA . VAL B 1 343 ? 3.104 19.922 23.266 1 97.94 343 VAL B CA 1
ATOM 5927 C C . VAL B 1 343 ? 3.422 20.922 24.375 1 97.94 343 VAL B C 1
ATOM 5929 O O . VAL B 1 343 ? 4.309 21.766 24.219 1 97.94 343 VAL B O 1
ATOM 5932 N N . ALA B 1 344 ? 2.717 20.812 25.484 1 97.31 344 ALA B N 1
ATOM 5933 C CA . ALA B 1 344 ? 2.949 21.719 26.609 1 97.31 344 ALA B CA 1
ATOM 5934 C C . ALA B 1 344 ? 4.383 21.594 27.125 1 97.31 344 ALA B C 1
ATOM 5936 O O . ALA B 1 344 ? 5.035 22.609 27.406 1 97.31 344 ALA B O 1
ATOM 5937 N N . ASP B 1 345 ? 4.844 20.375 27.266 1 97.62 345 ASP B N 1
ATOM 5938 C CA . ASP B 1 345 ? 6.203 20.125 27.719 1 97.62 345 ASP B CA 1
ATOM 5939 C C . ASP B 1 345 ? 7.23 20.734 26.781 1 97.62 345 ASP B C 1
ATOM 5941 O O . ASP B 1 345 ? 8.219 21.328 27.219 1 97.62 345 ASP B O 1
ATOM 5945 N N . LEU B 1 346 ? 7.043 20.625 25.516 1 97.31 346 LEU B N 1
ATOM 5946 C CA . LEU B 1 346 ? 7.961 21.156 24.516 1 97.31 346 LEU B CA 1
ATOM 5947 C C . LEU B 1 346 ? 7.93 22.688 24.5 1 97.31 346 LEU B C 1
ATOM 5949 O O . LEU B 1 346 ? 8.977 23.328 24.391 1 97.31 346 LEU B O 1
ATOM 5953 N N . VAL B 1 347 ? 6.734 23.25 24.609 1 96.69 347 VAL B N 1
ATOM 5954 C CA . VAL B 1 347 ? 6.574 24.703 24.625 1 96.69 347 VAL B CA 1
ATOM 5955 C C . VAL B 1 347 ? 7.301 25.281 25.844 1 96.69 347 VAL B C 1
ATOM 5957 O O . VAL B 1 347 ? 7.867 26.375 25.766 1 96.69 347 VAL B O 1
ATOM 5960 N N . ALA B 1 348 ? 7.348 24.547 26.906 1 96.19 348 ALA B N 1
ATOM 5961 C CA . ALA B 1 348 ? 7.906 25.016 28.172 1 96.19 348 ALA B CA 1
ATOM 5962 C C . ALA B 1 348 ? 9.43 24.938 28.156 1 96.19 348 ALA B C 1
ATOM 5964 O O . ALA B 1 348 ? 10.094 25.531 29.016 1 96.19 348 ALA B O 1
ATOM 5965 N N . ARG B 1 349 ? 9.977 24.266 27.234 1 94.75 349 ARG B N 1
ATOM 5966 C CA . ARG B 1 349 ? 11.43 24.141 27.172 1 94.75 349 ARG B CA 1
ATOM 5967 C C . ARG B 1 349 ? 12.078 25.469 26.812 1 94.75 349 ARG B C 1
ATOM 5969 O O . ARG B 1 349 ? 11.547 26.219 25.984 1 94.75 349 ARG B O 1
ATOM 5976 N N . ASP B 1 350 ? 13.25 25.688 27.375 1 89.56 350 ASP B N 1
ATOM 5977 C CA . ASP B 1 350 ? 13.977 26.922 27.109 1 89.56 350 ASP B CA 1
ATOM 5978 C C . ASP B 1 350 ? 14.484 26.969 25.672 1 89.56 350 ASP B C 1
ATOM 5980 O O . ASP B 1 350 ? 14.453 28.016 25.016 1 89.56 350 ASP B O 1
ATOM 5984 N N . ARG B 1 351 ? 14.922 25.734 25.312 1 91.88 351 ARG B N 1
ATOM 5985 C CA . ARG B 1 351 ? 15.469 25.641 23.969 1 91.88 351 ARG B CA 1
ATOM 5986 C C . ARG B 1 351 ? 15.016 24.359 23.266 1 91.88 351 ARG B C 1
ATOM 5988 O O . ARG B 1 351 ? 14.977 23.297 23.891 1 91.88 351 ARG B O 1
ATOM 5995 N N . LEU B 1 352 ? 14.648 24.516 22 1 94.5 352 LEU B N 1
ATOM 5996 C CA . LEU B 1 352 ? 14.375 23.391 21.109 1 94.5 352 LEU B CA 1
ATOM 5997 C C . LEU B 1 352 ? 15.32 23.422 19.906 1 94.5 352 LEU B C 1
ATOM 5999 O O . LEU B 1 352 ? 15.547 24.484 19.312 1 94.5 352 LEU B O 1
ATOM 6003 N N . PRO B 1 353 ? 15.969 22.281 19.688 1 94.19 353 PRO B N 1
ATOM 6004 C CA . PRO B 1 353 ? 16.766 22.281 18.453 1 94.19 353 PRO B CA 1
ATOM 6005 C C . PRO B 1 353 ? 15.93 22.531 17.203 1 94.19 353 PRO B C 1
ATOM 6007 O O . PRO B 1 353 ? 14.719 22.281 17.219 1 94.19 353 PRO B O 1
ATOM 6010 N N . PRO B 1 354 ? 16.531 23.094 16.141 1 95.38 354 PRO B N 1
ATOM 6011 C CA . PRO B 1 354 ? 15.781 23.203 14.891 1 95.38 354 PRO B CA 1
ATOM 6012 C C . PRO B 1 354 ? 15.281 21.859 14.375 1 95.38 354 PRO B C 1
ATOM 6014 O O . PRO B 1 354 ? 15.82 20.812 14.734 1 95.38 354 PRO B O 1
ATOM 6017 N N . PRO B 1 355 ? 14.227 21.938 13.547 1 96.38 355 PRO B N 1
ATOM 6018 C CA . PRO B 1 355 ? 13.773 20.688 12.93 1 96.38 355 PRO B CA 1
ATOM 6019 C C . PRO B 1 355 ? 14.898 19.969 12.18 1 96.38 355 PRO B C 1
ATOM 6021 O O . PRO B 1 355 ? 15.742 20.609 11.555 1 96.38 355 PRO B O 1
ATOM 6024 N N . SER B 1 356 ? 14.93 18.688 12.297 1 96.44 356 SER B N 1
ATOM 6025 C CA . SER B 1 356 ? 15.945 17.844 11.664 1 96.44 356 SER B CA 1
ATOM 6026 C C . SER B 1 356 ? 15.312 16.719 10.859 1 96.44 356 SER B C 1
ATOM 6028 O O . SER B 1 356 ? 15.211 15.578 11.328 1 96.44 356 SER B O 1
ATOM 6030 N N . PRO B 1 357 ? 14.883 17.016 9.633 1 97.69 357 PRO B N 1
ATOM 6031 C CA . PRO B 1 357 ? 14.211 16.031 8.789 1 97.69 357 PRO B CA 1
ATOM 6032 C C . PRO B 1 357 ? 15.117 14.852 8.422 1 97.69 357 PRO B C 1
ATOM 6034 O O . PRO B 1 357 ? 16.344 15.008 8.375 1 97.69 357 PRO B O 1
ATOM 6037 N N . TYR B 1 358 ? 14.523 13.695 8.148 1 98.19 358 TYR B N 1
ATOM 6038 C CA . TYR B 1 358 ? 15.234 12.516 7.668 1 98.19 358 TYR B CA 1
ATOM 6039 C C . TYR B 1 358 ? 15.859 12.781 6.301 1 98.19 358 TYR B C 1
ATOM 6041 O O . TYR B 1 358 ? 17.016 12.414 6.062 1 98.19 358 TYR B O 1
ATOM 6049 N N . TYR B 1 359 ? 15.047 13.367 5.41 1 97.94 359 TYR B N 1
ATOM 6050 C CA . TYR B 1 359 ? 15.562 13.664 4.078 1 97.94 359 TYR B CA 1
ATOM 6051 C C . TYR B 1 359 ? 16.516 14.844 4.121 1 97.94 359 TYR B C 1
ATOM 6053 O O . TYR B 1 359 ? 16.188 15.914 4.633 1 97.94 359 TYR B O 1
ATOM 6061 N N . THR B 1 360 ? 17.672 14.703 3.711 1 97.19 360 THR B N 1
ATOM 6062 C CA . THR B 1 360 ? 18.719 15.695 3.492 1 97.19 360 THR B CA 1
ATOM 6063 C C . THR B 1 360 ? 19.312 15.562 2.094 1 97.19 360 THR B C 1
ATOM 6065 O O . THR B 1 360 ? 19 14.609 1.373 1 97.19 360 THR B O 1
ATOM 6068 N N . PRO B 1 361 ? 20.078 16.453 1.682 1 95.19 361 PRO B N 1
ATOM 6069 C CA . PRO B 1 361 ? 20.766 16.281 0.399 1 95.19 361 PRO B CA 1
ATOM 6070 C C . PRO B 1 361 ? 21.625 15.023 0.346 1 95.19 361 PRO B C 1
ATOM 6072 O O . PRO B 1 361 ? 22.016 14.586 -0.738 1 95.19 361 PRO B O 1
ATOM 6075 N N . GLU B 1 362 ? 21.875 14.43 1.451 1 95.75 362 GLU B N 1
ATOM 6076 C CA . GLU B 1 362 ? 22.688 13.211 1.501 1 95.75 362 GLU B CA 1
ATOM 6077 C C . GLU B 1 362 ? 21.797 11.969 1.419 1 95.75 362 GLU B C 1
ATOM 6079 O O . GLU B 1 362 ? 22.141 11 0.748 1 95.75 362 GLU B O 1
ATOM 6084 N N . THR B 1 363 ? 20.641 11.992 2.088 1 96.81 363 THR B N 1
ATOM 6085 C CA . THR B 1 363 ? 19.812 10.789 2.182 1 96.81 363 THR B CA 1
ATOM 6086 C C . THR B 1 363 ? 18.875 10.688 0.993 1 96.81 363 THR B C 1
ATOM 6088 O O . THR B 1 363 ? 18.391 9.602 0.666 1 96.81 363 THR B O 1
ATOM 6091 N N . ALA B 1 364 ? 18.594 11.828 0.364 1 97.81 364 ALA B N 1
ATOM 6092 C CA . ALA B 1 364 ? 17.688 11.805 -0.783 1 97.81 364 ALA B CA 1
ATOM 6093 C C . ALA B 1 364 ? 18.062 12.875 -1.802 1 97.81 364 ALA B C 1
ATOM 6095 O O . ALA B 1 364 ? 17.25 13.734 -2.152 1 97.81 364 ALA B O 1
ATOM 6096 N N . PRO B 1 365 ? 19.266 12.742 -2.371 1 97.06 365 PRO B N 1
ATOM 6097 C CA . PRO B 1 365 ? 19.797 13.797 -3.242 1 97.06 365 PRO B CA 1
ATOM 6098 C C . PRO B 1 365 ? 18.984 13.961 -4.527 1 97.06 365 PRO B C 1
ATOM 6100 O O . PRO B 1 365 ? 18.938 15.055 -5.098 1 97.06 365 PRO B O 1
ATOM 6103 N N . GLY B 1 366 ? 18.375 12.938 -5.008 1 97.19 366 GLY B N 1
ATOM 6104 C CA . GLY B 1 366 ? 17.625 13.008 -6.25 1 97.19 366 GLY B CA 1
ATOM 6105 C C . GLY B 1 366 ? 16.141 13.312 -6.039 1 97.19 366 GLY B C 1
ATOM 6106 O O . GLY B 1 366 ? 15.406 13.508 -7.004 1 97.19 366 GLY B O 1
ATOM 6107 N N . TYR B 1 367 ? 15.727 13.391 -4.836 1 97.69 367 TYR B N 1
ATOM 6108 C CA . TYR B 1 367 ? 14.312 13.547 -4.512 1 97.69 367 TYR B CA 1
ATOM 6109 C C . TYR B 1 367 ? 14.047 14.883 -3.838 1 97.69 367 TYR B C 1
ATOM 6111 O O . TYR B 1 367 ? 13.195 15.656 -4.293 1 97.69 367 TYR B O 1
ATOM 6119 N N . LEU B 1 368 ? 14.812 15.281 -2.846 1 97.69 368 LEU B N 1
ATOM 6120 C CA . LEU B 1 368 ? 14.555 16.375 -1.916 1 97.69 368 LEU B CA 1
ATOM 6121 C C . LEU B 1 368 ? 14.609 17.719 -2.631 1 97.69 368 LEU B C 1
ATOM 6123 O O . LEU B 1 368 ? 13.727 18.562 -2.449 1 97.69 368 LEU B O 1
ATOM 6127 N N . PRO B 1 369 ? 15.602 17.953 -3.541 1 96.88 369 PRO B N 1
ATOM 6128 C CA . PRO B 1 369 ? 15.695 19.281 -4.16 1 96.88 369 PRO B CA 1
ATOM 6129 C C . PRO B 1 369 ? 14.438 19.656 -4.941 1 96.88 369 PRO B C 1
ATOM 6131 O O . PRO B 1 369 ? 13.984 20.797 -4.875 1 96.88 369 PRO B O 1
ATOM 6134 N N . ALA B 1 370 ? 13.883 18.719 -5.621 1 96.31 370 ALA B N 1
ATOM 6135 C CA . ALA B 1 370 ? 12.688 19.016 -6.398 1 96.31 370 ALA B CA 1
ATOM 6136 C C . ALA B 1 370 ? 11.5 19.312 -5.484 1 96.31 370 ALA B C 1
ATOM 6138 O O . ALA B 1 370 ? 10.68 20.188 -5.785 1 96.31 370 ALA B O 1
ATOM 6139 N N . VAL B 1 371 ? 11.398 18.594 -4.387 1 96.94 371 VAL B N 1
ATOM 6140 C CA . VAL B 1 371 ? 10.328 18.812 -3.418 1 96.94 371 VAL B CA 1
ATOM 6141 C C . VAL B 1 371 ? 10.406 20.234 -2.869 1 96.94 371 VAL B C 1
ATOM 6143 O O . VAL B 1 371 ? 9.398 20.938 -2.801 1 96.94 371 VAL B O 1
ATOM 6146 N N . LEU B 1 372 ? 11.602 20.672 -2.516 1 97.88 372 LEU B N 1
ATOM 6147 C CA . LEU B 1 372 ? 11.805 22 -1.941 1 97.88 372 LEU B CA 1
ATOM 6148 C C . LEU B 1 372 ? 11.625 23.078 -2.998 1 97.88 372 LEU B C 1
ATOM 6150 O O . LEU B 1 372 ? 10.969 24.094 -2.746 1 97.88 372 LEU B O 1
ATOM 6154 N N . ALA B 1 373 ? 12.078 22.828 -4.199 1 96.75 373 ALA B N 1
ATOM 6155 C CA . ALA B 1 373 ? 12.008 23.812 -5.277 1 96.75 373 ALA B CA 1
ATOM 6156 C C . ALA B 1 373 ? 10.562 24.109 -5.652 1 96.75 373 ALA B C 1
ATOM 6158 O O . ALA B 1 373 ? 10.227 25.234 -6.008 1 96.75 373 ALA B O 1
ATOM 6159 N N . ARG B 1 374 ? 9.75 23.156 -5.602 1 94.88 374 ARG B N 1
ATOM 6160 C CA . ARG B 1 374 ? 8.336 23.328 -5.91 1 94.88 374 ARG B CA 1
ATOM 6161 C C . ARG B 1 374 ? 7.691 24.344 -4.977 1 94.88 374 ARG B C 1
ATOM 6163 O O . ARG B 1 374 ? 6.672 24.953 -5.316 1 94.88 374 ARG B O 1
ATOM 6170 N N . HIS B 1 375 ? 8.336 24.547 -3.814 1 95.38 375 HIS B N 1
ATOM 6171 C CA . HIS B 1 375 ? 7.801 25.484 -2.836 1 95.38 375 HIS B CA 1
ATOM 6172 C C . HIS B 1 375 ? 8.68 26.719 -2.723 1 95.38 375 HIS B C 1
ATOM 6174 O O . HIS B 1 375 ? 8.531 27.516 -1.785 1 95.38 375 HIS B O 1
ATOM 6180 N N . GLY B 1 376 ? 9.648 26.797 -3.641 1 95.62 376 GLY B N 1
ATOM 6181 C CA . GLY B 1 376 ? 10.453 28.016 -3.746 1 95.62 376 GLY B CA 1
ATOM 6182 C C . GLY B 1 376 ? 11.672 28 -2.844 1 95.62 376 GLY B C 1
ATOM 6183 O O . GLY B 1 376 ? 12.188 29.062 -2.473 1 95.62 376 GLY B O 1
ATOM 6184 N N . PHE B 1 377 ? 12.125 26.812 -2.482 1 97.19 377 PHE B N 1
ATOM 6185 C CA . PHE B 1 377 ? 13.266 26.766 -1.577 1 97.19 377 PHE B CA 1
ATOM 6186 C C . PHE B 1 377 ? 14.414 25.984 -2.195 1 97.19 377 PHE B C 1
ATOM 6188 O O . PHE B 1 377 ? 14.188 25.031 -2.951 1 97.19 377 PHE B O 1
ATOM 6195 N N . ALA B 1 378 ? 15.578 26.359 -1.89 1 95.31 378 ALA B N 1
ATOM 6196 C CA . ALA B 1 378 ? 16.797 25.625 -2.215 1 95.31 378 ALA B CA 1
ATOM 6197 C C . ALA B 1 378 ? 16.984 24.438 -1.259 1 95.31 378 ALA B C 1
ATOM 6199 O O . ALA B 1 378 ? 16.297 24.344 -0.238 1 95.31 378 ALA B O 1
ATOM 6200 N N . PRO B 1 379 ? 17.859 23.531 -1.522 1 90.56 379 PRO B N 1
ATOM 6201 C CA . PRO B 1 379 ? 18.062 22.344 -0.694 1 90.56 379 PRO B CA 1
ATOM 6202 C C . PRO B 1 379 ? 18.469 22.672 0.739 1 90.56 379 PRO B C 1
ATOM 6204 O O . PRO B 1 379 ? 18.297 21.859 1.645 1 90.56 379 PRO B O 1
ATOM 6207 N N . ASP B 1 380 ? 18.969 23.875 0.909 1 89.12 380 ASP B N 1
ATOM 6208 C CA . ASP B 1 380 ? 19.391 24.25 2.256 1 89.12 380 ASP B CA 1
ATOM 6209 C C . ASP B 1 380 ? 18.281 25.031 2.975 1 89.12 380 ASP B C 1
ATOM 6211 O O . ASP B 1 380 ? 18.5 25.547 4.07 1 89.12 380 ASP B O 1
ATOM 6215 N N . GLY B 1 381 ? 17.172 25.203 2.359 1 90.31 381 GLY B N 1
ATOM 6216 C CA . GLY B 1 381 ? 16.016 25.828 2.998 1 90.31 381 GLY B CA 1
ATOM 6217 C C . GLY B 1 381 ? 15.891 27.297 2.68 1 90.31 381 GLY B C 1
ATOM 6218 O O . GLY B 1 381 ? 14.906 27.938 3.059 1 90.31 381 GLY B O 1
ATOM 6219 N N . ARG B 1 382 ? 16.812 27.859 1.976 1 92.75 382 ARG B N 1
ATOM 6220 C CA . ARG B 1 382 ? 16.734 29.266 1.602 1 92.75 382 ARG B CA 1
ATOM 6221 C C . ARG B 1 382 ? 15.742 29.484 0.471 1 92.75 382 ARG B C 1
ATOM 6223 O O . ARG B 1 382 ? 15.664 28.688 -0.461 1 92.75 382 ARG B O 1
ATOM 6230 N N . PRO B 1 383 ? 15.023 30.562 0.584 1 92.44 383 PRO B N 1
ATOM 6231 C CA . PRO B 1 383 ? 14.148 30.859 -0.555 1 92.44 383 PRO B CA 1
ATOM 6232 C C . PRO B 1 383 ? 14.922 31.031 -1.86 1 92.44 383 PRO B C 1
ATOM 6234 O O . PRO B 1 383 ? 16.031 31.594 -1.863 1 92.44 383 PRO B O 1
ATOM 6237 N N . LEU B 1 384 ? 14.398 30.5 -2.869 1 92 384 LEU B N 1
ATOM 6238 C CA . LEU B 1 384 ? 14.992 30.672 -4.188 1 92 384 LEU B CA 1
ATOM 6239 C C . LEU B 1 384 ? 14.93 32.156 -4.609 1 92 384 LEU B C 1
ATOM 6241 O O . LEU B 1 384 ? 14.109 32.906 -4.102 1 92 384 LEU B O 1
ATOM 6245 N N . PRO B 1 385 ? 15.828 32.5 -5.535 1 86 385 PRO B N 1
ATOM 6246 C CA . PRO B 1 385 ? 15.797 33.875 -5.992 1 86 385 PRO B CA 1
ATOM 6247 C C . PRO B 1 385 ? 14.414 34.312 -6.48 1 86 385 PRO B C 1
ATOM 6249 O O . PRO B 1 385 ? 13.758 33.594 -7.219 1 86 385 PRO B O 1
ATOM 6252 N N . GLY B 1 386 ? 13.945 35.438 -5.984 1 84.38 386 GLY B N 1
ATOM 6253 C CA . GLY B 1 386 ? 12.648 35.969 -6.375 1 84.38 386 GLY B CA 1
ATOM 6254 C C . GLY B 1 386 ? 11.5 35.438 -5.543 1 84.38 386 GLY B C 1
ATOM 6255 O O . GLY B 1 386 ? 10.352 35.875 -5.719 1 84.38 386 GLY B O 1
ATOM 6256 N N . ARG B 1 387 ? 11.797 34.594 -4.656 1 81.69 387 ARG B N 1
ATOM 6257 C CA . ARG B 1 387 ? 10.727 33.969 -3.9 1 81.69 387 ARG B CA 1
ATOM 6258 C C . ARG B 1 387 ? 10.75 34.406 -2.438 1 81.69 387 ARG B C 1
ATOM 6260 O O . ARG B 1 387 ? 9.969 33.906 -1.624 1 81.69 387 ARG B O 1
ATOM 6267 N N . ALA B 1 388 ? 11.672 35.312 -2.117 1 79.19 388 ALA B N 1
ATOM 6268 C CA . ALA B 1 388 ? 11.789 35.75 -0.729 1 79.19 388 ALA B CA 1
ATOM 6269 C C . ALA B 1 388 ? 10.586 36.594 -0.312 1 79.19 388 ALA B C 1
ATOM 6271 O O . ALA B 1 388 ? 9.961 37.25 -1.146 1 79.19 388 ALA B O 1
ATOM 6272 N N . ALA B 1 389 ? 10.227 36.438 1.055 1 79.94 389 ALA B N 1
ATOM 6273 C CA . ALA B 1 389 ? 9.125 37.219 1.587 1 79.94 389 ALA B CA 1
ATOM 6274 C C . ALA B 1 389 ? 9.453 38.719 1.53 1 79.94 389 ALA B C 1
ATOM 6276 O O . ALA B 1 389 ? 10.586 39.125 1.799 1 79.94 389 ALA B O 1
ATOM 6277 N N . PRO B 1 390 ? 8.508 39.469 1.029 1 70 390 PRO B N 1
ATOM 6278 C CA . PRO B 1 390 ? 8.766 40.906 1.071 1 70 390 PRO B CA 1
ATOM 6279 C C . PRO B 1 390 ? 8.977 41.438 2.492 1 70 390 PRO B C 1
ATOM 6281 O O . PRO B 1 390 ? 8.508 40.812 3.453 1 70 390 PRO B O 1
ATOM 6284 N N . PRO B 1 391 ? 9.906 42.438 2.639 1 62.66 391 PRO B N 1
ATOM 6285 C CA . PRO B 1 391 ? 10.117 43 3.973 1 62.66 391 PRO B CA 1
ATOM 6286 C C . PRO B 1 391 ? 8.828 43.469 4.637 1 62.66 391 PRO B C 1
ATOM 6288 O O . PRO B 1 391 ? 7.863 43.812 3.945 1 62.66 391 PRO B O 1
ATOM 6291 N N . PRO B 1 392 ? 8.633 43.219 5.996 1 55.47 392 PRO B N 1
ATOM 6292 C CA . PRO B 1 392 ? 7.387 43.5 6.715 1 55.47 392 PRO B CA 1
ATOM 6293 C C . PRO B 1 392 ? 6.82 44.875 6.383 1 55.47 392 PRO B C 1
ATOM 6295 O O . PRO B 1 392 ? 5.602 45.094 6.422 1 55.47 392 PRO B O 1
ATOM 6298 N N . GLY B 1 393 ? 7.477 46.031 6.363 1 48.56 393 GLY B N 1
ATOM 6299 C CA . GLY B 1 393 ? 6.969 47.375 6.215 1 48.56 393 GLY B CA 1
ATOM 6300 C C . GLY B 1 393 ? 6.117 47.562 4.973 1 48.56 393 GLY B C 1
ATOM 6301 O O . GLY B 1 393 ? 5.223 48.406 4.945 1 48.56 393 GLY B O 1
ATOM 6302 N N . ARG B 1 394 ? 6.441 47.156 3.926 1 50.06 394 ARG B N 1
ATOM 6303 C CA . ARG B 1 394 ? 5.809 47.406 2.637 1 50.06 394 ARG B CA 1
ATOM 6304 C C . ARG B 1 394 ? 4.543 46.594 2.477 1 50.06 394 ARG B C 1
ATOM 6306 O O . ARG B 1 394 ? 3.812 46.719 1.492 1 50.06 394 ARG B O 1
ATOM 6313 N N . SER B 1 395 ? 4.383 45.656 3.26 1 45.38 395 SER B N 1
ATOM 6314 C CA . SER B 1 395 ? 3.389 44.594 3.135 1 45.38 395 SER B CA 1
ATOM 6315 C C . SER B 1 395 ? 2.018 45.062 3.611 1 45.38 395 SER B C 1
ATOM 6317 O O . SER B 1 395 ? 0.992 44.5 3.215 1 45.38 395 SER B O 1
ATOM 6319 N N . ALA B 1 396 ? 1.862 46.031 4.543 1 43.38 396 ALA B N 1
ATOM 6320 C CA . ALA B 1 396 ? 0.56 46.531 4.988 1 43.38 396 ALA B CA 1
ATOM 6321 C C . ALA B 1 396 ? -0.218 47.156 3.83 1 43.38 396 ALA B C 1
ATOM 6323 O O . ALA B 1 396 ? -1.426 46.938 3.703 1 43.38 396 ALA B O 1
ATOM 6324 N N . LEU B 1 397 ? 0.443 47.906 3.064 1 41.44 397 LEU B N 1
ATOM 6325 C CA . LEU B 1 397 ? -0.229 48.594 1.954 1 41.44 397 LEU B CA 1
ATOM 6326 C C . LEU B 1 397 ? -0.619 47.594 0.873 1 41.44 397 LEU B C 1
ATOM 6328 O O . LEU B 1 397 ? -1.708 47.688 0.301 1 41.44 397 LEU B O 1
ATOM 6332 N N . ARG B 1 398 ? 0.193 46.688 0.497 1 45.22 398 ARG B N 1
ATOM 6333 C CA . ARG B 1 398 ? -0.095 45.688 -0.509 1 45.22 398 ARG B CA 1
ATOM 6334 C C . ARG B 1 398 ? -1.064 44.625 0.031 1 45.22 398 ARG B C 1
ATOM 6336 O O . ARG B 1 398 ? -1.777 44 -0.737 1 45.22 398 ARG B O 1
ATOM 6343 N N . ARG B 1 399 ? -1.045 44.375 1.258 1 45.5 399 ARG B N 1
ATOM 6344 C CA . ARG B 1 399 ? -1.992 43.469 1.914 1 45.5 399 ARG B CA 1
ATOM 6345 C C . ARG B 1 399 ? -3.414 44.031 1.815 1 45.5 399 ARG B C 1
ATOM 6347 O O . ARG B 1 399 ? -4.352 43.281 1.532 1 45.5 399 ARG B O 1
ATOM 6354 N N . ALA B 1 400 ? -3.658 45.344 2.086 1 42.22 400 ALA B N 1
ATOM 6355 C CA . ALA B 1 400 ? -4.938 46.031 1.9 1 42.22 400 ALA B CA 1
ATOM 6356 C C . ALA B 1 400 ? -5.363 46 0.436 1 42.22 400 ALA B C 1
ATOM 6358 O O . ALA B 1 400 ? -6.551 45.844 0.132 1 42.22 400 ALA B O 1
ATOM 6359 N N . GLY B 1 401 ? -4.441 46.062 -0.462 1 42.06 401 GLY B N 1
ATOM 6360 C CA . GLY B 1 401 ? -4.762 46.062 -1.881 1 42.06 401 GLY B CA 1
ATOM 6361 C C . GLY B 1 401 ? -5.066 44.656 -2.412 1 42.06 401 GLY B C 1
ATOM 6362 O O . GLY B 1 401 ? -5.973 44.5 -3.229 1 42.06 401 GLY B O 1
ATOM 6363 N N . ARG B 1 402 ? -4.348 43.656 -2.1 1 42.84 402 ARG B N 1
ATOM 6364 C CA . ARG B 1 402 ? -4.582 42.312 -2.594 1 42.84 402 ARG B CA 1
ATOM 6365 C C . ARG B 1 402 ? -5.805 41.688 -1.932 1 42.84 402 ARG B C 1
ATOM 6367 O O . ARG B 1 402 ? -6.426 40.781 -2.488 1 42.84 402 ARG B O 1
ATOM 6374 N N . ASP B 1 403 ? -6.16 42.031 -0.711 1 40.69 403 ASP B N 1
ATOM 6375 C CA . ASP B 1 403 ? -7.434 41.625 -0.123 1 40.69 403 ASP B CA 1
ATOM 6376 C C . ASP B 1 403 ? -8.609 42.219 -0.909 1 40.69 403 ASP B C 1
ATOM 6378 O O . ASP B 1 403 ? -9.617 41.531 -1.113 1 40.69 403 ASP B O 1
ATOM 6382 N N . VAL B 1 404 ? -8.555 43.5 -1.316 1 36.28 404 VAL B N 1
ATOM 6383 C CA . VAL B 1 404 ? -9.562 44.156 -2.143 1 36.28 404 VAL B CA 1
ATOM 6384 C C . VAL B 1 404 ? -9.578 43.531 -3.535 1 36.28 404 VAL B C 1
ATOM 6386 O O . VAL B 1 404 ? -10.641 43.25 -4.086 1 36.28 404 VAL B O 1
ATOM 6389 N N . LEU B 1 405 ? -8.414 43.281 -4.172 1 39.28 405 LEU B N 1
ATOM 6390 C CA . LEU B 1 405 ? -8.398 42.812 -5.543 1 39.28 405 LEU B CA 1
ATOM 6391 C C . LEU B 1 405 ? -8.758 41.312 -5.594 1 39.28 405 LEU B C 1
ATOM 6393 O O . LEU B 1 405 ? -9.375 40.875 -6.555 1 39.28 405 LEU B O 1
ATOM 6397 N N . ARG B 1 406 ? -8.367 40.531 -4.699 1 42.41 406 ARG B N 1
ATOM 6398 C CA . ARG B 1 406 ? -8.781 39.125 -4.645 1 42.41 406 ARG B CA 1
ATOM 6399 C C . ARG B 1 406 ? -10.25 39.031 -4.242 1 42.41 406 ARG B C 1
ATOM 6401 O O . ARG B 1 406 ? -10.914 38.031 -4.574 1 42.41 406 ARG B O 1
ATOM 6408 N N . GLY B 1 407 ? -10.781 39.969 -3.535 1 36.22 407 GLY B N 1
ATOM 6409 C CA . GLY B 1 407 ? -12.227 40.094 -3.447 1 36.22 407 GLY B CA 1
ATOM 6410 C C . GLY B 1 407 ? -12.883 40.375 -4.785 1 36.22 407 GLY B C 1
ATOM 6411 O O . GLY B 1 407 ? -13.938 39.812 -5.098 1 36.22 407 GLY B O 1
ATOM 6412 N N . ALA B 1 408 ? -12.367 41.344 -5.602 1 37.12 408 ALA B N 1
ATOM 6413 C CA . ALA B 1 408 ? -12.883 41.719 -6.918 1 37.12 408 ALA B CA 1
ATOM 6414 C C . ALA B 1 408 ? -12.539 40.656 -7.961 1 37.12 408 ALA B C 1
ATOM 6416 O O . ALA B 1 408 ? -13.359 40.344 -8.812 1 37.12 408 ALA B O 1
ATOM 6417 N N . ALA B 1 409 ? -11.32 40.094 -8.117 1 37.88 409 ALA B N 1
ATOM 6418 C CA . ALA B 1 409 ? -10.914 39.188 -9.172 1 37.88 409 ALA B CA 1
ATOM 6419 C C . ALA B 1 409 ? -11.484 37.781 -8.93 1 37.88 409 ALA B C 1
ATOM 6421 O O . ALA B 1 409 ? -11.789 37.062 -9.875 1 37.88 409 ALA B O 1
ATOM 6422 N N . ARG B 1 410 ? -11.633 37.281 -7.719 1 38.38 410 ARG B N 1
ATOM 6423 C CA . ARG B 1 410 ? -12.375 36.094 -7.41 1 38.38 410 ARG B CA 1
ATOM 6424 C C . ARG B 1 410 ? -13.859 36.25 -7.734 1 38.38 410 ARG B C 1
ATOM 6426 O O . ARG B 1 410 ? -14.539 35.281 -8.062 1 38.38 410 ARG B O 1
ATOM 6433 N N . GLY B 1 411 ? -14.344 37.469 -7.727 1 33.5 411 GLY B N 1
ATOM 6434 C CA . GLY B 1 411 ? -15.641 37.812 -8.297 1 33.5 411 GLY B CA 1
ATOM 6435 C C . GLY B 1 411 ? -15.672 37.719 -9.805 1 33.5 411 GLY B C 1
ATOM 6436 O O . GLY B 1 411 ? -16.641 37.219 -10.383 1 33.5 411 GLY B O 1
ATOM 6437 N N . ALA B 1 412 ? -14.672 38.25 -10.555 1 35.66 412 ALA B N 1
ATOM 6438 C CA . ALA B 1 412 ? -14.648 38.281 -12.016 1 35.66 412 ALA B CA 1
ATOM 6439 C C . ALA B 1 412 ? -14.297 36.906 -12.586 1 35.66 412 ALA B C 1
ATOM 6441 O O . ALA B 1 412 ? -14.867 36.469 -13.594 1 35.66 412 ALA B O 1
ATOM 6442 N N . TYR B 1 413 ? -13.32 36.125 -12.133 1 33.09 413 TYR B N 1
ATOM 6443 C CA . TYR B 1 413 ? -12.961 34.844 -12.719 1 33.09 413 TYR B CA 1
ATOM 6444 C C . TYR B 1 413 ? -14.047 33.781 -12.477 1 33.09 413 TYR B C 1
ATOM 6446 O O . TYR B 1 413 ? -14.195 32.844 -13.25 1 33.09 413 TYR B O 1
ATOM 6454 N N . ARG B 1 414 ? -14.82 33.812 -11.414 1 33.19 414 ARG B N 1
ATOM 6455 C CA . ARG B 1 414 ? -16.031 33.031 -11.266 1 33.19 414 ARG B CA 1
ATOM 6456 C C . ARG B 1 414 ? -17.078 33.406 -12.312 1 33.19 414 ARG B C 1
ATOM 6458 O O . ARG B 1 414 ? -17.781 32.562 -12.836 1 33.19 414 ARG B O 1
ATOM 6465 N N . HIS B 1 415 ? -17.156 34.656 -12.68 1 33.34 415 HIS B N 1
ATOM 6466 C CA . HIS B 1 415 ? -18.094 35.094 -13.719 1 33.34 415 HIS B CA 1
ATOM 6467 C C . HIS B 1 415 ? -17.609 34.656 -15.102 1 33.34 415 HIS B C 1
ATOM 6469 O O . HIS B 1 415 ? -18.422 34.375 -15.984 1 33.34 415 HIS B O 1
ATOM 6475 N N . GLY B 1 416 ? -16.297 34.656 -15.375 1 34.22 416 GLY B N 1
ATOM 6476 C CA . GLY B 1 416 ? -15.828 34.281 -16.703 1 34.22 416 GLY B CA 1
ATOM 6477 C C . GLY B 1 416 ? -15.922 32.812 -16.969 1 34.22 416 GLY B C 1
ATOM 6478 O O . GLY B 1 416 ? -16.297 32.375 -18.078 1 34.22 416 GLY B O 1
ATOM 6479 N N . VAL B 1 417 ? -15.539 31.938 -16.047 1 35 417 VAL B N 1
ATOM 6480 C CA . VAL B 1 417 ? -15.609 30.516 -16.359 1 35 417 VAL B CA 1
ATOM 6481 C C . VAL B 1 417 ? -17.062 30.062 -16.406 1 35 417 VAL B C 1
ATOM 6483 O O . VAL B 1 417 ? -17.406 29.078 -17.078 1 35 417 VAL B O 1
ATOM 6486 N N . GLN B 1 418 ? -17.953 30.641 -15.688 1 32.38 418 GLN B N 1
ATOM 6487 C CA . GLN B 1 418 ? -19.359 30.266 -15.867 1 32.38 418 GLN B CA 1
ATOM 6488 C C . GLN B 1 418 ? -19.859 30.688 -17.25 1 32.38 418 GLN B C 1
ATOM 6490 O O . GLN B 1 418 ? -20.859 30.172 -17.734 1 32.38 418 GLN B O 1
ATOM 6495 N N . ARG B 1 419 ? -19.344 31.828 -17.781 1 36.25 419 ARG B N 1
ATOM 6496 C CA . ARG B 1 419 ? -19.828 32.281 -19.078 1 36.25 419 ARG B CA 1
ATOM 6497 C C . ARG B 1 419 ? -19.062 31.578 -20.203 1 36.25 419 ARG B C 1
ATOM 6499 O O . ARG B 1 419 ? -19.562 31.453 -21.328 1 36.25 419 ARG B O 1
ATOM 6506 N N . VAL B 1 420 ? -17.781 31.266 -19.969 1 37.31 420 VAL B N 1
ATOM 6507 C CA . VAL B 1 420 ? -17.047 30.781 -21.125 1 37.31 420 VAL B CA 1
ATOM 6508 C C . VAL B 1 420 ? -17.219 29.266 -21.234 1 37.31 420 VAL B C 1
ATOM 6510 O O . VAL B 1 420 ? -16.984 28.688 -22.297 1 37.31 420 VAL B O 1
ATOM 6513 N N . ALA B 1 421 ? -17.641 28.625 -20.203 1 37.03 421 ALA B N 1
ATOM 6514 C CA . ALA B 1 421 ? -17.812 27.172 -20.328 1 37.03 421 ALA B CA 1
ATOM 6515 C C . ALA B 1 421 ? -18.938 26.844 -21.297 1 37.03 421 ALA B C 1
ATOM 6517 O O . ALA B 1 421 ? -18.812 25.922 -22.109 1 37.03 421 ALA B O 1
ATOM 6518 N N . PRO B 1 422 ? -19.953 27.641 -21.328 1 38.16 422 PRO B N 1
ATOM 6519 C CA . PRO B 1 422 ? -20.922 27.266 -22.344 1 38.16 422 PRO B CA 1
ATOM 6520 C C . PRO B 1 422 ? -20.406 27.5 -23.766 1 38.16 422 PRO B C 1
ATOM 6522 O O . PRO B 1 422 ? -20.75 26.75 -24.688 1 38.16 422 PRO B O 1
ATOM 6525 N N . VAL B 1 423 ? -19.609 28.516 -23.984 1 40.94 423 VAL B N 1
ATOM 6526 C CA . VAL B 1 423 ? -19.219 28.875 -25.344 1 40.94 423 VAL B CA 1
ATOM 6527 C C . VAL B 1 423 ? -18.219 27.859 -25.875 1 40.94 423 VAL B C 1
ATOM 6529 O O . VAL B 1 423 ? -18.281 27.453 -27.031 1 40.94 423 VAL B O 1
ATOM 6532 N N . ILE B 1 424 ? -17.266 27.391 -25.125 1 34.38 424 ILE B N 1
ATOM 6533 C CA . ILE B 1 424 ? -16.281 26.453 -25.656 1 34.38 424 ILE B CA 1
ATOM 6534 C C . ILE B 1 424 ? -16.953 25.094 -25.891 1 34.38 424 ILE B C 1
ATOM 6536 O O . ILE B 1 424 ? -16.594 24.391 -26.828 1 34.38 424 ILE B O 1
ATOM 6540 N N . ARG B 1 425 ? -17.969 24.734 -25.172 1 35.25 425 ARG B N 1
ATOM 6541 C CA . ARG B 1 425 ? -18.688 23.531 -25.516 1 35.25 425 ARG B CA 1
ATOM 6542 C C . ARG B 1 425 ? -19.344 23.656 -26.891 1 35.25 425 ARG B C 1
ATOM 6544 O O . ARG B 1 425 ? -19.438 22.672 -27.641 1 35.25 425 ARG B O 1
ATOM 6551 N N . ARG B 1 426 ? -19.828 24.875 -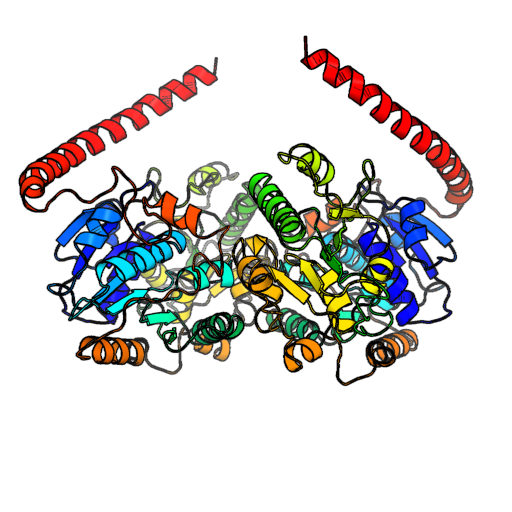27.172 1 36.38 426 ARG B N 1
ATOM 6552 C CA . ARG B 1 426 ? -20.5 25.016 -28.453 1 36.38 426 ARG B CA 1
ATOM 6553 C C . ARG B 1 426 ? -19.484 24.969 -29.609 1 36.38 426 ARG B C 1
ATOM 6555 O O . ARG B 1 426 ? -19.828 24.562 -30.719 1 36.38 426 ARG B O 1
ATOM 6562 N N . MET B 1 427 ? -18.344 25.484 -29.391 1 37.78 427 MET B N 1
ATOM 6563 C CA . MET B 1 427 ? -17.469 25.484 -30.547 1 37.78 427 MET B CA 1
ATOM 6564 C C . MET B 1 427 ? -16.969 24.062 -30.859 1 37.78 427 MET B C 1
ATOM 6566 O O . MET B 1 427 ? -16.516 23.797 -31.953 1 37.78 427 MET B O 1
ATOM 6570 N N . GLY B 1 428 ? -16.906 23.172 -29.797 1 32.81 428 GLY B N 1
ATOM 6571 C CA . GLY B 1 428 ? -16.531 21.828 -30.219 1 32.81 428 GLY B CA 1
ATOM 6572 C C . GLY B 1 428 ? -17.672 21.062 -30.844 1 32.81 428 GLY B C 1
ATOM 6573 O O . GLY B 1 428 ? -17.516 19.891 -31.203 1 32.81 428 GLY B O 1
ATOM 6574 N N . GLU B 1 429 ? -18.922 21.516 -30.688 1 31.03 429 GLU B N 1
ATOM 6575 C CA . GLU B 1 429 ? -19.969 20.812 -31.406 1 31.03 429 GLU B CA 1
ATOM 6576 C C . GLU B 1 429 ? -19.938 21.125 -32.906 1 31.03 429 GLU B C 1
ATOM 6578 O O . GLU B 1 429 ? -20.719 20.562 -33.656 1 31.03 429 GLU B O 1
ATOM 6583 N N . LEU B 1 430 ? -19.141 22.125 -33.406 1 26.47 430 LEU B N 1
ATOM 6584 C CA . LEU B 1 430 ? -19.141 22.203 -34.844 1 26.47 430 LEU B CA 1
ATOM 6585 C C . LEU B 1 430 ? -18.062 21.281 -35.438 1 26.47 430 LEU B C 1
ATOM 6587 O O . LEU B 1 430 ? -16.969 21.172 -34.906 1 26.47 430 LEU B O 1
#

InterPro domains:
  IPR046561 Protein of unknown function DUF6716 [PF20471] (2-329)

Nearest PDB structures (foldseek):
  6lfz-assembly1_B  TM=4.983E-01  e=1.078E-06  Scutellaria baicalensis
  6lfz-assembly1_A  TM=5.182E-01  e=1.148E-05  Scutellaria baicalensis
  6lg0-assembly1_A  TM=4.885E-01  e=6.355E-06  Scutellaria baicalensis
  6lg0-assembly1_D  TM=4.945E-01  e=6.012E-05  Scutellaria baicalensis
  2nws-assembly1_A  TM=4.075E-01  e=2.504E-02  Aquifex aeolicus

Organism: Streptomyces mobaraensis (NCBI:txid35621)

Secondary structure (DSSP, 8-state):
-EESSHHHHHHHHHHHHHHSTT---EEEEE-STTPPPHHHHHHT-PPPSEEEEE-HHHHHHH--TTT-SEEEEES-HHHHHHHHHHHHHHTTT-S--PEEEE--SS---S-HHHHHHTTBTBSEEEESSHHHHHHHHHHHHHTT---TTEEE---TT---PPP-PPPTTTS--EEEEE--SSSS-SHHHHHHHHHHHHHHHHH-TTSEEEEE-SS-TT---SS--SS-HHHHHHTSTT-S-TTEEEE-S-HHHHHTT-SEEEESS-THHHHHHHTT--EEEE-TT-S-GGGTGGGGTTSS-EE-HHHHHTT------HHHHHHTTSS-SS-GGGTTHHHHHHHHHHHH-S--PPP--S--TTT-TTTHHHHHHTTTB-TTSPBPTT-SPPPGGGHHHHHHHHHHHHHHHHHHHHHHHHHHHHHHHHHTT-/-EESSHHHHHHHHHHHHHHSTT---EEEEE-STTPPPHHHHHHT-PPPSEEEEE-HHHHHHH--TTT-SEEEEES-HHHHHHHHHHHHHHTTT-S--PEEEE--SS---S-HHHHHHTTBTBSEEEESSHHHHHHHHHHHHHTT---TTEEE---TT---PPP-PPPTTTS--EEEEE--SSSS-SHHHHHHHHHHHHHHHHH-TTSEEEEE-SS-TT---SS--SS-HHHHHHTSTT-S-TTEEEE-S-HHHHHTT-SEEEESS-THHHHHHHTT--EEEE-TT-S-GGGTGGGGTTSS-EE-HHHHHTT------HHHHHHTTSS-SS-GGGTTHHHHHHHHHHHH-S--PPP--S--TTT-TTTHHHHHHTTTB-TTSPBPTT-SPPPGGGHHHHHHHHHHHHHHHHHHHHHHHHHHHHHHHHHTT-

Sequence (860 aa):
MLADSDTRWKWGALTAHRLAPGARLDGFLLRGRATPTRRQLTEVGVRADALREVTAAEFTAAAGRPPYDVVLLACVGGTVQAMLHAHARAWTGAERRPVVVTGYVGVVYEKLADGLLLRHGADVVLANSRHDAERFRAVYEGVGAPADGVTECALPFLGGRPYEPAPREVRPYTVVFAAQPSVPESRADRLYLLRRAAGHARAHPGRDVLIKLRSKPGEHTTHIEEHPYQKLATRLPGGLPANCRLVYGNMGAVLDRTDLLVTVSSTAALEALHRAVPTAVLTDLGIRERLGNHHFLGSGCLTSWDHLDAGRLPKAEPEWLARQGVAADRPYERAFDAARRRVADLVARDRLPPPSPYYTPETAPGYLPAVLARHGFAPDGRPLPGRAAPPPGRSALRRAGRDVLRGAARGAYRHGVQRVAPVIRRMGELMLADSDTRWKWGALTAHRLAPGARLDGFLLRGRATPTRRQLTEVGVRADALREVTAAEFTAAAGRPPYDVVLLACVGGTVQAMLHAHARAWTGAERRPVVVTGYVGVVYEKLADGLLLRHGADVVLANSRHDAERFRAVYEGVGAPADGVTECALPFLGGRPYEPAPREVRPYTVVFAAQPSVPESRADRLYLLRRAAGHARAHPGRDVLIKLRSKPGEHTTHIEEHPYQKLATRLPGGLPANCRLVYGNMGAVLDRTDLLVTVSSTAALEALHRAVPTAVLTDLGIRERLGNHHFLGSGCLTSWDHLDAGRLPKAEPEWLARQGVAADRPYERAFDAARRRVADLVARDRLPPPSPYYTPETAPGYLPAVLARHGFAPDGRPLPGRAAPPPGRSALRRAGRDVLRGAARGAYRHGVQRVAPVIRRMGEL

Radius of gyration: 29.79 Å; Cα contacts (8 Å, |Δi|>4): 1547; chains: 2; bounding box: 88×88×72 Å

Foldseek 3Di:
DEAAALLLLLQQLLLVCLLDPPDAAAYEYEDDPHTDDPVSNVQSVRDHPYYYYDALQQCLVVQWPVPAQEAEDSYFLLSLLLNQLQNLVVCVVPQDGHQYEYEYSFDDLPDLLVRLLSNALGQAYEAQFLLRLVVSQCSCVVVPHDSVRYFYFHRSPADAAADDDDDLVVDFAEEEEEEDQPAPQDLVVLLVVVVLLLVLCVLPVSYAYEYEDEDDPPDDHPDDRPHDVVVSQVVPVVGRPPRYDYDYGDLNVVLRRHQEYEYQADRSQLNNVLSPRQYAHACQVHDDSSNSNVVCVVQQRYDHSVCVSVVHTGDGDQVVCQRNVGVHPDDSSCRCVRVSVSSVVVSPDSDDNRGDRPDACVNCVPPSQVSNVVSQAGRSNHGHPPRHDDDPVVCVVVVVVCVVVCVVVVVVVVVVCVVVVVVVVVVVVD/DEAAALLLLLQQLLLVCLQDPPDAAAYEYEDDPHTDDPVSNVQSVRDHPYYDYDALQQCLVVQWPVPAQEDEDSYFLLSLLLNQLQNLVVCVVPQDGHQYEYEDSFDDLPDLLVRLLSNALGQAYEAQFLLRLVVSQCSCVVVPHDSVRYFYFHRSPADAAADDDDDLVVDFAEEEEEEDQPAPQDQVVLLVVVVLLLVLCVLPVSYAYEYEDEDDPPDDHPDDRPHDVVVSQVVPVVGRPPRYDYDYGDLNVVLRRHQEYEYQADRSQLNNVLSPRQYAHACQVHDDSSNSNVVCVVQQRYDHSVCVSVVHTGDGDQVVCQRNVGVHPDDSSCRCVRVSVSSVVVSPDSDDNRGDRPDACVNCVPPSQVSNVVSQAGRSNHGHPPRHDPDPPVVVVVVVVCVVVCVVVVVVVSVVCVVVVVVVVVVVVD